Protein 2WNW (pdb70)

InterPro domains:
  IPR001139 Glycoside hydrolase family 30 [PR00843] (35-55)
  IPR001139 Glycoside hydrolase family 30 [PR00843] (70-96)
  IPR001139 Glycoside hydrolase family 30 [PR00843] (98-126)
  IPR001139 Glycoside hydrolase family 30 [PR00843] (233-255)
  IPR001139 Glycoside hydrolase family 30 [PTHR11069] (16-444)
  IPR013780 Glycosyl hydrolase, all-beta [G3DSA:2.60.40.1180] (21-442)
  IPR017853 Glycoside hydrolase superfamily [SSF51445] (45-381)
  IPR018247 EF-Hand 1, calcium-binding site [PS00018] (239-251)
  IPR033452 Glycosyl hydrolase family 30, beta sandwich domain [PF17189] (382-439)
  IPR033453 Glycosyl hydrolase family 30, TIM-barrel domain [PF02055] (45-377)

Sequence (890 aa):
MKGRLISSDPYRQQFLVERAVSFSHRQRDCSELISVLPRHALQQIDGFGGSFTEGAGVVFNSMSEKTKAQFLSLYFSAQEHNYTLARMPIQSCDFSLGNYAYVDSSADLQQGRLSFSRDEAHLIPLISGALRLNPHMKLMASPWSPPAFMKTNNDMNGGGKLRRECYADWADIIINYLLEYRRHGINVQALSVQNEPVAVKTWDSCLYSVEEETAFAVQYLRPRLARQGMDEMEIYIWDHDKDGLVDWAELAFADEANYKGINGLAFHWYTGDHFSQIQYLAQCLPDKKLLFSEGCVPMESDAGSQIRHWHTYLHDMIGNFKSGCSGFIDWNLLLNSEGGPNHQGNLCEAPIQYDAQNDVLRRNHSWYGIGHFCRYVRPGARVMLSSSYDNLLEEVGFVNPDGERVLVVYNRDVQERRCRVLDGDKEIALTLPPSGASTLLWRQEMKGRLISSDPYRQQFLVERAVSFSHRQRDCSELISVLPRHALQQIDGFGGSFTEGAGVVFNSMSEKTKAQFLSLYFSAQEHNYTLARMPIQSCDFSLGNYAYVDSSADLQQGRLSFSRDEAHLIPLISGALRLNPHMKLMASPWSPPAFMKTNNDMNGGGKLRRECYADWADIIINYLLEYRRHGINVQALSVQNEPVAVKTWDSCLYSVEEETAFAVQYLRPRLARQGMDEMEIYIWDHDKDGLVDWAELAFADEANYKGINGLAFHWYTGDHFSQIQYLAQCLPDKKLLFSEGCVPMESDAGSQIRHWHTYLHDMIGNFKSGCSGFIDWNLLLNSEGGPNHQGNLCEAPIQYDAQNDVLRRNHSWYGIGHFCRYVRPGARVMLSSSYDNLLEEVGFVNPDGERVLVVYNRDVQERRCRVLDGDKEIALTLPPSGASTLLWRQE

CATH classification: 2.60.40.1180 (+1 mo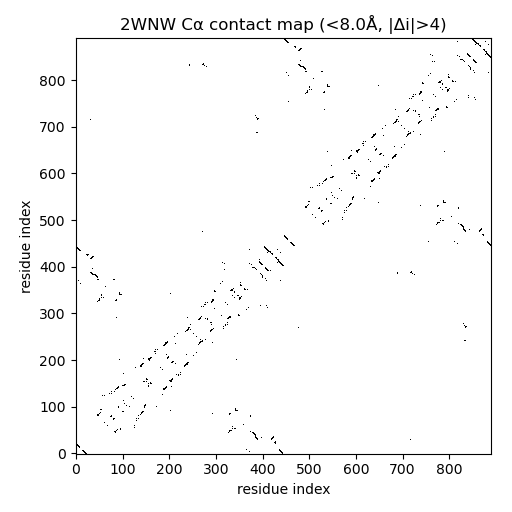re: 3.20.20.80)

Organism: Salmonella typhimurium (NCBI:txid90371)

B-factor: mean 22.56, std 7.02, range [10.88, 84.39]

Radius of gyration: 30.57 Å; Cα contacts (8 Å, |Δi|>4): 2164; chains: 2; bounding box: 60×102×53 Å

Nearest PDB structures (foldseek):
  2wnw-assembly1_B  TM=1.002E+00  e=0.000E+00  Salmonella enterica subsp. enterica serovar Typhimurium str. LT2
  6q6n-assembly1_B  TM=9.462E-01  e=6.666E-48  Homo sapiens
  6q1n-assembly1_A  TM=9.395E-01  e=4.347E-48  Homo sapiens
  3gxf-assembly1_D  TM=9.404E-01  e=2.888E-47  Homo sapiens
  7n6o-assembly2_B  TM=8.445E-01  e=1.238E-30  Acetivibrio clariflavus DSM 19732

Structure (mmCIF, N/CA/C/O backbone):
data_2WNW
#
_entry.id   2WNW
#
_cell.length_a   92.600
_cell.length_b   162.300
_cell.length_c   169.600
_cell.angle_alpha   90.00
_cell.angle_beta   90.00
_cell.angle_gamma   90.00
#
_symmetry.space_group_name_H-M   'C 2 2 21'
#
loop_
_entity.id
_entity.type
_entity.pdbx_description
1 polymer 'ACTIVATED BY TRANSCRIPTION FACTOR SSRB'
2 non-polymer 'PHOSPHATE ION'
3 non-polymer GLYCEROL
4 water water
#
loop_
_atom_site.group_PDB
_atom_site.id
_atom_site.type_symbol
_atom_site.label_atom_id
_atom_site.label_alt_id
_atom_site.label_comp_id
_atom_site.label_asym_id
_atom_site.label_entity_id
_atom_site.label_seq_id
_atom_site.pdbx_PDB_ins_code
_atom_site.Cartn_x
_atom_site.Cartn_y
_atom_site.Cartn_z
_atom_site.occupancy
_atom_site.B_iso_or_equiv
_atom_site.auth_seq_id
_atom_site.auth_comp_id
_atom_site.auth_asym_id
_atom_site.auth_atom_id
_atom_site.pdbx_PDB_model_num
ATOM 1 N N . MET A 1 1 ? -4.118 12.483 15.898 1.00 31.86 1 MET A N 1
ATOM 2 C CA . MET A 1 1 ? -3.136 13.563 16.195 1.00 32.10 1 MET A CA 1
ATOM 3 C C . MET A 1 1 ? -2.674 14.182 14.882 1.00 31.90 1 MET A C 1
ATOM 4 O O . MET A 1 1 ? -2.351 13.471 13.931 1.00 32.31 1 MET A O 1
ATOM 9 N N . LYS A 1 2 ? -2.658 15.508 14.831 1.00 31.54 2 LYS A N 1
ATOM 10 C CA . LYS A 1 2 ? -2.250 16.223 13.629 1.00 31.40 2 LYS A CA 1
ATOM 11 C C . LYS A 1 2 ? -1.260 17.334 13.958 1.00 29.51 2 LYS A C 1
ATOM 12 O O . LYS A 1 2 ? -1.007 17.630 15.126 1.00 29.14 2 LYS A O 1
ATOM 18 N N . GLY A 1 3 ? -0.700 17.949 12.923 1.00 28.37 3 GLY A N 1
ATOM 19 C CA . GLY A 1 3 ? 0.250 19.021 13.151 1.00 27.31 3 GLY A CA 1
ATOM 20 C C . GLY A 1 3 ? 0.591 19.801 11.902 1.00 26.81 3 GLY A C 1
ATOM 21 O O . GLY A 1 3 ? -0.112 19.723 10.896 1.00 25.91 3 GLY A O 1
ATOM 22 N N . ARG A 1 4 ? 1.677 20.564 11.975 1.00 25.63 4 ARG A N 1
ATOM 23 C CA . ARG A 1 4 ? 2.134 21.361 10.851 1.00 25.43 4 ARG A CA 1
ATOM 24 C C . ARG A 1 4 ? 3.575 20.985 10.548 1.00 24.52 4 ARG A C 1
ATOM 25 O O . ARG A 1 4 ? 4.372 20.767 11.459 1.00 23.15 4 ARG A O 1
ATOM 33 N N . LEU A 1 5 ? 3.900 20.906 9.264 1.00 22.94 5 LEU A N 1
ATOM 34 C CA . LEU A 1 5 ? 5.245 20.560 8.835 1.00 21.92 5 LEU A CA 1
ATOM 35 C C . LEU A 1 5 ? 5.812 21.705 8.005 1.00 21.03 5 LEU A C 1
ATOM 36 O O . LEU A 1 5 ? 5.199 22.133 7.030 1.00 21.03 5 LEU A O 1
ATOM 41 N N . ILE A 1 6 ? 6.973 22.210 8.413 1.00 18.92 6 ILE A N 1
ATOM 42 C CA . ILE A 1 6 ? 7.641 23.298 7.706 1.00 18.98 6 ILE A CA 1
ATOM 43 C C . ILE A 1 6 ? 8.907 22.688 7.120 1.00 20.35 6 ILE A C 1
ATOM 44 O O . ILE A 1 6 ? 9.813 22.298 7.864 1.00 19.89 6 ILE A O 1
ATOM 49 N N . SER A 1 7 ? 8.968 22.610 5.793 1.00 18.33 7 SER A N 1
ATOM 50 C CA . SER A 1 7 ? 10.104 21.993 5.122 1.00 20.22 7 SER A CA 1
ATOM 51 C C . SER A 1 7 ? 10.916 22.904 4.210 1.00 20.09 7 SER A C 1
ATOM 52 O O . SER A 1 7 ? 10.368 23.720 3.464 1.00 19.40 7 SER A O 1
ATOM 55 N N . SER A 1 8 ? 12.234 22.747 4.280 1.00 19.31 8 SER A N 1
ATOM 56 C CA . SER A 1 8 ? 13.154 23.512 3.451 1.00 19.59 8 SER A CA 1
ATOM 57 C C . SER A 1 8 ? 13.986 22.551 2.615 1.00 20.05 8 SER A C 1
ATOM 58 O O . SER A 1 8 ? 14.427 21.507 3.096 1.00 19.16 8 SER A O 1
ATOM 61 N N . ASP A 1 9 ? 14.181 22.916 1.355 1.00 20.74 9 ASP A N 1
ATOM 62 C CA . ASP A 1 9 ? 14.963 22.135 0.408 1.00 22.20 9 ASP A CA 1
ATOM 63 C C . ASP A 1 9 ? 15.899 23.169 -0.208 1.00 21.13 9 ASP A C 1
ATOM 64 O O . ASP A 1 9 ? 15.645 23.681 -1.299 1.00 22.63 9 ASP A O 1
ATOM 69 N N . PRO A 1 10 ? 16.990 23.502 0.498 1.00 20.48 10 PRO A N 1
ATOM 70 C CA . PRO A 1 10 ? 17.957 24.490 0.015 1.00 21.63 10 PRO A CA 1
ATOM 71 C C . PRO A 1 10 ? 18.467 24.300 -1.413 1.00 21.48 10 PRO A C 1
ATOM 72 O O . PRO A 1 10 ? 18.593 25.271 -2.153 1.00 21.12 10 PRO A O 1
ATOM 76 N N . TYR A 1 11 ? 18.761 23.067 -1.811 1.00 21.83 11 TYR A N 1
ATOM 77 C CA . TYR A 1 11 ? 19.249 22.845 -3.167 1.00 22.02 11 TYR A CA 1
ATOM 78 C C . TYR A 1 11 ? 18.237 23.260 -4.232 1.00 24.66 11 TYR A C 1
ATOM 79 O O . TYR A 1 11 ? 18.601 23.472 -5.389 1.00 24.15 11 TYR A O 1
ATOM 88 N N . ARG A 1 12 ? 16.969 23.376 -3.848 1.00 25.29 12 ARG A N 1
ATOM 89 C CA . ARG A 1 12 ? 15.941 23.814 -4.787 1.00 28.68 12 ARG A CA 1
ATOM 90 C C . ARG A 1 12 ? 15.465 25.215 -4.418 1.00 28.31 12 ARG A C 1
ATOM 91 O O . ARG A 1 12 ? 14.468 25.703 -4.947 1.00 29.13 12 ARG A O 1
ATOM 99 N N . GLN A 1 13 ? 16.184 25.861 -3.507 1.00 27.28 13 GLN A N 1
ATOM 100 C CA . GLN A 1 13 ? 15.833 27.210 -3.078 1.00 28.48 13 GLN A CA 1
ATOM 101 C C . GLN A 1 13 ? 14.417 27.306 -2.500 1.00 27.22 13 GLN A C 1
ATOM 102 O O . GLN A 1 13 ? 13.764 28.343 -2.618 1.00 27.05 13 GLN A O 1
ATOM 108 N N . GLN A 1 14 ? 13.943 26.221 -1.894 1.00 25.74 14 GLN A N 1
ATOM 109 C CA . GLN A 1 14 ? 12.619 26.191 -1.271 1.00 26.92 14 GLN A CA 1
ATOM 110 C C . GLN A 1 14 ? 12.821 26.264 0.237 1.00 24.13 14 GLN A C 1
ATOM 111 O O . GLN A 1 14 ? 13.389 25.352 0.830 1.00 23.45 14 GLN A O 1
ATOM 117 N N . PHE A 1 15 ? 12.346 27.338 0.857 1.00 21.99 15 PHE A N 1
ATOM 118 C CA . PHE A 1 15 ? 12.521 27.504 2.295 1.00 20.96 15 PHE A CA 1
ATOM 119 C C . PHE A 1 15 ? 11.240 27.713 3.089 1.00 21.40 15 PHE A C 1
ATOM 120 O O . PHE A 1 15 ? 10.331 28.422 2.659 1.00 20.82 15 PHE A O 1
ATOM 128 N N . LEU A 1 16 ? 11.197 27.092 4.263 1.00 20.29 16 LEU A N 1
ATOM 129 C CA . LEU A 1 16 ? 10.076 27.207 5.184 1.00 20.05 16 LEU A CA 1
ATOM 130 C C . LEU A 1 16 ? 8.707 27.034 4.530 1.00 21.02 16 LEU A C 1
ATOM 131 O O . LEU A 1 16 ? 7.823 27.881 4.680 1.00 21.07 16 LEU A O 1
ATOM 136 N N . VAL A 1 17 ? 8.535 25.934 3.808 1.00 20.51 17 VAL A N 1
ATOM 137 C CA . VAL A 1 17 ? 7.264 25.648 3.152 1.00 21.58 17 VAL A CA 1
ATOM 138 C C . VAL A 1 17 ? 6.390 24.881 4.139 1.00 22.46 17 VAL A C 1
ATOM 139 O O . VAL A 1 17 ? 6.757 23.795 4.584 1.00 22.41 17 VAL A O 1
ATOM 143 N N . GLU A 1 18 ? 5.237 25.447 4.487 1.00 23.01 18 GLU A N 1
ATOM 144 C CA . GLU A 1 18 ? 4.348 24.798 5.443 1.00 25.88 18 GLU A CA 1
ATOM 145 C C . GLU A 1 18 ? 3.151 24.085 4.830 1.00 26.42 18 GLU A C 1
ATOM 146 O O . GLU A 1 18 ? 2.617 24.499 3.803 1.00 26.19 18 GLU A O 1
ATOM 152 N N . ARG A 1 19 ? 2.737 23.005 5.482 1.00 26.68 19 ARG A N 1
ATOM 153 C CA . ARG A 1 19 ? 1.582 22.240 5.044 1.00 29.49 19 ARG A CA 1
ATOM 154 C C . ARG A 1 19 ? 1.054 21.421 6.212 1.00 29.05 19 ARG A C 1
ATOM 155 O O . ARG A 1 19 ? 1.811 21.031 7.106 1.00 27.77 19 ARG A O 1
ATOM 163 N N . ALA A 1 20 ? -0.253 21.186 6.215 1.00 28.65 20 ALA A N 1
ATOM 164 C CA . ALA A 1 20 ? -0.884 20.420 7.276 1.00 27.74 20 ALA A CA 1
ATOM 165 C C . ALA A 1 20 ? -0.555 18.945 7.116 1.00 27.11 20 ALA A C 1
ATOM 166 O O . ALA A 1 20 ? -0.509 18.426 6.003 1.00 27.37 20 ALA A O 1
ATOM 168 N N . VAL A 1 21 ? -0.317 18.273 8.235 1.00 26.84 21 VAL A N 1
ATOM 169 C CA . VAL A 1 21 ? -0.001 16.853 8.213 1.00 26.87 21 VAL A CA 1
ATOM 170 C C . VAL A 1 21 ? -0.694 16.168 9.380 1.00 26.67 21 VAL A C 1
ATOM 171 O O . VAL A 1 21 ? -1.163 16.826 10.310 1.00 26.45 21 VAL A O 1
ATOM 175 N N . SER A 1 22 ? -0.769 14.844 9.327 1.00 27.23 22 SER A N 1
ATOM 176 C CA . SER A 1 22 ? -1.385 14.098 10.409 1.00 27.63 22 SER A CA 1
ATOM 177 C C . SER A 1 22 ? -0.583 12.842 10.709 1.00 27.10 22 SER A C 1
ATOM 178 O O . SER A 1 22 ? 0.024 12.246 9.817 1.00 27.53 22 SER A O 1
ATOM 181 N N . PHE A 1 23 ? -0.570 12.462 11.980 1.00 25.41 23 PHE A N 1
ATOM 182 C CA . PHE A 1 23 ? 0.128 11.266 12.422 1.00 25.69 23 PHE A CA 1
ATOM 183 C C . PHE A 1 23 ? -0.802 10.091 12.139 1.00 26.91 23 PHE A C 1
ATOM 184 O O . PHE A 1 23 ? -1.989 10.283 11.871 1.00 26.67 23 PHE A O 1
ATOM 192 N N . SER A 1 24 ? -0.254 8.884 12.204 1.00 27.07 24 SER A N 1
ATOM 193 C CA . SER A 1 24 ? -1.016 7.661 11.992 1.00 28.64 24 SER A CA 1
ATOM 194 C C . SER A 1 24 ? -0.644 6.725 13.130 1.00 29.61 24 SER A C 1
ATOM 195 O O . SER A 1 24 ? 0.346 6.962 13.827 1.00 29.44 24 SER A O 1
ATOM 198 N N . HIS A 1 25 ? -1.435 5.676 13.338 1.00 29.19 25 HIS A N 1
ATOM 199 C CA . HIS A 1 25 ? -1.120 4.716 14.388 1.00 30.47 25 HIS A CA 1
ATOM 200 C C . HIS A 1 25 ? 0.218 4.124 13.963 1.00 29.33 25 HIS A C 1
ATOM 201 O O . HIS A 1 25 ? 0.411 3.819 12.787 1.00 28.01 25 HIS A O 1
ATOM 208 N N . ARG A 1 26 ? 1.141 3.962 14.904 1.00 29.05 26 ARG A N 1
ATOM 209 C CA . ARG A 1 26 ? 2.457 3.432 14.564 1.00 29.04 26 ARG A CA 1
ATOM 210 C C . ARG A 1 26 ? 2.443 2.010 14.014 1.00 30.15 26 ARG A C 1
ATOM 211 O O . ARG A 1 26 ? 1.560 1.210 14.328 1.00 29.32 26 ARG A O 1
ATOM 219 N N . GLN A 1 27 ? 3.435 1.712 13.183 1.00 30.56 27 GLN A N 1
ATOM 220 C CA . GLN A 1 27 ? 3.589 0.388 12.600 1.00 31.73 27 GLN A CA 1
ATOM 221 C C . GLN A 1 27 ? 4.459 -0.382 13.586 1.00 31.94 27 GLN A C 1
ATOM 222 O O . GLN A 1 27 ? 5.219 0.221 14.345 1.00 29.38 27 GLN A O 1
ATOM 228 N N . ARG A 1 28 ? 4.351 -1.706 13.574 1.00 31.30 28 ARG A N 1
ATOM 229 C CA . ARG A 1 28 ? 5.135 -2.536 14.479 1.00 32.09 28 ARG A CA 1
ATOM 230 C C . ARG A 1 28 ? 6.641 -2.402 14.261 1.00 29.99 28 ARG A C 1
ATOM 231 O O . ARG A 1 28 ? 7.409 -2.387 15.222 1.00 29.95 28 ARG A O 1
ATOM 239 N N . ASP A 1 29 ? 7.061 -2.308 13.002 1.00 28.27 29 ASP A N 1
ATOM 240 C CA . ASP A 1 29 ? 8.481 -2.179 12.678 1.00 26.95 29 ASP A CA 1
ATOM 241 C C . ASP A 1 29 ? 9.104 -1.018 13.444 1.00 23.93 29 ASP A C 1
ATOM 242 O O . ASP A 1 29 ? 8.473 0.025 13.617 1.00 23.76 29 ASP A O 1
ATOM 247 N N . CYS A 1 30 ? 10.346 -1.197 13.889 1.00 21.72 30 CYS A N 1
ATOM 248 C CA . CYS A 1 30 ? 11.045 -0.160 14.646 1.00 21.99 30 CYS A CA 1
ATOM 249 C C . CYS A 1 30 ? 12.265 0.428 13.941 1.00 21.69 30 CYS A C 1
ATOM 250 O O . CYS A 1 30 ? 13.140 1.000 14.591 1.00 21.90 30 CYS A O 1
ATOM 253 N N . SER A 1 31 ? 12.327 0.303 12.620 1.00 21.49 31 SER A N 1
ATOM 254 C CA . SER A 1 31 ? 13.468 0.833 11.880 1.00 21.54 31 SER A CA 1
ATOM 255 C C . SER A 1 31 ? 13.250 2.276 11.426 1.00 21.09 31 SER A C 1
ATOM 256 O O . SER A 1 31 ? 12.111 2.746 11.341 1.00 20.29 31 SER A O 1
ATOM 259 N N . GLU A 1 32 ? 14.355 2.964 11.141 1.00 18.64 32 GLU A N 1
ATOM 260 C CA . GLU A 1 32 ? 14.346 4.351 10.671 1.00 19.75 32 GLU A CA 1
ATOM 261 C C . GLU A 1 32 ? 13.570 5.314 11.552 1.00 18.98 32 GLU A C 1
ATOM 262 O O . GLU A 1 32 ? 12.920 6.240 11.059 1.00 20.82 32 GLU A O 1
ATOM 268 N N . LEU A 1 33 ? 13.671 5.121 12.859 1.00 16.76 33 LEU A N 1
ATOM 269 C CA . LEU A 1 33 ? 12.952 5.959 13.802 1.00 17.00 33 LEU A CA 1
ATOM 270 C C . LEU A 1 33 ? 13.691 7.145 14.392 1.00 17.36 33 LEU A C 1
ATOM 271 O O . LEU A 1 33 ? 14.900 7.114 14.591 1.00 14.68 33 LEU A O 1
ATOM 276 N N . ILE A 1 34 ? 12.927 8.197 14.655 1.00 17.92 34 ILE A N 1
ATOM 277 C CA . ILE A 1 34 ? 13.427 9.351 15.382 1.00 18.01 34 ILE A CA 1
ATOM 278 C C . ILE A 1 34 ? 12.375 9.327 16.477 1.00 18.06 34 ILE A C 1
ATOM 279 O O . ILE A 1 34 ? 11.229 9.728 16.266 1.00 20.24 34 ILE A O 1
ATOM 284 N N . SER A 1 35 ? 12.754 8.784 17.626 1.00 17.28 35 SER A N 1
ATOM 285 C CA . SER A 1 35 ? 11.841 8.661 18.751 1.00 18.14 35 SER A CA 1
ATOM 286 C C . SER A 1 35 ? 11.797 9.928 19.583 1.00 18.55 35 SER A C 1
ATOM 287 O O . SER A 1 35 ? 12.836 10.508 19.898 1.00 18.65 35 SER A O 1
ATOM 290 N N . VAL A 1 36 ? 10.590 10.358 19.932 1.00 18.36 36 VAL A N 1
ATOM 291 C CA . VAL A 1 36 ? 10.424 11.547 20.752 1.00 19.08 36 VAL A CA 1
ATOM 292 C C . VAL A 1 36 ? 9.640 11.184 22.006 1.00 18.73 36 VAL A C 1
ATOM 293 O O . VAL A 1 36 ? 8.642 10.460 21.942 1.00 18.46 36 VAL A O 1
ATOM 297 N N . LEU A 1 37 ? 10.118 11.665 23.148 1.00 18.06 37 LEU A N 1
ATOM 298 C CA . LEU A 1 37 ? 9.469 11.401 24.427 1.00 20.82 37 LEU A CA 1
ATOM 299 C C . LEU A 1 37 ? 9.207 12.734 25.115 1.00 20.35 37 LEU A C 1
ATOM 300 O O . LEU A 1 37 ? 9.944 13.140 26.012 1.00 19.02 37 LEU A O 1
ATOM 305 N N . PRO A 1 38 ? 8.145 13.435 24.692 1.00 21.78 38 PRO A N 1
ATOM 306 C CA . PRO A 1 38 ? 7.752 14.737 25.238 1.00 21.76 38 PRO A CA 1
ATOM 307 C C . PRO A 1 38 ? 7.628 14.786 26.756 1.00 22.89 38 PRO A C 1
ATOM 308 O O . PRO A 1 38 ? 7.889 15.822 27.364 1.00 24.00 38 PRO A O 1
ATOM 312 N N . ARG A 1 39 ? 7.238 13.672 27.370 1.00 23.02 39 ARG A N 1
ATOM 313 C CA . ARG A 1 39 ? 7.070 13.638 28.820 1.00 23.20 39 ARG A CA 1
ATOM 314 C C . ARG A 1 39 ? 8.377 13.769 29.588 1.00 23.20 39 ARG A C 1
ATOM 315 O O . ARG A 1 39 ? 8.368 14.073 30.779 1.00 24.01 39 ARG A O 1
ATOM 323 N N . HIS A 1 40 ? 9.502 13.531 28.921 1.00 21.09 40 HIS A N 1
ATOM 324 C CA . HIS A 1 40 ? 10.789 13.665 29.592 1.00 22.14 40 HIS A CA 1
ATOM 325 C C . HIS A 1 40 ? 11.458 14.960 29.144 1.00 22.02 40 HIS A C 1
ATOM 326 O O . HIS A 1 40 ? 12.124 15.008 28.110 1.00 21.19 40 HIS A O 1
ATOM 333 N N . ALA A 1 41 ? 11.265 16.008 29.940 1.00 21.33 41 ALA A N 1
ATOM 334 C CA . ALA A 1 41 ? 11.816 17.321 29.638 1.00 21.83 41 ALA A CA 1
ATOM 335 C C . ALA A 1 41 ? 13.234 17.496 30.161 1.00 21.53 41 ALA A C 1
ATOM 336 O O . ALA A 1 41 ? 13.592 16.987 31.223 1.00 21.84 41 ALA A O 1
ATOM 338 N N . LEU A 1 42 ? 14.041 18.226 29.402 1.00 20.90 42 LEU A N 1
ATOM 339 C CA . LEU A 1 42 ? 15.419 18.471 29.790 1.00 19.76 42 LEU A CA 1
ATOM 340 C C . LEU A 1 42 ? 15.596 19.939 30.196 1.00 19.89 42 LEU A C 1
ATOM 341 O O . LEU A 1 42 ? 14.765 20.476 30.935 1.00 19.98 42 LEU A O 1
ATOM 346 N N . GLN A 1 43 ? 16.650 20.597 29.720 1.00 18.91 43 GLN A N 1
ATOM 347 C CA . GLN A 1 43 ? 16.896 21.986 30.111 1.00 18.50 43 GLN A CA 1
ATOM 348 C C . GLN A 1 43 ? 15.946 23.013 29.500 1.00 18.83 43 GLN A C 1
ATOM 349 O O . GLN A 1 43 ? 15.372 22.792 28.432 1.00 19.06 43 GLN A O 1
ATOM 355 N N . GLN A 1 44 ? 15.800 24.145 30.188 1.00 18.39 44 GLN A N 1
ATOM 356 C CA . GLN A 1 44 ? 14.937 25.228 29.726 1.00 18.04 44 GLN A CA 1
ATOM 357 C C . GLN A 1 44 ? 15.752 26.200 28.879 1.00 19.00 44 GLN A C 1
ATOM 358 O O . GLN A 1 44 ? 16.916 26.472 29.180 1.00 20.02 44 GLN A O 1
ATOM 364 N N . ILE A 1 45 ? 15.145 26.723 27.821 1.00 18.90 45 ILE A N 1
ATOM 365 C CA . ILE A 1 45 ? 15.840 27.661 26.951 1.00 19.68 45 ILE A CA 1
ATOM 366 C C . ILE A 1 45 ? 15.216 29.051 27.060 1.00 20.62 45 ILE A C 1
ATOM 367 O O . ILE A 1 45 ? 14.013 29.185 27.290 1.00 19.59 45 ILE A O 1
ATOM 372 N N . ASP A 1 46 ? 16.043 30.080 26.901 1.00 17.46 46 ASP A N 1
ATOM 373 C CA . ASP A 1 46 ? 15.580 31.457 27.021 1.00 18.26 46 ASP A CA 1
ATOM 374 C C . ASP A 1 46 ? 15.155 32.143 25.726 1.00 16.53 46 ASP A C 1
ATOM 375 O O . ASP A 1 46 ? 14.509 33.193 25.771 1.00 17.27 46 ASP A O 1
ATOM 380 N N . GLY A 1 47 ? 15.516 31.574 24.579 1.00 15.00 47 GLY A N 1
ATOM 381 C CA . GLY A 1 47 ? 15.127 32.180 23.317 1.00 15.45 47 GLY A CA 1
ATOM 382 C C . GLY A 1 47 ? 16.159 32.143 22.200 1.00 16.26 47 GLY A C 1
ATOM 383 O O . GLY A 1 47 ? 17.154 31.416 22.275 1.00 16.22 47 GLY A O 1
ATOM 384 N N . PHE A 1 48 ? 15.907 32.937 21.160 1.00 16.40 48 PHE A N 1
ATOM 385 C CA . PHE A 1 48 ? 16.778 33.029 19.986 1.00 16.47 48 PHE A CA 1
ATOM 386 C C . PHE A 1 48 ? 16.872 34.480 19.531 1.00 16.68 48 PHE A C 1
ATOM 387 O O . PHE A 1 48 ? 15.925 35.253 19.693 1.00 17.10 48 PHE A O 1
ATOM 395 N N . GLY A 1 49 ? 18.008 34.848 18.948 1.00 15.90 49 GLY A N 1
ATOM 396 C CA . GLY A 1 49 ? 18.168 36.207 18.468 1.00 14.05 49 GLY A CA 1
ATOM 397 C C . GLY A 1 49 ? 19.493 36.458 17.780 1.00 15.16 49 GLY A C 1
ATOM 398 O O . GLY A 1 49 ? 20.223 35.521 17.450 1.00 15.07 49 GLY A O 1
ATOM 399 N N . GLY A 1 50 ? 19.792 37.736 17.563 1.00 15.53 50 GLY A N 1
ATOM 400 C CA . GLY A 1 50 ? 21.025 38.136 16.913 1.00 16.69 50 GLY A CA 1
ATOM 401 C C . GLY A 1 50 ? 21.634 39.340 17.610 1.00 18.09 50 GLY A C 1
ATOM 402 O O . GLY A 1 50 ? 21.122 39.792 18.638 1.00 16.98 50 GLY A O 1
ATOM 403 N N . SER A 1 51 ? 22.701 39.890 17.042 1.00 17.11 51 SER A N 1
ATOM 404 C CA . SER A 1 51 ? 23.376 41.010 17.685 1.00 16.46 51 SER A CA 1
ATOM 405 C C . SER A 1 51 ? 23.271 42.376 17.033 1.00 17.03 51 SER A C 1
ATOM 406 O O . SER A 1 51 ? 23.297 42.511 15.809 1.00 16.43 51 SER A O 1
ATOM 409 N N . PHE A 1 52 ? 23.161 43.387 17.888 1.00 16.48 52 PHE A N 1
ATOM 410 C CA . PHE A 1 52 ? 23.106 44.776 17.468 1.00 18.95 52 PHE A CA 1
ATOM 411 C C . PHE A 1 52 ? 24.532 45.298 17.637 1.00 19.61 52 PHE A C 1
ATOM 412 O O . PHE A 1 52 ? 25.077 45.257 18.740 1.00 20.75 52 PHE A O 1
ATOM 420 N N . THR A 1 53 ? 25.140 45.766 16.554 1.00 19.86 53 THR A N 1
ATOM 421 C CA . THR A 1 53 ? 26.487 46.330 16.613 1.00 18.24 53 THR A CA 1
ATOM 422 C C . THR A 1 53 ? 26.424 47.683 15.921 1.00 17.90 53 THR A C 1
ATOM 423 O O . THR A 1 53 ? 25.458 47.971 15.217 1.00 17.49 53 THR A O 1
ATOM 427 N N . GLU A 1 54 ? 27.439 48.517 16.120 1.00 19.55 54 GLU A N 1
ATOM 428 C CA . GLU A 1 54 ? 27.446 49.814 15.461 1.00 19.52 54 GLU A CA 1
ATOM 429 C C . GLU A 1 54 ? 27.371 49.580 13.954 1.00 19.00 54 GLU A C 1
ATOM 430 O O . GLU A 1 54 ? 26.705 50.323 13.235 1.00 19.00 54 GLU A O 1
ATOM 436 N N . GLY A 1 55 ? 28.046 48.534 13.486 1.00 19.31 55 GLY A N 1
ATOM 437 C CA . GLY A 1 55 ? 28.024 48.219 12.067 1.00 20.15 55 GLY A CA 1
ATOM 438 C C . GLY A 1 55 ? 26.610 47.955 11.583 1.00 19.65 55 GLY A C 1
ATOM 439 O O . GLY A 1 55 ? 26.164 48.528 10.587 1.00 19.65 55 GLY A O 1
ATOM 440 N N . ALA A 1 56 ? 25.900 47.075 12.282 1.00 19.03 56 ALA A N 1
ATOM 441 C CA . ALA A 1 56 ? 24.527 46.753 11.913 1.00 18.87 56 ALA A CA 1
ATOM 442 C C . ALA A 1 56 ? 23.654 48.005 12.003 1.00 19.23 56 ALA A C 1
ATOM 443 O O . ALA A 1 56 ? 22.780 48.221 11.166 1.00 18.77 56 ALA A O 1
ATOM 445 N N . GLY A 1 57 ? 23.905 48.826 13.022 1.00 18.81 57 GLY A N 1
ATOM 446 C CA . GLY A 1 57 ? 23.138 50.045 13.213 1.00 18.37 57 GLY A CA 1
ATOM 447 C C . GLY A 1 57 ? 23.323 51.045 12.087 1.00 19.78 57 GLY A C 1
ATOM 448 O O . GLY A 1 57 ? 22.357 51.637 11.607 1.00 20.48 57 GLY A O 1
ATOM 449 N N . VAL A 1 58 ? 24.568 51.243 11.671 1.00 19.73 58 VAL A N 1
ATOM 450 C CA . VAL A 1 58 ? 24.874 52.173 10.588 1.00 21.79 58 VAL A CA 1
ATOM 451 C C . VAL A 1 58 ? 24.232 51.693 9.287 1.00 21.80 58 VAL A C 1
ATOM 452 O O . VAL A 1 58 ? 23.719 52.494 8.503 1.00 22.08 58 VAL A O 1
ATOM 456 N N . VAL A 1 59 ? 24.251 50.384 9.063 1.00 20.90 59 VAL A N 1
ATOM 457 C CA . VAL A 1 59 ? 23.644 49.821 7.862 1.00 20.82 59 VAL A CA 1
ATOM 458 C C . VAL A 1 59 ? 22.133 50.012 7.939 1.00 20.98 59 VAL A C 1
ATOM 459 O O . VAL A 1 59 ? 21.491 50.378 6.951 1.00 21.72 59 VAL A O 1
ATOM 463 N N . PHE A 1 60 ? 21.570 49.774 9.119 1.00 19.99 60 PHE A N 1
ATOM 464 C CA . PHE A 1 60 ? 20.135 49.937 9.327 1.00 21.06 60 PHE A CA 1
ATOM 465 C C . PHE A 1 60 ? 19.720 51.386 9.061 1.00 21.61 60 PHE A C 1
ATOM 466 O O . PHE A 1 60 ? 18.719 51.645 8.393 1.00 22.31 60 PHE A O 1
ATOM 474 N N . ASN A 1 61 ? 20.488 52.326 9.602 1.00 21.73 61 ASN A N 1
ATOM 475 C CA . ASN A 1 61 ? 20.189 53.742 9.424 1.00 22.50 61 ASN A CA 1
ATOM 476 C C . ASN A 1 61 ? 20.218 54.159 7.950 1.00 23.30 61 ASN A C 1
ATOM 477 O O . ASN A 1 61 ? 19.556 55.120 7.565 1.00 23.87 61 ASN A O 1
ATOM 482 N N . SER A 1 62 ? 20.976 53.436 7.129 1.00 22.03 62 SER A N 1
ATOM 483 C CA . SER A 1 62 ? 21.086 53.767 5.710 1.00 23.11 62 SER A CA 1
ATOM 484 C C . SER A 1 62 ? 19.938 53.224 4.865 1.00 23.66 62 SER A C 1
ATOM 485 O O . SER A 1 62 ? 19.858 53.511 3.670 1.00 25.44 62 SER A O 1
ATOM 488 N N . MET A 1 63 ? 19.052 52.442 5.475 1.00 24.11 63 MET A N 1
ATOM 489 C CA . MET A 1 63 ? 17.919 51.866 4.749 1.00 24.91 63 MET A CA 1
ATOM 490 C C . MET A 1 63 ? 16.796 52.878 4.569 1.00 26.65 63 MET A C 1
ATOM 491 O O . MET A 1 63 ? 16.624 53.785 5.390 1.00 24.97 63 MET A O 1
ATOM 496 N N . SER A 1 64 ? 16.027 52.712 3.497 1.00 27.11 64 SER A N 1
ATOM 497 C CA . SER A 1 64 ? 14.893 53.588 3.244 1.00 27.63 64 SER A CA 1
ATOM 498 C C . SER A 1 64 ? 13.908 53.262 4.358 1.00 28.72 64 SER A C 1
ATOM 499 O O . SER A 1 64 ? 14.025 52.219 5.002 1.00 28.61 64 SER A O 1
ATOM 502 N N . GLU A 1 65 ? 12.937 54.135 4.595 1.00 28.75 65 GLU A N 1
ATOM 503 C CA . GLU A 1 65 ? 11.979 53.871 5.657 1.00 30.52 65 GLU A CA 1
ATOM 504 C C . GLU A 1 65 ? 11.177 52.607 5.364 1.00 30.11 65 GLU A C 1
ATOM 505 O O . GLU A 1 65 ? 10.792 51.877 6.282 1.00 29.48 65 GLU A O 1
ATOM 511 N N . LYS A 1 66 ? 10.936 52.348 4.083 1.00 29.25 66 LYS A N 1
ATOM 512 C CA . LYS A 1 66 ? 10.194 51.163 3.669 1.00 29.81 66 LYS A CA 1
ATOM 513 C C . LYS A 1 66 ? 10.989 49.915 4.048 1.00 28.23 66 LYS A C 1
ATOM 514 O O . LYS A 1 66 ? 10.456 48.977 4.641 1.00 27.36 66 LYS A O 1
ATOM 520 N N . THR A 1 67 ? 12.272 49.918 3.708 1.00 27.50 67 THR A N 1
ATOM 521 C CA . THR A 1 67 ? 13.133 48.785 4.009 1.00 27.41 67 THR A CA 1
ATOM 522 C C . THR A 1 67 ? 13.310 48.583 5.513 1.00 26.61 67 THR A C 1
ATOM 523 O O . THR A 1 67 ? 13.333 47.445 5.986 1.00 26.57 67 THR A O 1
ATOM 527 N N . LYS A 1 68 ? 13.434 49.675 6.266 1.00 26.02 68 LYS A N 1
ATOM 528 C CA . LYS A 1 68 ? 13.591 49.567 7.716 1.00 25.71 68 LYS A CA 1
ATOM 529 C C . LYS A 1 68 ? 12.427 48.774 8.302 1.00 26.15 68 LYS A C 1
ATOM 530 O O . LYS A 1 68 ? 12.619 47.903 9.149 1.00 25.69 68 LYS A O 1
ATOM 536 N N . ALA A 1 69 ? 11.218 49.084 7.845 1.00 26.11 69 ALA A N 1
ATOM 537 C CA . ALA A 1 69 ? 10.016 48.407 8.321 1.00 26.51 69 ALA A CA 1
ATOM 538 C C . ALA A 1 69 ? 10.045 46.918 7.980 1.00 25.80 69 ALA A C 1
ATOM 539 O O . ALA A 1 69 ? 9.743 46.076 8.825 1.00 24.45 69 ALA A O 1
ATOM 541 N N . GLN A 1 70 ? 10.395 46.600 6.736 1.00 25.33 70 GLN A N 1
ATOM 542 C CA . GLN A 1 70 ? 10.469 45.207 6.300 1.00 24.82 70 GLN A CA 1
ATOM 543 C C . GLN A 1 70 ? 11.515 44.450 7.119 1.00 23.76 70 GLN A C 1
ATOM 544 O O . GLN A 1 70 ? 11.269 43.335 7.586 1.00 22.09 70 GLN A O 1
ATOM 550 N N . PHE A 1 71 ? 12.686 45.062 7.277 1.00 21.47 71 PHE A N 1
ATOM 551 C CA . PHE A 1 71 ? 13.778 44.460 8.037 1.00 21.43 71 PHE A CA 1
ATOM 552 C C . PHE A 1 71 ? 13.351 44.111 9.460 1.00 21.58 71 PHE A C 1
ATOM 553 O O . PHE A 1 71 ? 13.533 42.981 9.913 1.00 21.73 71 PHE A O 1
ATOM 561 N N . LEU A 1 72 ? 12.784 45.085 10.166 1.00 21.18 72 LEU A N 1
ATOM 562 C CA . LEU A 1 72 ? 12.352 44.865 11.542 1.00 20.42 72 LEU A CA 1
ATOM 563 C C . LEU A 1 72 ? 11.252 43.817 11.689 1.00 21.01 72 LEU A C 1
ATOM 564 O O . LEU A 1 72 ? 11.252 43.049 12.651 1.00 19.41 72 LEU A O 1
ATOM 569 N N . SER A 1 73 ? 10.312 43.782 10.748 1.00 20.81 73 SER A N 1
ATOM 570 C CA . SER A 1 73 ? 9.230 42.800 10.811 1.00 22.55 73 SER A CA 1
ATOM 571 C C . SER A 1 73 ? 9.763 41.384 10.605 1.00 21.28 73 SER A C 1
ATOM 572 O O . SER A 1 73 ? 9.341 40.441 11.273 1.00 21.48 73 SER A O 1
ATOM 575 N N . LEU A 1 74 ? 10.691 41.248 9.665 1.00 21.63 74 LEU A N 1
ATOM 576 C CA . LEU A 1 74 ? 11.288 39.955 9.347 1.00 21.24 74 LEU A CA 1
ATOM 577 C C . LEU A 1 74 ? 11.955 39.311 10.555 1.00 20.91 74 LEU A C 1
ATOM 578 O O . LEU A 1 74 ? 11.862 38.104 10.763 1.00 21.41 74 LEU A O 1
ATOM 583 N N . TYR A 1 75 ? 12.629 40.131 11.348 1.00 20.13 75 TYR A N 1
ATOM 584 C CA . TYR A 1 75 ? 13.350 39.648 12.515 1.00 19.10 75 TYR A CA 1
ATOM 585 C C . TYR A 1 75 ? 12.582 39.676 13.830 1.00 20.37 75 TYR A C 1
ATOM 586 O O . TYR A 1 75 ? 12.669 38.737 14.621 1.00 20.35 75 TYR A O 1
ATOM 595 N N . PHE A 1 76 ? 11.821 40.741 14.060 1.00 20.06 76 PHE A N 1
ATOM 596 C CA . PHE A 1 76 ? 11.133 40.880 15.334 1.00 22.20 76 PHE A CA 1
ATOM 597 C C . PHE A 1 76 ? 9.620 40.743 15.393 1.00 23.31 76 PHE A C 1
ATOM 598 O O . PHE A 1 76 ? 9.032 40.835 16.470 1.00 22.51 76 PHE A O 1
ATOM 606 N N . SER A 1 77 ? 8.988 40.516 14.249 1.00 24.89 77 SER A N 1
ATOM 607 C CA . SER A 1 77 ? 7.542 40.330 14.224 1.00 26.35 77 SER A CA 1
ATOM 608 C C . SER A 1 77 ? 7.239 38.963 14.821 1.00 27.07 77 SER A C 1
ATOM 609 O O . SER A 1 77 ? 7.957 37.995 14.566 1.00 24.30 77 SER A O 1
ATOM 612 N N . ALA A 1 78 ? 6.180 38.887 15.620 1.00 27.58 78 ALA A N 1
ATOM 613 C CA . ALA A 1 78 ? 5.785 37.632 16.242 1.00 28.33 78 ALA A CA 1
ATOM 614 C C . ALA A 1 78 ? 5.348 36.626 15.181 1.00 29.69 78 ALA A C 1
ATOM 615 O O . ALA A 1 78 ? 5.317 35.420 15.431 1.00 30.20 78 ALA A O 1
ATOM 617 N N . GLN A 1 79 ? 5.009 37.128 13.996 1.00 29.58 79 GLN A N 1
ATOM 618 C CA . GLN A 1 79 ? 4.580 36.273 12.897 1.00 29.58 79 GLN A CA 1
ATOM 619 C C . GLN A 1 79 ? 5.740 35.896 11.981 1.00 27.83 79 GLN A C 1
ATOM 620 O O . GLN A 1 79 ? 5.567 35.139 11.027 1.00 26.18 79 GLN A O 1
ATOM 626 N N . GLU A 1 80 ? 6.922 36.432 12.270 1.00 24.63 80 GLU A N 1
ATOM 627 C CA . GLU A 1 80 ? 8.108 36.119 11.482 1.00 23.84 80 GLU A CA 1
ATOM 628 C C . GLU A 1 80 ? 9.137 35.444 12.387 1.00 20.84 80 GLU A C 1
ATOM 629 O O . GLU A 1 80 ? 8.796 34.516 13.115 1.00 19.65 80 GLU A O 1
ATOM 635 N N . HIS A 1 81 ? 10.385 35.904 12.367 1.00 19.83 81 HIS A N 1
ATOM 636 C CA . HIS A 1 81 ? 11.396 35.264 13.195 1.00 18.04 81 HIS A CA 1
ATOM 637 C C . HIS A 1 81 ? 11.196 35.399 14.691 1.00 17.62 81 HIS A C 1
ATOM 638 O O . HIS A 1 81 ? 11.762 34.629 15.456 1.00 15.81 81 HIS A O 1
ATOM 645 N N . ASN A 1 82 ? 10.395 36.375 15.108 1.00 17.82 82 ASN A N 1
ATOM 646 C CA . ASN A 1 82 ? 10.095 36.554 16.525 1.00 19.25 82 ASN A CA 1
ATOM 647 C C . ASN A 1 82 ? 11.320 36.489 17.441 1.00 18.49 82 ASN A C 1
ATOM 648 O O . ASN A 1 82 ? 11.296 35.806 18.462 1.00 19.77 82 ASN A O 1
ATOM 653 N N . TYR A 1 83 ? 12.389 37.195 17.082 1.00 19.33 83 TYR A N 1
ATOM 654 C CA . TYR A 1 83 ? 13.593 37.190 17.905 1.00 18.74 83 TYR A CA 1
ATOM 655 C C . TYR A 1 83 ? 13.262 37.631 19.325 1.00 20.08 83 TYR A C 1
ATOM 656 O O . TYR A 1 83 ? 12.602 38.650 19.530 1.00 19.86 83 TYR A O 1
ATOM 665 N N . THR A 1 84 ? 13.732 36.856 20.299 1.00 18.79 84 THR A N 1
ATOM 666 C CA . THR A 1 84 ? 13.470 37.129 21.704 1.00 19.38 84 THR A CA 1
ATOM 667 C C . THR A 1 84 ? 14.722 37.426 22.525 1.00 19.89 84 THR A C 1
ATOM 668 O O . THR A 1 84 ? 14.630 37.762 23.707 1.00 20.83 84 THR A O 1
ATOM 672 N N . LEU A 1 85 ? 15.886 37.292 21.900 1.00 18.85 85 LEU A N 1
ATOM 673 C CA . LEU A 1 85 ? 17.158 37.569 22.564 1.00 19.02 85 LEU A CA 1
ATOM 674 C C . LEU A 1 85 ? 18.005 38.477 21.681 1.00 18.83 85 LEU A C 1
ATOM 675 O O . LEU A 1 85 ? 17.748 38.615 20.485 1.00 18.97 85 LEU A O 1
ATOM 680 N N . ALA A 1 86 ? 19.029 39.076 22.277 1.00 18.51 86 ALA A N 1
ATOM 681 C CA . ALA A 1 86 ? 19.947 39.926 21.536 1.00 17.34 86 ALA A CA 1
ATOM 682 C C . ALA A 1 86 ? 21.191 40.180 22.371 1.00 16.63 86 ALA A C 1
ATOM 683 O O . ALA A 1 86 ? 21.165 40.076 23.599 1.00 17.08 86 ALA A O 1
ATOM 685 N N . ARG A 1 87 ? 22.287 40.493 21.691 1.00 17.04 87 ARG A N 1
ATOM 686 C CA . ARG A 1 87 ? 23.541 40.809 22.362 1.00 15.74 87 ARG A CA 1
ATOM 687 C C . ARG A 1 87 ? 24.032 42.090 21.710 1.00 16.68 87 ARG A C 1
ATOM 688 O O . ARG A 1 87 ? 23.824 42.305 20.514 1.00 16.33 87 ARG A O 1
ATOM 696 N N . MET A 1 88 ? 24.654 42.950 22.503 1.00 16.85 88 MET A N 1
ATOM 697 C CA . MET A 1 88 ? 25.172 44.215 21.998 1.00 18.46 88 MET A CA 1
ATOM 698 C C . MET A 1 88 ? 26.456 44.559 22.740 1.00 17.63 88 MET A C 1
ATOM 699 O O . MET A 1 88 ? 26.675 44.108 23.863 1.00 16.16 88 MET A O 1
ATOM 704 N N . PRO A 1 89 ? 27.327 45.360 22.114 1.00 18.86 89 PRO A N 1
ATOM 705 C CA . PRO A 1 89 ? 28.596 45.749 22.720 1.00 18.18 89 PRO A CA 1
ATOM 706 C C . PRO A 1 89 ? 28.586 46.981 23.616 1.00 18.43 89 PRO A C 1
ATOM 707 O O . PRO A 1 89 ? 27.881 47.959 23.350 1.00 17.00 89 PRO A O 1
ATOM 711 N N . ILE A 1 90 ? 29.373 46.903 24.686 1.00 17.73 90 ILE A N 1
ATOM 712 C CA . ILE A 1 90 ? 29.559 48.005 25.622 1.00 16.10 90 ILE A CA 1
ATOM 713 C C . ILE A 1 90 ? 30.865 48.593 25.080 1.00 15.99 90 ILE A C 1
ATOM 714 O O . ILE A 1 90 ? 31.941 48.021 25.267 1.00 15.09 90 ILE A O 1
ATOM 719 N N . GLN A 1 91 ? 30.737 49.727 24.394 1.00 15.82 91 GLN A N 1
ATOM 720 C CA . GLN A 1 91 ? 31.835 50.416 23.713 1.00 16.28 91 GLN A CA 1
ATOM 721 C C . GLN A 1 91 ? 32.080 49.647 22.408 1.00 16.19 91 GLN A C 1
ATOM 722 O O . GLN A 1 91 ? 31.369 48.690 22.109 1.00 15.47 91 GLN A O 1
ATOM 728 N N . SER A 1 92 ? 33.077 50.050 21.632 1.00 16.71 92 SER A N 1
ATOM 729 C CA . SER A 1 92 ? 33.327 49.419 20.338 1.00 16.39 92 SER A CA 1
ATOM 730 C C . SER A 1 92 ? 33.794 47.961 20.271 1.00 16.56 92 SER A C 1
ATOM 731 O O . SER A 1 92 ? 34.459 47.452 21.173 1.00 16.79 92 SER A O 1
ATOM 734 N N . CYS A 1 93 ? 33.413 47.299 19.179 1.00 16.64 93 CYS A N 1
ATOM 735 C CA . CYS A 1 93 ? 33.829 45.933 18.885 1.00 17.17 93 CYS A CA 1
ATOM 736 C C . CYS A 1 93 ? 34.390 46.072 17.469 1.00 18.27 93 CYS A C 1
ATOM 737 O O . CYS A 1 93 ? 34.418 47.186 16.939 1.00 18.67 93 CYS A O 1
ATOM 740 N N . ASP A 1 94 ? 34.848 44.988 16.850 1.00 17.34 94 ASP A N 1
ATOM 741 C CA . ASP A 1 94 ? 35.410 45.116 15.504 1.00 17.56 94 ASP A CA 1
ATOM 742 C C . ASP A 1 94 ? 34.384 45.604 14.488 1.00 18.13 94 ASP A C 1
ATOM 743 O O . ASP A 1 94 ? 34.729 46.304 13.530 1.00 17.01 94 ASP A O 1
ATOM 748 N N . PHE A 1 95 ? 33.120 45.248 14.693 1.00 17.30 95 PHE A N 1
ATOM 749 C CA . PHE A 1 95 ? 32.085 45.703 13.783 1.00 17.10 95 PHE A CA 1
ATOM 750 C C . PHE A 1 95 ? 31.599 47.095 14.174 1.00 18.77 95 PHE A C 1
ATOM 751 O O . PHE A 1 95 ? 30.458 47.293 14.607 1.00 17.48 95 PHE A O 1
ATOM 759 N N . SER A 1 96 ? 32.506 48.054 14.017 1.00 17.15 96 SER A N 1
ATOM 760 C CA . SER A 1 96 ? 32.247 49.457 14.316 1.00 18.57 96 SER A CA 1
ATOM 761 C C . SER A 1 96 ? 33.005 50.258 13.268 1.00 19.87 96 SER A C 1
ATOM 762 O O . SER A 1 96 ? 33.870 49.718 12.577 1.00 19.95 96 SER A O 1
ATOM 765 N N . LEU A 1 97 ? 32.678 51.538 13.145 1.00 20.75 97 LEU A N 1
ATOM 766 C CA . LEU A 1 97 ? 33.353 52.394 12.178 1.00 20.96 97 LEU A CA 1
ATOM 767 C C . LEU A 1 97 ? 34.780 52.636 12.662 1.00 21.17 97 LEU A C 1
ATOM 768 O O . LEU A 1 97 ? 35.650 53.048 11.898 1.00 21.59 97 LEU A O 1
ATOM 773 N N . GLY A 1 98 ? 35.004 52.363 13.944 1.00 20.76 98 GLY A N 1
ATOM 774 C CA . GLY A 1 98 ? 36.313 52.542 14.545 1.00 20.63 98 GLY A CA 1
ATOM 775 C C . GLY A 1 98 ? 36.191 52.389 16.050 1.00 20.33 98 GLY A C 1
ATOM 776 O O . GLY A 1 98 ? 35.092 52.168 16.557 1.00 20.72 98 GLY A O 1
ATOM 777 N N . ASN A 1 99 ? 37.304 52.499 16.769 1.00 20.72 99 ASN A N 1
ATOM 778 C CA . ASN A 1 99 ? 37.277 52.370 18.226 1.00 20.62 99 ASN A CA 1
ATOM 779 C C . ASN A 1 99 ? 36.550 53.554 18.848 1.00 20.40 99 ASN A C 1
ATOM 780 O O . ASN A 1 99 ? 36.627 54.671 18.342 1.00 20.42 99 ASN A O 1
ATOM 785 N N . TYR A 1 100 ? 35.842 53.306 19.945 1.00 19.38 100 TYR A N 1
ATOM 786 C CA . TYR A 1 100 ? 35.152 54.369 20.671 1.00 19.50 100 TYR A CA 1
ATOM 787 C C . TYR A 1 100 ? 34.865 53.915 22.095 1.00 20.11 100 TYR A C 1
ATOM 788 O O . TYR A 1 100 ? 34.592 52.737 22.339 1.00 17.56 100 TYR A O 1
ATOM 797 N N . ALA A 1 101 ? 34.971 54.849 23.036 1.00 19.30 101 ALA A N 1
ATOM 798 C CA . ALA A 1 101 ? 34.726 54.562 24.448 1.00 19.44 101 ALA A CA 1
ATOM 799 C C . ALA A 1 101 ? 33.841 55.661 25.018 1.00 19.66 101 ALA A C 1
ATOM 800 O O . ALA A 1 101 ? 33.711 56.730 24.423 1.00 20.27 101 ALA A O 1
ATOM 802 N N . TYR A 1 102 ? 33.243 55.406 26.177 1.00 19.26 102 TYR A N 1
ATOM 803 C CA . TYR A 1 102 ? 32.355 56.380 26.804 1.00 20.06 102 TYR A CA 1
ATOM 804 C C . TYR A 1 102 ? 33.110 57.473 27.561 1.00 20.85 102 TYR A C 1
ATOM 805 O O . TYR A 1 102 ? 32.536 58.496 27.930 1.00 20.90 102 TYR A O 1
ATOM 814 N N . VAL A 1 103 ? 34.399 57.245 27.783 1.00 22.64 103 VAL A N 1
ATOM 815 C CA . VAL A 1 103 ? 35.269 58.211 28.452 1.00 24.91 103 VAL A CA 1
ATOM 816 C C . VAL A 1 103 ? 36.663 57.970 27.866 1.00 25.41 103 VAL A C 1
ATOM 817 O O . VAL A 1 103 ? 37.099 56.826 27.750 1.00 25.68 103 VAL A O 1
ATOM 821 N N . ASP A 1 104 ? 37.363 59.038 27.493 1.00 26.88 104 ASP A N 1
ATOM 822 C CA . ASP A 1 104 ? 38.671 58.879 26.863 1.00 28.41 104 ASP A CA 1
ATOM 823 C C . ASP A 1 104 ? 39.922 59.278 27.632 1.00 27.49 104 ASP A C 1
ATOM 824 O O . ASP A 1 104 ? 41.034 59.003 27.179 1.00 26.82 104 ASP A O 1
ATOM 829 N N . SER A 1 105 ? 39.760 59.926 28.780 1.00 25.10 105 SER A N 1
ATOM 830 C CA . SER A 1 105 ? 40.920 60.322 29.568 1.00 23.17 105 SER A CA 1
ATOM 831 C C . SER A 1 105 ? 40.603 60.253 31.049 1.00 22.69 105 SER A C 1
ATOM 832 O O . SER A 1 105 ? 39.438 60.284 31.443 1.00 22.46 105 SER A O 1
ATOM 835 N N . SER A 1 106 ? 41.646 60.169 31.866 1.00 23.08 106 SER A N 1
ATOM 836 C CA . SER A 1 106 ? 41.477 60.112 33.311 1.00 24.75 106 SER A CA 1
ATOM 837 C C . SER A 1 106 ? 40.841 61.413 33.793 1.00 26.23 106 SER A C 1
ATOM 838 O O . SER A 1 106 ? 40.064 61.418 34.750 1.00 26.31 106 SER A O 1
ATOM 841 N N . ALA A 1 107 ? 41.168 62.514 33.121 1.00 25.77 107 ALA A N 1
ATOM 842 C CA . ALA A 1 107 ? 40.621 63.813 33.494 1.00 28.00 107 ALA A CA 1
ATOM 843 C C . ALA A 1 107 ? 39.106 63.834 33.312 1.00 27.38 107 ALA A C 1
ATOM 844 O O . ALA A 1 107 ? 38.375 64.237 34.215 1.00 28.23 107 ALA A O 1
ATOM 846 N N . ASP A 1 108 ? 38.633 63.400 32.147 1.00 26.26 108 ASP A N 1
ATOM 847 C CA . ASP A 1 108 ? 37.198 63.377 31.890 1.00 26.77 108 ASP A CA 1
ATOM 848 C C . ASP A 1 108 ? 36.519 62.431 32.874 1.00 25.74 108 ASP A C 1
ATOM 849 O O . ASP A 1 108 ? 35.404 62.690 33.330 1.00 24.50 108 ASP A O 1
ATOM 854 N N . LEU A 1 109 ? 37.196 61.332 33.199 1.00 24.51 109 LEU A N 1
ATOM 855 C CA . LEU A 1 109 ? 36.655 60.361 34.143 1.00 25.06 109 LEU A CA 1
ATOM 856 C C . LEU A 1 109 ? 36.462 61.042 35.495 1.00 26.28 109 LEU A C 1
ATOM 857 O O . LEU A 1 109 ? 35.384 60.991 36.083 1.00 26.18 109 LEU A O 1
ATOM 862 N N . GLN A 1 110 ? 37.523 61.678 35.978 1.00 27.18 110 GLN A N 1
ATOM 863 C CA . GLN A 1 110 ? 37.488 62.376 37.259 1.00 29.71 110 GLN A CA 1
ATOM 864 C C . GLN A 1 110 ? 36.403 63.448 37.317 1.00 28.80 110 GLN A C 1
ATOM 865 O O . GLN A 1 110 ? 35.783 63.659 38.360 1.00 29.65 110 GLN A O 1
ATOM 871 N N . GLN A 1 111 ? 36.171 64.114 36.192 1.00 27.51 111 GLN A N 1
ATOM 872 C CA . GLN A 1 111 ? 35.175 65.174 36.118 1.00 28.49 111 GLN A CA 1
ATOM 873 C C . GLN A 1 111 ? 33.790 64.647 35.757 1.00 27.62 111 GLN A C 1
ATOM 874 O O . GLN A 1 111 ? 32.856 65.422 35.556 1.00 26.41 111 GLN A O 1
ATOM 880 N N . GLY A 1 112 ? 33.674 63.324 35.677 1.00 26.81 112 GLY A N 1
ATOM 881 C CA . GLY A 1 112 ? 32.403 62.691 35.368 1.00 26.97 112 GLY A CA 1
ATOM 882 C C . GLY A 1 112 ? 31.832 62.987 33.997 1.00 27.72 112 GLY A C 1
ATOM 883 O O . GLY A 1 112 ? 30.616 62.976 33.818 1.00 28.02 112 GLY A O 1
ATOM 884 N N . ARG A 1 113 ? 32.695 63.237 33.019 1.00 27.93 113 ARG A N 1
ATOM 885 C CA . ARG A 1 113 ? 32.217 63.543 31.680 1.00 28.88 113 ARG A CA 1
ATOM 886 C C . ARG A 1 113 ? 32.264 62.353 30.731 1.00 27.62 113 ARG A C 1
ATOM 887 O O . ARG A 1 113 ? 33.303 62.030 30.157 1.00 27.83 113 ARG A O 1
ATOM 895 N N . LEU A 1 114 ? 31.114 61.703 30.585 1.00 27.00 114 LEU A N 1
ATOM 896 C CA . LEU A 1 114 ? 30.975 60.541 29.713 1.00 26.20 114 LEU A CA 1
ATOM 897 C C . LEU A 1 114 ? 30.208 60.952 28.464 1.00 26.45 114 LEU A C 1
ATOM 898 O O . LEU A 1 114 ? 29.504 61.960 28.464 1.00 26.32 114 LEU A O 1
ATOM 903 N N . SER A 1 115 ? 30.340 60.170 27.400 1.00 23.93 115 SER A N 1
ATOM 904 C CA . SER A 1 115 ? 29.624 60.464 26.169 1.00 23.71 115 SER A CA 1
ATOM 905 C C . SER A 1 115 ? 29.048 59.203 25.544 1.00 23.26 115 SER A C 1
ATOM 906 O O . SER A 1 115 ? 29.769 58.242 25.282 1.00 20.57 115 SER A O 1
ATOM 909 N N . PHE A 1 116 ? 27.741 59.222 25.309 1.00 23.50 116 PHE A N 1
ATOM 910 C CA . PHE A 1 116 ? 27.040 58.098 24.701 1.00 25.25 116 PHE A CA 1
ATOM 911 C C . PHE A 1 116 ? 26.401 58.544 23.390 1.00 26.51 116 PHE A C 1
ATOM 912 O O . PHE A 1 116 ? 25.622 57.804 22.791 1.00 25.11 116 PHE A O 1
ATOM 920 N N . SER A 1 117 ? 26.732 59.754 22.946 1.00 27.92 117 SER A N 1
ATOM 921 C CA . SER A 1 117 ? 26.157 60.293 21.716 1.00 30.26 117 SER A CA 1
ATOM 922 C C . SER A 1 117 ? 26.314 59.346 20.528 1.00 29.30 117 SER A C 1
ATOM 923 O O . SER A 1 117 ? 25.404 59.205 19.710 1.00 29.50 117 SER A O 1
ATOM 926 N N . ARG A 1 118 ? 27.463 58.689 20.441 1.00 28.92 118 ARG A N 1
ATOM 927 C CA . ARG A 1 118 ? 27.717 57.768 19.347 1.00 27.23 118 ARG A CA 1
ATOM 928 C C . ARG A 1 118 ? 26.740 56.591 19.354 1.00 26.66 118 ARG A C 1
ATOM 929 O O . ARG A 1 118 ? 26.194 56.223 18.310 1.00 25.68 118 ARG A O 1
ATOM 937 N N . ASP A 1 119 ? 26.515 55.998 20.524 1.00 23.50 119 ASP A N 1
ATOM 938 C CA . ASP A 1 119 ? 25.575 54.888 20.619 1.00 22.87 119 ASP A CA 1
ATOM 939 C C . ASP A 1 119 ? 24.157 55.389 20.351 1.00 22.43 119 ASP A C 1
ATOM 940 O O . ASP A 1 119 ? 23.329 54.667 19.794 1.00 22.21 119 ASP A O 1
ATOM 945 N N . GLU A 1 120 ? 23.879 56.629 20.748 1.00 22.08 120 GLU A N 1
ATOM 946 C CA . GLU A 1 120 ? 22.551 57.204 20.557 1.00 22.18 120 GLU A CA 1
ATOM 947 C C . GLU A 1 120 ? 22.196 57.381 19.086 1.00 22.22 120 GLU A C 1
ATOM 948 O O . GLU A 1 120 ? 21.029 57.310 18.704 1.00 23.21 120 GLU A O 1
ATOM 954 N N . ALA A 1 121 ? 23.204 57.595 18.254 1.00 22.17 121 ALA A N 1
ATOM 955 C CA . ALA A 1 121 ? 22.957 57.789 16.835 1.00 23.80 121 ALA A CA 1
ATOM 956 C C . ALA A 1 121 ? 23.057 56.507 16.012 1.00 23.44 121 ALA A C 1
ATOM 957 O O . ALA A 1 121 ? 22.324 56.331 15.039 1.00 23.61 121 ALA A O 1
ATOM 959 N N . HIS A 1 122 ? 23.949 55.607 16.414 1.00 23.53 122 HIS A N 1
ATOM 960 C CA . HIS A 1 122 ? 24.176 54.376 15.661 1.00 22.69 122 HIS A CA 1
ATOM 961 C C . HIS A 1 122 ? 23.537 53.084 16.164 1.00 22.85 122 HIS A C 1
ATOM 962 O O . HIS A 1 122 ? 23.206 52.207 15.364 1.00 22.33 122 HIS A O 1
ATOM 969 N N . LEU A 1 123 ? 23.365 52.958 17.475 1.00 21.62 123 LEU A N 1
ATOM 970 C CA . LEU A 1 123 ? 22.797 51.738 18.037 1.00 22.64 123 LEU A CA 1
ATOM 971 C C . LEU A 1 123 ? 21.362 51.830 18.524 1.00 23.00 123 LEU A C 1
ATOM 972 O O . LEU A 1 123 ? 20.529 51.000 18.171 1.00 22.86 123 LEU A O 1
ATOM 977 N N . ILE A 1 124 ? 21.077 52.837 19.340 1.00 23.63 124 ILE A N 1
ATOM 978 C CA . ILE A 1 124 ? 19.750 52.994 19.914 1.00 23.44 124 ILE A CA 1
ATOM 979 C C . ILE A 1 124 ? 18.578 53.020 18.930 1.00 22.64 124 ILE A C 1
ATOM 980 O O . ILE A 1 124 ? 17.514 52.473 19.226 1.00 22.66 124 ILE A O 1
ATOM 985 N N . PRO A 1 125 ? 18.744 53.648 17.752 1.00 23.02 125 PRO A N 1
ATOM 986 C CA . PRO A 1 125 ? 17.618 53.664 16.807 1.00 22.71 125 PRO A CA 1
ATOM 987 C C . PRO A 1 125 ? 17.206 52.247 16.387 1.00 22.76 125 PRO A C 1
ATOM 988 O O . PRO A 1 125 ? 16.023 51.905 16.386 1.00 22.42 125 PRO A O 1
ATOM 992 N N . LEU A 1 126 ? 18.190 51.425 16.035 1.00 21.63 126 LEU A N 1
ATOM 993 C CA . LEU A 1 126 ? 17.928 50.044 15.622 1.00 22.03 126 LEU A CA 1
ATOM 994 C C . LEU A 1 126 ? 17.286 49.263 16.772 1.00 21.39 126 LEU A C 1
ATOM 995 O O . LEU A 1 126 ? 16.236 48.635 16.605 1.00 21.16 126 LEU A O 1
ATOM 1000 N N . ILE A 1 127 ? 17.925 49.303 17.939 1.00 20.59 127 ILE A N 1
ATOM 1001 C CA . ILE A 1 127 ? 17.422 48.592 19.113 1.00 21.22 127 ILE A CA 1
ATOM 1002 C C . ILE A 1 127 ? 16.005 49.025 19.477 1.00 21.26 127 ILE A C 1
ATOM 1003 O O . ILE A 1 127 ? 15.146 48.188 19.760 1.00 22.25 127 ILE A O 1
ATOM 1008 N N . SER A 1 128 ? 15.761 50.332 19.472 1.00 22.78 128 SER A N 1
ATOM 1009 C CA . SER A 1 128 ? 14.437 50.849 19.802 1.00 22.19 128 SER A CA 1
ATOM 1010 C C . SER A 1 128 ? 13.400 50.354 18.802 1.00 22.26 128 SER A C 1
ATOM 1011 O O . SER A 1 128 ? 12.272 50.025 19.173 1.00 21.93 128 SER A O 1
ATOM 1014 N N . GLY A 1 129 ? 13.787 50.299 17.532 1.00 22.84 129 GLY A N 1
ATOM 1015 C CA . GLY A 1 129 ? 12.874 49.828 16.508 1.00 23.20 129 GLY A CA 1
ATOM 1016 C C . GLY A 1 129 ? 12.478 48.383 16.747 1.00 23.68 129 GLY A C 1
ATOM 1017 O O . GLY A 1 129 ? 11.311 48.013 16.593 1.00 20.91 129 GLY A O 1
ATOM 1018 N N . ALA A 1 130 ? 13.455 47.564 17.126 1.00 22.80 130 ALA A N 1
ATOM 1019 C CA . ALA A 1 130 ? 13.216 46.152 17.392 1.00 23.27 130 ALA A CA 1
ATOM 1020 C C . ALA A 1 130 ? 12.317 45.996 18.613 1.00 22.93 130 ALA A C 1
ATOM 1021 O O . ALA A 1 130 ? 11.378 45.199 18.612 1.00 23.28 130 ALA A O 1
ATOM 1023 N N . LEU A 1 131 ? 12.620 46.768 19.651 1.00 23.87 131 LEU A N 1
ATOM 1024 C CA . LEU A 1 131 ? 11.861 46.744 20.894 1.00 24.72 131 LEU A CA 1
ATOM 1025 C C . LEU A 1 131 ? 10.400 47.139 20.659 1.00 25.58 131 LEU A C 1
ATOM 1026 O O . LEU A 1 131 ? 9.511 46.712 21.396 1.00 25.38 131 LEU A O 1
ATOM 1031 N N . ARG A 1 132 ? 10.154 47.956 19.638 1.00 27.01 132 ARG A N 1
ATOM 1032 C CA . ARG A 1 132 ? 8.788 48.364 19.323 1.00 28.34 132 ARG A CA 1
ATOM 1033 C C . ARG A 1 132 ? 7.981 47.145 18.888 1.00 28.71 132 ARG A C 1
ATOM 1034 O O . ARG A 1 132 ? 6.819 46.995 19.265 1.00 28.59 132 ARG A O 1
ATOM 1042 N N . LEU A 1 133 ? 8.602 46.274 18.096 1.00 27.81 133 LEU A N 1
ATOM 1043 C CA . LEU A 1 133 ? 7.937 45.063 17.631 1.00 27.45 133 LEU A CA 1
ATOM 1044 C C . LEU A 1 133 ? 7.864 44.019 18.741 1.00 27.62 133 LEU A C 1
ATOM 1045 O O . LEU A 1 133 ? 6.874 43.299 18.857 1.00 27.47 133 LEU A O 1
ATOM 1050 N N . ASN A 1 134 ? 8.915 43.926 19.549 1.00 27.27 134 ASN A N 1
ATOM 1051 C CA . ASN A 1 134 ? 8.918 42.995 20.673 1.00 27.20 134 ASN A CA 1
ATOM 1052 C C . ASN A 1 134 ? 9.523 43.676 21.893 1.00 27.54 134 ASN A C 1
ATOM 1053 O O . ASN A 1 134 ? 10.727 43.597 22.133 1.00 26.43 134 ASN A O 1
ATOM 1058 N N . PRO A 1 135 ? 8.685 44.359 22.685 1.00 27.97 135 PRO A N 1
ATOM 1059 C CA . PRO A 1 135 ? 9.154 45.056 23.884 1.00 27.53 135 PRO A CA 1
ATOM 1060 C C . PRO A 1 135 ? 9.644 44.135 24.999 1.00 27.58 135 PRO A C 1
ATOM 1061 O O . PRO A 1 135 ? 10.195 44.605 25.994 1.00 28.05 135 PRO A O 1
ATOM 1065 N N . HIS A 1 136 ? 9.458 42.828 24.830 1.00 26.37 136 HIS A N 1
ATOM 1066 C CA . HIS A 1 136 ? 9.878 41.870 25.849 1.00 27.14 136 HIS A CA 1
ATOM 1067 C C . HIS A 1 136 ? 11.191 41.144 25.552 1.00 25.29 136 HIS A C 1
ATOM 1068 O O . HIS A 1 136 ? 11.537 40.173 26.228 1.00 23.70 136 HIS A O 1
ATOM 1075 N N . MET A 1 137 ? 11.922 41.616 24.548 1.00 23.21 137 MET A N 1
ATOM 1076 C CA . MET A 1 137 ? 13.202 41.006 24.199 1.00 22.96 137 MET A CA 1
ATOM 1077 C C . MET A 1 137 ? 14.129 41.025 25.408 1.00 21.41 137 MET A C 1
ATOM 1078 O O . MET A 1 137 ? 14.145 41.992 26.169 1.00 21.66 137 MET A O 1
ATOM 1083 N N . LYS A 1 138 ? 14.902 39.959 25.578 1.00 19.64 138 LYS A N 1
ATOM 1084 C CA . LYS A 1 138 ? 15.859 39.877 26.675 1.00 19.52 138 LYS A CA 1
ATOM 1085 C C . LYS A 1 138 ? 17.196 40.301 26.064 1.00 19.48 138 LYS A C 1
ATOM 1086 O O . LYS A 1 138 ? 17.736 39.609 25.196 1.00 18.94 138 LYS A O 1
ATOM 1092 N N . LEU A 1 139 ? 17.725 41.435 26.516 1.00 18.17 139 LEU A N 1
ATOM 1093 C CA . LEU A 1 139 ? 18.970 41.962 25.973 1.00 18.41 139 LEU A CA 1
ATOM 1094 C C . LEU A 1 139 ? 20.206 41.703 26.831 1.00 19.61 139 LEU A C 1
ATOM 1095 O O . LEU A 1 139 ? 20.174 41.834 28.058 1.00 20.08 139 LEU A O 1
ATOM 1100 N N . MET A 1 140 ? 21.296 41.345 26.162 1.00 18.45 140 MET A N 1
ATOM 1101 C CA . MET A 1 140 ? 22.566 41.065 26.818 1.00 16.99 140 MET A CA 1
ATOM 1102 C C . MET A 1 140 ? 23.632 42.032 26.306 1.00 17.10 140 MET A C 1
ATOM 1103 O O . MET A 1 140 ? 23.706 42.302 25.109 1.00 17.58 140 MET A O 1
ATOM 1108 N N . ALA A 1 141 ? 24.451 42.555 27.212 1.00 15.83 141 ALA A N 1
ATOM 1109 C CA . ALA A 1 141 ? 25.510 43.483 26.827 1.00 16.08 141 ALA A CA 1
ATOM 1110 C C . ALA A 1 141 ? 26.854 42.901 27.241 1.00 16.27 141 ALA A C 1
ATOM 1111 O O . ALA A 1 141 ? 26.985 42.344 28.333 1.00 15.99 141 ALA A O 1
ATOM 1113 N N . SER A 1 142 ? 27.843 43.022 26.356 1.00 16.17 142 SER A N 1
ATOM 1114 C CA . SER A 1 142 ? 29.189 42.507 26.598 1.00 15.68 142 SER A CA 1
ATOM 1115 C C . SER A 1 142 ? 30.234 43.497 26.099 1.00 15.78 142 SER A C 1
ATOM 1116 O O . SER A 1 142 ? 30.056 44.115 25.052 1.00 15.99 142 SER A O 1
ATOM 1119 N N . PRO A 1 143 ? 31.342 43.654 26.842 1.00 15.84 143 PRO A N 1
ATOM 1120 C CA . PRO A 1 143 ? 32.394 44.580 26.419 1.00 16.32 143 PRO A CA 1
ATOM 1121 C C . PRO A 1 143 ? 33.469 43.834 25.632 1.00 16.45 143 PRO A C 1
ATOM 1122 O O . PRO A 1 143 ? 33.723 42.658 25.880 1.00 14.82 143 PRO A O 1
ATOM 1126 N N . TRP A 1 144 ? 34.086 44.520 24.679 1.00 15.76 144 TRP A N 1
ATOM 1127 C CA . TRP A 1 144 ? 35.175 43.945 23.912 1.00 15.22 144 TRP A CA 1
ATOM 1128 C C . TRP A 1 144 ? 36.451 44.554 24.506 1.00 15.49 144 TRP A C 1
ATOM 1129 O O . TRP A 1 144 ? 37.524 43.951 24.469 1.00 14.93 144 TRP A O 1
ATOM 1140 N N . SER A 1 145 ? 36.328 45.755 25.067 1.00 16.98 145 SER A N 1
ATOM 1141 C CA . SER A 1 145 ? 37.481 46.412 25.684 1.00 16.73 145 SER A CA 1
ATOM 1142 C C . SER A 1 145 ? 37.166 47.669 26.482 1.00 16.39 145 SER A C 1
ATOM 1143 O O . SER A 1 145 ? 36.319 48.469 26.091 1.00 16.12 145 SER A O 1
ATOM 1146 N N . PRO A 1 146 ? 37.836 47.841 27.635 1.00 17.41 146 PRO A N 1
ATOM 1147 C CA . PRO A 1 146 ? 37.637 49.023 28.479 1.00 17.31 146 PRO A CA 1
ATOM 1148 C C . PRO A 1 146 ? 38.321 50.168 27.727 1.00 17.56 146 PRO A C 1
ATOM 1149 O O . PRO A 1 146 ? 38.991 49.931 26.718 1.00 17.48 146 PRO A O 1
ATOM 1153 N N . PRO A 1 147 ? 38.164 51.417 28.198 1.00 17.56 147 PRO A N 1
ATOM 1154 C CA . PRO A 1 147 ? 38.807 52.546 27.511 1.00 17.93 147 PRO A CA 1
ATOM 1155 C C . PRO A 1 147 ? 40.318 52.310 27.480 1.00 17.67 147 PRO A C 1
ATOM 1156 O O . PRO A 1 147 ? 40.858 51.654 28.370 1.00 17.75 147 PRO A O 1
ATOM 1160 N N . ALA A 1 148 ? 40.994 52.850 26.469 1.00 17.63 148 ALA A N 1
ATOM 1161 C CA . ALA A 1 148 ? 42.435 52.668 26.328 1.00 18.55 148 ALA A CA 1
ATOM 1162 C C . ALA A 1 148 ? 43.261 53.024 27.563 1.00 18.46 148 ALA A C 1
ATOM 1163 O O . ALA A 1 148 ? 44.108 52.236 27.987 1.00 18.08 148 ALA A O 1
ATOM 1165 N N . PHE A 1 149 ? 43.018 54.195 28.147 1.00 18.14 149 PHE A N 1
ATOM 1166 C CA . PHE A 1 149 ? 43.797 54.614 29.309 1.00 19.88 149 PHE A CA 1
ATOM 1167 C C . PHE A 1 149 ? 43.634 53.735 30.544 1.00 19.62 149 PHE A C 1
ATOM 1168 O O . PHE A 1 149 ? 44.420 53.839 31.484 1.00 20.72 149 PHE A O 1
ATOM 1176 N N . MET A 1 150 ? 42.626 52.865 30.542 1.00 19.53 150 MET A N 1
ATOM 1177 C CA . MET A 1 150 ? 42.398 51.973 31.676 1.00 19.68 150 MET A CA 1
ATOM 1178 C C . MET A 1 150 ? 43.117 50.636 31.505 1.00 20.22 150 MET A C 1
ATOM 1179 O O . MET A 1 150 ? 43.026 49.765 32.370 1.00 19.33 150 MET A O 1
ATOM 1184 N N . LYS A 1 151 ? 43.840 50.485 30.400 1.00 18.88 151 LYS A N 1
ATOM 1185 C CA . LYS A 1 151 ? 44.539 49.238 30.109 1.00 18.85 151 LYS A CA 1
ATOM 1186 C C . LYS A 1 151 ? 46.060 49.321 30.181 1.00 19.76 151 LYS A C 1
ATOM 1187 O O . LYS A 1 151 ? 46.652 50.396 30.059 1.00 19.06 151 LYS A O 1
ATOM 1193 N N . THR A 1 152 ? 46.682 48.163 30.374 1.00 19.43 152 THR A N 1
ATOM 1194 C CA . THR A 1 152 ? 48.134 48.059 30.471 1.00 20.57 152 THR A CA 1
ATOM 1195 C C . THR A 1 152 ? 48.847 48.418 29.171 1.00 21.54 152 THR A C 1
ATOM 1196 O O . THR A 1 152 ? 50.026 48.789 29.187 1.00 21.53 152 THR A O 1
ATOM 1200 N N . ASN A 1 153 ? 48.137 48.315 28.049 1.00 20.04 153 ASN A N 1
ATOM 1201 C CA . ASN A 1 153 ? 48.727 48.618 26.746 1.00 19.72 153 ASN A CA 1
ATOM 1202 C C . ASN A 1 153 ? 48.254 49.944 26.150 1.00 20.53 153 ASN A C 1
ATOM 1203 O O . ASN A 1 153 ? 48.618 50.288 25.024 1.00 18.91 153 ASN A O 1
ATOM 1208 N N . ASN A 1 154 ? 47.435 50.680 26.898 1.00 19.29 154 ASN A N 1
ATOM 1209 C CA . ASN A 1 154 ? 46.936 51.976 26.442 1.00 20.14 154 ASN A CA 1
ATOM 1210 C C . ASN A 1 154 ? 46.364 51.918 25.020 1.00 19.75 154 ASN A C 1
ATOM 1211 O O . ASN A 1 154 ? 46.588 52.819 24.210 1.00 19.67 154 ASN A O 1
ATOM 1216 N N . ASP A 1 155 ? 45.605 50.864 24.726 1.00 17.77 155 ASP A N 1
ATOM 1217 C CA . ASP A 1 155 ? 45.024 50.688 23.392 1.00 18.07 155 ASP A CA 1
ATOM 1218 C C . ASP A 1 155 ? 43.832 49.744 23.493 1.00 16.73 155 ASP A C 1
ATOM 1219 O O . ASP A 1 155 ? 43.936 48.690 24.115 1.00 17.13 155 ASP A O 1
ATOM 1224 N N . MET A 1 156 ? 42.705 50.112 22.890 1.00 17.60 156 MET A N 1
ATOM 1225 C CA . MET A 1 156 ? 41.534 49.238 22.930 1.00 16.64 156 MET A CA 1
ATOM 1226 C C . MET A 1 156 ? 41.796 47.971 22.112 1.00 17.50 156 MET A C 1
ATOM 1227 O O . MET A 1 156 ? 41.228 46.913 22.394 1.00 17.33 156 MET A O 1
ATOM 1232 N N . ASN A 1 157 ? 42.666 48.081 21.109 1.00 16.82 157 ASN A N 1
ATOM 1233 C CA . ASN A 1 157 ? 43.015 46.940 20.262 1.00 18.57 157 ASN A CA 1
ATOM 1234 C C . ASN A 1 157 ? 44.284 46.253 20.769 1.00 19.29 157 ASN A C 1
ATOM 1235 O O . ASN A 1 157 ? 45.010 46.795 21.604 1.00 20.24 157 ASN A O 1
ATOM 1240 N N . GLY A 1 158 ? 44.540 45.058 20.248 1.00 18.66 158 GLY A N 1
ATOM 1241 C CA . GLY A 1 158 ? 45.746 44.325 20.592 1.00 19.94 158 GLY A CA 1
ATOM 1242 C C . GLY A 1 158 ? 45.880 43.696 21.959 1.00 19.92 158 GLY A C 1
ATOM 1243 O O . GLY A 1 158 ? 46.998 43.491 22.433 1.00 20.27 158 GLY A O 1
ATOM 1244 N N . GLY A 1 159 ? 44.761 43.383 22.599 1.00 19.56 159 GLY A N 1
ATOM 1245 C CA . GLY A 1 159 ? 44.830 42.757 23.904 1.00 18.89 159 GLY A CA 1
ATOM 1246 C C . GLY A 1 159 ? 45.059 43.704 25.066 1.00 18.35 159 GLY A C 1
ATOM 1247 O O . GLY A 1 159 ? 44.401 44.737 25.183 1.00 18.66 159 GLY A O 1
ATOM 1248 N N . GLY A 1 160 ? 46.010 43.349 25.921 1.00 19.01 160 GLY A N 1
ATOM 1249 C CA . GLY A 1 160 ? 46.286 44.155 27.095 1.00 18.69 160 GLY A CA 1
ATOM 1250 C C . GLY A 1 160 ? 45.332 43.713 28.190 1.00 19.48 160 GLY A C 1
ATOM 1251 O O . GLY A 1 160 ? 44.496 42.835 27.965 1.00 18.29 160 GLY A O 1
ATOM 1252 N N . LYS A 1 161 ? 45.450 44.304 29.375 1.00 18.91 161 LYS A N 1
ATOM 1253 C CA . LYS A 1 161 ? 44.573 43.950 30.486 1.00 19.37 161 LYS A CA 1
ATOM 1254 C C . LYS A 1 161 ? 44.073 45.199 31.198 1.00 19.01 161 LYS A C 1
ATOM 1255 O O . LYS A 1 161 ? 44.655 46.276 31.070 1.00 18.12 161 LYS A O 1
ATOM 1261 N N . LEU A 1 162 ? 42.983 45.051 31.943 1.00 19.32 162 LEU A N 1
ATOM 1262 C CA . LEU A 1 162 ? 42.428 46.165 32.696 1.00 18.02 162 LEU A CA 1
ATOM 1263 C C . LEU A 1 162 ? 43.382 46.401 33.861 1.00 18.79 162 LEU A C 1
ATOM 1264 O O . LEU A 1 162 ? 43.754 45.460 34.559 1.00 17.98 162 LEU A O 1
ATOM 1269 N N . ARG A 1 163 ? 43.810 47.644 34.059 1.00 20.03 163 ARG A N 1
ATOM 1270 C CA . ARG A 1 163 ? 44.712 47.927 35.167 1.00 21.37 163 ARG A CA 1
ATOM 1271 C C . ARG A 1 163 ? 43.952 47.642 36.453 1.00 20.75 163 ARG A C 1
ATOM 1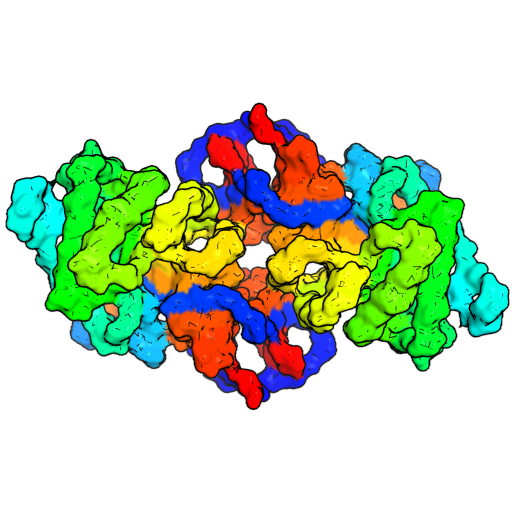272 O O . ARG A 1 163 ? 42.790 48.021 36.590 1.00 20.25 163 ARG A O 1
ATOM 1280 N N . ARG A 1 164 ? 44.604 46.966 37.391 1.00 23.54 164 ARG A N 1
ATOM 1281 C CA . ARG A 1 164 ? 43.952 46.618 38.646 1.00 24.96 164 ARG A CA 1
ATOM 1282 C C . ARG A 1 164 ? 43.326 47.820 39.343 1.00 24.96 164 ARG A C 1
ATOM 1283 O O . ARG A 1 164 ? 42.268 47.699 39.957 1.00 22.75 164 ARG A O 1
ATOM 1291 N N . GLU A 1 165 ? 43.966 48.981 39.240 1.00 23.55 165 GLU A N 1
ATOM 1292 C CA . GLU A 1 165 ? 43.431 50.172 39.886 1.00 23.90 165 GLU A CA 1
ATOM 1293 C C . GLU A 1 165 ? 42.252 50.781 39.127 1.00 23.56 165 GLU A C 1
ATOM 1294 O O . GLU A 1 165 ? 41.701 51.802 39.545 1.00 22.14 165 GLU A O 1
ATOM 1300 N N . CYS A 1 166 ? 41.860 50.151 38.019 1.00 20.90 166 CYS A N 1
ATOM 1301 C CA . CYS A 1 166 ? 40.735 50.642 37.223 1.00 20.33 166 CYS A CA 1
ATOM 1302 C C . CYS A 1 166 ? 39.523 49.713 37.247 1.00 19.18 166 CYS A C 1
ATOM 1303 O O . CYS A 1 166 ? 38.560 49.931 36.510 1.00 18.27 166 CYS A O 1
ATOM 1306 N N . TYR A 1 167 ? 39.560 48.682 38.086 1.00 18.20 167 TYR A N 1
ATOM 1307 C CA . TYR A 1 167 ? 38.432 47.757 38.161 1.00 17.73 167 TYR A CA 1
ATOM 1308 C C . TYR A 1 167 ? 37.159 48.480 38.582 1.00 18.15 167 TYR A C 1
ATOM 1309 O O . TYR A 1 167 ? 36.109 48.318 37.959 1.00 17.15 167 TYR A O 1
ATOM 1318 N N . ALA A 1 168 ? 37.249 49.282 39.638 1.00 19.12 168 ALA A N 1
ATOM 1319 C CA . ALA A 1 168 ? 36.089 50.023 40.117 1.00 18.36 168 ALA A CA 1
ATOM 1320 C C . ALA A 1 168 ? 35.586 51.002 39.059 1.00 19.19 168 ALA A C 1
ATOM 1321 O O . ALA A 1 168 ? 34.379 51.111 38.819 1.00 17.76 168 ALA A O 1
ATOM 1323 N N . ASP A 1 169 ? 36.512 51.713 38.421 1.00 18.62 169 ASP A N 1
ATOM 1324 C CA . ASP A 1 169 ? 36.137 52.688 37.403 1.00 18.97 169 ASP A CA 1
ATOM 1325 C C . ASP A 1 169 ? 35.459 52.059 36.187 1.00 18.50 169 ASP A C 1
ATOM 1326 O O . ASP A 1 169 ? 34.513 52.626 35.640 1.00 18.46 169 ASP A O 1
ATOM 1331 N N . TRP A 1 170 ? 35.939 50.894 35.761 1.00 18.28 170 TRP A N 1
ATOM 1332 C CA . TRP A 1 170 ? 35.350 50.218 34.603 1.00 17.60 170 TRP A CA 1
ATOM 1333 C C . TRP A 1 170 ? 33.952 49.736 34.989 1.00 17.32 170 TRP A C 1
ATOM 1334 O O . TRP A 1 170 ? 33.005 49.861 34.212 1.00 16.14 170 TRP A O 1
ATOM 1345 N N . ALA A 1 171 ? 33.822 49.192 36.196 1.00 16.42 171 ALA A N 1
ATOM 1346 C CA . ALA A 1 171 ? 32.523 48.722 36.659 1.00 17.17 171 ALA A CA 1
ATOM 1347 C C . ALA A 1 171 ? 31.547 49.899 36.705 1.00 17.71 171 ALA A C 1
ATOM 1348 O O . ALA A 1 171 ? 30.381 49.757 36.335 1.00 16.89 171 ALA A O 1
ATOM 1350 N N . ASP A 1 172 ? 32.024 51.061 37.153 1.00 17.84 172 ASP A N 1
ATOM 1351 C CA . ASP A 1 172 ? 31.170 52.244 37.226 1.00 19.06 172 ASP A CA 1
ATOM 1352 C C . ASP A 1 172 ? 30.719 52.693 35.838 1.00 18.62 172 ASP A C 1
ATOM 1353 O O . ASP A 1 172 ? 29.595 53.161 35.671 1.00 19.40 172 ASP A O 1
ATOM 1358 N N . ILE A 1 173 ? 31.597 52.566 34.847 1.00 18.19 173 ILE A N 1
ATOM 1359 C CA . ILE A 1 173 ? 31.236 52.950 33.487 1.00 17.83 173 ILE A CA 1
ATOM 1360 C C . ILE A 1 173 ? 30.131 52.035 32.974 1.00 17.23 173 ILE A C 1
ATOM 1361 O O . ILE A 1 173 ? 29.184 52.496 32.335 1.00 17.41 173 ILE A O 1
ATOM 1366 N N . ILE A 1 174 ? 30.259 50.740 33.256 1.00 17.31 174 ILE A N 1
ATOM 1367 C CA . ILE A 1 174 ? 29.256 49.770 32.822 1.00 17.20 174 ILE A CA 1
ATOM 1368 C C . ILE A 1 174 ? 27.903 50.094 33.450 1.00 17.55 174 ILE A C 1
ATOM 1369 O O . ILE A 1 174 ? 26.868 49.959 32.804 1.00 16.41 174 ILE A O 1
ATOM 1374 N N . ILE A 1 175 ? 27.905 50.526 34.707 1.00 17.18 175 ILE A N 1
ATOM 1375 C CA . ILE A 1 175 ? 26.649 50.886 35.356 1.00 17.81 175 ILE A CA 1
ATOM 1376 C C . ILE A 1 175 ? 26.044 52.096 34.633 1.00 17.75 175 ILE A C 1
ATOM 1377 O O . ILE A 1 175 ? 24.843 52.131 34.368 1.00 18.09 175 ILE A O 1
ATOM 1382 N N . ASN A 1 176 ? 26.871 53.084 34.300 1.00 17.40 176 ASN A N 1
ATOM 1383 C CA . ASN A 1 176 ? 26.352 54.256 33.599 1.00 18.70 176 ASN A CA 1
ATOM 1384 C C . ASN A 1 176 ? 25.836 53.893 32.212 1.00 18.84 176 ASN A C 1
ATOM 1385 O O . ASN A 1 176 ? 24.902 54.515 31.702 1.00 18.39 176 ASN A O 1
ATOM 1390 N N . TYR A 1 177 ? 26.450 52.883 31.606 1.00 16.86 177 TYR A N 1
ATOM 1391 C CA . TYR A 1 177 ? 26.014 52.396 30.304 1.00 16.82 177 TYR A CA 1
ATOM 1392 C C . TYR A 1 177 ? 24.579 51.894 30.496 1.00 17.33 177 TYR A C 1
ATOM 1393 O O . TYR A 1 177 ? 23.681 52.218 29.717 1.00 17.30 177 TYR A O 1
ATOM 1402 N N . LEU A 1 178 ? 24.371 51.108 31.551 1.00 17.68 178 LEU A N 1
ATOM 1403 C CA . LEU A 1 178 ? 23.049 50.563 31.848 1.00 17.55 178 LEU A CA 1
ATOM 1404 C C . LEU A 1 178 ? 22.025 51.663 32.140 1.00 19.36 178 LEU A C 1
ATOM 1405 O O . LEU A 1 178 ? 20.886 51.590 31.682 1.00 19.99 178 LEU A O 1
ATOM 1410 N N . LEU A 1 179 ? 22.427 52.677 32.904 1.00 20.19 179 LEU A N 1
ATOM 1411 C CA . LEU A 1 179 ? 21.524 53.783 33.225 1.00 20.14 179 LEU A CA 1
ATOM 1412 C C . LEU A 1 179 ? 21.192 54.573 31.963 1.00 21.48 179 LEU A C 1
ATOM 1413 O O . LEU A 1 179 ? 20.046 54.972 31.747 1.00 20.53 179 LEU A O 1
ATOM 1418 N N . GLU A 1 180 ? 22.208 54.797 31.136 1.00 21.86 180 GLU A N 1
ATOM 1419 C CA . GLU A 1 180 ? 22.047 55.521 29.876 1.00 24.21 180 GLU A CA 1
ATOM 1420 C C . GLU A 1 180 ? 21.007 54.829 28.994 1.00 23.56 180 GLU A C 1
ATOM 1421 O O . GLU A 1 180 ? 20.077 55.464 28.493 1.00 22.83 180 GLU A O 1
ATOM 1427 N N . TYR A 1 181 ? 21.160 53.522 28.809 1.00 21.61 181 TYR A N 1
ATOM 1428 C CA . TYR A 1 181 ? 20.216 52.778 27.990 1.00 21.45 181 TYR A CA 1
ATOM 1429 C C . TYR A 1 181 ? 18.816 52.733 28.603 1.00 21.69 181 TYR A C 1
ATOM 1430 O O . TYR A 1 181 ? 17.821 52.804 27.883 1.00 22.11 181 TYR A O 1
ATOM 1439 N N . ARG A 1 182 ? 18.728 52.635 29.926 1.00 22.46 182 ARG A N 1
ATOM 1440 C CA . ARG A 1 182 ? 17.420 52.596 30.571 1.00 24.03 182 ARG A CA 1
ATOM 1441 C C . ARG A 1 182 ? 16.675 53.912 30.334 1.00 24.91 182 ARG A C 1
ATOM 1442 O O . ARG A 1 182 ? 15.449 53.927 30.200 1.00 24.96 182 ARG A O 1
ATOM 1450 N N . ARG A 1 183 ? 17.417 55.013 30.279 1.00 25.02 183 ARG A N 1
ATOM 1451 C CA . ARG A 1 183 ? 16.821 56.325 30.035 1.00 27.78 183 ARG A CA 1
ATOM 1452 C C . ARG A 1 183 ? 16.183 56.386 28.652 1.00 27.65 183 ARG A C 1
ATOM 1453 O O . ARG A 1 183 ? 15.242 57.146 28.428 1.00 27.92 183 ARG A O 1
ATOM 1461 N N . HIS A 1 184 ? 16.705 55.587 27.725 1.00 26.47 184 HIS A N 1
ATOM 1462 C CA . HIS A 1 184 ? 16.188 55.548 26.362 1.00 26.32 184 HIS A CA 1
ATOM 1463 C C . HIS A 1 184 ? 15.213 54.390 26.167 1.00 25.55 184 HIS A C 1
ATOM 1464 O O . HIS A 1 184 ? 14.943 53.970 25.040 1.00 26.95 184 HIS A O 1
ATOM 1471 N N . GLY A 1 185 ? 14.690 53.878 27.277 1.00 24.29 185 GLY A N 1
ATOM 1472 C CA . GLY A 1 185 ? 13.736 52.784 27.228 1.00 25.05 185 GLY A CA 1
ATOM 1473 C C . GLY A 1 185 ? 14.313 51.420 26.892 1.00 25.37 185 GLY A C 1
ATOM 1474 O O . GLY A 1 185 ? 13.585 50.534 26.449 1.00 26.10 185 GLY A O 1
ATOM 1475 N N . ILE A 1 186 ? 15.612 51.236 27.103 1.00 24.05 186 ILE A N 1
ATOM 1476 C CA . ILE A 1 186 ? 16.246 49.955 26.802 1.00 22.63 186 ILE A CA 1
ATOM 1477 C C . ILE A 1 186 ? 16.747 49.287 28.079 1.00 23.08 186 ILE A C 1
ATOM 1478 O O . ILE A 1 186 ? 17.704 49.752 28.707 1.00 22.52 186 ILE A O 1
ATOM 1483 N N . ASN A 1 187 ? 16.088 48.198 28.463 1.00 22.91 187 ASN A N 1
ATOM 1484 C CA . ASN A 1 187 ? 16.467 47.469 29.666 1.00 23.80 187 ASN A CA 1
ATOM 1485 C C . ASN A 1 187 ? 17.330 46.267 29.319 1.00 23.88 187 ASN A C 1
ATOM 1486 O O . ASN A 1 187 ? 17.022 45.507 28.401 1.00 24.72 187 ASN A O 1
ATOM 1491 N N . VAL A 1 188 ? 18.419 46.108 30.059 1.00 22.76 188 VAL A N 1
ATOM 1492 C CA . VAL A 1 188 ? 19.341 45.002 29.850 1.00 21.67 188 VAL A CA 1
ATOM 1493 C C . VAL A 1 188 ? 19.103 43.976 30.951 1.00 22.35 188 VAL A C 1
ATOM 1494 O O . VAL A 1 188 ? 18.927 44.339 32.116 1.00 21.85 188 VAL A O 1
ATOM 1498 N N . GLN A 1 189 ? 19.082 42.699 30.585 1.00 20.70 189 GLN A N 1
ATOM 1499 C CA . GLN A 1 189 ? 18.848 41.651 31.565 1.00 21.15 189 GLN A CA 1
ATOM 1500 C C . GLN A 1 189 ? 20.041 40.730 31.762 1.00 19.84 189 GLN A C 1
ATOM 1501 O O . GLN A 1 189 ? 20.040 39.895 32.666 1.00 18.05 189 GLN A O 1
ATOM 1507 N N . ALA A 1 190 ? 21.061 40.875 30.924 1.00 18.85 190 ALA A N 1
ATOM 1508 C CA . ALA A 1 190 ? 22.239 40.027 31.047 1.00 18.25 190 ALA A CA 1
ATOM 1509 C C . ALA A 1 190 ? 23.517 40.734 30.620 1.00 17.74 190 ALA A C 1
ATOM 1510 O O . ALA A 1 190 ? 23.494 41.642 29.788 1.00 17.82 190 ALA A O 1
ATOM 1512 N N . LEU A 1 191 ? 24.628 40.294 31.202 1.00 16.50 191 LEU A N 1
ATOM 1513 C CA . LEU A 1 191 ? 25.944 40.836 30.901 1.00 16.37 191 LEU A CA 1
ATOM 1514 C C . LEU A 1 191 ? 26.958 39.705 30.860 1.00 16.91 191 LEU A C 1
ATOM 1515 O O . LEU A 1 191 ? 26.723 38.629 31.407 1.00 17.70 191 LEU A O 1
ATOM 1520 N N . SER A 1 192 ? 28.075 39.946 30.186 1.00 16.08 192 SER A N 1
ATOM 1521 C CA . SER A 1 192 ? 29.174 38.997 30.221 1.00 15.98 192 SER A CA 1
ATOM 1522 C C . SER A 1 192 ? 30.277 39.946 30.687 1.00 16.80 192 SER A C 1
ATOM 1523 O O . SER A 1 192 ? 30.197 41.155 30.446 1.00 16.25 192 SER A O 1
ATOM 1526 N N . VAL A 1 193 ? 31.273 39.432 31.395 1.00 16.75 193 VAL A N 1
ATOM 1527 C CA . VAL A 1 193 ? 32.352 40.279 31.892 1.00 16.84 193 VAL A CA 1
ATOM 1528 C C . VAL A 1 193 ? 33.230 40.811 30.772 1.00 16.87 193 VAL A C 1
ATOM 1529 O O . VAL A 1 193 ? 33.605 41.982 30.767 1.00 18.83 193 VAL A O 1
ATOM 1533 N N . GLN A 1 194 ? 33.546 39.943 29.820 1.00 16.80 194 GLN A N 1
ATOM 1534 C CA . GLN A 1 194 ? 34.412 40.309 28.710 1.00 16.74 194 GLN A CA 1
ATOM 1535 C C . GLN A 1 194 ? 34.291 39.310 27.569 1.00 16.19 194 GLN A C 1
ATOM 1536 O O . GLN A 1 194 ? 34.222 38.099 27.791 1.00 16.18 194 GLN A O 1
ATOM 1542 N N . ASN A 1 195 ? 34.263 39.828 26.347 1.00 16.61 195 ASN A N 1
ATOM 1543 C CA . ASN A 1 195 ? 34.188 38.986 25.165 1.00 15.96 195 ASN A CA 1
ATOM 1544 C C . ASN A 1 195 ? 35.562 38.330 24.993 1.00 17.31 195 ASN A C 1
ATOM 1545 O O . ASN A 1 195 ? 36.585 39.023 24.983 1.00 16.16 195 ASN A O 1
ATOM 1550 N N . GLU A 1 196 ? 35.585 37.002 24.897 1.00 16.16 196 GLU A N 1
ATOM 1551 C CA . GLU A 1 196 ? 36.832 36.258 24.688 1.00 16.58 196 GLU A CA 1
ATOM 1552 C C . GLU A 1 196 ? 37.994 36.760 25.552 1.00 17.40 196 GLU A C 1
ATOM 1553 O O . GLU A 1 196 ? 39.017 37.216 25.030 1.00 16.50 196 GLU A O 1
ATOM 1559 N N . PRO A 1 197 ? 37.866 36.642 26.884 1.00 17.54 197 PRO A N 1
ATOM 1560 C CA . PRO A 1 197 ? 38.870 37.078 27.861 1.00 16.61 197 PRO A CA 1
ATOM 1561 C C . PRO A 1 197 ? 40.268 36.476 27.774 1.00 16.83 197 PRO A C 1
ATOM 1562 O O . PRO A 1 197 ? 41.176 36.933 28.464 1.00 16.93 197 PRO A O 1
ATOM 1566 N N . VAL A 1 198 ? 40.453 35.457 26.945 1.00 17.16 198 VAL A N 1
ATOM 1567 C CA . VAL A 1 198 ? 41.772 34.847 26.822 1.00 17.75 198 VAL A CA 1
ATOM 1568 C C . VAL A 1 198 ? 42.358 35.052 25.432 1.00 18.67 198 VAL A C 1
ATOM 1569 O O . VAL A 1 198 ? 43.411 34.502 25.112 1.00 18.90 198 VAL A O 1
ATOM 1573 N N . ALA A 1 199 ? 41.692 35.858 24.611 1.00 18.44 199 ALA A N 1
ATOM 1574 C CA . ALA A 1 199 ? 42.168 36.065 23.250 1.00 20.31 199 ALA A CA 1
ATOM 1575 C C . ALA A 1 199 ? 42.561 37.482 22.856 1.00 20.32 199 ALA A C 1
ATOM 1576 O O . ALA A 1 199 ? 41.780 38.427 22.981 1.00 20.95 199 ALA A O 1
ATOM 1578 N N . VAL A 1 200 ? 43.785 37.614 22.362 1.00 20.19 200 VAL A N 1
ATOM 1579 C CA . VAL A 1 200 ? 44.277 38.897 21.890 1.00 20.55 200 VAL A CA 1
ATOM 1580 C C . VAL A 1 200 ? 43.816 39.011 20.437 1.00 19.82 200 VAL A C 1
ATOM 1581 O O . VAL A 1 200 ? 43.962 38.067 19.665 1.00 19.92 200 VAL A O 1
ATOM 1585 N N . LYS A 1 201 ? 43.246 40.153 20.072 1.00 19.46 201 LYS A N 1
ATOM 1586 C CA . LYS A 1 201 ? 42.788 40.373 18.701 1.00 19.56 201 LYS A CA 1
ATOM 1587 C C . LYS A 1 201 ? 43.399 41.674 18.187 1.00 20.42 201 LYS A C 1
ATOM 1588 O O . LYS A 1 201 ? 43.782 42.525 18.983 1.00 19.93 201 LYS A O 1
ATOM 1594 N N . THR A 1 202 ? 43.495 41.830 16.868 1.00 19.85 202 THR A N 1
ATOM 1595 C CA . THR A 1 202 ? 44.035 43.063 16.302 1.00 19.58 202 THR A CA 1
ATOM 1596 C C . THR A 1 202 ? 42.993 44.161 16.497 1.00 19.44 202 THR A C 1
ATOM 1597 O O . THR A 1 202 ? 43.271 45.347 16.303 1.00 19.90 202 THR A O 1
ATOM 1601 N N . TRP A 1 203 ? 41.783 43.751 16.867 1.00 18.57 203 TRP A N 1
ATOM 1602 C CA . TRP A 1 203 ? 40.700 44.692 17.126 1.00 17.73 203 TRP A CA 1
ATOM 1603 C C . TRP A 1 203 ? 40.434 44.746 18.632 1.00 16.47 203 TRP A C 1
ATOM 1604 O O . TRP A 1 203 ? 41.224 44.232 19.416 1.00 17.65 203 TRP A O 1
ATOM 1615 N N . ASP A 1 204 ? 39.328 45.366 19.029 1.00 17.49 204 ASP A N 1
ATOM 1616 C CA . ASP A 1 204 ? 38.980 45.513 20.444 1.00 17.34 204 ASP A CA 1
ATOM 1617 C C . ASP A 1 204 ? 39.027 44.196 21.212 1.00 17.09 204 ASP A C 1
ATOM 1618 O O . ASP A 1 204 ? 38.306 43.253 20.893 1.00 17.48 204 ASP A O 1
ATOM 1623 N N . SER A 1 205 ? 39.875 44.146 22.232 1.00 16.97 205 SER A N 1
ATOM 1624 C CA . SER A 1 205 ? 40.032 42.947 23.045 1.00 17.83 205 SER A CA 1
ATOM 1625 C C . SER A 1 205 ? 40.689 43.291 24.381 1.00 18.67 205 SER A C 1
ATOM 1626 O O . SER A 1 205 ? 41.320 44.334 24.520 1.00 18.81 205 SER A O 1
ATOM 1629 N N . CYS A 1 206 ? 40.537 42.408 25.360 1.00 18.58 206 CYS A N 1
ATOM 1630 C CA . CYS A 1 206 ? 41.105 42.626 26.686 1.00 17.04 206 CYS A CA 1
ATOM 1631 C C . CYS A 1 206 ? 41.196 41.279 27.390 1.00 18.84 206 CYS A C 1
ATOM 1632 O O . CYS A 1 206 ? 40.241 40.503 27.372 1.00 18.77 206 CYS A O 1
ATOM 1635 N N . LEU A 1 207 ? 42.339 41.006 28.013 1.00 18.42 207 LEU A N 1
ATOM 1636 C CA . LEU A 1 207 ? 42.554 39.736 28.697 1.00 19.69 207 LEU A CA 1
ATOM 1637 C C . LEU A 1 207 ? 42.282 39.761 30.196 1.00 19.73 207 LEU A C 1
ATOM 1638 O O . LEU A 1 207 ? 42.584 40.735 30.883 1.00 19.02 207 LEU A O 1
ATOM 1643 N N . TYR A 1 208 ? 41.708 38.668 30.685 1.00 19.65 208 TYR A N 1
ATOM 1644 C CA . TYR A 1 208 ? 41.410 38.479 32.103 1.00 19.69 208 TYR A CA 1
ATOM 1645 C C . TYR A 1 208 ? 41.706 37.020 32.411 1.00 19.84 208 TYR A C 1
ATOM 1646 O O . TYR A 1 208 ? 41.386 36.142 31.608 1.00 19.81 208 TYR A O 1
ATOM 1655 N N . SER A 1 209 ? 42.311 36.755 33.562 1.00 18.20 209 SER A N 1
ATOM 1656 C CA . SER A 1 209 ? 42.556 35.377 33.967 1.00 18.67 209 SER A CA 1
ATOM 1657 C C . SER A 1 209 ? 41.194 34.994 34.542 1.00 17.40 209 SER A C 1
ATOM 1658 O O . SER A 1 209 ? 40.358 35.870 34.757 1.00 15.87 209 SER A O 1
ATOM 1661 N N . VAL A 1 210 ? 40.953 33.712 34.792 1.00 17.81 210 VAL A N 1
ATOM 1662 C CA . VAL A 1 210 ? 39.655 33.315 35.341 1.00 18.02 210 VAL A CA 1
ATOM 1663 C C . VAL A 1 210 ? 39.432 33.957 36.717 1.00 18.79 210 VAL A C 1
ATOM 1664 O O . VAL A 1 210 ? 38.307 34.328 37.066 1.00 16.87 210 VAL A O 1
ATOM 1668 N N . GLU A 1 211 ? 40.507 34.105 37.487 1.00 17.53 211 GLU A N 1
ATOM 1669 C CA . GLU A 1 211 ? 40.416 34.731 38.807 1.00 19.74 211 GLU A CA 1
ATOM 1670 C C . GLU A 1 211 ? 39.986 36.197 38.662 1.00 18.75 211 GLU A C 1
ATOM 1671 O O . GLU A 1 211 ? 39.149 36.689 39.419 1.00 18.57 211 GLU A O 1
ATOM 1677 N N . GLU A 1 212 ? 40.573 36.888 37.688 1.00 18.38 212 GLU A N 1
ATOM 1678 C CA . GLU A 1 212 ? 40.267 38.297 37.442 1.00 18.41 212 GLU A CA 1
ATOM 1679 C C . GLU A 1 212 ? 38.861 38.517 36.910 1.00 18.31 212 GLU A C 1
ATOM 1680 O O . GLU A 1 212 ? 38.158 39.434 37.343 1.00 16.79 212 GLU A O 1
ATOM 1686 N N . GLU A 1 213 ? 38.453 37.681 35.963 1.00 17.37 213 GLU A N 1
ATOM 1687 C CA . GLU A 1 213 ? 37.126 37.805 35.379 1.00 17.94 213 GLU A CA 1
ATOM 1688 C C . GLU A 1 213 ? 36.045 37.598 36.436 1.00 17.64 213 GLU A C 1
ATOM 1689 O O . GLU A 1 213 ? 35.109 38.395 36.543 1.00 16.50 213 GLU A O 1
ATOM 1695 N N . THR A 1 214 ? 36.170 36.531 37.220 1.00 17.53 214 THR A N 1
ATOM 1696 C CA . THR A 1 214 ? 35.173 36.251 38.241 1.00 18.29 214 THR A CA 1
ATOM 1697 C C . THR A 1 214 ? 35.192 37.297 39.353 1.00 18.12 214 THR A C 1
ATOM 1698 O O . THR A 1 214 ? 34.147 37.645 39.891 1.00 18.61 214 THR A O 1
ATOM 1702 N N . ALA A 1 215 ? 36.372 37.807 39.693 1.00 18.80 215 ALA A N 1
ATOM 1703 C CA . ALA A 1 215 ? 36.453 38.829 40.735 1.00 20.07 215 ALA A CA 1
ATOM 1704 C C . ALA A 1 215 ? 35.726 40.086 40.259 1.00 19.38 215 ALA A C 1
ATOM 1705 O O . ALA A 1 215 ? 35.031 40.746 41.033 1.00 20.50 215 ALA A O 1
ATOM 1707 N N . PHE A 1 216 ? 35.874 40.412 38.978 1.00 18.92 216 PHE A N 1
ATOM 1708 C CA . PHE A 1 216 ? 35.220 41.596 38.440 1.00 18.96 216 PHE A CA 1
ATOM 1709 C C . PHE A 1 216 ? 33.708 41.436 38.507 1.00 18.72 216 PHE A C 1
ATOM 1710 O O . PHE A 1 216 ? 32.989 42.374 38.840 1.00 19.51 216 PHE A O 1
ATOM 1718 N N . ALA A 1 217 ? 33.225 40.237 38.196 1.00 18.02 217 ALA A N 1
ATOM 1719 C CA . ALA A 1 217 ? 31.790 39.976 38.221 1.00 18.00 217 ALA A CA 1
ATOM 1720 C C . ALA A 1 217 ? 31.210 39.998 39.635 1.00 17.93 217 ALA A C 1
ATOM 1721 O O . ALA A 1 217 ? 30.214 40.671 39.903 1.00 16.94 217 ALA A O 1
ATOM 1723 N N . VAL A 1 218 ? 31.850 39.267 40.539 1.00 18.97 218 VAL A N 1
ATOM 1724 C CA . VAL A 1 218 ? 31.368 39.145 41.909 1.00 19.56 218 VAL A CA 1
ATOM 1725 C C . VAL A 1 218 ? 31.748 40.261 42.877 1.00 20.60 218 VAL A C 1
ATOM 1726 O O . VAL A 1 218 ? 30.927 40.680 43.693 1.00 19.47 218 VAL A O 1
ATOM 1730 N N . GLN A 1 219 ? 32.982 40.742 42.795 1.00 19.99 219 GLN A N 1
ATOM 1731 C CA . GLN A 1 219 ? 33.432 41.794 43.701 1.00 21.85 219 GLN A CA 1
ATOM 1732 C C . GLN A 1 219 ? 33.102 43.211 43.249 1.00 21.24 219 GLN A C 1
ATOM 1733 O O . GLN A 1 219 ? 32.902 44.098 44.082 1.00 22.55 219 GLN A O 1
ATOM 1739 N N . TYR A 1 220 ? 33.033 43.433 41.940 1.00 20.11 220 TYR A N 1
ATOM 1740 C CA . TYR A 1 220 ? 32.748 44.774 41.444 1.00 19.69 220 TYR A CA 1
ATOM 1741 C C . TYR A 1 220 ? 31.375 45.001 40.823 1.00 19.26 220 TYR A C 1
ATOM 1742 O O . TYR A 1 220 ? 30.686 45.954 41.188 1.00 18.91 220 TYR A O 1
ATOM 1751 N N . LEU A 1 221 ? 30.966 44.144 39.892 1.00 17.87 221 LEU A N 1
ATOM 1752 C CA . LEU A 1 221 ? 29.659 44.322 39.260 1.00 18.35 221 LEU A CA 1
ATOM 1753 C C . LEU A 1 221 ? 28.486 44.036 40.190 1.00 18.47 221 LEU A C 1
ATOM 1754 O O . LEU A 1 221 ? 27.566 44.844 40.301 1.00 18.87 221 LEU A O 1
ATOM 1759 N N . ARG A 1 222 ? 28.513 42.889 40.860 1.00 19.90 222 ARG A N 1
ATOM 1760 C CA . ARG A 1 222 ? 27.419 42.522 41.749 1.00 19.53 222 ARG A CA 1
ATOM 1761 C C . ARG A 1 222 ? 27.020 43.592 42.769 1.00 19.78 222 ARG A C 1
ATOM 1762 O O . ARG A 1 222 ? 25.861 43.997 42.816 1.00 19.31 222 ARG A O 1
ATOM 1770 N N . PRO A 1 223 ? 27.970 44.072 43.589 1.00 20.00 223 PRO A N 1
ATOM 1771 C CA . PRO A 1 223 ? 27.645 45.099 44.589 1.00 21.06 223 PRO A CA 1
ATOM 1772 C C . PRO A 1 223 ? 27.034 46.363 43.980 1.00 20.94 223 PRO A C 1
ATOM 1773 O O . PRO A 1 223 ? 26.098 46.943 44.532 1.00 21.06 223 PRO A O 1
ATOM 1777 N N . ARG A 1 224 ? 27.565 46.790 42.839 1.00 21.01 224 ARG A N 1
ATOM 1778 C CA . ARG A 1 224 ? 27.057 47.987 42.181 1.00 19.80 224 ARG A CA 1
ATOM 1779 C C . ARG A 1 224 ? 25.670 47.760 41.601 1.00 19.89 224 ARG A C 1
ATOM 1780 O O . ARG A 1 224 ? 24.789 48.604 41.744 1.00 18.47 224 ARG A O 1
ATOM 1788 N N . LEU A 1 225 ? 25.472 46.618 40.950 1.00 20.53 225 LEU A N 1
ATOM 1789 C CA . LEU A 1 225 ? 24.168 46.305 40.376 1.00 20.63 225 LEU A CA 1
ATOM 1790 C C . LEU A 1 225 ? 23.124 46.289 41.486 1.00 21.52 225 LEU A C 1
ATOM 1791 O O . LEU A 1 225 ? 22.024 46.813 41.326 1.00 22.78 225 LEU A O 1
ATOM 1796 N N . ALA A 1 226 ? 23.480 45.686 42.614 1.00 22.49 226 ALA A N 1
ATOM 1797 C CA . ALA A 1 226 ? 22.572 45.604 43.751 1.00 23.33 226 ALA A CA 1
ATOM 1798 C C . ALA A 1 226 ? 22.183 46.998 44.244 1.00 25.36 226 ALA A C 1
ATOM 1799 O O . ALA A 1 226 ? 21.004 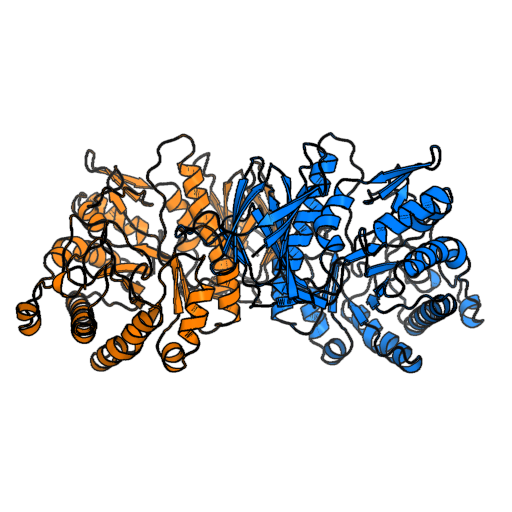47.270 44.482 1.00 24.93 226 ALA A O 1
ATOM 1801 N N . ARG A 1 227 ? 23.169 47.880 44.387 1.00 25.10 227 ARG A N 1
ATOM 1802 C CA . ARG A 1 227 ? 22.903 49.238 44.856 1.00 27.27 227 ARG A CA 1
ATOM 1803 C C . ARG A 1 227 ? 21.976 50.005 43.916 1.00 27.28 227 ARG A C 1
ATOM 1804 O O . ARG A 1 227 ? 21.280 50.930 44.339 1.00 28.48 227 ARG A O 1
ATOM 1812 N N . GLN A 1 228 ? 21.967 49.621 42.642 1.00 25.48 228 GLN A N 1
ATOM 1813 C CA . GLN A 1 228 ? 21.114 50.270 41.652 1.00 25.13 228 GLN A CA 1
ATOM 1814 C C . GLN A 1 228 ? 19.766 49.565 41.566 1.00 26.24 228 GLN A C 1
ATOM 1815 O O . GLN A 1 228 ? 18.889 49.974 40.808 1.00 26.38 228 GLN A O 1
ATOM 1821 N N . GLY A 1 229 ? 19.603 48.507 42.351 1.00 28.05 229 GLY A N 1
ATOM 1822 C CA . GLY A 1 229 ? 18.354 47.765 42.326 1.00 29.51 229 GLY A CA 1
ATOM 1823 C C . GLY A 1 229 ? 18.263 46.885 41.091 1.00 30.16 229 GLY A C 1
ATOM 1824 O O . GLY A 1 229 ? 17.168 46.542 40.643 1.00 30.43 229 GLY A O 1
ATOM 1825 N N . MET A 1 230 ? 19.419 46.528 40.538 1.00 28.46 230 MET A N 1
ATOM 1826 C CA . MET A 1 230 ? 19.487 45.683 39.347 1.00 28.52 230 MET A CA 1
ATOM 1827 C C . MET A 1 230 ? 19.938 44.281 39.753 1.00 29.25 230 MET A C 1
ATOM 1828 O O . MET A 1 230 ? 20.736 43.645 39.064 1.00 28.73 230 MET A O 1
ATOM 1833 N N . ASP A 1 231 ? 19.406 43.815 40.877 1.00 30.05 231 ASP A N 1
ATOM 1834 C CA . ASP A 1 231 ? 19.729 42.509 41.445 1.00 31.77 231 ASP A CA 1
ATOM 1835 C C . ASP A 1 231 ? 19.503 41.315 40.521 1.00 30.98 231 ASP A C 1
ATOM 1836 O O . ASP A 1 231 ? 20.307 40.383 40.496 1.00 30.39 231 ASP A O 1
ATOM 1841 N N . GLU A 1 232 ? 18.407 41.347 39.769 1.00 29.28 232 GLU A N 1
ATOM 1842 C CA . GLU A 1 232 ? 18.046 40.249 38.877 1.00 29.39 232 GLU A CA 1
ATOM 1843 C C . GLU A 1 232 ? 18.886 40.103 37.611 1.00 26.25 232 GLU A C 1
ATOM 1844 O O . GLU A 1 232 ? 18.648 39.204 36.808 1.00 25.50 232 GLU A O 1
ATOM 1850 N N . MET A 1 233 ? 19.867 40.980 37.439 1.00 22.82 233 MET A N 1
ATOM 1851 C CA . MET A 1 233 ? 20.748 40.930 36.274 1.00 21.75 233 MET A CA 1
ATOM 1852 C C . MET A 1 233 ? 21.483 39.589 36.219 1.00 20.89 233 MET A C 1
ATOM 1853 O O . MET A 1 233 ? 21.974 39.104 37.240 1.00 19.89 233 MET A O 1
ATOM 1858 N N . GLU A 1 234 ? 21.557 38.983 35.036 1.00 19.85 234 GLU A N 1
ATOM 1859 C CA . GLU A 1 234 ? 22.284 37.724 34.905 1.00 17.68 234 GLU A CA 1
ATOM 1860 C C . GLU A 1 234 ? 23.700 38.072 34.467 1.00 17.41 234 GLU A C 1
ATOM 1861 O O . GLU A 1 234 ? 23.898 39.002 33.684 1.00 18.83 234 GLU A O 1
ATOM 1867 N N . ILE A 1 235 ? 24.682 37.339 34.979 1.00 16.52 235 ILE A N 1
ATOM 1868 C CA . ILE A 1 235 ? 26.068 37.566 34.590 1.00 16.29 235 ILE A CA 1
ATOM 1869 C C . ILE A 1 235 ? 26.666 36.261 34.076 1.00 15.29 235 ILE A C 1
ATOM 1870 O O . ILE A 1 235 ? 26.579 35.220 34.736 1.00 16.10 235 ILE A O 1
ATOM 1875 N N . TYR A 1 236 ? 27.255 36.325 32.886 1.00 14.94 236 TYR A N 1
ATOM 1876 C CA . TYR A 1 236 ? 27.882 35.164 32.259 1.00 15.08 236 TYR A CA 1
ATOM 1877 C C . TYR A 1 236 ? 29.388 35.371 32.167 1.00 15.92 236 TYR A C 1
ATOM 1878 O O . TYR A 1 236 ? 29.860 36.504 32.048 1.00 16.63 236 TYR A O 1
ATOM 1887 N N . ILE A 1 237 ? 30.137 34.272 32.235 1.00 15.15 237 ILE A N 1
ATOM 1888 C CA . ILE A 1 237 ? 31.587 34.325 32.113 1.00 15.41 237 ILE A CA 1
ATOM 1889 C C . ILE A 1 237 ? 32.010 33.460 30.920 1.00 16.57 237 ILE A C 1
ATOM 1890 O O . ILE A 1 237 ? 31.165 32.833 30.275 1.00 16.60 237 ILE A O 1
ATOM 1895 N N . TRP A 1 238 ? 33.315 33.436 30.652 1.00 15.71 238 TRP A N 1
ATOM 1896 C CA . TRP A 1 238 ? 33.937 32.714 29.537 1.00 16.44 238 TRP A CA 1
ATOM 1897 C C . TRP A 1 238 ? 33.683 33.489 28.247 1.00 16.19 238 TRP A C 1
ATOM 1898 O O . TRP A 1 238 ? 34.561 34.208 27.782 1.00 17.46 238 TRP A O 1
ATOM 1909 N N . ASP A 1 239 ? 32.488 33.349 27.678 1.00 16.21 239 ASP A N 1
ATOM 1910 C CA . ASP A 1 239 ? 32.126 34.066 26.452 1.00 15.55 239 ASP A CA 1
ATOM 1911 C C . ASP A 1 239 ? 33.204 33.834 25.391 1.00 16.32 239 ASP A C 1
ATOM 1912 O O . ASP A 1 239 ? 33.685 34.773 24.751 1.00 15.86 239 ASP A O 1
ATOM 1917 N N . HIS A 1 240 ? 33.581 32.572 25.215 1.00 15.68 240 HIS A N 1
ATOM 1918 C CA . HIS A 1 240 ? 34.609 32.203 24.254 1.00 15.60 240 HIS A CA 1
ATOM 1919 C C . HIS A 1 240 ? 34.254 30.838 23.657 1.00 16.50 240 HIS A C 1
ATOM 1920 O O . HIS A 1 240 ? 33.164 30.312 23.903 1.00 14.85 240 HIS A O 1
ATOM 1927 N N . ASP A 1 241 ? 35.163 30.255 22.886 1.00 15.16 241 ASP A N 1
ATOM 1928 C CA . ASP A 1 241 ? 34.884 28.978 22.228 1.00 16.06 241 ASP A CA 1
ATOM 1929 C C . ASP A 1 241 ? 34.656 27.769 23.137 1.00 15.95 241 ASP A C 1
ATOM 1930 O O . ASP A 1 241 ? 35.111 27.730 24.272 1.00 15.39 241 ASP A O 1
ATOM 1935 N N . LYS A 1 242 ? 33.954 26.771 22.608 1.00 15.52 242 LYS A N 1
ATOM 1936 C CA . LYS A 1 242 ? 33.608 25.583 23.378 1.00 14.91 242 LYS A CA 1
ATOM 1937 C C . LYS A 1 242 ? 34.733 24.644 23.818 1.00 14.97 242 LYS A C 1
ATOM 1938 O O . LYS A 1 242 ? 34.542 23.845 24.735 1.00 15.79 242 LYS A O 1
ATOM 1944 N N . ASP A 1 243 ? 35.902 24.741 23.193 1.00 14.90 243 ASP A N 1
ATOM 1945 C CA . ASP A 1 243 ? 37.016 23.864 23.557 1.00 14.49 243 ASP A CA 1
ATOM 1946 C C . ASP A 1 243 ? 37.578 24.089 24.969 1.00 15.60 243 ASP A C 1
ATOM 1947 O O . ASP A 1 243 ? 38.163 23.177 25.555 1.00 16.34 243 ASP A O 1
ATOM 1952 N N . GLY A 1 244 ? 37.396 25.287 25.520 1.00 16.40 244 GLY A N 1
ATOM 1953 C CA . GLY A 1 244 ? 37.918 25.563 26.853 1.00 16.82 244 GLY A CA 1
ATOM 1954 C C . GLY A 1 244 ? 36.848 25.710 27.919 1.00 17.23 244 GLY A C 1
ATOM 1955 O O . GLY A 1 244 ? 37.114 26.160 29.038 1.00 16.63 244 GLY A O 1
ATOM 1956 N N . LEU A 1 245 ? 35.634 25.306 27.571 1.00 16.61 245 LEU A N 1
ATOM 1957 C CA . LEU A 1 245 ? 34.477 25.407 28.454 1.00 17.48 245 LEU A CA 1
ATOM 1958 C C . LEU A 1 245 ? 34.610 24.740 29.832 1.00 17.77 245 LEU A C 1
ATOM 1959 O O . LEU A 1 245 ? 34.438 25.392 30.868 1.00 15.07 245 LEU A O 1
ATOM 1964 N N . VAL A 1 246 ? 34.909 23.446 29.850 1.00 16.51 246 VAL A N 1
ATOM 1965 C CA . VAL A 1 246 ? 35.024 22.726 31.114 1.00 17.50 246 VAL A CA 1
ATOM 1966 C C . VAL A 1 246 ? 36.178 23.206 31.993 1.00 17.73 246 VAL A C 1
ATOM 1967 O O . VAL A 1 246 ? 36.003 23.393 33.201 1.00 16.49 246 VAL A O 1
ATOM 1971 N N . ASP A 1 247 ? 37.350 23.413 31.396 1.00 17.62 247 ASP A N 1
ATOM 1972 C CA . ASP A 1 247 ? 38.514 23.868 32.157 1.00 19.24 247 ASP A CA 1
ATOM 1973 C C . ASP A 1 247 ? 38.232 25.173 32.903 1.00 18.06 247 ASP A C 1
ATOM 1974 O O . ASP A 1 247 ? 38.570 25.317 34.081 1.00 19.34 247 ASP A O 1
ATOM 1979 N N . TRP A 1 248 ? 37.617 26.123 32.205 1.00 17.86 248 TRP A N 1
ATOM 1980 C CA . TRP A 1 248 ? 37.298 27.426 32.778 1.00 16.85 248 TRP A CA 1
ATOM 1981 C C . TRP A 1 248 ? 36.229 27.331 33.857 1.00 17.40 248 TRP A C 1
ATOM 1982 O O . TRP A 1 248 ? 36.370 27.905 34.940 1.00 16.24 248 TRP A O 1
ATOM 1993 N N . ALA A 1 249 ? 35.157 26.605 33.556 1.00 15.68 249 ALA A N 1
ATOM 1994 C CA . ALA A 1 249 ? 34.065 26.439 34.505 1.00 16.57 249 ALA A CA 1
ATOM 1995 C C . ALA A 1 249 ? 34.569 25.813 35.803 1.00 17.25 249 ALA A C 1
ATOM 1996 O O . ALA A 1 249 ? 34.206 26.248 36.897 1.00 17.52 249 ALA A O 1
ATOM 1998 N N . GLU A 1 250 ? 35.415 24.797 35.673 1.00 18.00 250 GLU A N 1
ATOM 1999 C CA . GLU A 1 250 ? 35.966 24.095 36.831 1.00 20.77 250 GLU A CA 1
ATOM 2000 C C . GLU A 1 250 ? 36.694 25.059 37.767 1.00 21.50 250 GLU A C 1
ATOM 2001 O O . GLU A 1 250 ? 36.489 25.041 38.980 1.00 20.25 250 GLU A O 1
ATOM 2007 N N . LEU A 1 251 ? 37.551 25.894 37.192 1.00 21.49 251 LEU A N 1
ATOM 2008 C CA . LEU A 1 251 ? 38.311 26.866 37.965 1.00 21.77 251 LEU A CA 1
ATOM 2009 C C . LEU A 1 251 ? 37.419 27.953 38.540 1.00 22.18 251 LEU A C 1
ATOM 2010 O O . LEU A 1 251 ? 37.571 28.348 39.693 1.00 21.62 251 LEU A O 1
ATOM 2015 N N . ALA A 1 252 ? 36.481 28.431 37.732 1.00 21.32 252 ALA A N 1
ATOM 2016 C CA . ALA A 1 252 ? 35.584 29.496 38.159 1.00 21.69 252 ALA A CA 1
ATOM 2017 C C . ALA A 1 252 ? 34.648 29.130 39.310 1.00 23.40 252 ALA A C 1
ATOM 2018 O O . ALA A 1 252 ? 34.572 29.848 40.306 1.00 24.86 252 ALA A O 1
ATOM 2020 N N . PHE A 1 253 ? 33.943 28.013 39.186 1.00 24.20 253 PHE A N 1
ATOM 2021 C CA . PHE A 1 253 ? 32.989 27.625 40.215 1.00 26.09 253 PHE A CA 1
ATOM 2022 C C . PHE A 1 253 ? 33.537 26.830 41.395 1.00 27.02 253 PHE A C 1
ATOM 2023 O O . PHE A 1 253 ? 32.774 26.304 42.200 1.00 26.76 253 PHE A O 1
ATOM 2031 N N . ALA A 1 254 ? 34.857 26.747 41.505 1.00 27.63 254 ALA A N 1
ATOM 2032 C CA . ALA A 1 254 ? 35.456 26.041 42.628 1.00 29.49 254 ALA A CA 1
ATOM 2033 C C . ALA A 1 254 ? 35.241 26.935 43.846 1.00 30.77 254 ALA A C 1
ATOM 2034 O O . ALA A 1 254 ? 35.206 26.469 44.985 1.00 30.36 254 ALA A O 1
ATOM 2036 N N . ASP A 1 255 ? 35.085 28.229 43.578 1.00 31.47 255 ASP A N 1
ATOM 2037 C CA . ASP A 1 255 ? 34.872 29.238 44.610 1.00 31.70 255 ASP A CA 1
ATOM 2038 C C . ASP A 1 255 ? 33.379 29.430 44.867 1.00 31.21 255 ASP A C 1
ATOM 2039 O O . ASP A 1 255 ? 32.627 29.780 43.961 1.00 30.15 255 ASP A O 1
ATOM 2044 N N . GLU A 1 256 ? 32.957 29.211 46.109 1.00 30.04 256 GLU A N 1
ATOM 2045 C CA . GLU A 1 256 ? 31.551 29.351 46.477 1.00 29.84 256 GLU A CA 1
ATOM 2046 C C . GLU A 1 256 ? 30.961 30.719 46.130 1.00 28.22 256 GLU A C 1
ATOM 2047 O O . GLU A 1 256 ? 29.805 30.814 45.714 1.00 26.78 256 GLU A O 1
ATOM 2053 N N . ALA A 1 257 ? 31.749 31.774 46.308 1.00 26.12 257 ALA A N 1
ATOM 2054 C CA . ALA A 1 257 ? 31.282 33.125 46.012 1.00 24.82 257 ALA A CA 1
ATOM 2055 C C . ALA A 1 257 ? 30.960 33.284 44.528 1.00 23.38 257 ALA A C 1
ATOM 2056 O O . ALA A 1 257 ? 29.988 33.950 44.161 1.00 20.99 257 ALA A O 1
ATOM 2058 N N . ASN A 1 258 ? 31.779 32.670 43.678 1.00 22.55 258 ASN A N 1
ATOM 2059 C CA . ASN A 1 258 ? 31.563 32.746 42.239 1.00 23.32 258 ASN A CA 1
ATOM 2060 C C . ASN A 1 258 ? 30.317 31.965 41.858 1.00 23.85 258 ASN A C 1
ATOM 2061 O O . ASN A 1 258 ? 29.516 32.415 41.041 1.00 23.93 258 ASN A O 1
ATOM 2066 N N . TYR A 1 259 ? 30.155 30.792 42.459 1.00 24.26 259 TYR A N 1
ATOM 2067 C CA . TYR A 1 259 ? 28.996 29.964 42.171 1.00 25.14 259 TYR A CA 1
ATOM 2068 C C . TYR A 1 259 ? 27.717 30.738 42.470 1.00 25.94 259 TYR A C 1
ATOM 2069 O O . TYR A 1 259 ? 26.766 30.708 41.690 1.00 26.46 259 TYR A O 1
ATOM 2078 N N . LYS A 1 260 ? 27.702 31.443 43.596 1.00 25.62 260 LYS A N 1
ATOM 2079 C CA . LYS A 1 260 ? 26.529 32.214 43.991 1.00 26.24 260 LYS A CA 1
ATOM 2080 C C . LYS A 1 260 ? 26.284 33.475 43.168 1.00 25.33 260 LYS A C 1
ATOM 2081 O O . LYS A 1 260 ? 25.136 33.859 42.948 1.00 24.89 260 LYS A O 1
ATOM 2087 N N . GLY A 1 261 ? 27.352 34.113 42.699 1.00 22.09 261 GLY A N 1
ATOM 2088 C CA . GLY A 1 261 ? 27.179 35.349 41.955 1.00 21.72 261 GLY A CA 1
ATOM 2089 C C . GLY A 1 261 ? 27.151 35.294 40.439 1.00 20.43 261 GLY A C 1
ATOM 2090 O O . GLY A 1 261 ? 26.830 36.293 39.797 1.00 21.65 261 GLY A O 1
ATOM 2091 N N . ILE A 1 262 ? 27.469 34.141 39.862 1.00 19.58 262 ILE A N 1
ATOM 2092 C CA . ILE A 1 262 ? 27.494 34.002 38.408 1.00 18.21 262 ILE A CA 1
ATOM 2093 C C . ILE A 1 262 ? 26.411 33.032 37.931 1.00 18.47 262 ILE A C 1
ATOM 2094 O O . ILE A 1 262 ? 26.299 31.920 38.446 1.00 18.99 262 ILE A O 1
ATOM 2099 N N . ASN A 1 263 ? 25.628 33.463 36.942 1.00 18.14 263 ASN A N 1
ATOM 2100 C CA . ASN A 1 263 ? 24.513 32.672 36.410 1.00 18.20 263 ASN A CA 1
ATOM 2101 C C . ASN A 1 263 ? 24.878 31.558 35.432 1.00 18.46 263 ASN A C 1
ATOM 2102 O O . ASN A 1 263 ? 24.111 30.611 35.252 1.00 17.18 263 ASN A O 1
ATOM 2107 N N . GLY A 1 264 ? 26.031 31.666 34.787 1.00 17.06 264 GLY A N 1
ATOM 2108 C CA . GLY A 1 264 ? 26.410 30.627 33.850 1.00 17.50 264 GLY A CA 1
ATOM 2109 C C . GLY A 1 264 ? 27.552 31.021 32.945 1.00 17.84 264 GLY A C 1
ATOM 2110 O O . GLY A 1 264 ? 28.289 31.962 33.233 1.00 15.00 264 GLY A O 1
ATOM 2111 N N . LEU A 1 265 ? 27.708 30.289 31.847 1.00 17.87 265 LEU A N 1
ATOM 2112 C CA . LEU A 1 265 ? 28.778 30.588 30.910 1.00 17.08 265 LEU A CA 1
ATOM 2113 C C . LEU A 1 265 ? 28.221 30.794 29.520 1.00 16.44 265 LEU A C 1
ATOM 2114 O O . LEU A 1 265 ? 27.254 30.143 29.125 1.00 16.54 265 LEU A O 1
ATOM 2119 N N . ALA A 1 266 ? 28.828 31.720 28.788 1.00 14.42 266 ALA A N 1
ATOM 2120 C CA . ALA A 1 266 ? 28.423 31.988 27.416 1.00 14.22 266 ALA A CA 1
ATOM 2121 C C . ALA A 1 266 ? 29.517 31.364 26.558 1.00 14.61 266 ALA A C 1
ATOM 2122 O O . ALA A 1 266 ? 30.657 31.253 26.999 1.00 15.14 266 ALA A O 1
ATOM 2124 N N . PHE A 1 267 ? 29.184 30.937 25.345 1.00 13.73 267 PHE A N 1
ATOM 2125 C CA . PHE A 1 267 ? 30.200 30.346 24.485 1.00 14.50 267 PHE A CA 1
ATOM 2126 C C . PHE A 1 267 ? 29.956 30.619 23.011 1.00 14.57 267 PHE A C 1
ATOM 2127 O O . PHE A 1 267 ? 28.844 30.959 22.604 1.00 14.12 267 PHE A O 1
ATOM 2135 N N . HIS A 1 268 ? 31.019 30.477 22.224 1.00 14.76 268 HIS A N 1
ATOM 2136 C CA . HIS A 1 268 ? 30.986 30.709 20.784 1.00 13.95 268 HIS A CA 1
ATOM 2137 C C . HIS A 1 268 ? 31.305 29.394 20.071 1.00 14.94 268 HIS A C 1
ATOM 2138 O O . HIS A 1 268 ? 31.583 28.384 20.723 1.00 14.16 268 HIS A O 1
ATOM 2145 N N . TRP A 1 269 ? 31.292 29.406 18.739 1.00 14.07 269 TRP A N 1
ATOM 2146 C CA . TRP A 1 269 ? 31.541 28.179 17.983 1.00 15.11 269 TRP A CA 1
ATOM 2147 C C . TRP A 1 269 ? 32.776 28.176 17.093 1.00 14.48 269 TRP A C 1
ATOM 2148 O O . TRP A 1 269 ? 32.954 27.264 16.292 1.00 15.42 269 TRP A O 1
ATOM 2159 N N . TYR A 1 270 ? 33.640 29.170 17.242 1.00 16.53 270 TYR A N 1
ATOM 2160 C CA . TYR A 1 270 ? 34.791 29.286 16.356 1.00 16.53 270 TYR A CA 1
ATOM 2161 C C . TYR A 1 270 ? 35.851 28.185 16.327 1.00 16.96 270 TYR A C 1
ATOM 2162 O O . TYR A 1 270 ? 36.698 28.190 15.434 1.00 17.87 270 TYR A O 1
ATOM 2171 N N . THR A 1 271 ? 35.816 27.245 17.269 1.00 14.73 271 THR A N 1
ATOM 2172 C CA . THR A 1 271 ? 36.788 26.149 17.248 1.00 15.78 271 THR A CA 1
ATOM 2173 C C . THR A 1 271 ? 36.122 24.789 17.001 1.00 16.53 271 THR A C 1
ATOM 2174 O O . THR A 1 271 ? 36.737 23.739 17.185 1.00 16.34 271 THR A O 1
ATOM 2178 N N . GLY A 1 272 ? 34.863 24.810 16.580 1.00 16.63 272 GLY A N 1
ATOM 2179 C CA . GLY A 1 272 ? 34.186 23.557 16.296 1.00 15.09 272 GLY A CA 1
ATOM 2180 C C . GLY A 1 272 ? 33.083 23.150 17.253 1.00 15.03 272 GLY A C 1
ATOM 2181 O O . GLY A 1 272 ? 32.669 23.921 18.121 1.00 14.32 272 GLY A O 1
ATOM 2182 N N . ASP A 1 273 ? 32.631 21.908 17.091 1.00 15.11 273 ASP A N 1
ATOM 2183 C CA . ASP A 1 273 ? 31.539 21.334 17.875 1.00 14.00 273 ASP A CA 1
ATOM 2184 C C . ASP A 1 273 ? 31.742 21.267 19.389 1.00 13.63 273 ASP A C 1
ATOM 2185 O O . ASP A 1 273 ? 31.101 22.005 20.138 1.00 14.37 273 ASP A O 1
ATOM 2190 N N . HIS A 1 274 ? 32.609 20.360 19.831 1.00 13.60 274 HIS A N 1
ATOM 2191 C CA . HIS A 1 274 ? 32.886 20.171 21.255 1.00 15.33 274 HIS A CA 1
ATOM 2192 C C . HIS A 1 274 ? 31.606 20.095 22.085 1.00 14.86 274 HIS A C 1
ATOM 2193 O O . HIS A 1 274 ? 31.553 20.591 23.209 1.00 14.89 274 HIS A O 1
ATOM 2200 N N . PHE A 1 275 ? 30.581 19.450 21.537 1.00 14.55 275 PHE A N 1
ATOM 2201 C CA . PHE A 1 275 ? 29.298 19.341 22.227 1.00 14.29 275 PHE A CA 1
ATOM 2202 C C . PHE A 1 275 ? 29.390 18.656 23.591 1.00 15.17 275 PHE A C 1
ATOM 2203 O O . PHE A 1 275 ? 28.647 18.995 24.511 1.00 14.34 275 PHE A O 1
ATOM 2211 N N . SER A 1 276 ? 30.298 17.693 23.720 1.00 14.86 276 SER A N 1
ATOM 2212 C CA . SER A 1 276 ? 30.457 16.965 24.976 1.00 16.08 276 SER A CA 1
ATOM 2213 C C . SER A 1 276 ? 30.761 17.854 26.179 1.00 16.55 276 SER A C 1
ATOM 2214 O O . SER A 1 276 ? 30.384 17.521 27.306 1.00 16.48 276 SER A O 1
ATOM 2217 N N . GLN A 1 277 ? 31.437 18.979 25.955 1.00 15.57 277 GLN A N 1
ATOM 2218 C CA . GLN A 1 277 ? 31.759 19.868 27.067 1.00 15.84 277 GLN A CA 1
ATOM 2219 C C . GLN A 1 277 ? 30.521 20.601 27.567 1.00 16.45 277 GLN A C 1
ATOM 2220 O O . GLN A 1 277 ? 30.414 20.910 28.754 1.00 17.53 277 GLN A O 1
ATOM 2226 N N . ILE A 1 278 ? 29.581 20.869 26.668 1.00 16.14 278 ILE A N 1
ATOM 2227 C CA . ILE A 1 278 ? 28.339 21.522 27.068 1.00 16.27 278 ILE A CA 1
ATOM 2228 C C . ILE A 1 278 ? 27.564 20.520 27.921 1.00 16.05 278 ILE A C 1
ATOM 2229 O O . ILE A 1 278 ? 27.087 20.846 29.008 1.00 15.85 278 ILE A O 1
ATOM 2234 N N . GLN A 1 279 ? 27.458 19.291 27.420 1.00 16.61 279 GLN A N 1
ATOM 2235 C CA . GLN A 1 279 ? 26.733 18.235 28.121 1.00 17.93 279 GLN A CA 1
ATOM 2236 C C . GLN A 1 279 ? 27.286 17.927 29.510 1.00 17.23 279 GLN A C 1
ATOM 2237 O O . GLN A 1 279 ? 26.520 17.740 30.458 1.00 17.46 279 GLN A O 1
ATOM 2243 N N . TYR A 1 280 ? 28.608 17.878 29.634 1.00 15.63 280 TYR A N 1
ATOM 2244 C CA . TYR A 1 280 ? 29.229 17.601 30.927 1.00 17.46 280 TYR A CA 1
ATOM 2245 C C . TYR A 1 280 ? 28.847 18.688 31.934 1.00 16.11 280 TYR A C 1
ATOM 2246 O O . TYR A 1 280 ? 28.488 18.393 33.072 1.00 16.08 280 TYR A O 1
ATOM 2255 N N . LEU A 1 281 ? 28.934 19.947 31.517 1.00 17.19 281 LEU A N 1
ATOM 2256 C CA . LEU A 1 281 ? 28.588 21.047 32.412 1.00 16.72 281 LEU A CA 1
ATOM 2257 C C . LEU A 1 281 ? 27.094 21.074 32.713 1.00 17.14 281 LEU A C 1
ATOM 2258 O O . LEU A 1 281 ? 26.675 21.498 33.793 1.00 17.64 281 LEU A O 1
ATOM 2263 N N . ALA A 1 282 ? 26.288 20.626 31.756 1.00 17.33 282 ALA A N 1
ATOM 2264 C CA . ALA A 1 282 ? 24.844 20.601 31.949 1.00 18.71 282 ALA A CA 1
ATOM 2265 C C . ALA A 1 282 ? 24.504 19.598 33.050 1.00 20.55 282 ALA A C 1
ATOM 2266 O O . ALA A 1 282 ? 23.536 19.775 33.787 1.00 21.65 282 ALA A O 1
ATOM 2268 N N . GLN A 1 283 ? 25.309 18.549 33.162 1.00 20.72 283 GLN A N 1
ATOM 2269 C CA . GLN A 1 283 ? 25.079 17.526 34.176 1.00 23.41 283 GLN A CA 1
ATOM 2270 C C . GLN A 1 283 ? 25.700 17.917 35.519 1.00 24.16 283 GLN A C 1
ATOM 2271 O O . GLN A 1 283 ? 25.144 17.615 36.574 1.00 23.95 283 GLN A O 1
ATOM 2277 N N . CYS A 1 284 ? 26.842 18.601 35.473 1.00 24.63 284 CYS A N 1
ATOM 2278 C CA . CYS A 1 284 ? 27.539 19.029 36.685 1.00 26.01 284 CYS A CA 1
ATOM 2279 C C . CYS A 1 284 ? 26.996 20.325 37.289 1.00 25.51 284 CYS A C 1
ATOM 2280 O O . CYS A 1 284 ? 27.030 20.511 38.506 1.00 25.31 284 CYS A O 1
ATOM 2283 N N . LEU A 1 285 ? 26.502 21.217 36.439 1.00 24.19 285 LEU A N 1
ATOM 2284 C CA . LEU A 1 285 ? 25.952 22.495 36.887 1.00 23.80 285 LEU A CA 1
ATOM 2285 C C . LEU A 1 285 ? 24.530 22.648 36.359 1.00 23.86 285 LEU A C 1
ATOM 2286 O O . LEU A 1 285 ? 24.233 23.566 35.589 1.00 23.18 285 LEU A O 1
ATOM 2291 N N . PRO A 1 286 ? 23.625 21.753 36.780 1.00 24.14 286 PRO A N 1
ATOM 2292 C CA . PRO A 1 286 ? 22.232 21.798 36.332 1.00 24.65 286 PRO A CA 1
ATOM 2293 C C . PRO A 1 286 ? 21.499 23.110 36.566 1.00 24.96 286 PRO A C 1
ATOM 2294 O O . PRO A 1 286 ? 20.566 23.432 35.834 1.00 26.43 286 PRO A O 1
ATOM 2298 N N . ASP A 1 287 ? 21.917 23.872 37.571 1.00 25.13 287 ASP A N 1
ATOM 2299 C CA . ASP A 1 287 ? 21.242 25.133 37.862 1.00 26.71 287 ASP A CA 1
ATOM 2300 C C . ASP A 1 287 ? 21.852 26.352 37.177 1.00 26.25 287 ASP A C 1
ATOM 2301 O O . ASP A 1 287 ? 21.352 27.466 37.338 1.00 27.54 287 ASP A O 1
ATOM 2306 N N . LYS A 1 288 ? 22.926 26.150 36.418 1.00 23.87 288 LYS A N 1
ATOM 2307 C CA . LYS A 1 288 ? 23.564 27.257 35.708 1.00 21.84 288 LYS A CA 1
ATOM 2308 C C . LYS A 1 288 ? 23.150 27.230 34.244 1.00 22.30 288 LYS A C 1
ATOM 2309 O O . LYS A 1 288 ? 22.694 26.204 33.744 1.00 22.53 288 LYS A O 1
ATOM 2315 N N . LYS A 1 289 ? 23.298 28.360 33.559 1.00 19.40 289 LYS A N 1
ATOM 2316 C CA . LYS A 1 289 ? 22.919 28.436 32.154 1.00 18.92 289 LYS A CA 1
ATOM 2317 C C . LYS A 1 289 ? 24.128 28.368 31.234 1.00 18.60 289 LYS A C 1
ATOM 2318 O O . LYS A 1 289 ? 25.171 28.951 31.523 1.00 18.89 289 LYS A O 1
ATOM 2324 N N . LEU A 1 290 ? 23.977 27.637 30.132 1.00 16.88 290 LEU A N 1
ATOM 2325 C CA . LEU A 1 290 ? 25.038 27.479 29.142 1.00 16.78 290 LEU A CA 1
ATOM 2326 C C . LEU A 1 290 ? 24.506 28.101 27.857 1.00 15.38 290 LEU A C 1
ATOM 2327 O O . LEU A 1 290 ? 23.868 27.443 27.041 1.00 14.39 290 LEU A O 1
ATOM 2332 N N . LEU A 1 291 ? 24.788 29.385 27.698 1.00 15.82 291 LEU A N 1
ATOM 2333 C CA . LEU A 1 291 ? 24.303 30.169 26.572 1.00 15.46 291 LEU A CA 1
ATOM 2334 C C . LEU A 1 291 ? 25.223 30.292 25.361 1.00 14.44 291 LEU A C 1
ATOM 2335 O O . LEU A 1 291 ? 26.404 30.611 25.502 1.00 15.17 291 LEU A O 1
ATOM 2340 N N . PHE A 1 292 ? 24.679 30.041 24.172 1.00 14.79 292 PHE A N 1
ATOM 2341 C CA . PHE A 1 292 ? 25.462 30.216 22.951 1.00 14.18 292 PHE A CA 1
ATOM 2342 C C . PHE A 1 292 ? 25.301 31.708 22.678 1.00 14.63 292 PHE A C 1
ATOM 2343 O O . PHE A 1 292 ? 24.205 32.169 22.347 1.00 15.63 292 PHE A O 1
ATOM 2351 N N . SER A 1 293 ? 26.385 32.464 22.808 1.00 15.54 293 SER A N 1
ATOM 2352 C CA . SER A 1 293 ? 26.301 33.910 22.644 1.00 16.21 293 SER A CA 1
ATOM 2353 C C . SER A 1 293 ? 26.789 34.536 21.347 1.00 15.60 293 SER A C 1
ATOM 2354 O O . SER A 1 293 ? 26.519 35.710 21.103 1.00 16.50 293 SER A O 1
ATOM 2357 N N . GLU A 1 294 ? 27.519 33.794 20.525 1.00 15.55 294 GLU A N 1
ATOM 2358 C CA . GLU A 1 294 ? 28.003 34.379 19.283 1.00 15.43 294 GLU A CA 1
ATOM 2359 C C . GLU A 1 294 ? 28.592 33.385 18.295 1.00 15.73 294 GLU A C 1
ATOM 2360 O O . GLU A 1 294 ? 29.302 32.456 18.668 1.00 16.55 294 GLU A O 1
ATOM 2366 N N . GLY A 1 295 ? 28.294 33.615 17.023 1.00 16.40 295 GLY A N 1
ATOM 2367 C CA . GLY A 1 295 ? 28.807 32.777 15.963 1.00 14.82 295 GLY A CA 1
ATOM 2368 C C . GLY A 1 295 ? 28.478 33.435 14.637 1.00 14.85 295 GLY A C 1
ATOM 2369 O O . GLY A 1 295 ? 27.507 34.190 14.537 1.00 14.05 295 GLY A O 1
ATOM 2370 N N . CYS A 1 296 ? 29.303 33.176 13.628 1.00 13.32 296 CYS A N 1
ATOM 2371 C CA . CYS A 1 296 ? 29.081 33.715 12.291 1.00 14.07 296 CYS A CA 1
ATOM 2372 C C . CYS A 1 296 ? 29.961 32.944 11.318 1.00 14.90 296 CYS A C 1
ATOM 2373 O O . CYS A 1 296 ? 30.800 32.135 11.729 1.00 13.42 296 CYS A O 1
ATOM 2376 N N . VAL A 1 297 ? 29.756 33.188 10.029 1.00 14.86 297 VAL A N 1
ATOM 2377 C CA . VAL A 1 297 ? 30.539 32.540 8.989 1.00 16.11 297 VAL A CA 1
ATOM 2378 C C . VAL A 1 297 ? 31.138 33.643 8.125 1.00 17.26 297 VAL A C 1
ATOM 2379 O O . VAL A 1 297 ? 30.601 34.748 8.057 1.00 16.42 297 VAL A O 1
ATOM 2383 N N . PRO A 1 298 ? 32.264 33.363 7.460 1.00 18.99 298 PRO A N 1
ATOM 2384 C CA . PRO A 1 298 ? 32.896 34.377 6.611 1.00 20.24 298 PRO A CA 1
ATOM 2385 C C . PRO A 1 298 ? 32.183 34.563 5.277 1.00 21.24 298 PRO A C 1
ATOM 2386 O O . PRO A 1 298 ? 31.308 33.771 4.910 1.00 19.79 298 PRO A O 1
ATOM 2390 N N . MET A 1 299 ? 32.550 35.624 4.561 1.00 20.85 299 MET A N 1
ATOM 2391 C CA . MET A 1 299 ? 31.976 35.883 3.249 1.00 20.72 299 MET A CA 1
ATOM 2392 C C . MET A 1 299 ? 32.724 34.956 2.298 1.00 21.98 299 MET A C 1
ATOM 2393 O O . MET A 1 299 ? 33.953 34.938 2.283 1.00 19.54 299 MET A O 1
ATOM 2398 N N . GLU A 1 300 ? 31.981 34.173 1.525 1.00 21.32 300 GLU A N 1
ATOM 2399 C CA . GLU A 1 300 ? 32.578 33.234 0.580 1.00 21.07 300 GLU A CA 1
ATOM 2400 C C . GLU A 1 300 ? 31.757 33.262 -0.700 1.00 21.48 300 GLU A C 1
ATOM 2401 O O . GLU A 1 300 ? 30.530 33.259 -0.660 1.00 22.30 300 GLU A O 1
ATOM 2407 N N . SER A 1 301 ? 32.437 33.281 -1.838 1.00 21.86 301 SER A N 1
ATOM 2408 C CA . SER A 1 301 ? 31.756 33.385 -3.120 1.00 23.54 301 SER A CA 1
ATOM 2409 C C . SER A 1 301 ? 31.618 32.127 -3.963 1.00 23.61 301 SER A C 1
ATOM 2410 O O . SER A 1 301 ? 30.967 32.163 -5.006 1.00 23.16 301 SER A O 1
ATOM 2413 N N . ASP A 1 302 ? 32.217 31.024 -3.534 1.00 22.25 302 ASP A N 1
ATOM 2414 C CA . ASP A 1 302 ? 32.131 29.798 -4.317 1.00 22.62 302 ASP A CA 1
ATOM 2415 C C . ASP A 1 302 ? 30.724 29.193 -4.313 1.00 22.18 302 ASP A C 1
ATOM 2416 O O . ASP A 1 302 ? 29.887 29.531 -3.473 1.00 21.46 302 ASP A O 1
ATOM 2421 N N . ALA A 1 303 ? 30.475 28.296 -5.263 1.00 22.58 303 ALA A N 1
ATOM 2422 C CA . ALA A 1 303 ? 29.173 27.656 -5.421 1.00 21.36 303 ALA A CA 1
ATOM 2423 C C . ALA A 1 303 ? 28.566 27.053 -4.158 1.00 21.42 303 ALA A C 1
ATOM 2424 O O . ALA A 1 303 ? 27.379 27.237 -3.891 1.00 21.97 303 ALA A O 1
ATOM 2426 N N . GLY A 1 304 ? 29.369 26.337 -3.380 1.00 20.64 304 GLY A N 1
ATOM 2427 C CA . GLY A 1 304 ? 28.844 25.709 -2.180 1.00 20.71 304 GLY A CA 1
ATOM 2428 C C . GLY A 1 304 ? 28.803 26.536 -0.907 1.00 19.97 304 GLY A C 1
ATOM 2429 O O . GLY A 1 304 ? 28.414 26.022 0.137 1.00 19.04 304 GLY A O 1
ATOM 2430 N N . SER A 1 305 ? 29.180 27.808 -0.978 1.00 20.43 305 SER A N 1
ATOM 2431 C CA . SER A 1 305 ? 29.188 28.648 0.220 1.00 20.57 305 SER A CA 1
ATOM 2432 C C . SER A 1 305 ? 27.870 28.704 0.995 1.00 18.58 305 SER A C 1
ATOM 2433 O O . SER A 1 305 ? 27.858 28.492 2.208 1.00 16.98 305 SER A O 1
ATOM 2436 N N . GLN A 1 306 ? 26.760 28.986 0.318 1.00 17.58 306 GLN A N 1
ATOM 2437 C CA . GLN A 1 306 ? 25.486 29.061 1.022 1.00 17.46 306 GLN A CA 1
ATOM 2438 C C . GLN A 1 306 ? 25.100 27.755 1.713 1.00 17.86 306 GLN A C 1
ATOM 2439 O O . GLN A 1 306 ? 24.602 27.773 2.842 1.00 16.89 306 GLN A O 1
ATOM 2445 N N . ILE A 1 307 ? 25.328 26.627 1.046 1.00 17.06 307 ILE A N 1
ATOM 2446 C CA . ILE A 1 307 ? 25.000 25.335 1.637 1.00 18.43 307 ILE A CA 1
ATOM 2447 C C . ILE A 1 307 ? 25.882 25.069 2.854 1.00 18.47 307 ILE A C 1
ATOM 2448 O O . ILE A 1 307 ? 25.406 24.539 3.861 1.00 18.67 307 ILE A O 1
ATOM 2453 N N . ARG A 1 308 ? 27.161 25.435 2.764 1.00 17.03 308 ARG A N 1
ATOM 2454 C CA . ARG A 1 308 ? 28.078 25.236 3.886 1.00 16.24 308 ARG A CA 1
ATOM 2455 C C . ARG A 1 308 ? 27.658 26.077 5.087 1.00 15.73 308 ARG A C 1
ATOM 2456 O O . ARG A 1 308 ? 27.755 25.629 6.228 1.00 15.05 308 ARG A O 1
ATOM 2464 N N . HIS A 1 309 ? 27.210 27.302 4.827 1.00 14.35 309 HIS A N 1
ATOM 2465 C CA . HIS A 1 309 ? 26.779 28.198 5.898 1.00 15.25 309 HIS A CA 1
ATOM 2466 C C . HIS A 1 309 ? 25.506 27.662 6.543 1.00 14.85 309 HIS A C 1
ATOM 2467 O O . HIS A 1 309 ? 25.326 27.739 7.760 1.00 14.21 309 HIS A O 1
ATOM 2474 N N . TRP A 1 310 ? 24.631 27.116 5.707 1.00 14.27 310 TRP A N 1
ATOM 2475 C CA . TRP A 1 310 ? 23.374 26.516 6.139 1.00 14.38 310 TRP A CA 1
ATOM 2476 C C . TRP A 1 310 ? 23.720 25.396 7.116 1.00 14.68 310 TRP A C 1
ATOM 2477 O O . TRP A 1 310 ? 23.172 25.318 8.220 1.00 14.94 310 TRP A O 1
ATOM 2488 N N . HIS A 1 311 ? 24.659 24.546 6.714 1.00 14.86 311 HIS A N 1
ATOM 2489 C CA . HIS A 1 311 ? 25.099 23.442 7.557 1.00 14.93 311 HIS A CA 1
ATOM 2490 C C . HIS A 1 311 ? 25.706 23.912 8.873 1.00 14.25 311 HIS A C 1
ATOM 2491 O O . HIS A 1 311 ? 25.379 23.390 9.932 1.00 14.56 311 HIS A O 1
ATOM 2498 N N . THR A 1 312 ? 26.612 24.883 8.803 1.00 14.31 312 THR A N 1
ATOM 2499 C CA . THR A 1 312 ? 27.267 25.374 10.013 1.00 13.55 312 THR A CA 1
ATOM 2500 C C . THR A 1 312 ? 26.272 25.822 11.079 1.00 14.47 312 THR A C 1
ATOM 2501 O O . THR A 1 312 ? 26.394 25.436 12.241 1.00 13.27 312 THR A O 1
ATOM 2505 N N . TYR A 1 313 ? 25.282 26.618 10.686 1.00 12.96 313 TYR A N 1
ATOM 2506 C CA . TYR A 1 313 ? 24.290 27.096 11.641 1.00 14.60 313 TYR A CA 1
ATOM 2507 C C . TYR A 1 313 ? 23.427 25.973 12.206 1.00 15.22 313 TYR A C 1
ATOM 2508 O O . TYR A 1 313 ? 23.294 25.838 13.425 1.00 15.62 313 TYR A O 1
ATOM 2517 N N . LEU A 1 314 ? 22.838 25.166 11.327 1.00 13.55 314 LEU A N 1
ATOM 2518 C CA . LEU A 1 314 ? 21.975 24.078 11.782 1.00 13.84 314 LEU A CA 1
ATOM 2519 C C . LEU A 1 314 ? 22.708 23.033 12.614 1.00 13.41 314 LEU A C 1
ATOM 2520 O O . LEU A 1 314 ? 22.213 22.604 13.654 1.00 13.63 314 LEU A O 1
ATOM 2525 N N . HIS A 1 315 ? 23.889 22.629 12.157 1.00 12.90 315 HIS A N 1
ATOM 2526 C CA . HIS A 1 315 ? 24.674 21.623 12.863 1.00 13.90 315 HIS A CA 1
ATOM 2527 C C . HIS A 1 315 ? 25.048 22.068 14.273 1.00 12.75 315 HIS A C 1
ATOM 2528 O O . HIS A 1 315 ? 24.914 21.300 15.226 1.00 12.02 315 HIS A O 1
ATOM 2535 N N . ASP A 1 316 ? 25.511 23.306 14.420 1.00 12.44 316 ASP A N 1
ATOM 2536 C CA . ASP A 1 316 ? 25.895 23.772 15.744 1.00 13.55 316 ASP A CA 1
ATOM 2537 C C . ASP A 1 316 ? 24.691 23.982 16.653 1.00 14.51 316 ASP A C 1
ATOM 2538 O O . ASP A 1 316 ? 24.727 23.626 17.832 1.00 14.70 316 ASP A O 1
ATOM 2543 N N . MET A 1 317 ? 23.618 24.552 16.112 1.00 13.68 317 MET A N 1
ATOM 2544 C CA . MET A 1 317 ? 22.419 24.784 16.911 1.00 14.99 317 MET A CA 1
ATOM 2545 C C . MET A 1 317 ? 21.818 23.486 17.442 1.00 14.98 317 MET A C 1
ATOM 2546 O O . MET A 1 317 ? 21.503 23.377 18.629 1.00 15.14 317 MET A O 1
ATOM 2551 N N . ILE A 1 318 ? 21.659 22.499 16.567 1.00 14.12 318 ILE A N 1
ATOM 2552 C CA . ILE A 1 318 ? 21.092 21.221 16.981 1.00 13.43 318 ILE A CA 1
ATOM 2553 C C . ILE A 1 318 ? 21.961 20.567 18.050 1.00 14.35 318 ILE A C 1
ATOM 2554 O O . ILE A 1 318 ? 21.460 20.134 19.086 1.00 13.98 318 ILE A O 1
ATOM 2559 N N . GLY A 1 319 ? 23.266 20.511 17.805 1.00 13.89 319 GLY A N 1
ATOM 2560 C CA . GLY A 1 319 ? 24.167 19.912 18.774 1.00 14.79 319 GLY A CA 1
ATOM 2561 C C . GLY A 1 319 ? 24.159 20.617 20.122 1.00 15.47 319 GLY A C 1
ATOM 2562 O O . GLY A 1 319 ? 24.145 19.969 21.172 1.00 16.04 319 GLY A O 1
ATOM 2563 N N . ASN A 1 320 ? 24.174 21.946 20.099 1.00 14.47 320 ASN A N 1
ATOM 2564 C CA . ASN A 1 320 ? 24.169 22.723 21.332 1.00 14.63 320 ASN A CA 1
ATOM 2565 C C . ASN A 1 320 ? 22.935 22.418 22.171 1.00 15.46 320 ASN A C 1
ATOM 2566 O O . ASN A 1 320 ? 23.043 22.089 23.349 1.00 15.64 320 ASN A O 1
ATOM 2571 N N . PHE A 1 321 ? 21.759 22.518 21.563 1.00 14.58 321 PHE A N 1
ATOM 2572 C CA . PHE A 1 321 ? 20.533 22.265 22.308 1.00 15.73 321 PHE A CA 1
ATOM 2573 C C . PHE A 1 321 ? 20.391 20.822 22.781 1.00 15.07 321 PHE A C 1
ATOM 2574 O O . PHE A 1 321 ? 19.881 20.577 23.873 1.00 15.86 321 PHE A O 1
ATOM 2582 N N . LYS A 1 322 ? 20.852 19.863 21.984 1.00 15.68 322 LYS A N 1
ATOM 2583 C CA . LYS A 1 322 ? 20.775 18.469 22.410 1.00 17.26 322 LYS A CA 1
ATOM 2584 C C . LYS A 1 322 ? 21.713 18.260 23.595 1.00 17.27 322 LYS A C 1
ATOM 2585 O O . LYS A 1 322 ? 21.505 17.366 24.414 1.00 18.44 322 LYS A O 1
ATOM 2591 N N . SER A 1 323 ? 22.740 19.100 23.686 1.00 15.71 323 SER A N 1
ATOM 2592 C CA . SER A 1 323 ? 23.734 18.980 24.748 1.00 15.65 323 SER A CA 1
ATOM 2593 C C . SER A 1 323 ? 23.521 19.809 26.016 1.00 16.90 323 SER A C 1
ATOM 2594 O O . SER A 1 323 ? 24.338 19.737 26.930 1.00 18.71 323 SER A O 1
ATOM 2597 N N . GLY A 1 324 ? 22.453 20.601 26.071 1.00 15.26 324 GLY A N 1
ATOM 2598 C CA . GLY A 1 324 ? 22.186 21.377 27.275 1.00 16.46 324 GLY A CA 1
ATOM 2599 C C . GLY A 1 324 ? 22.186 22.895 27.168 1.00 15.89 324 GLY A C 1
ATOM 2600 O O . GLY A 1 324 ? 22.085 23.580 28.188 1.00 15.93 324 GLY A O 1
ATOM 2601 N N . CYS A 1 325 ? 22.284 23.415 25.946 1.00 16.18 325 CYS A N 1
ATOM 2602 C CA . CYS A 1 325 ? 22.315 24.859 25.689 1.00 16.01 325 CYS A CA 1
ATOM 2603 C C . CYS A 1 325 ? 21.036 25.572 26.132 1.00 16.26 325 CYS A C 1
ATOM 2604 O O . CYS A 1 325 ? 19.934 25.072 25.916 1.00 16.09 325 CYS A O 1
ATOM 2607 N N . SER A 1 326 ? 21.189 26.751 26.729 1.00 16.04 326 SER A N 1
ATOM 2608 C CA . SER A 1 326 ? 20.044 27.518 27.226 1.00 17.50 326 SER A CA 1
ATOM 2609 C C . SER A 1 326 ? 19.534 28.624 26.301 1.00 17.24 326 SER A C 1
ATOM 2610 O O . SER A 1 326 ? 18.530 29.267 26.601 1.00 18.45 326 SER A O 1
ATOM 2613 N N . GLY A 1 327 ? 20.220 28.861 25.188 1.00 16.23 327 GLY A N 1
ATOM 2614 C CA . GLY A 1 327 ? 19.777 29.913 24.289 1.00 16.16 327 GLY A CA 1
ATOM 2615 C C . GLY A 1 327 ? 20.715 30.130 23.124 1.00 16.17 327 GLY A C 1
ATOM 2616 O O . GLY A 1 327 ? 21.868 29.700 23.163 1.00 15.03 327 GLY A O 1
ATOM 2617 N N . PHE A 1 328 ? 20.220 30.814 22.094 1.00 14.93 328 PHE A N 1
ATOM 2618 C CA . PHE A 1 328 ? 20.992 31.077 20.887 1.00 14.65 328 PHE A CA 1
ATOM 2619 C C . PHE A 1 328 ? 21.013 32.549 20.495 1.00 15.81 328 PHE A C 1
ATOM 2620 O O . PHE A 1 328 ? 19.962 33.180 20.346 1.00 16.47 328 PHE A O 1
ATOM 2628 N N . ILE A 1 329 ? 22.214 33.091 20.332 1.00 14.67 329 ILE A N 1
ATOM 2629 C CA . ILE A 1 329 ? 22.368 34.467 19.895 1.00 14.02 329 ILE A CA 1
ATOM 2630 C C . ILE A 1 329 ? 23.392 34.510 18.767 1.00 15.17 329 ILE A C 1
ATOM 2631 O O . ILE A 1 329 ? 24.575 34.213 18.963 1.00 14.01 329 ILE A O 1
ATOM 2636 N N . ASP A 1 330 ? 22.910 34.868 17.584 1.00 14.65 330 ASP A N 1
ATOM 2637 C CA . ASP A 1 330 ? 23.736 34.989 16.390 1.00 15.19 330 ASP A CA 1
ATOM 2638 C C . ASP A 1 330 ? 24.564 36.267 16.537 1.00 15.55 330 ASP A C 1
ATOM 2639 O O . ASP A 1 330 ? 24.299 37.083 17.420 1.00 14.69 330 ASP A O 1
ATOM 2644 N N . TRP A 1 331 ? 25.574 36.430 15.691 1.00 15.10 331 TRP A N 1
ATOM 2645 C CA . TRP A 1 331 ? 26.407 37.630 15.731 1.00 15.61 331 TRP A CA 1
ATOM 2646 C C . TRP A 1 331 ? 25.609 38.705 14.979 1.00 15.95 331 TRP A C 1
ATOM 2647 O O . TRP A 1 331 ? 24.377 38.711 15.054 1.00 15.04 331 TRP A O 1
ATOM 2658 N N . ASN A 1 332 ? 26.282 39.597 14.251 1.00 16.13 332 ASN A N 1
ATOM 2659 C CA . ASN A 1 332 ? 25.590 40.671 13.521 1.00 15.56 332 ASN A CA 1
ATOM 2660 C C . ASN A 1 332 ? 24.273 40.259 12.861 1.00 17.56 332 ASN A C 1
ATOM 2661 O O . ASN A 1 332 ? 24.233 39.330 12.060 1.00 16.79 332 ASN A O 1
ATOM 2666 N N . LEU A 1 333 ? 23.201 40.973 13.192 1.00 17.48 333 LEU A N 1
ATOM 2667 C CA . LEU A 1 333 ? 21.884 40.714 12.616 1.00 19.06 333 LEU A CA 1
ATOM 2668 C C . LEU A 1 333 ? 21.881 41.126 11.156 1.00 18.72 333 LEU A C 1
ATOM 2669 O O . LEU A 1 333 ? 21.211 40.516 10.315 1.00 18.00 333 LEU A O 1
ATOM 2674 N N . LEU A 1 334 ? 22.634 42.183 10.879 1.00 17.86 334 LEU A N 1
ATOM 2675 C CA . LEU A 1 334 ? 22.672 42.784 9.557 1.00 18.84 334 LEU A CA 1
ATOM 2676 C C . LEU A 1 334 ? 24.025 43.401 9.237 1.00 17.56 334 LEU A C 1
ATOM 2677 O O . LEU A 1 334 ? 24.699 43.917 10.122 1.00 18.92 334 LEU A O 1
ATOM 2682 N N . LEU A 1 335 ? 24.406 43.358 7.963 1.00 18.15 335 LEU A N 1
ATOM 2683 C CA . LEU A 1 335 ? 25.664 43.943 7.507 1.00 16.77 335 LEU A CA 1
ATOM 2684 C C . LEU A 1 335 ? 25.482 44.404 6.063 1.00 17.52 335 LEU A C 1
ATOM 2685 O O . LEU A 1 335 ? 24.474 44.082 5.434 1.00 18.87 335 LEU A O 1
ATOM 2690 N N . ASN A 1 336 ? 26.435 45.164 5.533 1.00 19.72 336 ASN A N 1
ATOM 2691 C CA . ASN A 1 336 ? 26.298 45.612 4.151 1.00 20.77 336 ASN A CA 1
ATOM 2692 C C . ASN A 1 336 ? 26.661 44.482 3.189 1.00 22.22 336 ASN A C 1
ATOM 2693 O O . ASN A 1 336 ? 27.047 43.391 3.618 1.00 20.77 336 ASN A O 1
ATOM 2698 N N . SER A 1 337 ? 26.516 44.737 1.893 1.00 23.19 337 SER A N 1
ATOM 2699 C CA . SER A 1 337 ? 26.788 43.729 0.874 1.00 24.16 337 SER A CA 1
ATOM 2700 C C . SER A 1 337 ? 28.128 43.019 0.987 1.00 23.20 337 SER A C 1
ATOM 2701 O O . SER A 1 337 ? 28.223 41.835 0.672 1.00 24.07 337 SER A O 1
ATOM 2704 N N . GLU A 1 338 ? 29.163 43.723 1.434 1.00 21.90 338 GLU A N 1
ATOM 2705 C CA . GLU A 1 338 ? 30.475 43.099 1.534 1.00 22.15 338 GLU A CA 1
ATOM 2706 C C . GLU A 1 338 ? 30.776 42.473 2.893 1.00 21.30 338 GLU A C 1
ATOM 2707 O O . GLU A 1 338 ? 31.851 41.910 3.092 1.00 19.83 338 GLU A O 1
ATOM 2713 N N . GLY A 1 339 ? 29.828 42.568 3.822 1.00 20.14 339 GLY A N 1
ATOM 2714 C CA . GLY A 1 339 ? 30.028 41.985 5.139 1.00 19.36 339 GLY A CA 1
ATOM 2715 C C . GLY A 1 339 ? 30.660 42.940 6.133 1.00 18.78 339 GLY A C 1
ATOM 2716 O O . GLY A 1 339 ? 31.334 42.518 7.081 1.00 17.23 339 GLY A O 1
ATOM 2717 N N . GLY A 1 340 ? 30.441 44.232 5.912 1.00 18.17 340 GLY A N 1
ATOM 2718 C CA . GLY A 1 340 ? 30.989 45.246 6.795 1.00 18.92 340 GLY A CA 1
ATOM 2719 C C . GLY A 1 340 ? 29.889 46.166 7.283 1.00 18.52 340 GLY A C 1
ATOM 2720 O O . GLY A 1 340 ? 28.710 45.867 7.091 1.00 16.94 340 GLY A O 1
ATOM 2721 N N . PRO A 1 341 ? 30.235 47.314 7.886 1.00 19.19 341 PRO A N 1
ATOM 2722 C CA . PRO A 1 341 ? 31.597 47.798 8.132 1.00 20.29 341 PRO A CA 1
ATOM 2723 C C . PRO A 1 341 ? 32.295 47.149 9.326 1.00 20.72 341 PRO A C 1
ATOM 2724 O O . PRO A 1 341 ? 31.657 46.806 10.319 1.00 21.70 341 PRO A O 1
ATOM 2728 N N . ASN A 1 342 ? 33.611 46.990 9.215 1.00 20.36 342 ASN A N 1
ATOM 2729 C CA . ASN A 1 342 ? 34.433 46.402 10.274 1.00 18.68 342 ASN A CA 1
ATOM 2730 C C . ASN A 1 342 ? 35.736 47.203 10.258 1.00 20.68 342 ASN A C 1
ATOM 2731 O O . ASN A 1 342 ? 36.431 47.236 9.242 1.00 19.64 342 ASN A O 1
ATOM 2736 N N . HIS A 1 343 ? 36.074 47.840 11.376 1.00 20.10 343 HIS A N 1
ATOM 2737 C CA . HIS A 1 343 ? 37.268 48.678 11.404 1.00 21.47 343 HIS A CA 1
ATOM 2738 C C . HIS A 1 343 ? 38.618 47.968 11.322 1.00 21.73 343 HIS A C 1
ATOM 2739 O O . HIS A 1 343 ? 39.659 48.621 11.311 1.00 22.14 343 HIS A O 1
ATOM 2746 N N . GLN A 1 344 ? 38.603 46.640 11.246 1.00 21.54 344 GLN A N 1
ATOM 2747 C CA . GLN A 1 344 ? 39.840 45.877 11.103 1.00 23.21 344 GLN A CA 1
ATOM 2748 C C . GLN A 1 344 ? 39.793 45.003 9.852 1.00 23.47 344 GLN A C 1
ATOM 2749 O O . GLN A 1 344 ? 40.646 44.142 9.651 1.00 24.45 344 GLN A O 1
ATOM 2755 N N . GLY A 1 345 ? 38.790 45.235 9.011 1.00 22.84 345 GLY A N 1
ATOM 2756 C CA . GLY A 1 345 ? 38.653 44.471 7.782 1.00 23.37 345 GLY A CA 1
ATOM 2757 C C . GLY A 1 345 ? 38.211 43.029 7.968 1.00 23.33 345 GLY A C 1
ATOM 2758 O O . GLY A 1 345 ? 38.324 42.219 7.046 1.00 23.52 345 GLY A O 1
ATOM 2759 N N . ASN A 1 346 ? 37.709 42.704 9.155 1.00 22.09 346 ASN A N 1
ATOM 2760 C CA . ASN A 1 346 ? 37.250 41.350 9.448 1.00 22.05 346 ASN A CA 1
ATOM 2761 C C . ASN A 1 346 ? 35.813 41.168 8.956 1.00 22.59 346 ASN A C 1
ATOM 2762 O O . ASN A 1 346 ? 34.889 40.993 9.755 1.00 22.61 346 ASN A O 1
ATOM 2767 N N . LEU A 1 347 ? 35.637 41.211 7.636 1.00 20.76 347 LEU A N 1
ATOM 2768 C CA . LEU A 1 347 ? 34.320 41.077 7.013 1.00 19.47 347 LEU A CA 1
ATOM 2769 C C . LEU A 1 347 ? 33.715 39.690 7.225 1.00 19.78 347 LEU A C 1
ATOM 2770 O O . LEU A 1 347 ? 34.408 38.678 7.120 1.00 19.06 347 LEU A O 1
ATOM 2775 N N . CYS A 1 348 ? 32.416 39.653 7.512 1.00 17.55 348 CYS A N 1
ATOM 2776 C CA . CYS A 1 348 ? 31.707 38.397 7.752 1.00 18.11 348 CYS A CA 1
ATOM 2777 C C . CYS A 1 348 ? 30.315 38.444 7.143 1.00 17.56 348 CYS A C 1
ATOM 2778 O O . CYS A 1 348 ? 29.798 39.512 6.829 1.00 16.78 348 CYS A O 1
ATOM 2781 N N . GLU A 1 349 ? 29.702 37.279 6.979 1.00 17.52 349 GLU A N 1
ATOM 2782 C CA . GLU A 1 349 ? 28.344 37.237 6.455 1.00 18.52 349 GLU A CA 1
ATOM 2783 C C . GLU A 1 349 ? 27.390 37.448 7.635 1.00 17.13 349 GLU A C 1
ATOM 2784 O O . GLU A 1 349 ? 27.759 37.213 8.787 1.00 17.60 349 GLU A O 1
ATOM 2790 N N . ALA A 1 350 ? 26.182 37.922 7.344 1.00 17.96 350 ALA A N 1
ATOM 2791 C CA . ALA A 1 350 ? 25.141 38.111 8.354 1.00 16.73 350 ALA A CA 1
ATOM 2792 C C . ALA A 1 350 ? 23.908 37.513 7.682 1.00 17.32 350 ALA A C 1
ATOM 2793 O O . ALA A 1 350 ? 23.794 37.553 6.453 1.00 18.42 350 ALA A O 1
ATOM 2795 N N . PRO A 1 351 ? 22.978 36.939 8.462 1.00 16.32 351 PRO A N 1
ATOM 2796 C CA . PRO A 1 351 ? 21.782 36.342 7.854 1.00 17.14 351 PRO A CA 1
ATOM 2797 C C . PRO A 1 351 ? 21.048 37.266 6.893 1.00 18.86 351 PRO A C 1
ATOM 2798 O O . PRO A 1 351 ? 20.418 36.807 5.941 1.00 19.72 351 PRO A O 1
ATOM 2802 N N . ILE A 1 352 ? 21.116 38.567 7.155 1.00 19.31 352 ILE A N 1
ATOM 2803 C CA . ILE A 1 352 ? 20.494 39.540 6.271 1.00 20.61 352 ILE A CA 1
ATOM 2804 C C . ILE A 1 352 ? 21.539 40.586 5.927 1.00 20.20 352 ILE A C 1
ATOM 2805 O O . ILE A 1 352 ? 22.253 41.081 6.801 1.00 18.72 352 ILE A O 1
ATOM 2810 N N . GLN A 1 353 ? 21.653 40.892 4.641 1.00 19.79 353 GLN A N 1
ATOM 2811 C CA . GLN A 1 353 ? 22.599 41.895 4.188 1.00 20.55 353 GLN A CA 1
ATOM 2812 C C . GLN A 1 353 ? 21.848 42.924 3.361 1.00 22.53 353 GLN A C 1
ATOM 2813 O O . GLN A 1 353 ? 20.832 42.613 2.735 1.00 22.46 353 GLN A O 1
ATOM 2819 N N . TYR A 1 354 ? 22.341 44.156 3.375 1.00 22.51 354 TYR A N 1
ATOM 2820 C CA . TYR A 1 354 ? 21.671 45.236 2.671 1.00 24.75 354 TYR A CA 1
ATOM 2821 C C . TYR A 1 354 ? 22.555 46.051 1.734 1.00 25.78 354 TYR A C 1
ATOM 2822 O O . TYR A 1 354 ? 23.670 46.442 2.081 1.00 25.34 354 TYR A O 1
ATOM 2831 N N . ASP A 1 355 ? 22.031 46.295 0.539 1.00 27.47 355 ASP A N 1
ATOM 2832 C CA . ASP A 1 355 ? 22.716 47.072 -0.486 1.00 30.11 355 ASP A CA 1
ATOM 2833 C C . ASP A 1 355 ? 22.036 48.437 -0.557 1.00 30.91 355 ASP A C 1
ATOM 2834 O O . ASP A 1 355 ? 20.935 48.572 -1.095 1.00 30.36 355 ASP A O 1
ATOM 2839 N N . ALA A 1 356 ? 22.702 49.444 0.001 1.00 31.16 356 ALA A N 1
ATOM 2840 C CA . ALA A 1 356 ? 22.166 50.800 0.049 1.00 34.01 356 ALA A CA 1
ATOM 2841 C C . ALA A 1 356 ? 21.943 51.449 -1.312 1.00 35.27 356 ALA A C 1
ATOM 2842 O O . ALA A 1 356 ? 20.937 52.130 -1.517 1.00 35.37 356 ALA A O 1
ATOM 2844 N N . GLN A 1 357 ? 22.873 51.243 -2.238 1.00 36.87 357 GLN A N 1
ATOM 2845 C CA . GLN A 1 357 ? 22.754 51.832 -3.569 1.00 38.98 357 GLN A CA 1
ATOM 2846 C C . GLN A 1 357 ? 21.435 51.500 -4.255 1.00 38.45 357 GLN A C 1
ATOM 2847 O O . GLN A 1 357 ? 20.766 52.385 -4.785 1.00 38.65 357 GLN A O 1
ATOM 2853 N N . ASN A 1 358 ? 21.064 50.224 -4.245 1.00 37.32 358 ASN A N 1
ATOM 2854 C CA . ASN A 1 358 ? 19.826 49.793 -4.883 1.00 36.77 358 ASN A CA 1
ATOM 2855 C C . ASN A 1 358 ? 18.705 49.578 -3.880 1.00 36.10 358 ASN A C 1
ATOM 2856 O O . ASN A 1 358 ? 17.589 49.208 -4.252 1.00 35.36 358 ASN A O 1
ATOM 2861 N N . ASP A 1 359 ? 19.007 49.818 -2.607 1.00 34.53 359 ASP A N 1
ATOM 2862 C CA . ASP A 1 359 ? 18.031 49.652 -1.536 1.00 33.54 359 ASP A CA 1
ATOM 2863 C C . ASP A 1 359 ? 17.424 48.256 -1.601 1.00 32.55 359 ASP A C 1
ATOM 2864 O O . ASP A 1 359 ? 16.205 48.090 -1.572 1.00 32.37 359 ASP A O 1
ATOM 2869 N N . VAL A 1 360 ? 18.298 47.255 -1.684 1.00 30.98 360 VAL A N 1
ATOM 2870 C CA . VAL A 1 360 ? 17.883 45.859 -1.758 1.00 30.24 360 VAL A CA 1
ATOM 2871 C C . VAL A 1 360 ? 18.313 45.059 -0.528 1.00 28.79 360 VAL A C 1
ATOM 2872 O O . VAL A 1 360 ? 19.485 45.065 -0.144 1.00 27.08 360 VAL A O 1
ATOM 2876 N N . LEU A 1 361 ? 17.344 44.373 0.071 1.00 28.18 361 LEU A N 1
ATOM 2877 C CA . LEU A 1 361 ? 17.551 43.543 1.254 1.00 28.63 361 LEU A CA 1
ATOM 2878 C C . LEU A 1 361 ? 17.728 42.099 0.781 1.00 28.26 361 LEU A C 1
ATOM 2879 O O . LEU A 1 361 ? 16.986 41.633 -0.083 1.00 28.18 361 LEU A O 1
ATOM 2884 N N . ARG A 1 362 ? 18.703 41.393 1.347 1.00 26.73 362 ARG A N 1
ATOM 2885 C CA . ARG A 1 362 ? 18.980 40.010 0.956 1.00 27.43 362 ARG A CA 1
ATOM 2886 C C . ARG A 1 362 ? 19.035 39.054 2.149 1.00 25.77 362 ARG A C 1
ATOM 2887 O O . ARG A 1 362 ? 19.714 39.325 3.141 1.00 24.40 362 ARG A O 1
ATOM 2895 N N . ARG A 1 363 ? 18.321 37.936 2.043 1.00 22.41 363 ARG A N 1
ATOM 2896 C CA . ARG A 1 363 ? 18.305 36.932 3.103 1.00 21.53 363 ARG A CA 1
ATOM 2897 C C . ARG A 1 363 ? 19.127 35.714 2.697 1.00 21.33 363 ARG A C 1
ATOM 2898 O O . ARG A 1 363 ? 18.805 35.034 1.718 1.00 21.49 363 ARG A O 1
ATOM 2906 N N . ASN A 1 364 ? 20.188 35.442 3.450 1.00 18.54 364 ASN A N 1
ATOM 2907 C CA . ASN A 1 364 ? 21.051 34.302 3.165 1.00 17.26 364 ASN A CA 1
ATOM 2908 C C . ASN A 1 364 ? 20.459 33.009 3.718 1.00 15.94 364 ASN A C 1
ATOM 2909 O O . ASN A 1 364 ? 19.503 33.041 4.492 1.00 15.73 364 ASN A O 1
ATOM 2914 N N . HIS A 1 365 ? 21.025 31.872 3.320 1.00 15.67 365 HIS A N 1
ATOM 2915 C CA . HIS A 1 365 ? 20.532 30.577 3.785 1.00 15.04 365 HIS A CA 1
ATOM 2916 C C . HIS A 1 365 ? 20.447 30.511 5.310 1.00 15.64 365 HIS A C 1
ATOM 2917 O O . HIS A 1 365 ? 19.507 29.939 5.863 1.00 15.20 365 HIS A O 1
ATOM 2924 N N . SER A 1 366 ? 21.433 31.090 5.985 1.00 14.01 366 SER A N 1
ATOM 2925 C CA . SER A 1 366 ? 21.467 31.075 7.445 1.00 15.56 366 SER A CA 1
ATOM 2926 C C . SER A 1 366 ? 20.204 31.660 8.076 1.00 14.29 366 SER A C 1
ATOM 2927 O O . SER A 1 366 ? 19.760 31.191 9.120 1.00 16.12 366 SER A O 1
ATOM 2930 N N . TRP A 1 367 ? 19.618 32.673 7.446 1.00 15.68 367 TRP A N 1
ATOM 2931 C CA . TRP A 1 367 ? 18.403 33.279 7.986 1.00 16.11 367 TRP A CA 1
ATOM 2932 C C . TRP A 1 367 ? 17.297 32.225 8.070 1.00 16.86 367 TRP A C 1
ATOM 2933 O O . TRP A 1 367 ? 16.596 32.136 9.075 1.00 15.79 367 TRP A O 1
ATOM 2944 N N . TYR A 1 368 ? 17.149 31.423 7.018 1.00 17.47 368 TYR A N 1
ATOM 2945 C CA . TYR A 1 368 ? 16.123 30.381 7.006 1.00 17.87 368 TYR A CA 1
ATOM 2946 C C . TYR A 1 368 ? 16.485 29.245 7.956 1.00 17.57 368 TYR A C 1
ATOM 2947 O O . TYR A 1 368 ? 15.607 28.643 8.569 1.00 17.40 368 TYR A O 1
ATOM 2956 N N . GLY A 1 369 ? 17.781 28.963 8.079 1.00 18.17 369 GLY A N 1
ATOM 2957 C CA . GLY A 1 369 ? 18.227 27.914 8.979 1.00 16.00 369 GLY A CA 1
ATOM 2958 C C . GLY A 1 369 ? 17.862 28.258 10.412 1.00 15.45 369 GLY A C 1
ATOM 2959 O O . GLY A 1 369 ? 17.322 27.430 11.141 1.00 16.38 369 GLY A O 1
ATOM 2960 N N . ILE A 1 370 ? 18.167 29.483 10.823 1.00 15.24 370 ILE A N 1
ATOM 2961 C CA . ILE A 1 370 ? 17.842 29.931 12.173 1.00 15.82 370 ILE A CA 1
ATOM 2962 C C . ILE A 1 370 ? 16.323 29.873 12.334 1.00 16.81 370 ILE A C 1
ATOM 2963 O O . ILE A 1 370 ? 15.812 29.521 13.393 1.00 16.58 370 ILE A O 1
ATOM 2968 N N . GLY A 1 371 ? 15.617 30.204 11.257 1.00 17.10 371 GLY A N 1
ATOM 2969 C CA . GLY A 1 371 ? 14.164 30.205 11.271 1.00 17.79 371 GLY A CA 1
ATOM 2970 C C . GLY A 1 371 ? 13.499 28.893 11.647 1.00 18.71 371 GLY A C 1
ATOM 2971 O O . GLY A 1 371 ? 12.430 28.898 12.259 1.00 19.49 371 GLY A O 1
ATOM 2972 N N . HIS A 1 372 ? 14.107 27.768 11.280 1.00 17.62 372 HIS A N 1
ATOM 2973 C CA . HIS A 1 372 ? 13.525 26.475 11.620 1.00 17.08 372 HIS A CA 1
ATOM 2974 C C . HIS A 1 372 ? 13.390 26.335 13.130 1.00 17.48 372 HIS A C 1
ATOM 2975 O O . HIS A 1 372 ? 12.608 25.513 13.615 1.00 18.20 372 HIS A O 1
ATOM 2982 N N . PHE A 1 373 ? 14.152 27.147 13.862 1.00 16.38 373 PHE A N 1
ATOM 2983 C CA . PHE A 1 373 ? 14.111 27.156 15.323 1.00 16.51 373 PHE A CA 1
ATOM 2984 C C . PHE A 1 373 ? 13.303 28.330 15.898 1.00 17.86 373 PHE A C 1
ATOM 2985 O O . PHE A 1 373 ? 12.250 28.148 16.512 1.00 17.24 373 PHE A O 1
ATOM 2993 N N . CYS A 1 374 ? 13.825 29.536 15.690 1.00 18.23 374 CYS A N 1
ATOM 2994 C CA . CYS A 1 374 ? 13.247 30.755 16.253 1.00 17.90 374 CYS A CA 1
ATOM 2995 C C . CYS A 1 374 ? 11.802 31.108 15.932 1.00 17.64 374 CYS A C 1
ATOM 2996 O O . CYS A 1 374 ? 11.137 31.752 16.741 1.00 18.95 374 CYS A O 1
ATOM 2999 N N . ARG A 1 375 ? 11.308 30.696 14.772 1.00 18.92 375 ARG A N 1
ATOM 3000 C CA . ARG A 1 375 ? 9.931 31.010 14.406 1.00 19.28 375 ARG A CA 1
ATOM 3001 C C . ARG A 1 375 ? 8.914 30.169 15.170 1.00 19.75 375 ARG A C 1
ATOM 3002 O O . ARG A 1 375 ? 7.740 30.541 15.267 1.00 19.20 375 ARG A O 1
ATOM 3010 N N . TYR A 1 376 ? 9.362 29.057 15.741 1.00 19.49 376 TYR A N 1
ATOM 3011 C CA . TYR A 1 376 ? 8.445 28.151 16.428 1.00 19.77 376 TYR A CA 1
ATOM 3012 C C . TYR A 1 376 ? 8.694 27.846 17.898 1.00 20.64 376 TYR A C 1
ATOM 3013 O O . TYR A 1 376 ? 7.768 27.447 18.604 1.00 20.19 376 TYR A O 1
ATOM 3022 N N . VAL A 1 377 ? 9.929 28.015 18.361 1.00 19.04 377 VAL A N 1
ATOM 3023 C CA . VAL A 1 377 ? 10.255 27.736 19.758 1.00 18.99 377 VAL A CA 1
ATOM 3024 C C . VAL A 1 377 ? 10.210 29.034 20.561 1.00 19.92 377 VAL A C 1
ATOM 3025 O O . VAL A 1 377 ? 10.835 30.028 20.188 1.00 19.87 377 VAL A O 1
ATOM 3029 N N . ARG A 1 378 ? 9.470 29.020 21.666 1.00 20.82 378 ARG A N 1
ATOM 3030 C CA . ARG A 1 378 ? 9.312 30.211 22.499 1.00 22.21 378 ARG A CA 1
ATOM 3031 C C . ARG A 1 378 ? 10.136 30.193 23.780 1.00 21.86 378 ARG A C 1
ATOM 3032 O O . ARG A 1 378 ? 10.516 29.132 24.276 1.00 19.70 378 ARG A O 1
ATOM 3040 N N . PRO A 1 379 ? 10.418 31.383 24.339 1.00 21.05 379 PRO A N 1
ATOM 3041 C CA . PRO A 1 379 ? 11.195 31.475 25.577 1.00 21.46 379 PRO A CA 1
ATOM 3042 C C . PRO A 1 379 ? 10.499 30.649 26.654 1.00 21.34 379 PRO A C 1
ATOM 3043 O O . PRO A 1 379 ? 9.271 30.644 26.730 1.00 22.34 379 PRO A O 1
ATOM 3047 N N . GLY A 1 380 ? 11.276 29.944 27.470 1.00 21.12 380 GLY A N 1
ATOM 3048 C CA . GLY A 1 380 ? 10.690 29.130 28.523 1.00 21.15 380 GLY A CA 1
ATOM 3049 C C . GLY A 1 380 ? 10.452 27.681 28.130 1.00 19.55 380 GLY A C 1
ATOM 3050 O O . GLY A 1 380 ? 10.208 26.829 28.987 1.00 19.74 380 GLY A O 1
ATOM 3051 N N . ALA A 1 381 ? 10.510 27.394 26.834 1.00 18.73 381 ALA A N 1
ATOM 3052 C CA . ALA A 1 381 ? 10.317 26.031 26.359 1.00 18.21 381 ALA A CA 1
ATOM 3053 C C . ALA A 1 381 ? 11.443 25.154 26.896 1.00 18.68 381 ALA A C 1
ATOM 3054 O O . ALA A 1 381 ? 12.509 25.650 27.268 1.00 19.59 381 ALA A O 1
ATOM 3056 N N . ARG A 1 382 ? 11.203 23.850 26.954 1.00 18.96 382 ARG A N 1
ATOM 3057 C CA . ARG A 1 382 ? 12.230 22.927 27.411 1.00 17.61 382 ARG A CA 1
ATOM 3058 C C . ARG A 1 382 ? 12.555 21.937 26.307 1.00 16.68 382 ARG A C 1
ATOM 3059 O O . ARG A 1 382 ? 11.688 21.559 25.519 1.00 16.93 382 ARG A O 1
ATOM 3067 N N . VAL A 1 383 ? 13.818 21.541 26.231 1.00 16.69 383 VAL A N 1
ATOM 3068 C CA . VAL A 1 383 ? 14.227 20.561 25.241 1.00 16.74 383 VAL A CA 1
ATOM 3069 C C . VAL A 1 383 ? 13.631 19.241 25.719 1.00 17.39 383 VAL A C 1
ATOM 3070 O O . VAL A 1 383 ? 13.555 18.996 26.922 1.00 18.25 383 VAL A O 1
ATOM 3074 N N . MET A 1 384 ? 13.185 18.404 24.792 1.00 17.46 384 MET A N 1
ATOM 3075 C CA . MET A 1 384 ? 12.619 17.117 25.176 1.00 20.48 384 MET A CA 1
ATOM 3076 C C . MET A 1 384 ? 13.584 16.005 24.792 1.00 20.29 384 MET A C 1
ATOM 3077 O O . MET A 1 384 ? 14.444 16.186 23.928 1.00 22.47 384 MET A O 1
ATOM 3082 N N . LEU A 1 385 ? 13.449 14.858 25.444 1.00 18.31 385 LEU A N 1
ATOM 3083 C CA . LEU A 1 385 ? 14.296 13.720 25.134 1.00 17.85 385 LEU A CA 1
ATOM 3084 C C . LEU A 1 385 ? 13.871 13.169 23.777 1.00 17.37 385 LEU A C 1
ATOM 3085 O O . LEU A 1 385 ? 12.679 13.051 23.492 1.00 18.22 385 LEU A O 1
ATOM 3090 N N . SER A 1 386 ? 14.844 12.849 22.934 1.00 16.43 386 SER A N 1
ATOM 3091 C CA . SER A 1 386 ? 14.559 12.270 21.627 1.00 16.22 386 SER A CA 1
ATOM 3092 C C . SER A 1 386 ? 15.815 11.539 21.168 1.00 17.10 386 SER A C 1
ATOM 3093 O O . SER A 1 386 ? 16.905 11.794 21.684 1.00 16.79 386 SER A O 1
ATOM 3096 N N . SER A 1 387 ? 15.660 10.613 20.229 1.00 15.36 387 SER A N 1
ATOM 3097 C CA . SER A 1 387 ? 16.802 9.868 19.712 1.00 14.96 387 SER A CA 1
ATOM 3098 C C . SER A 1 387 ? 16.608 9.553 18.236 1.00 15.58 387 SER A C 1
ATOM 3099 O O . SER A 1 387 ? 15.479 9.384 17.763 1.00 16.56 387 SER A O 1
ATOM 3102 N N . SER A 1 388 ? 17.720 9.473 17.511 1.00 15.66 388 SER A N 1
ATOM 3103 C CA . SER A 1 388 ? 17.684 9.191 16.083 1.00 15.09 388 SER A CA 1
ATOM 3104 C C . SER A 1 388 ? 18.398 7.895 15.738 1.00 16.58 388 SER A C 1
ATOM 3105 O O . SER A 1 388 ? 19.447 7.579 16.307 1.00 15.91 388 SER A O 1
ATOM 3108 N N . TYR A 1 389 ? 17.833 7.163 14.783 1.00 15.43 389 TYR A N 1
ATOM 3109 C CA . TYR A 1 389 ? 18.401 5.898 14.341 1.00 16.35 389 TYR A CA 1
ATOM 3110 C C . TYR A 1 389 ? 19.705 6.088 13.568 1.00 16.13 389 TYR A C 1
ATOM 3111 O O . TYR A 1 389 ? 20.479 5.143 13.405 1.00 16.21 389 TYR A O 1
ATOM 3120 N N . ASP A 1 390 ? 19.947 7.314 13.109 1.00 15.61 390 ASP A N 1
ATOM 3121 C CA . ASP A 1 390 ? 21.137 7.627 12.316 1.00 16.71 390 ASP A CA 1
ATOM 3122 C C . ASP A 1 390 ? 21.593 9.055 12.628 1.00 16.92 390 ASP A C 1
ATOM 3123 O O . ASP A 1 390 ? 20.848 10.009 12.409 1.00 15.80 390 ASP A O 1
ATOM 3128 N N . ASN A 1 391 ? 22.818 9.192 13.131 1.00 18.08 391 ASN A N 1
ATOM 3129 C CA . ASN A 1 391 ? 23.375 10.498 13.483 1.00 20.25 391 ASN A CA 1
ATOM 3130 C C . ASN A 1 391 ? 23.463 11.503 12.335 1.00 19.36 391 ASN A C 1
ATOM 3131 O O . ASN A 1 391 ? 23.663 12.694 12.579 1.00 19.47 391 ASN A O 1
ATOM 3136 N N . LEU A 1 392 ? 23.340 11.039 11.093 1.00 17.90 392 LEU A N 1
ATOM 3137 C CA . LEU A 1 392 ? 23.393 11.946 9.949 1.00 15.81 392 LEU A CA 1
ATOM 3138 C C . LEU A 1 392 ? 22.072 12.700 9.878 1.00 16.54 392 LEU A C 1
ATOM 3139 O O . LEU A 1 392 ? 21.980 13.765 9.270 1.00 15.75 392 LEU A O 1
ATOM 3144 N N . LEU A 1 393 ? 21.039 12.124 10.485 1.00 16.10 393 LEU A N 1
ATOM 3145 C CA . LEU A 1 393 ? 19.745 12.791 10.557 1.00 16.15 393 LEU A CA 1
ATOM 3146 C C . LEU A 1 393 ? 19.787 13.485 11.915 1.00 15.05 393 LEU A C 1
ATOM 3147 O O . LEU A 1 393 ? 19.431 12.905 12.942 1.00 15.96 393 LEU A O 1
ATOM 3152 N N . GLU A 1 394 ? 20.273 14.722 11.910 1.00 16.06 394 GLU A N 1
ATOM 3153 C CA . GLU A 1 394 ? 20.400 15.516 13.124 1.00 16.47 394 GLU A CA 1
ATOM 3154 C C . GLU A 1 394 ? 19.031 15.994 13.568 1.00 16.95 394 GLU A C 1
ATOM 3155 O O . GLU A 1 394 ? 18.219 16.422 12.751 1.00 18.80 394 GLU A O 1
ATOM 3161 N N . GLU A 1 395 ? 18.774 15.927 14.867 1.00 15.94 395 GLU A N 1
ATOM 3162 C CA . GLU A 1 395 ? 17.475 16.332 15.374 1.00 17.30 395 GLU A CA 1
ATOM 3163 C C . GLU A 1 395 ? 17.475 16.755 16.832 1.00 16.08 395 GLU A C 1
ATOM 3164 O O . GLU A 1 395 ? 18.292 16.296 17.628 1.00 16.20 395 GLU A O 1
ATOM 3170 N N . VAL A 1 396 ? 16.545 17.643 17.170 1.00 15.59 396 VAL A N 1
ATOM 3171 C CA . VA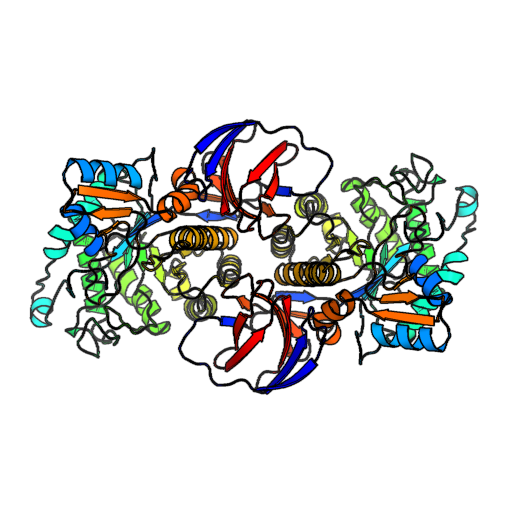L A 1 396 ? 16.377 18.102 18.544 1.00 15.43 396 VAL A CA 1
ATOM 3172 C C . VAL A 1 396 ? 14.940 18.590 18.680 1.00 16.06 396 VAL A C 1
ATOM 3173 O O . VAL A 1 396 ? 14.411 19.235 17.776 1.00 16.94 396 VAL A O 1
ATOM 3177 N N . GLY A 1 397 ? 14.303 18.255 19.796 1.00 17.18 397 GLY A N 1
ATOM 3178 C CA . GLY A 1 397 ? 12.925 18.663 20.002 1.00 16.87 397 GLY A CA 1
ATOM 3179 C C . GLY A 1 397 ? 12.730 19.499 21.246 1.00 16.29 397 GLY A C 1
ATOM 3180 O O . GLY A 1 397 ? 13.548 19.465 22.164 1.00 15.32 397 GLY A O 1
ATOM 3181 N N . PHE A 1 398 ? 11.632 20.248 21.269 1.00 16.49 398 PHE A N 1
ATOM 3182 C CA . PHE A 1 398 ? 11.299 21.121 22.387 1.00 18.42 398 PHE A CA 1
ATOM 3183 C C . PHE A 1 398 ? 9.812 21.007 22.698 1.00 18.88 398 PHE A C 1
ATOM 3184 O O . PHE A 1 398 ? 9.029 20.538 21.875 1.00 19.57 398 PHE A O 1
ATOM 3192 N N . VAL A 1 399 ? 9.437 21.446 23.892 1.00 18.70 399 VAL A N 1
ATOM 3193 C CA . VAL A 1 399 ? 8.042 21.486 24.287 1.00 18.44 399 VAL A CA 1
ATOM 3194 C C . VAL A 1 399 ? 7.844 22.913 24.775 1.00 18.38 399 VAL A C 1
ATOM 3195 O O . VAL A 1 399 ? 8.431 23.317 25.783 1.00 18.66 399 VAL A O 1
ATOM 3199 N N . ASN A 1 400 ? 7.049 23.688 24.046 1.00 18.81 400 ASN A N 1
ATOM 3200 C CA . ASN A 1 400 ? 6.798 25.067 24.435 1.00 19.48 400 ASN A CA 1
ATOM 3201 C C . ASN A 1 400 ? 6.003 25.122 25.730 1.00 20.57 400 ASN A C 1
ATOM 3202 O O . ASN A 1 400 ? 5.390 24.134 26.138 1.00 20.37 400 ASN A O 1
ATOM 3207 N N . PRO A 1 401 ? 6.013 26.282 26.401 1.00 21.87 401 PRO A N 1
ATOM 3208 C CA . PRO A 1 401 ? 5.282 26.438 27.657 1.00 23.37 401 PRO A CA 1
ATOM 3209 C C . PRO A 1 401 ? 3.820 26.008 27.572 1.00 24.69 401 PRO A C 1
ATOM 3210 O O . PRO A 1 401 ? 3.278 25.468 28.532 1.00 24.36 401 PRO A O 1
ATOM 3214 N N . ASP A 1 402 ? 3.190 26.229 26.421 1.00 24.79 402 ASP A N 1
ATOM 3215 C CA . ASP A 1 402 ? 1.785 25.863 26.254 1.00 25.62 402 ASP A CA 1
ATOM 3216 C C . ASP A 1 402 ? 1.571 24.398 25.875 1.00 25.72 402 ASP A C 1
ATOM 3217 O O . ASP A 1 402 ? 0.448 23.979 25.595 1.00 25.92 402 ASP A O 1
ATOM 3222 N N . GLY A 1 403 ? 2.653 23.623 25.871 1.00 24.55 403 GLY A N 1
ATOM 3223 C CA . GLY A 1 403 ? 2.552 22.207 25.560 1.00 23.25 403 GLY A CA 1
ATOM 3224 C C . GLY A 1 403 ? 2.791 21.798 24.121 1.00 22.52 403 GLY A C 1
ATOM 3225 O O . GLY A 1 403 ? 2.829 20.607 23.818 1.00 22.85 403 GLY A O 1
ATOM 3226 N N . GLU A 1 404 ? 2.955 22.767 23.228 1.00 21.99 404 GLU A N 1
ATOM 3227 C CA . GLU A 1 404 ? 3.183 22.451 21.823 1.00 23.02 404 GLU A CA 1
ATOM 3228 C C . GLU A 1 404 ? 4.524 21.755 21.619 1.00 22.28 404 GLU A C 1
ATOM 3229 O O . GLU A 1 404 ? 5.552 22.233 22.100 1.00 20.31 404 GLU A O 1
ATOM 3235 N N . ARG A 1 405 ? 4.508 20.626 20.914 1.00 21.22 405 ARG A N 1
ATOM 3236 C CA . ARG A 1 405 ? 5.734 19.889 20.629 1.00 20.78 405 ARG A CA 1
ATOM 3237 C C . ARG A 1 405 ? 6.360 20.455 19.352 1.00 20.92 405 ARG A C 1
ATOM 3238 O O . ARG A 1 405 ? 5.656 20.772 18.395 1.00 20.85 405 ARG A O 1
ATOM 3246 N N . VAL A 1 406 ? 7.683 20.591 19.346 1.00 20.86 406 VAL A N 1
ATOM 3247 C CA . VAL A 1 406 ? 8.397 21.120 18.184 1.00 18.77 406 VAL A CA 1
ATOM 3248 C C . VAL A 1 406 ? 9.629 20.256 17.929 1.00 19.49 406 VAL A C 1
ATOM 3249 O O . VAL A 1 406 ? 10.450 20.073 18.822 1.00 20.16 406 VAL A O 1
ATOM 3253 N N . LEU A 1 407 ? 9.757 19.723 16.717 1.00 18.27 407 LEU A N 1
ATOM 3254 C CA . LEU A 1 407 ? 10.908 18.889 16.383 1.00 18.01 407 LEU A CA 1
ATOM 3255 C C . LEU A 1 407 ? 11.627 19.415 15.148 1.00 17.68 407 LEU A C 1
ATOM 3256 O O . LEU A 1 407 ? 11.012 19.613 14.102 1.00 18.36 407 LEU A O 1
ATOM 3261 N N . VAL A 1 408 ? 12.930 19.640 15.276 1.00 16.19 408 VAL A N 1
ATOM 3262 C CA . VAL A 1 408 ? 13.731 20.113 14.151 1.00 15.40 408 VAL A CA 1
ATOM 3263 C C . VAL A 1 408 ? 14.564 18.932 13.651 1.00 16.12 408 VAL A C 1
ATOM 3264 O O . VAL A 1 408 ? 15.219 18.255 14.442 1.00 16.04 408 VAL A O 1
ATOM 3268 N N . VAL A 1 409 ? 14.516 18.676 12.347 1.00 14.24 409 VAL A N 1
ATOM 3269 C CA . VAL A 1 409 ? 15.277 17.581 11.754 1.00 15.00 409 VAL A CA 1
ATOM 3270 C C . VAL A 1 409 ? 16.052 18.126 10.563 1.00 15.44 409 VAL A C 1
ATOM 3271 O O . VAL A 1 409 ? 15.495 18.827 9.717 1.00 15.82 409 VAL A O 1
ATOM 3275 N N . TYR A 1 410 ? 17.339 17.797 10.509 1.00 15.28 410 TYR A N 1
ATOM 3276 C CA . TYR A 1 410 ? 18.223 18.248 9.441 1.00 14.71 410 TYR A CA 1
ATOM 3277 C C . TYR A 1 410 ? 18.993 17.054 8.877 1.00 14.66 410 TYR A C 1
ATOM 3278 O O . TYR A 1 410 ? 19.662 16.326 9.617 1.00 14.98 410 TYR A O 1
ATOM 3287 N N . ASN A 1 411 ? 18.885 16.853 7.569 1.00 14.54 411 ASN A N 1
ATOM 3288 C CA . ASN A 1 411 ? 19.567 15.749 6.901 1.00 15.69 411 ASN A CA 1
ATOM 3289 C C . ASN A 1 411 ? 20.896 16.213 6.305 1.00 15.64 411 ASN A C 1
ATOM 3290 O O . ASN A 1 411 ? 20.915 16.862 5.258 1.00 14.32 411 ASN A O 1
ATOM 3295 N N . ARG A 1 412 ? 22.008 15.875 6.959 1.00 16.10 412 ARG A N 1
ATOM 3296 C CA . ARG A 1 412 ? 23.313 16.293 6.452 1.00 17.38 412 ARG A CA 1
ATOM 3297 C C . ARG A 1 412 ? 23.872 15.337 5.402 1.00 17.62 412 ARG A C 1
ATOM 3298 O O . ARG A 1 412 ? 24.920 15.603 4.814 1.00 18.78 412 ARG A O 1
ATOM 3306 N N . ASP A 1 413 ? 23.171 14.232 5.160 1.00 17.22 413 ASP A N 1
ATOM 3307 C CA . ASP A 1 413 ? 23.613 13.252 4.171 1.00 16.95 413 ASP A CA 1
ATOM 3308 C C . ASP A 1 413 ? 23.509 13.902 2.792 1.00 18.62 413 ASP A C 1
ATOM 3309 O O . ASP A 1 413 ? 22.796 14.894 2.618 1.00 17.96 413 ASP A O 1
ATOM 3314 N N . VAL A 1 414 ? 24.216 13.340 1.818 1.00 18.56 414 VAL A N 1
ATOM 3315 C CA . VAL A 1 414 ? 24.200 13.862 0.457 1.00 19.04 414 VAL A CA 1
ATOM 3316 C C . VAL A 1 414 ? 23.132 13.152 -0.368 1.00 21.31 414 VAL A C 1
ATOM 3317 O O . VAL A 1 414 ? 23.042 13.338 -1.582 1.00 19.35 414 VAL A O 1
ATOM 3321 N N . GLN A 1 415 ? 22.335 12.326 0.302 1.00 22.85 415 GLN A N 1
ATOM 3322 C CA . GLN A 1 415 ? 21.258 11.590 -0.352 1.00 25.44 415 GLN A CA 1
ATOM 3323 C C . GLN A 1 415 ? 19.955 11.901 0.357 1.00 24.80 415 GLN A C 1
ATOM 3324 O O . GLN A 1 415 ? 19.950 12.343 1.506 1.00 24.17 415 GLN A O 1
ATOM 3330 N N . GLU A 1 416 ? 18.849 11.655 -0.332 1.00 24.37 416 GLU A N 1
ATOM 3331 C CA . GLU A 1 416 ? 17.536 11.852 0.253 1.00 23.99 416 GLU A CA 1
ATOM 3332 C C . GLU A 1 416 ? 17.452 10.807 1.364 1.00 22.78 416 GLU A C 1
ATOM 3333 O O . GLU A 1 416 ? 17.915 9.681 1.188 1.00 22.49 416 GLU A O 1
ATOM 3339 N N . ARG A 1 417 ? 16.886 11.173 2.510 1.00 20.91 417 ARG A N 1
ATOM 3340 C CA . ARG A 1 417 ? 16.771 10.230 3.620 1.00 22.06 417 ARG A CA 1
ATOM 3341 C C . ARG A 1 417 ? 15.363 10.194 4.198 1.00 23.18 417 ARG A C 1
ATOM 3342 O O . ARG A 1 417 ? 14.613 11.164 4.092 1.00 23.25 417 ARG A O 1
ATOM 3350 N N . ARG A 1 418 ? 15.013 9.064 4.803 1.00 23.22 418 ARG A N 1
ATOM 3351 C CA . ARG A 1 418 ? 13.695 8.889 5.399 1.00 25.10 418 ARG A CA 1
ATOM 3352 C C . ARG A 1 418 ? 13.781 8.631 6.889 1.00 25.15 418 ARG A C 1
ATOM 3353 O O . ARG A 1 418 ? 14.780 8.120 7.391 1.00 24.08 418 ARG A O 1
ATOM 3361 N N . CYS A 1 419 ? 12.712 8.977 7.591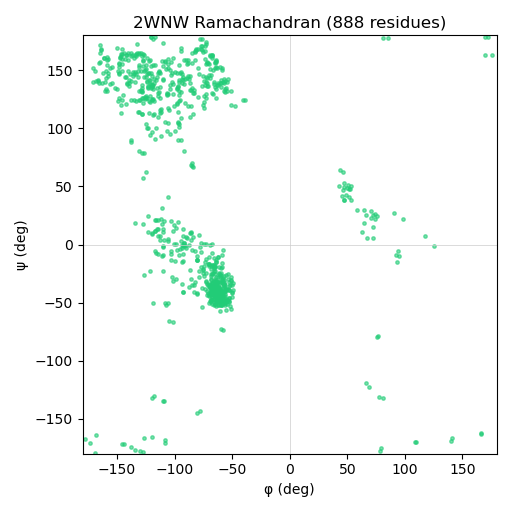 1.00 24.27 419 CYS A N 1
ATOM 3362 C CA . CYS A 1 419 ? 12.644 8.746 9.021 1.00 24.18 419 CYS A CA 1
ATOM 3363 C C . CYS A 1 419 ? 11.188 8.741 9.433 1.00 23.68 419 CYS A C 1
ATOM 3364 O O . CYS A 1 419 ? 10.326 9.258 8.721 1.00 24.71 419 CYS A O 1
ATOM 3367 N N . ARG A 1 420 ? 10.912 8.122 10.568 1.00 21.85 420 ARG A N 1
ATOM 3368 C CA . ARG A 1 420 ? 9.562 8.088 11.082 1.00 22.17 420 ARG A CA 1
ATOM 3369 C C . ARG A 1 420 ? 9.597 8.713 12.461 1.00 19.84 420 ARG A C 1
ATOM 3370 O O . ARG A 1 420 ? 10.217 8.168 13.375 1.00 20.70 420 ARG A O 1
ATOM 3378 N N . VAL A 1 421 ? 8.966 9.871 12.609 1.00 19.48 421 VAL A N 1
ATOM 3379 C CA . VAL A 1 421 ? 8.919 10.520 13.911 1.00 20.01 421 VAL A CA 1
ATOM 3380 C C . VAL A 1 421 ? 7.916 9.702 14.710 1.00 21.44 421 VAL A C 1
ATOM 3381 O O . VAL A 1 421 ? 6.739 9.625 14.351 1.00 20.01 421 VAL A O 1
ATOM 3385 N N . LEU A 1 422 ? 8.393 9.090 15.787 1.00 21.08 422 LEU A N 1
ATOM 3386 C CA . LEU A 1 422 ? 7.560 8.236 16.617 1.00 22.21 422 LEU A CA 1
ATOM 3387 C C . LEU A 1 422 ? 7.308 8.850 17.989 1.00 21.76 422 LEU A C 1
ATOM 3388 O O . LEU A 1 422 ? 8.235 9.056 18.767 1.00 21.73 422 LEU A O 1
ATOM 3393 N N . ASP A 1 423 ? 6.041 9.150 18.263 1.00 20.70 423 ASP A N 1
ATOM 3394 C CA . ASP A 1 423 ? 5.621 9.735 19.532 1.00 20.45 423 ASP A CA 1
ATOM 3395 C C . ASP A 1 423 ? 4.600 8.799 20.171 1.00 22.19 423 ASP A C 1
ATOM 3396 O O . ASP A 1 423 ? 3.403 8.880 19.881 1.00 21.63 423 ASP A O 1
ATOM 3401 N N . GLY A 1 424 ? 5.073 7.912 21.038 1.00 21.95 424 GLY A N 1
ATOM 3402 C CA . GLY A 1 424 ? 4.171 6.974 21.683 1.00 24.87 424 GLY A CA 1
ATOM 3403 C C . GLY A 1 424 ? 3.646 5.969 20.677 1.00 25.31 424 GLY A C 1
ATOM 3404 O O . GLY A 1 424 ? 4.427 5.272 20.030 1.00 24.64 424 GLY A O 1
ATOM 3405 N N . ASP A 1 425 ? 2.325 5.896 20.531 1.00 26.18 425 ASP A N 1
ATOM 3406 C CA . ASP A 1 425 ? 1.722 4.956 19.590 1.00 26.59 425 ASP A CA 1
ATOM 3407 C C . ASP A 1 425 ? 1.354 5.628 18.271 1.00 26.47 425 ASP A C 1
ATOM 3408 O O . ASP A 1 425 ? 0.609 5.068 17.465 1.00 26.39 425 ASP A O 1
ATOM 3413 N N . LYS A 1 426 ? 1.886 6.828 18.052 1.00 25.42 426 LYS A N 1
ATOM 3414 C CA . LYS A 1 426 ? 1.622 7.583 16.831 1.00 24.62 426 LYS A CA 1
ATOM 3415 C C . LYS A 1 426 ? 2.921 7.870 16.078 1.00 24.50 426 LYS A C 1
ATOM 3416 O O . LYS A 1 426 ? 3.974 8.047 16.691 1.00 23.88 426 LYS A O 1
ATOM 3422 N N . GLU A 1 427 ? 2.841 7.925 14.751 1.00 24.03 427 GLU A N 1
ATOM 3423 C CA . GLU A 1 427 ? 4.019 8.205 13.937 1.00 23.33 427 GLU A CA 1
ATOM 3424 C C . GLU A 1 427 ? 3.665 8.973 12.669 1.00 23.50 427 GLU A C 1
ATOM 3425 O O . GLU A 1 427 ? 2.509 9.013 12.246 1.00 22.81 427 GLU A O 1
ATOM 3431 N N . ILE A 1 428 ? 4.678 9.589 12.075 1.00 22.52 428 ILE A N 1
ATOM 3432 C CA . ILE A 1 428 ? 4.518 10.309 10.825 1.00 22.60 428 ILE A CA 1
ATOM 3433 C C . ILE A 1 428 ? 5.819 10.126 10.054 1.00 22.63 428 ILE A C 1
ATOM 3434 O O . ILE A 1 428 ? 6.902 10.420 10.561 1.00 22.76 428 ILE A O 1
ATOM 3439 N N . ALA A 1 429 ? 5.703 9.610 8.836 1.00 23.65 429 ALA A N 1
ATOM 3440 C CA . ALA A 1 429 ? 6.857 9.359 7.987 1.00 25.08 429 ALA A CA 1
ATOM 3441 C C . ALA A 1 429 ? 7.286 10.614 7.252 1.00 25.94 429 ALA A C 1
ATOM 3442 O O . ALA A 1 429 ? 6.467 11.290 6.630 1.00 26.41 429 ALA A O 1
ATOM 3444 N N . LEU A 1 430 ? 8.577 10.917 7.322 1.00 24.51 430 LEU A N 1
ATOM 3445 C CA . LEU A 1 430 ? 9.117 12.091 6.653 1.00 24.98 430 LEU A CA 1
ATOM 3446 C C . LEU A 1 430 ? 10.241 11.714 5.699 1.00 24.19 430 LEU A C 1
ATOM 3447 O O . LEU A 1 430 ? 10.979 10.755 5.932 1.00 22.82 430 LEU A O 1
ATOM 3452 N N . THR A 1 431 ? 10.354 12.471 4.616 1.00 23.81 431 THR A N 1
ATOM 3453 C CA . THR A 1 431 ? 11.407 12.257 3.634 1.00 25.32 431 THR A CA 1
ATOM 3454 C C . THR A 1 431 ? 12.091 13.603 3.439 1.00 24.87 431 THR A C 1
ATOM 3455 O O . THR A 1 431 ? 11.446 14.591 3.091 1.00 25.49 431 THR A O 1
ATOM 3459 N N . LEU A 1 432 ? 13.394 13.648 3.684 1.00 22.97 432 LEU A N 1
ATOM 3460 C CA . LEU A 1 432 ? 14.127 14.893 3.528 1.00 21.02 432 LEU A CA 1
ATOM 3461 C C . LEU A 1 432 ? 15.158 14.813 2.415 1.00 20.51 432 LEU A C 1
ATOM 3462 O O . LEU A 1 432 ? 15.903 13.837 2.301 1.00 20.63 432 LEU A O 1
ATOM 3467 N N . PRO A 1 433 ? 15.207 15.844 1.566 1.00 20.62 433 PRO A N 1
ATOM 3468 C CA . PRO A 1 433 ? 16.183 15.834 0.478 1.00 19.91 433 PRO A CA 1
ATOM 3469 C C . PRO A 1 433 ? 17.554 16.094 1.093 1.00 19.64 433 PRO A C 1
ATOM 3470 O O . PRO A 1 433 ? 17.657 16.413 2.283 1.00 17.33 433 PRO A O 1
ATOM 3474 N N . PRO A 1 434 ? 18.626 15.943 0.302 1.00 20.67 434 PRO A N 1
ATOM 3475 C CA . PRO A 1 434 ? 19.967 16.190 0.841 1.00 19.35 434 PRO A CA 1
ATOM 3476 C C . PRO A 1 434 ? 20.016 17.615 1.398 1.00 18.15 434 PRO A C 1
ATOM 3477 O O . PRO A 1 434 ? 19.550 18.551 0.747 1.00 17.12 434 PRO A O 1
ATOM 3481 N N . SER A 1 435 ? 20.572 17.769 2.599 1.00 17.08 435 SER A N 1
ATOM 3482 C CA . SER A 1 435 ? 20.686 19.067 3.265 1.00 17.12 435 SER A CA 1
ATOM 3483 C C . SER A 1 435 ? 19.340 19.662 3.665 1.00 16.69 435 SER A C 1
ATOM 3484 O O . SER A 1 435 ? 19.270 20.785 4.163 1.00 16.37 435 SER A O 1
ATOM 3487 N N . GLY A 1 436 ? 18.268 18.906 3.468 1.00 16.17 436 GLY A N 1
ATOM 3488 C CA . GLY A 1 436 ? 16.962 19.421 3.829 1.00 16.48 436 GLY A CA 1
ATOM 3489 C C . GLY A 1 436 ? 16.774 19.531 5.330 1.00 17.66 436 GLY A C 1
ATOM 3490 O O . GLY A 1 436 ? 17.434 18.839 6.107 1.00 17.06 436 GLY A O 1
ATOM 3491 N N . ALA A 1 437 ? 15.878 20.423 5.739 1.00 16.97 437 ALA A N 1
ATOM 3492 C CA . ALA A 1 437 ? 15.568 20.608 7.146 1.00 16.74 437 ALA A CA 1
ATOM 3493 C C . ALA A 1 437 ? 14.056 20.719 7.261 1.00 17.46 437 ALA A C 1
ATOM 3494 O O . ALA A 1 437 ? 13.391 21.258 6.371 1.00 18.00 437 ALA A O 1
ATOM 3496 N N . SER A 1 438 ? 13.513 20.198 8.351 1.00 16.73 438 SER A N 1
ATOM 3497 C CA . SER A 1 438 ? 12.079 20.253 8.570 1.00 18.04 438 SER A CA 1
ATOM 3498 C C . SER A 1 438 ? 11.781 20.481 10.041 1.00 18.56 438 SER A C 1
ATOM 3499 O O . SER A 1 438 ? 12.495 19.993 10.918 1.00 18.66 438 SER A O 1
ATOM 3502 N N . THR A 1 439 ? 10.730 21.245 10.304 1.00 16.55 439 THR A N 1
ATOM 3503 C CA . THR A 1 439 ? 10.302 21.500 11.665 1.00 16.52 439 THR A CA 1
ATOM 3504 C C . THR A 1 439 ? 8.865 20.996 11.740 1.00 18.22 439 THR A C 1
ATOM 3505 O O . THR A 1 439 ? 8.009 21.412 10.954 1.00 19.28 439 THR A O 1
ATOM 3509 N N . LEU A 1 440 ? 8.623 20.071 12.662 1.00 18.49 440 LEU A N 1
ATOM 3510 C CA . LEU A 1 440 ? 7.302 19.484 12.857 1.00 19.76 440 LEU A CA 1
ATOM 3511 C C . LEU A 1 440 ? 6.692 20.035 14.138 1.00 19.79 440 LEU A C 1
ATOM 3512 O O . LEU A 1 440 ? 7.327 20.021 15.192 1.00 19.33 440 LEU A O 1
ATOM 3517 N N . LEU A 1 441 ? 5.458 20.518 14.040 1.00 20.64 441 LEU A N 1
ATOM 3518 C CA . LEU A 1 441 ? 4.758 21.086 15.185 1.00 20.90 441 LEU A CA 1
ATOM 3519 C C . LEU A 1 441 ? 3.475 20.304 15.439 1.00 20.87 441 LEU A C 1
ATOM 3520 O O . LEU A 1 441 ? 2.731 20.015 14.502 1.00 21.80 441 LEU A O 1
ATOM 3525 N N . TRP A 1 442 ? 3.214 19.966 16.698 1.00 21.62 442 TRP A N 1
ATOM 3526 C CA . TRP A 1 442 ? 2.002 19.235 17.036 1.00 22.37 442 TRP A CA 1
ATOM 3527 C C . TRP A 1 442 ? 1.693 19.292 18.524 1.00 24.25 442 TRP A C 1
ATOM 3528 O O . TRP A 1 442 ? 2.522 19.724 19.330 1.00 23.09 442 TRP A O 1
ATOM 3539 N N . ARG A 1 443 ? 0.483 18.871 18.876 1.00 25.14 443 ARG A N 1
ATOM 3540 C CA . ARG A 1 443 ? 0.039 18.862 20.264 1.00 27.18 443 ARG A CA 1
ATOM 3541 C C . ARG A 1 443 ? -0.521 17.490 20.607 1.00 28.47 443 ARG A C 1
ATOM 3542 O O . ARG A 1 443 ? -1.063 16.801 19.743 1.00 28.93 443 ARG A O 1
ATOM 3550 N N . GLN A 1 444 ? -0.379 17.088 21.864 1.00 31.11 444 GLN A N 1
ATOM 3551 C CA . GLN A 1 444 ? -0.893 15.798 22.310 1.00 34.65 444 GLN A CA 1
ATOM 3552 C C . GLN A 1 444 ? -2.395 15.804 22.047 1.00 35.98 444 GLN A C 1
ATOM 3553 O O . GLN A 1 444 ? -3.020 16.862 22.063 1.00 34.75 444 GLN A O 1
ATOM 3559 N N . GLU A 1 445 ? -2.979 14.637 21.794 1.00 38.14 445 GLU A N 1
ATOM 3560 C CA . GLU A 1 445 ? -4.411 14.576 21.525 1.00 40.89 445 GLU A CA 1
ATOM 3561 C C . GLU A 1 445 ? -5.226 14.986 22.742 1.00 42.37 445 GLU A C 1
ATOM 3562 O O . GLU A 1 445 ? -4.735 14.786 23.874 1.00 43.65 445 GLU A O 1
ATOM 3568 N N . SER A 1 446 ? -6.355 15.487 22.550 1.00 44.62 446 SER A N 1
ATOM 3569 N N . MET B 1 1 ? 56.178 13.478 27.598 1.00 32.21 1 MET B N 1
ATOM 3570 C CA . MET B 1 1 ? 55.094 12.452 27.634 1.00 31.85 1 MET B CA 1
ATOM 3571 C C . MET B 1 1 ? 55.100 11.675 26.317 1.00 31.45 1 MET B C 1
ATOM 3572 O O . MET B 1 1 ? 54.970 12.255 25.241 1.00 31.05 1 MET B O 1
ATOM 3577 N N . LYS B 1 2 ? 55.279 10.361 26.413 1.00 31.31 2 LYS B N 1
ATOM 3578 C CA . LYS B 1 2 ? 55.316 9.497 25.238 1.00 31.90 2 LYS B CA 1
ATOM 3579 C C . LYS B 1 2 ? 54.078 8.615 25.178 1.00 29.84 2 LYS B C 1
ATOM 3580 O O . LYS B 1 2 ? 53.278 8.588 26.110 1.00 29.17 2 LYS B O 1
ATOM 3586 N N . GLY B 1 3 ? 53.931 7.885 24.079 1.00 29.45 3 GLY B N 1
ATOM 3587 C CA . GLY B 1 3 ? 52.789 7.004 23.938 1.00 28.29 3 GLY B CA 1
ATOM 3588 C C . GLY B 1 3 ? 52.919 6.067 22.756 1.00 27.66 3 GLY B C 1
ATOM 3589 O O . GLY B 1 3 ? 53.927 6.076 22.043 1.00 25.58 3 GLY B O 1
ATOM 3590 N N . ARG B 1 4 ? 51.896 5.243 22.561 1.00 26.15 4 ARG B N 1
ATOM 3591 C CA . ARG B 1 4 ? 51.869 4.300 21.453 1.00 25.02 4 ARG B CA 1
ATOM 3592 C C . ARG B 1 4 ? 50.662 4.616 20.587 1.00 23.56 4 ARG B C 1
ATOM 3593 O O . ARG B 1 4 ? 49.571 4.865 21.106 1.00 20.97 4 ARG B O 1
ATOM 3601 N N . LEU B 1 5 ? 50.863 4.599 19.273 1.00 20.92 5 LEU B N 1
ATOM 3602 C CA . LEU B 1 5 ? 49.791 4.871 18.325 1.00 21.89 5 LEU B CA 1
ATOM 3603 C C . LEU B 1 5 ? 49.555 3.642 17.455 1.00 22.14 5 LEU B C 1
ATOM 3604 O O . LEU B 1 5 ? 50.476 3.141 16.806 1.00 22.32 5 LEU B O 1
ATOM 3609 N N . ILE B 1 6 ? 48.320 3.152 17.456 1.00 20.09 6 ILE B N 1
ATOM 3610 C CA . ILE B 1 6 ? 47.950 1.990 16.661 1.00 20.44 6 ILE B CA 1
ATOM 3611 C C . ILE B 1 6 ? 46.999 2.506 15.583 1.00 20.37 6 ILE B C 1
ATOM 3612 O O . ILE B 1 6 ? 45.901 2.966 15.891 1.00 19.50 6 ILE B O 1
ATOM 3617 N N . SER B 1 7 ? 47.425 2.433 14.325 1.00 18.13 7 SER B N 1
ATOM 3618 C CA . SER B 1 7 ? 46.625 2.960 13.222 1.00 19.85 7 SER B CA 1
ATOM 3619 C C . SER B 1 7 ? 46.130 1.931 12.214 1.00 19.42 7 SER B C 1
ATOM 3620 O O . SER B 1 7 ? 46.830 0.973 11.897 1.00 20.22 7 SER B O 1
ATOM 3623 N N . SER B 1 8 ? 44.924 2.153 11.698 1.00 17.90 8 SER B N 1
ATOM 3624 C CA . SER B 1 8 ? 44.340 1.253 10.709 1.00 18.80 8 SER B CA 1
ATOM 3625 C C . SER B 1 8 ? 43.717 2.002 9.538 1.00 19.13 8 SER B C 1
ATOM 3626 O O . SER B 1 8 ? 43.070 3.032 9.722 1.00 20.55 8 SER B O 1
ATOM 3629 N N . ASP B 1 9 ? 43.918 1.472 8.335 1.00 18.27 9 ASP B N 1
ATOM 3630 C CA . ASP B 1 9 ? 43.337 2.033 7.121 1.00 18.04 9 ASP B CA 1
ATOM 3631 C C . ASP B 1 9 ? 42.570 0.861 6.508 1.00 18.40 9 ASP B C 1
ATOM 3632 O O . ASP B 1 9 ? 43.168 -0.045 5.924 1.00 17.35 9 ASP B O 1
ATOM 3637 N N . PRO B 1 10 ? 41.231 0.860 6.648 1.00 17.85 10 PRO B N 1
ATOM 3638 C CA . PRO B 1 10 ? 40.367 -0.206 6.125 1.00 18.50 10 PRO B CA 1
ATOM 3639 C C . PRO B 1 10 ? 40.374 -0.377 4.609 1.00 19.57 10 PRO B C 1
ATOM 3640 O O . PRO B 1 10 ? 40.124 -1.471 4.108 1.00 19.96 10 PRO B O 1
ATOM 3644 N N . TYR B 1 11 ? 40.649 0.699 3.878 1.00 19.36 11 TYR B N 1
ATOM 3645 C CA . TYR B 1 11 ? 40.689 0.612 2.424 1.00 20.33 11 TYR B CA 1
ATOM 3646 C C . TYR B 1 11 ? 41.986 -0.056 1.977 1.00 21.54 11 TYR B C 1
ATOM 3647 O O . TYR B 1 11 ? 41.965 -1.037 1.231 1.00 22.09 11 TYR B O 1
ATOM 3656 N N . ARG B 1 12 ? 43.114 0.473 2.441 1.00 22.31 12 ARG B N 1
ATOM 3657 C CA . ARG B 1 12 ? 44.417 -0.077 2.083 1.00 22.73 12 ARG B CA 1
ATOM 3658 C C . ARG B 1 12 ? 44.722 -1.341 2.880 1.00 22.71 12 ARG B C 1
ATOM 3659 O O . ARG B 1 12 ? 45.757 -1.983 2.692 1.00 22.68 12 ARG B O 1
ATOM 3667 N N . GLN B 1 13 ? 43.803 -1.689 3.771 1.00 23.46 13 GLN B N 1
ATOM 3668 C CA . GLN B 1 13 ? 43.922 -2.884 4.596 1.00 23.47 13 GLN B CA 1
ATOM 3669 C C . GLN B 1 13 ? 45.249 -3.060 5.329 1.00 24.17 13 GLN B C 1
ATOM 3670 O O . GLN B 1 13 ? 45.898 -4.109 5.255 1.00 23.99 13 GLN B O 1
ATOM 3676 N N . GLN B 1 14 ? 45.641 -2.006 6.031 1.00 22.79 14 GLN B N 1
ATOM 3677 C CA . GLN B 1 14 ? 46.844 -1.995 6.847 1.00 23.13 14 GLN B CA 1
ATOM 3678 C C . GLN B 1 14 ? 46.220 -1.796 8.222 1.00 23.15 14 GLN B C 1
ATOM 3679 O O . GLN B 1 14 ? 45.833 -0.685 8.588 1.00 22.73 14 GLN B O 1
ATOM 3685 N N . PHE B 1 15 ? 46.105 -2.888 8.966 1.00 21.34 15 PHE B N 1
ATOM 3686 C CA . PHE B 1 15 ? 45.460 -2.861 10.269 1.00 21.06 15 PHE B CA 1
ATOM 3687 C C . PHE B 1 15 ? 46.365 -2.889 11.485 1.00 21.51 15 PHE B C 1
ATOM 3688 O O . PHE B 1 15 ? 47.412 -3.539 11.491 1.00 22.94 15 PHE B O 1
ATOM 3696 N N . LEU B 1 16 ? 45.923 -2.186 12.522 1.00 20.19 16 LEU B N 1
ATOM 3697 C CA . LEU B 1 16 ? 46.615 -2.132 13.800 1.00 21.16 16 LEU B CA 1
ATOM 3698 C C . LEU B 1 16 ? 48.130 -1.981 13.715 1.00 21.77 16 LEU B C 1
ATOM 3699 O O . LEU B 1 16 ? 48.867 -2.733 14.353 1.00 21.62 16 LEU B O 1
ATOM 3704 N N . VAL B 1 17 ? 48.591 -1.008 12.936 1.00 23.29 17 VAL B N 1
ATOM 3705 C CA . VAL B 1 17 ? 50.024 -0.770 12.799 1.00 24.29 17 VAL B CA 1
ATOM 3706 C C . VAL B 1 17 ? 50.456 0.139 13.947 1.00 24.88 17 VAL B C 1
ATOM 3707 O O . VAL B 1 17 ? 49.966 1.261 14.086 1.00 23.05 17 VAL B O 1
ATOM 3711 N N . GLU B 1 18 ? 51.368 -0.359 14.776 1.00 25.67 18 GLU B N 1
ATOM 3712 C CA . GLU B 1 18 ? 51.833 0.392 15.937 1.00 27.88 18 GLU B CA 1
ATOM 3713 C C . GLU B 1 18 ? 53.167 1.103 15.751 1.00 28.91 18 GLU B C 1
ATOM 3714 O O . GLU B 1 18 ? 54.039 0.643 15.013 1.00 27.57 18 GLU B O 1
ATOM 3720 N N . ARG B 1 19 ? 53.317 2.237 16.425 1.00 29.72 19 ARG B N 1
ATOM 3721 C CA . ARG B 1 19 ? 54.561 2.988 16.367 1.00 31.84 19 ARG B CA 1
ATOM 3722 C C . ARG B 1 19 ? 54.666 3.887 17.590 1.00 31.16 19 ARG B C 1
ATOM 3723 O O . ARG B 1 19 ? 53.655 4.354 18.117 1.00 30.23 19 ARG B O 1
ATOM 3731 N N . ALA B 1 20 ? 55.893 4.104 18.052 1.00 29.86 20 ALA B N 1
ATOM 3732 C CA . ALA B 1 20 ? 56.137 4.947 19.215 1.00 29.40 20 ALA B CA 1
ATOM 3733 C C . ALA B 1 20 ? 55.894 6.394 18.832 1.00 29.02 20 ALA B C 1
ATOM 3734 O O . ALA B 1 20 ? 56.278 6.836 17.749 1.00 28.13 20 ALA B O 1
ATOM 3736 N N . VAL B 1 21 ? 55.259 7.140 19.725 1.00 28.45 21 VAL B N 1
ATOM 3737 C CA . VAL B 1 21 ? 54.969 8.529 19.436 1.00 28.15 21 VAL B CA 1
ATOM 3738 C C . VAL B 1 21 ? 55.233 9.397 20.659 1.00 28.31 21 VAL B C 1
ATOM 3739 O O . VAL B 1 21 ? 55.371 8.893 21.775 1.00 27.32 21 VAL B O 1
ATOM 3743 N N . SER B 1 22 ? 55.308 10.705 20.442 1.00 28.35 22 SER B N 1
ATOM 3744 C CA . SER B 1 22 ? 55.568 11.636 21.525 1.00 29.39 22 SER B CA 1
ATOM 3745 C C . SER B 1 22 ? 54.702 12.889 21.449 1.00 27.57 22 SER B C 1
ATOM 3746 O O . SER B 1 22 ? 54.453 13.421 20.368 1.00 26.64 22 SER B O 1
ATOM 3749 N N . PHE B 1 23 ? 54.242 13.342 22.610 1.00 27.56 23 PHE B N 1
ATOM 3750 C CA . PHE B 1 23 ? 53.429 14.549 22.722 1.00 27.49 23 PHE B CA 1
ATOM 3751 C C . PHE B 1 23 ? 54.382 15.741 22.733 1.00 28.55 23 PHE B C 1
ATOM 3752 O O . PHE B 1 23 ? 55.563 15.595 23.050 1.00 28.16 23 PHE B O 1
ATOM 3760 N N . SER B 1 24 ? 53.865 16.917 22.393 1.00 27.96 24 SER B N 1
ATOM 3761 C CA . SER B 1 24 ? 54.660 18.139 22.393 1.00 28.32 24 SER B CA 1
ATOM 3762 C C . SER B 1 24 ? 53.907 19.171 23.213 1.00 29.07 24 SER B C 1
ATOM 3763 O O . SER B 1 24 ? 52.708 19.014 23.458 1.00 27.63 24 SER B O 1
ATOM 3766 N N . HIS B 1 25 ? 54.601 20.218 23.653 1.00 28.43 25 HIS B N 1
ATOM 3767 C CA . HIS B 1 25 ? 53.930 21.264 24.411 1.00 29.14 25 HIS B CA 1
ATOM 3768 C C . HIS B 1 25 ? 52.882 21.810 23.450 1.00 27.47 25 HIS B C 1
ATOM 3769 O O . HIS B 1 25 ? 53.156 21.979 22.265 1.00 27.57 25 HIS B O 1
ATOM 3776 N N . ARG B 1 26 ? 51.682 22.082 23.947 1.00 26.90 26 ARG B N 1
ATOM 3777 C CA . ARG B 1 26 ? 50.622 22.569 23.075 1.00 26.93 26 ARG B CA 1
ATOM 3778 C C . ARG B 1 26 ? 50.892 23.930 22.443 1.00 27.98 26 ARG B C 1
ATOM 3779 O O . ARG B 1 26 ? 51.637 24.748 22.985 1.00 28.27 26 ARG B O 1
ATOM 3787 N N . GLN B 1 27 ? 50.287 24.154 21.281 1.00 28.44 27 GLN B N 1
ATOM 3788 C CA . GLN B 1 27 ? 50.409 25.424 20.577 1.00 29.58 27 GLN B CA 1
ATOM 3789 C C . GLN B 1 27 ? 49.224 26.247 21.069 1.00 29.49 27 GLN B C 1
ATOM 3790 O O . GLN B 1 27 ? 48.240 25.683 21.548 1.00 28.24 27 GLN B O 1
ATOM 3796 N N . ARG B 1 28 ? 49.307 27.568 20.949 1.00 29.11 28 ARG B N 1
ATOM 3797 C CA . ARG B 1 28 ? 48.226 28.431 21.409 1.00 30.53 28 ARG B CA 1
ATOM 3798 C C . ARG B 1 28 ? 46.928 28.270 20.619 1.00 28.55 28 ARG B C 1
ATOM 3799 O O . ARG B 1 28 ? 45.839 28.344 21.187 1.00 29.33 28 ARG B O 1
ATOM 3807 N N . ASP B 1 29 ? 47.043 28.051 19.314 1.00 26.83 29 ASP B N 1
ATOM 3808 C CA . ASP B 1 29 ? 45.866 27.878 18.470 1.00 25.88 29 ASP B CA 1
ATOM 3809 C C . ASP B 1 29 ? 44.981 26.761 19.034 1.00 23.06 29 ASP B C 1
ATOM 3810 O O . ASP B 1 29 ? 45.485 25.734 19.493 1.00 21.61 29 ASP B O 1
ATOM 3815 N N . CYS B 1 30 ? 43.667 26.969 19.000 1.00 20.69 30 CYS B N 1
ATOM 3816 C CA . CYS B 1 30 ? 42.721 25.984 19.527 1.00 20.50 30 CYS B CA 1
ATOM 3817 C C . CYS B 1 30 ? 41.847 25.297 18.476 1.00 20.39 30 CYS B C 1
ATOM 3818 O O . CYS B 1 30 ? 40.784 24.761 18.803 1.00 18.45 30 CYS B O 1
ATOM 3821 N N . SER B 1 31 ? 42.292 25.297 17.224 1.00 20.40 31 SER B N 1
ATOM 3822 C CA . SER B 1 31 ? 41.523 24.665 16.153 1.00 20.90 31 SER B CA 1
ATOM 3823 C C . SER B 1 31 ? 41.860 23.181 15.983 1.00 20.67 31 SER B C 1
ATOM 3824 O O . SER B 1 31 ? 42.927 22.720 16.399 1.00 17.87 31 SER B O 1
ATOM 3827 N N . GLU B 1 32 ? 40.930 22.447 15.371 1.00 18.99 32 GLU B N 1
ATOM 3828 C CA . GLU B 1 32 ? 41.071 21.016 15.097 1.00 20.17 32 GLU B CA 1
ATOM 3829 C C . GLU B 1 32 ? 41.459 20.175 16.310 1.00 18.71 32 GLU B C 1
ATOM 3830 O O . GLU B 1 32 ? 42.260 19.241 16.212 1.00 18.02 32 GLU B O 1
ATOM 3836 N N . LEU B 1 33 ? 40.861 20.482 17.451 1.00 16.65 33 LEU B N 1
ATOM 3837 C CA . LEU B 1 33 ? 41.179 19.762 18.669 1.00 16.32 33 LEU B CA 1
ATOM 3838 C C . LEU B 1 33 ? 40.227 18.647 19.055 1.00 16.79 33 LEU B C 1
ATOM 3839 O O . LEU B 1 33 ? 39.029 18.704 18.796 1.00 16.62 33 LEU B O 1
ATOM 3844 N N . ILE B 1 34 ? 40.795 17.622 19.673 1.00 17.29 34 ILE B N 1
ATOM 3845 C CA . ILE B 1 34 ? 40.023 16.547 20.258 1.00 16.42 34 ILE B CA 1
ATOM 3846 C C . ILE B 1 34 ? 40.577 16.678 21.677 1.00 17.47 34 ILE B C 1
ATOM 3847 O O . ILE B 1 34 ? 41.697 16.253 21.961 1.00 18.53 34 ILE B O 1
ATOM 3852 N N . SER B 1 35 ? 39.807 17.329 22.545 1.00 17.14 35 SER B N 1
ATOM 3853 C CA . SER B 1 35 ? 40.219 17.564 23.924 1.00 17.86 35 SER B CA 1
ATOM 3854 C C . SER B 1 35 ? 39.938 16.379 24.838 1.00 18.06 35 SER B C 1
ATOM 3855 O O . SER B 1 35 ? 38.846 15.814 24.814 1.00 17.47 35 SER B O 1
ATOM 3858 N N . VAL B 1 36 ? 40.925 16.000 25.643 1.00 17.51 36 VAL B N 1
ATOM 3859 C CA . VAL B 1 36 ? 40.745 14.892 26.572 1.00 17.60 36 VAL B CA 1
ATOM 3860 C C . VAL B 1 36 ? 41.028 15.362 27.997 1.00 18.81 36 VAL B C 1
ATOM 3861 O O . VAL B 1 36 ? 41.996 16.083 28.246 1.00 18.01 36 VAL B O 1
ATOM 3865 N N . LEU B 1 37 ? 40.163 14.963 28.925 1.00 18.68 37 LEU B N 1
ATOM 3866 C CA . LEU B 1 37 ? 40.300 15.344 30.328 1.00 18.62 37 LEU B CA 1
ATOM 3867 C C . LEU B 1 37 ? 40.236 14.103 31.214 1.00 19.26 37 LEU B C 1
ATOM 3868 O O . LEU B 1 37 ? 39.208 13.814 31.833 1.00 19.47 37 LEU B O 1
ATOM 3873 N N . PRO B 1 38 ? 41.349 13.357 31.291 1.00 20.48 38 PRO B N 1
ATOM 3874 C CA . PRO B 1 38 ? 41.476 12.129 32.082 1.00 22.25 38 PRO B CA 1
ATOM 3875 C C . PRO B 1 38 ? 41.003 12.253 33.525 1.00 22.60 38 PRO B C 1
ATOM 3876 O O . PRO B 1 38 ? 40.479 11.295 34.095 1.00 22.96 38 PRO B O 1
ATOM 3880 N N . ARG B 1 39 ? 41.183 13.432 34.113 1.00 23.00 39 ARG B N 1
ATOM 3881 C CA . ARG B 1 39 ? 40.790 13.641 35.501 1.00 22.38 39 ARG B CA 1
ATOM 3882 C C . ARG B 1 39 ? 39.290 13.530 35.736 1.00 22.53 39 ARG B C 1
ATOM 3883 O O . ARG B 1 39 ? 38.854 13.351 36.872 1.00 22.36 39 ARG B O 1
ATOM 3891 N N . HIS B 1 40 ? 38.499 13.634 34.672 1.00 21.37 40 HIS B N 1
ATOM 3892 C CA . HIS B 1 40 ? 37.051 13.513 34.807 1.00 20.76 40 HIS B CA 1
ATOM 3893 C C . HIS B 1 40 ? 36.596 12.170 34.254 1.00 20.92 40 HIS B C 1
ATOM 3894 O O . HIS B 1 40 ? 36.424 12.000 33.049 1.00 20.40 40 HIS B O 1
ATOM 3901 N N . ALA B 1 41 ? 36.422 11.211 35.158 1.00 21.41 41 ALA B N 1
ATOM 3902 C CA . ALA B 1 41 ? 36.008 9.867 34.790 1.00 20.41 41 ALA B CA 1
ATOM 3903 C C . ALA B 1 41 ? 34.493 9.741 34.752 1.00 20.66 41 ALA B C 1
ATOM 3904 O O . ALA B 1 41 ? 33.787 10.366 35.543 1.00 19.86 41 ALA B O 1
ATOM 3906 N N . LEU B 1 42 ? 34.003 8.925 33.824 1.00 20.14 42 LEU B N 1
ATOM 3907 C CA . LEU B 1 42 ? 32.574 8.704 33.683 1.00 18.83 42 LEU B CA 1
ATOM 3908 C C . LEU B 1 42 ? 32.239 7.274 34.123 1.00 19.17 42 LEU B C 1
ATOM 3909 O O . LEU B 1 42 ? 32.742 6.826 35.154 1.00 19.02 42 LEU B O 1
ATOM 3914 N N . GLN B 1 43 ? 31.418 6.550 33.363 1.00 18.18 43 GLN B N 1
ATOM 3915 C CA . GLN B 1 43 ? 31.037 5.191 33.767 1.00 17.80 43 GLN B CA 1
ATOM 3916 C C . GLN B 1 43 ? 32.151 4.155 33.647 1.00 16.98 43 GLN B C 1
ATOM 3917 O O . GLN B 1 43 ? 33.092 4.318 32.870 1.00 17.18 43 GLN B O 1
ATOM 3923 N N . GLN B 1 44 ? 32.030 3.086 34.430 1.00 17.28 44 GLN B N 1
ATOM 3924 C CA . GLN B 1 44 ? 33.004 2.001 34.414 1.00 18.23 44 GLN B CA 1
ATOM 3925 C C . GLN B 1 44 ? 32.538 0.929 33.434 1.00 18.53 44 GLN B C 1
ATOM 3926 O O . GLN B 1 44 ? 31.339 0.671 33.315 1.00 17.92 44 GLN B O 1
ATOM 3932 N N . ILE B 1 45 ? 33.479 0.302 32.737 1.00 18.78 45 ILE B N 1
ATOM 3933 C CA . ILE B 1 45 ? 33.121 -0.732 31.776 1.00 18.79 45 ILE B CA 1
ATOM 3934 C C . ILE B 1 45 ? 33.656 -2.091 32.212 1.00 19.86 45 ILE B C 1
ATOM 3935 O O . ILE B 1 45 ? 34.714 -2.180 32.846 1.00 19.19 45 ILE B O 1
ATOM 3940 N N . ASP B 1 46 ? 32.917 -3.147 31.872 1.00 17.72 46 ASP B N 1
ATOM 3941 C CA . ASP B 1 46 ? 33.278 -4.505 32.270 1.00 18.41 46 ASP B CA 1
ATOM 3942 C C . ASP B 1 46 ? 34.125 -5.324 31.302 1.00 17.96 46 ASP B C 1
ATOM 3943 O O . ASP B 1 46 ? 34.665 -6.364 31.682 1.00 18.37 46 ASP B O 1
ATOM 3948 N N . GLY B 1 47 ? 34.244 -4.875 30.058 1.00 16.71 47 GLY B N 1
ATOM 3949 C CA . GLY B 1 47 ? 35.059 -5.617 29.114 1.00 15.97 47 GLY B CA 1
ATOM 3950 C C . GLY B 1 47 ? 34.506 -5.712 27.707 1.00 16.47 47 GLY B C 1
ATOM 3951 O O . GLY B 1 47 ? 33.551 -5.019 27.355 1.00 15.29 47 GLY B O 1
ATOM 3952 N N . PHE B 1 48 ? 35.126 -6.575 26.906 1.00 16.45 48 PHE B N 1
ATOM 3953 C CA . PHE B 1 48 ? 34.739 -6.792 25.514 1.00 17.29 48 PHE B CA 1
ATOM 3954 C C . PHE B 1 48 ? 34.738 -8.284 25.208 1.00 17.08 48 PHE B C 1
ATOM 3955 O O . PHE B 1 48 ? 35.532 -9.038 25.773 1.00 17.09 48 PHE B O 1
ATOM 3963 N N . GLY B 1 49 ? 33.857 -8.711 24.307 1.00 17.70 49 GLY B N 1
ATOM 3964 C CA . GLY B 1 49 ? 33.812 -10.118 23.956 1.00 16.25 49 GLY B CA 1
ATOM 3965 C C . GLY B 1 49 ? 32.882 -10.454 22.810 1.00 16.98 49 GLY B C 1
ATOM 3966 O O . GLY B 1 49 ? 32.358 -9.561 22.136 1.00 15.78 49 GLY B O 1
ATOM 3967 N N . GLY B 1 50 ? 32.687 -11.756 22.604 1.00 15.96 50 GLY B N 1
ATOM 3968 C CA . GLY B 1 50 ? 31.819 -12.257 21.552 1.00 16.32 50 GLY B CA 1
ATOM 3969 C C . GLY B 1 50 ? 30.916 -13.356 22.089 1.00 16.47 50 GLY B C 1
ATOM 3970 O O . GLY B 1 50 ? 30.966 -13.686 23.278 1.00 16.79 50 GLY B O 1
ATOM 3971 N N . SER B 1 51 ? 30.107 -13.953 21.220 1.00 16.06 51 SER B N 1
ATOM 3972 C CA . SER B 1 51 ? 29.174 -14.980 21.665 1.00 16.43 51 SER B CA 1
ATOM 3973 C C . SER B 1 51 ? 29.450 -16.411 21.229 1.00 17.44 51 SER B C 1
ATOM 3974 O O . SER B 1 51 ? 29.876 -16.664 20.100 1.00 16.87 51 SER B O 1
ATOM 3977 N N . PHE B 1 52 ? 29.192 -17.342 22.146 1.00 17.15 52 PHE B N 1
ATOM 3978 C CA . PHE B 1 52 ? 29.348 -18.766 21.884 1.00 17.93 52 PHE B CA 1
ATOM 3979 C C . PHE B 1 52 ? 27.953 -19.276 21.533 1.00 20.03 52 PHE B C 1
ATOM 3980 O O . PHE B 1 52 ? 27.025 -19.129 22.328 1.00 22.11 52 PHE B O 1
ATOM 3988 N N . THR B 1 53 ? 27.799 -19.863 20.351 1.00 18.43 53 THR B N 1
ATOM 3989 C CA . THR B 1 53 ? 26.512 -20.413 19.934 1.00 17.55 53 THR B CA 1
ATOM 3990 C C . THR B 1 53 ? 26.784 -21.822 19.436 1.00 18.33 53 THR B C 1
ATOM 3991 O O . THR B 1 53 ? 27.942 -22.181 19.200 1.00 18.27 53 THR B O 1
ATOM 3995 N N . GLU B 1 54 ? 25.739 -22.631 19.289 1.00 19.28 54 GLU B N 1
ATOM 3996 C CA . GLU B 1 54 ? 25.940 -23.990 18.791 1.00 19.47 54 GLU B CA 1
ATOM 3997 C C . GLU B 1 54 ? 26.560 -23.894 17.405 1.00 19.23 54 GLU B C 1
ATOM 3998 O O . GLU B 1 54 ? 27.435 -24.684 17.042 1.00 20.15 54 GLU B O 1
ATOM 4004 N N . GLY B 1 55 ? 26.102 -22.915 16.634 1.00 19.30 55 GLY B N 1
ATOM 4005 C CA . GLY B 1 55 ? 26.639 -22.729 15.299 1.00 20.15 55 GLY B CA 1
ATOM 4006 C C . GLY B 1 55 ? 28.139 -22.501 15.344 1.00 19.16 55 GLY B C 1
ATOM 4007 O O . GLY B 1 55 ? 28.894 -23.141 14.611 1.00 19.70 55 GLY B O 1
ATOM 4008 N N . ALA B 1 56 ? 28.582 -21.589 16.205 1.00 18.29 56 ALA B N 1
ATOM 4009 C CA . ALA B 1 56 ? 30.010 -21.299 16.317 1.00 17.40 56 ALA B CA 1
ATOM 4010 C C . ALA B 1 56 ? 30.779 -22.525 16.814 1.00 17.61 56 ALA B C 1
ATOM 4011 O O . ALA B 1 56 ? 31.904 -22.781 16.377 1.00 18.59 56 ALA B O 1
ATOM 4013 N N . GLY B 1 57 ? 30.162 -23.272 17.727 1.00 17.60 57 GLY B N 1
ATOM 4014 C CA . GLY B 1 57 ? 30.785 -24.462 18.280 1.00 16.92 57 GLY B CA 1
ATOM 4015 C C . GLY B 1 57 ? 30.983 -25.546 17.236 1.00 17.22 57 GLY B C 1
ATOM 4016 O O . GLY B 1 57 ? 32.032 -26.185 17.188 1.00 17.77 57 GLY B O 1
ATOM 4017 N N . VAL B 1 58 ? 29.971 -25.759 16.402 1.00 18.71 58 VAL B N 1
ATOM 4018 C CA . VAL B 1 58 ? 30.054 -26.759 15.344 1.00 19.51 58 VAL B CA 1
ATOM 4019 C C . VAL B 1 58 ? 31.179 -26.405 14.372 1.00 19.96 58 VAL B C 1
ATOM 4020 O O . VAL B 1 58 ? 31.943 -27.278 13.947 1.00 18.52 58 VAL B O 1
ATOM 4024 N N . VAL B 1 59 ? 31.285 -25.127 14.019 1.00 19.51 59 VAL B N 1
ATOM 4025 C CA . VAL B 1 59 ? 32.336 -24.692 13.101 1.00 18.41 59 VAL B CA 1
ATOM 4026 C C . VAL B 1 59 ? 33.700 -24.877 13.763 1.00 19.28 59 VAL B C 1
ATOM 4027 O O . VAL B 1 59 ? 34.664 -25.313 13.127 1.00 19.29 59 VAL B O 1
ATOM 4031 N N . PHE B 1 60 ? 33.776 -24.544 15.047 1.00 19.11 60 PHE B N 1
ATOM 4032 C CA . PHE B 1 60 ? 35.017 -24.695 15.795 1.00 19.35 60 PHE B CA 1
ATOM 4033 C C . PHE B 1 60 ? 35.416 -26.167 15.806 1.00 19.41 60 PHE B C 1
ATOM 4034 O O . PHE B 1 60 ? 36.570 -26.511 15.542 1.00 19.30 60 PHE B O 1
ATOM 4042 N N . ASN B 1 61 ? 34.456 -27.034 16.116 1.00 18.38 61 ASN B N 1
ATOM 4043 C CA . ASN B 1 61 ? 34.716 -28.468 16.162 1.00 20.38 61 ASN B CA 1
ATOM 4044 C C . ASN B 1 61 ? 35.192 -29.004 14.812 1.00 20.79 61 ASN B C 1
ATOM 4045 O O . ASN B 1 61 ? 35.896 -30.013 14.756 1.00 22.13 61 ASN B O 1
ATOM 4050 N N . SER B 1 62 ? 34.817 -28.327 13.730 1.00 20.50 62 SER B N 1
ATOM 4051 C CA . SER B 1 62 ? 35.196 -28.765 12.386 1.00 19.78 62 SER B CA 1
ATOM 4052 C C . SER B 1 62 ? 36.613 -28.376 11.995 1.00 20.13 62 SER B C 1
ATOM 4053 O O . SER B 1 62 ? 37.145 -28.876 11.005 1.00 20.75 62 SER B O 1
ATOM 4056 N N . MET B 1 63 ? 37.225 -27.484 12.765 1.00 20.01 63 MET B N 1
ATOM 4057 C CA . MET B 1 63 ? 38.580 -27.028 12.473 1.00 21.27 63 MET B CA 1
ATOM 4058 C C . MET B 1 63 ? 39.618 -28.093 12.799 1.00 22.89 63 MET B C 1
ATOM 4059 O O . MET B 1 63 ? 39.361 -29.008 13.579 1.00 22.03 63 MET B O 1
ATOM 4064 N N . SER B 1 64 ? 40.799 -27.956 12.205 1.00 24.40 64 SER B N 1
ATOM 4065 C CA . SER B 1 64 ? 41.889 -28.879 12.477 1.00 25.17 64 SER B CA 1
ATOM 4066 C C . SER B 1 64 ? 42.408 -28.444 13.840 1.00 27.46 64 SER B C 1
ATOM 4067 O O . SER B 1 64 ? 42.066 -27.359 14.318 1.00 25.82 64 SER B O 1
ATOM 4070 N N . GLU B 1 65 ? 43.239 -29.269 14.463 1.00 26.82 65 GLU B N 1
ATOM 4071 C CA . GLU B 1 65 ? 43.762 -28.927 15.777 1.00 29.51 65 GLU B CA 1
ATOM 4072 C C . GLU B 1 65 ? 44.633 -27.672 15.726 1.00 28.80 65 GLU B C 1
ATOM 4073 O O . GLU B 1 65 ? 44.639 -26.872 16.660 1.00 27.31 65 GLU B O 1
ATOM 4079 N N . LYS B 1 66 ? 45.361 -27.497 14.629 1.00 28.24 66 LYS B N 1
ATOM 4080 C CA . LYS B 1 66 ? 46.216 -26.331 14.475 1.00 29.07 66 LYS B CA 1
ATOM 4081 C C . LYS B 1 66 ? 45.374 -25.066 14.321 1.00 27.57 66 LYS B C 1
ATOM 4082 O O . LYS B 1 66 ? 45.711 -24.015 14.872 1.00 26.52 66 LYS B O 1
ATOM 4088 N N . THR B 1 67 ? 44.277 -25.168 13.577 1.00 24.93 67 THR B N 1
ATOM 4089 C CA . THR B 1 67 ? 43.406 -24.015 13.371 1.00 24.09 67 THR B CA 1
ATOM 4090 C C . THR B 1 67 ? 42.648 -23.661 14.647 1.00 23.06 67 THR B C 1
ATOM 4091 O O . THR B 1 67 ? 42.405 -22.486 14.919 1.00 23.84 67 THR B O 1
ATOM 4095 N N . LYS B 1 68 ? 42.276 -24.669 15.432 1.00 23.35 68 LYS B N 1
ATOM 4096 C CA . LYS B 1 68 ? 41.562 -24.420 16.682 1.00 24.56 68 LYS B CA 1
ATOM 4097 C C . LYS B 1 68 ? 42.420 -23.576 17.615 1.00 25.72 68 LYS B C 1
ATOM 4098 O O . LYS B 1 68 ? 41.927 -22.651 18.264 1.00 24.27 68 LYS B O 1
ATOM 4104 N N . ALA B 1 69 ? 43.707 -23.909 17.683 1.00 25.36 69 ALA B N 1
ATOM 4105 C CA . ALA B 1 69 ? 44.644 -23.192 18.542 1.00 25.30 69 ALA B CA 1
ATOM 4106 C C . ALA B 1 69 ? 44.848 -21.764 18.055 1.00 24.66 69 ALA B C 1
ATOM 4107 O O . ALA B 1 69 ? 44.939 -20.836 18.857 1.00 24.66 69 ALA B O 1
ATOM 4109 N N . GLN B 1 70 ? 44.929 -21.597 16.738 1.00 24.63 70 GLN B N 1
ATOM 4110 C CA . GLN B 1 70 ? 45.111 -20.280 16.138 1.00 25.13 70 GLN B CA 1
ATOM 4111 C C . GLN B 1 70 ? 43.892 -19.421 16.464 1.00 24.20 70 GLN B C 1
ATOM 4112 O O . GLN B 1 70 ? 44.019 -18.266 16.865 1.00 23.33 70 GLN B O 1
ATOM 4118 N N . PHE B 1 71 ? 42.711 -20.008 16.288 1.00 23.74 71 PHE B N 1
ATOM 4119 C CA . PHE B 1 71 ? 41.447 -19.324 16.548 1.00 22.71 71 PHE B CA 1
ATOM 4120 C C . PHE B 1 71 ? 41.330 -18.873 18.000 1.00 22.53 71 PHE B C 1
ATOM 4121 O O . PHE B 1 71 ? 41.041 -17.709 18.281 1.00 22.30 71 PHE B O 1
ATOM 4129 N N . LEU B 1 72 ? 41.547 -19.800 18.924 1.00 21.69 72 LEU B N 1
ATOM 4130 C CA . LEU B 1 72 ? 41.457 -19.476 20.341 1.00 21.45 72 LEU B CA 1
ATOM 4131 C C . LEU B 1 72 ? 42.441 -18.386 20.749 1.00 22.07 72 LEU B C 1
ATOM 4132 O O . LEU B 1 72 ? 42.093 -17.488 21.518 1.00 21.57 72 LEU B O 1
ATOM 4137 N N . SER B 1 73 ? 43.665 -18.463 20.234 1.00 20.83 73 SER B N 1
ATOM 4138 C CA . SER B 1 73 ? 44.685 -17.469 20.554 1.00 22.21 73 SER B CA 1
ATOM 4139 C C . SER B 1 73 ? 44.308 -16.072 20.051 1.00 22.34 73 SER B C 1
ATOM 4140 O O . SER B 1 73 ? 44.473 -15.079 20.763 1.00 22.42 73 SER B O 1
ATOM 4143 N N . LEU B 1 74 ? 43.805 -15.998 18.824 1.00 20.60 74 LEU B N 1
ATOM 4144 C CA . LEU B 1 74 ? 43.411 -14.721 18.236 1.00 20.75 74 LEU B CA 1
ATOM 4145 C C . LEU B 1 74 ? 42.391 -13.966 19.080 1.00 18.92 74 LEU B C 1
ATOM 4146 O O . LEU B 1 74 ? 42.465 -12.747 19.218 1.00 19.09 74 LEU B O 1
ATOM 4151 N N . TYR B 1 75 ? 41.442 -14.698 19.649 1.00 18.35 75 TYR B N 1
ATOM 4152 C CA . TYR B 1 75 ? 40.382 -14.094 20.443 1.00 18.17 75 TYR B CA 1
ATOM 4153 C C . TYR B 1 75 ? 40.622 -13.984 21.945 1.00 19.87 75 TYR B C 1
ATOM 4154 O O . TYR B 1 75 ? 40.288 -12.969 22.554 1.00 19.18 75 TYR B O 1
ATOM 4163 N N . PHE B 1 76 ? 41.205 -15.018 22.542 1.00 19.38 76 PHE B N 1
ATOM 4164 C CA . PHE B 1 76 ? 41.369 -15.022 23.990 1.00 20.19 76 PHE B CA 1
ATOM 4165 C C . PHE B 1 76 ? 42.756 -14.882 24.603 1.00 21.80 76 PHE B C 1
ATOM 4166 O O . PHE B 1 76 ? 42.888 -14.842 25.830 1.00 22.31 76 PHE B O 1
ATOM 4174 N N . SER B 1 77 ? 43.785 -14.796 23.769 1.00 23.02 77 SER B N 1
ATOM 4175 C CA . SER B 1 77 ? 45.146 -14.627 24.267 1.00 25.21 77 SER B CA 1
ATOM 4176 C C . SER B 1 77 ? 45.320 -13.207 24.796 1.00 25.80 77 SER B C 1
ATOM 4177 O O . SER B 1 77 ? 44.762 -12.259 24.243 1.00 25.46 77 SER B O 1
ATOM 4180 N N . ALA B 1 78 ? 46.094 -13.062 25.866 1.00 25.24 78 ALA B N 1
ATOM 4181 C CA . ALA B 1 78 ? 46.338 -11.751 26.454 1.00 27.39 78 ALA B CA 1
ATOM 4182 C C . ALA B 1 78 ? 47.116 -10.870 25.485 1.00 28.64 78 ALA B C 1
ATOM 4183 O O . ALA B 1 78 ? 47.077 -9.642 25.583 1.00 30.14 78 ALA B O 1
ATOM 4185 N N . GLN B 1 79 ? 47.820 -11.503 24.549 1.00 28.86 79 GLN B N 1
ATOM 4186 C CA . GLN B 1 79 ? 48.614 -10.781 23.558 1.00 30.53 79 GLN B CA 1
ATOM 4187 C C . GLN B 1 79 ? 47.826 -10.457 22.290 1.00 28.30 79 GLN B C 1
ATOM 4188 O O . GLN B 1 79 ? 48.341 -9.809 21.381 1.00 28.13 79 GLN B O 1
ATOM 4194 N N . GLU B 1 80 ? 46.581 -10.917 22.225 1.00 26.12 80 GLU B N 1
ATOM 4195 C CA . GLU B 1 80 ? 45.739 -10.646 21.066 1.00 24.13 80 GLU B CA 1
ATOM 4196 C C . GLU B 1 80 ? 44.499 -9.872 21.506 1.00 22.36 80 GLU B C 1
ATOM 4197 O O . GLU B 1 80 ? 44.616 -8.904 22.254 1.00 21.46 80 GLU B O 1
ATOM 4203 N N . HIS B 1 81 ? 43.315 -10.289 21.068 1.00 19.14 81 HIS B N 1
ATOM 4204 C CA . HIS B 1 81 ? 42.108 -9.561 21.446 1.00 18.91 81 HIS B CA 1
ATOM 4205 C C . HIS B 1 81 ? 41.758 -9.587 22.924 1.00 19.14 81 HIS B C 1
ATOM 4206 O O . HIS B 1 81 ? 41.004 -8.736 23.398 1.00 19.85 81 HIS B O 1
ATOM 4213 N N . ASN B 1 82 ? 42.293 -10.562 23.650 1.00 20.59 82 ASN B N 1
ATOM 4214 C CA . ASN B 1 82 ? 42.071 -10.643 25.088 1.00 20.70 82 ASN B CA 1
ATOM 4215 C C . ASN B 1 82 ? 40.602 -10.457 25.487 1.00 20.53 82 ASN B C 1
ATOM 4216 O O . ASN B 1 82 ? 40.294 -9.667 26.380 1.00 19.74 82 ASN B O 1
ATOM 4221 N N . TYR B 1 83 ? 39.698 -11.180 24.831 1.00 19.67 83 TYR B N 1
ATOM 4222 C CA . TYR B 1 83 ? 38.277 -11.069 25.153 1.00 19.23 83 TYR B CA 1
ATOM 4223 C C . TYR B 1 83 ? 38.047 -11.384 26.629 1.00 19.86 83 TYR B C 1
ATOM 4224 O O . TYR B 1 83 ? 38.545 -12.383 27.143 1.00 20.01 83 TYR B O 1
ATOM 4233 N N . THR B 1 84 ? 37.281 -10.529 27.296 1.00 18.60 84 THR B N 1
ATOM 4234 C CA . THR B 1 84 ? 36.999 -10.680 28.719 1.00 19.74 84 THR B CA 1
ATOM 4235 C C . THR B 1 84 ? 35.521 -10.920 29.032 1.00 19.60 84 THR B C 1
ATOM 4236 O O . THR B 1 84 ? 35.158 -11.193 30.177 1.00 22.24 84 THR B O 1
ATOM 4240 N N . LEU B 1 85 ? 34.675 -10.806 28.014 1.00 18.49 85 LEU B N 1
ATOM 4241 C CA . LEU B 1 85 ? 33.239 -11.028 28.169 1.00 17.20 85 LEU B CA 1
ATOM 4242 C C . LEU B 1 85 ? 32.760 -12.038 27.133 1.00 17.46 85 LEU B C 1
ATOM 4243 O O . LEU B 1 85 ? 33.449 -12.311 26.153 1.00 18.46 85 LEU B O 1
ATOM 4248 N N . ALA B 1 86 ? 31.570 -12.585 27.357 1.00 16.58 86 ALA B N 1
ATOM 4249 C CA . ALA B 1 86 ? 30.967 -13.519 26.413 1.00 16.72 86 ALA B CA 1
ATOM 4250 C C . ALA B 1 86 ? 29.485 -13.693 26.718 1.00 17.06 86 ALA B C 1
ATOM 4251 O O . ALA B 1 86 ? 29.031 -13.428 27.832 1.00 17.94 86 ALA B O 1
ATOM 4253 N N . ARG B 1 87 ? 28.728 -14.114 25.711 1.00 17.78 87 ARG B N 1
ATOM 4254 C CA . ARG B 1 87 ? 27.306 -14.374 25.875 1.00 16.14 87 ARG B CA 1
ATOM 4255 C C . ARG B 1 87 ? 27.068 -15.720 25.204 1.00 17.15 87 ARG B C 1
ATOM 4256 O O . ARG B 1 87 ? 27.743 -16.060 24.230 1.00 16.60 87 ARG B O 1
ATOM 4264 N N . MET B 1 88 ? 26.134 -16.495 25.743 1.00 16.84 88 MET B N 1
ATOM 4265 C CA . MET B 1 88 ? 25.811 -17.808 25.187 1.00 18.15 88 MET B CA 1
ATOM 4266 C C . MET B 1 88 ? 24.338 -18.079 25.433 1.00 18.03 88 MET B C 1
ATOM 4267 O O . MET B 1 88 ? 23.746 -17.526 26.361 1.00 18.05 88 MET B O 1
ATOM 4272 N N . PRO B 1 89 ? 23.728 -18.947 24.613 1.00 17.26 89 PRO B N 1
ATOM 4273 C CA . PRO B 1 89 ? 22.309 -19.258 24.758 1.00 18.45 89 PRO B CA 1
ATOM 4274 C C . PRO B 1 89 ? 21.926 -20.402 25.681 1.00 18.18 89 PRO B C 1
ATOM 4275 O O . PRO B 1 89 ? 22.623 -21.418 25.768 1.00 18.03 89 PRO B O 1
ATOM 4279 N N . ILE B 1 90 ? 20.804 -20.216 26.368 1.00 18.31 90 ILE B N 1
ATOM 4280 C CA . ILE B 1 90 ? 20.252 -21.238 27.245 1.00 18.25 90 ILE B CA 1
ATOM 4281 C C . ILE B 1 90 ? 19.209 -21.874 26.329 1.00 18.82 90 ILE B C 1
ATOM 4282 O O . ILE B 1 90 ? 18.159 -21.287 26.066 1.00 18.44 90 ILE B O 1
ATOM 4287 N N . GLN B 1 91 ? 19.536 -23.070 25.843 1.00 18.75 91 GLN B N 1
ATOM 4288 C CA . GLN B 1 91 ? 18.739 -23.829 24.885 1.00 19.32 91 GLN B CA 1
ATOM 4289 C C . GLN B 1 91 ? 19.016 -23.208 23.512 1.00 19.98 91 GLN B C 1
ATOM 4290 O O . GLN B 1 91 ? 19.851 -22.310 23.393 1.00 18.02 91 GLN B O 1
ATOM 4296 N N . SER B 1 92 ? 18.322 -23.667 22.479 1.00 20.42 92 SER B N 1
ATOM 4297 C CA . SER B 1 92 ? 18.575 -23.177 21.128 1.00 20.01 92 SER B CA 1
ATOM 4298 C C . SER B 1 92 ? 18.206 -21.742 20.756 1.00 20.09 92 SER B C 1
ATOM 4299 O O . SER B 1 92 ? 17.278 -21.149 21.307 1.00 19.81 92 SER B O 1
ATOM 4302 N N . CYS B 1 93 ? 18.963 -21.205 19.799 1.00 20.68 93 CYS B N 1
ATOM 4303 C CA . CYS B 1 93 ? 18.730 -19.875 19.235 1.00 18.73 93 CYS B CA 1
ATOM 4304 C C . CYS B 1 93 ? 18.761 -20.136 17.720 1.00 19.32 93 CYS B C 1
ATOM 4305 O O . CYS B 1 93 ? 18.901 -21.290 17.305 1.00 19.36 93 CYS B O 1
ATOM 4308 N N . ASP B 1 94 ? 18.620 -19.108 16.889 1.00 18.54 94 ASP B N 1
ATOM 4309 C CA . ASP B 1 94 ? 18.631 -19.350 15.445 1.00 19.05 94 ASP B CA 1
ATOM 4310 C C . ASP B 1 94 ? 19.956 -19.925 14.959 1.00 18.88 94 ASP B C 1
ATOM 4311 O O . ASP B 1 94 ? 19.985 -20.717 14.015 1.00 18.85 94 ASP B O 1
ATOM 4316 N N . PHE B 1 95 ? 21.057 -19.542 15.598 1.00 18.70 95 PHE B N 1
ATOM 4317 C CA . PHE B 1 95 ? 22.344 -20.083 15.193 1.00 18.75 95 PHE B CA 1
ATOM 4318 C C . PHE B 1 95 ? 22.600 -21.415 15.888 1.00 20.25 95 PHE B C 1
ATOM 4319 O O . PHE B 1 95 ? 23.464 -21.550 16.759 1.00 18.16 95 PHE B O 1
ATOM 4327 N N . SER B 1 96 ? 21.800 -22.394 15.480 1.00 20.57 96 SER B N 1
ATOM 4328 C CA . SER B 1 96 ? 21.863 -23.755 15.988 1.00 21.92 96 SER B CA 1
ATOM 4329 C C . SER B 1 96 ? 21.511 -24.655 14.816 1.00 21.88 96 SER B C 1
ATOM 4330 O O . SER B 1 96 ? 20.970 -24.189 13.810 1.00 22.17 96 SER B O 1
ATOM 4333 N N . LEU B 1 97 ? 21.816 -25.940 14.940 1.00 22.22 97 LEU B N 1
ATOM 4334 C CA . LEU B 1 97 ? 21.509 -26.889 13.878 1.00 23.49 97 LEU B CA 1
ATOM 4335 C C . LEU B 1 97 ? 20.002 -27.095 13.790 1.00 23.34 97 LEU B C 1
ATOM 4336 O O . LEU B 1 97 ? 19.485 -27.570 12.777 1.00 23.83 97 LEU B O 1
ATOM 4341 N N . GLY B 1 98 ? 19.306 -26.727 14.860 1.00 22.13 98 GLY B N 1
ATOM 4342 C CA . GLY B 1 98 ? 17.860 -26.868 14.918 1.00 21.47 98 GLY B CA 1
ATOM 4343 C C . GLY B 1 98 ? 17.390 -26.541 16.323 1.00 21.88 98 GLY B C 1
ATOM 4344 O O . GLY B 1 98 ? 18.212 -26.230 17.183 1.00 21.38 98 GLY B O 1
ATOM 4345 N N . ASN B 1 99 ? 16.083 -26.593 16.567 1.00 21.90 99 ASN B N 1
ATOM 4346 C CA . ASN B 1 99 ? 15.558 -26.299 17.902 1.00 22.64 99 ASN B CA 1
ATOM 4347 C C . ASN B 1 99 ? 15.921 -27.408 18.881 1.00 23.44 99 ASN B C 1
ATOM 4348 O O . ASN B 1 99 ? 15.975 -28.584 18.508 1.00 23.66 99 ASN B O 1
ATOM 4353 N N . TYR B 1 100 ? 16.169 -27.040 20.134 1.00 22.79 100 TYR B N 1
ATOM 4354 C CA . TYR B 1 100 ? 16.466 -28.032 21.156 1.00 22.50 100 TYR B CA 1
ATOM 4355 C C . TYR B 1 100 ? 16.245 -27.460 22.547 1.00 22.27 100 TYR B C 1
ATOM 4356 O O . TYR B 1 100 ? 16.549 -26.296 22.809 1.00 20.21 100 TYR B O 1
ATOM 4365 N N . ALA B 1 101 ? 15.673 -28.283 23.421 1.00 20.80 101 ALA B N 1
ATOM 4366 C CA . ALA B 1 101 ? 15.399 -27.894 24.801 1.00 21.56 101 ALA B CA 1
ATOM 4367 C C . ALA B 1 101 ? 16.035 -28.941 25.699 1.00 21.16 101 ALA B C 1
ATOM 4368 O O . ALA B 1 101 ? 16.367 -30.033 25.242 1.00 21.59 101 ALA B O 1
ATOM 4370 N N . TYR B 1 102 ? 16.202 -28.616 26.974 1.00 21.16 102 TYR B N 1
ATOM 4371 C CA . TYR B 1 102 ? 16.818 -29.551 27.907 1.00 22.79 102 TYR B CA 1
ATOM 4372 C C . TYR B 1 102 ? 15.823 -30.598 28.407 1.00 23.77 102 TYR B C 1
ATOM 4373 O O . TYR B 1 102 ? 16.217 -31.604 28.996 1.00 24.63 102 TYR B O 1
ATOM 4382 N N . VAL B 1 103 ? 14.539 -30.358 28.156 1.00 24.93 103 VAL B N 1
ATOM 4383 C CA . VAL B 1 103 ? 13.469 -31.271 28.562 1.00 26.38 103 VAL B CA 1
ATOM 4384 C C . VAL B 1 103 ? 12.224 -30.915 27.742 1.00 28.06 103 VAL B C 1
ATOM 4385 O O . VAL B 1 103 ? 12.019 -29.746 27.416 1.00 28.51 103 VAL B O 1
ATOM 4389 N N . ASP B 1 104 ? 11.388 -31.900 27.413 1.00 29.04 104 ASP B N 1
ATOM 4390 C CA . ASP B 1 104 ? 10.209 -31.618 26.590 1.00 30.79 104 ASP B CA 1
ATOM 4391 C C . ASP B 1 104 ? 8.818 -32.057 27.048 1.00 31.01 104 ASP B C 1
ATOM 4392 O O . ASP B 1 104 ? 7.891 -32.115 26.240 1.00 30.45 104 ASP B O 1
ATOM 4397 N N . SER B 1 105 ? 8.667 -32.358 28.332 1.00 30.38 105 SER B N 1
ATOM 4398 C CA . SER B 1 105 ? 7.368 -32.746 28.880 1.00 30.85 105 SER B CA 1
ATOM 4399 C C . SER B 1 105 ? 7.421 -32.471 30.374 1.00 29.91 105 SER B C 1
ATOM 4400 O O . SER B 1 105 ? 8.469 -32.631 30.994 1.00 29.85 105 SER B O 1
ATOM 4403 N N . SER B 1 106 ? 6.300 -32.053 30.951 1.00 30.20 106 SER B N 1
ATOM 4404 C CA . SER B 1 106 ? 6.269 -31.756 32.375 1.00 31.78 106 SER B CA 1
ATOM 4405 C C . SER B 1 106 ? 6.589 -33.002 33.195 1.00 31.87 106 SER B C 1
ATOM 4406 O O . SER B 1 106 ? 7.061 -32.901 34.326 1.00 31.98 106 SER B O 1
ATOM 4409 N N . ALA B 1 107 ? 6.349 -34.176 32.618 1.00 31.68 107 ALA B N 1
ATOM 4410 C CA . ALA B 1 107 ? 6.630 -35.427 33.315 1.00 31.64 107 ALA B CA 1
ATOM 4411 C C . ALA B 1 107 ? 8.136 -35.668 33.420 1.00 31.73 107 ALA B C 1
ATOM 4412 O O . ALA B 1 107 ? 8.635 -36.075 34.471 1.00 30.99 107 ALA B O 1
ATOM 4414 N N . ASP B 1 108 ? 8.861 -35.420 32.332 1.00 30.91 108 ASP B N 1
ATOM 4415 C CA . ASP B 1 108 ? 10.308 -35.610 32.341 1.00 31.35 108 ASP B CA 1
ATOM 4416 C C . ASP B 1 108 ? 10.989 -34.585 33.248 1.00 30.11 108 ASP B C 1
ATOM 4417 O O . ASP B 1 108 ? 11.955 -34.900 33.947 1.00 28.70 108 ASP B O 1
ATOM 4422 N N . LEU B 1 109 ? 10.483 -33.357 33.234 1.00 30.29 109 LEU B N 1
ATOM 4423 C CA . LEU B 1 109 ? 11.052 -32.300 34.064 1.00 30.28 109 LEU B CA 1
ATOM 4424 C C . LEU B 1 109 ? 10.856 -32.694 35.522 1.00 30.14 109 LEU B C 1
ATOM 4425 O O . LEU B 1 109 ? 11.774 -32.626 36.341 1.00 26.35 109 LEU B O 1
ATOM 4430 N N . GLN B 1 110 ? 9.631 -33.097 35.828 1.00 29.99 110 GLN B N 1
ATOM 4431 C CA . GLN B 1 110 ? 9.254 -33.513 37.167 1.00 33.17 110 GLN B CA 1
ATOM 4432 C C . GLN B 1 110 ? 10.229 -34.543 37.720 1.00 32.24 110 GLN B C 1
ATOM 4433 O O . GLN B 1 110 ? 10.604 -34.488 38.892 1.00 31.94 110 GLN B O 1
ATOM 4439 N N . GLN B 1 111 ? 10.652 -35.469 36.866 1.00 31.70 111 GLN B N 1
ATOM 4440 C CA . GLN B 1 111 ? 11.561 -36.525 37.287 1.00 32.53 111 GLN B CA 1
ATOM 4441 C C . GLN B 1 111 ? 13.037 -36.220 37.075 1.00 31.29 111 GLN B C 1
ATOM 4442 O O . GLN B 1 111 ? 13.879 -37.110 37.167 1.00 29.63 111 GLN B O 1
ATOM 4448 N N . GLY B 1 112 ? 13.347 -34.959 36.794 1.00 31.17 112 GLY B N 1
ATOM 4449 C CA . GLY B 1 112 ? 14.730 -34.561 36.604 1.00 30.77 112 GLY B CA 1
ATOM 4450 C C . GLY B 1 112 ? 15.430 -35.137 35.389 1.00 32.22 112 GLY B C 1
ATOM 4451 O O . GLY B 1 112 ? 16.655 -35.264 35.381 1.00 32.49 112 GLY B O 1
ATOM 4452 N N . ARG B 1 113 ? 14.669 -35.491 34.360 1.00 31.61 113 ARG B N 1
ATOM 4453 C CA . ARG B 1 113 ? 15.270 -36.040 33.152 1.00 32.61 113 ARG B CA 1
ATOM 4454 C C . ARG B 1 113 ? 15.586 -34.950 32.129 1.00 31.68 113 ARG B C 1
ATOM 4455 O O . ARG B 1 113 ? 14.826 -34.728 31.184 1.00 31.24 113 ARG B O 1
ATOM 4463 N N . LEU B 1 114 ? 16.710 -34.269 32.329 1.00 29.20 114 LEU B N 1
ATOM 4464 C CA . LEU B 1 114 ? 17.133 -33.214 31.414 1.00 28.97 114 LEU B CA 1
ATOM 4465 C C . LEU B 1 114 ? 18.317 -33.725 30.599 1.00 28.18 114 LEU B C 1
ATOM 4466 O O . LEU B 1 114 ? 19.085 -34.568 31.066 1.00 27.80 114 LEU B O 1
ATOM 4471 N N . SER B 1 115 ? 18.465 -33.211 29.383 1.00 26.72 115 SER B N 1
ATOM 4472 C CA . SER B 1 115 ? 19.569 -33.618 28.526 1.00 25.13 115 SER B CA 1
ATOM 4473 C C . SER B 1 115 ? 20.365 -32.413 28.052 1.00 24.45 115 SER B C 1
ATOM 4474 O O . SER B 1 115 ? 19.811 -31.478 27.477 1.00 23.80 115 SER B O 1
ATOM 4477 N N . PHE B 1 116 ? 21.668 -32.448 28.296 1.00 24.27 116 PHE B N 1
ATOM 4478 C CA . PHE B 1 116 ? 22.565 -31.374 27.890 1.00 25.49 116 PHE B CA 1
ATOM 4479 C C . PHE B 1 116 ? 23.560 -31.927 26.872 1.00 26.09 116 PHE B C 1
ATOM 4480 O O . PHE B 1 116 ? 24.628 -31.362 26.663 1.00 24.57 116 PHE B O 1
ATOM 4488 N N . SER B 1 117 ? 23.195 -33.036 26.235 1.00 27.64 117 SER B N 1
ATOM 4489 C CA . SER B 1 117 ? 24.075 -33.682 25.265 1.00 28.83 117 SER B CA 1
ATOM 4490 C C . SER B 1 117 ? 24.585 -32.761 24.161 1.00 28.15 117 SER B C 1
ATOM 4491 O O . SER B 1 117 ? 25.776 -32.759 23.850 1.00 29.13 117 SER B O 1
ATOM 4494 N N . ARG B 1 118 ? 23.696 -31.976 23.567 1.00 28.29 118 ARG B N 1
ATOM 4495 C CA . ARG B 1 118 ? 24.125 -31.085 22.500 1.00 28.98 118 ARG B CA 1
ATOM 4496 C C . ARG B 1 118 ? 25.043 -29.975 22.985 1.00 26.95 118 ARG B C 1
ATOM 4497 O O . ARG B 1 118 ? 25.998 -29.617 22.296 1.00 26.50 118 ARG B O 1
ATOM 4505 N N . ASP B 1 119 ? 24.770 -29.438 24.170 1.00 24.86 119 ASP B N 1
ATOM 4506 C CA . ASP B 1 119 ? 25.628 -28.394 24.713 1.00 23.92 119 ASP B CA 1
ATOM 4507 C C . ASP B 1 119 ? 27.001 -28.991 24.994 1.00 22.79 119 ASP B C 1
ATOM 4508 O O . ASP B 1 119 ? 28.029 -28.378 24.711 1.00 20.86 119 ASP B O 1
ATOM 4513 N N . GLU B 1 120 ? 27.012 -30.195 25.554 1.00 23.28 120 GLU B N 1
ATOM 4514 C CA . GLU B 1 120 ? 28.267 -30.859 25.886 1.00 22.99 120 GLU B CA 1
ATOM 4515 C C . GLU B 1 120 ? 29.075 -31.171 24.634 1.00 22.52 120 GLU B C 1
ATOM 4516 O O . GLU B 1 120 ? 30.304 -31.162 24.659 1.00 23.52 120 GLU B O 1
ATOM 4522 N N . ALA B 1 121 ? 28.380 -31.427 23.533 1.00 22.67 121 ALA B N 1
ATOM 4523 C CA . ALA B 1 121 ? 29.046 -31.750 22.279 1.00 23.53 121 ALA B CA 1
ATOM 4524 C C . ALA B 1 121 ? 29.428 -30.540 21.428 1.00 23.61 121 ALA B C 1
ATOM 4525 O O . ALA B 1 121 ? 30.486 -30.527 20.801 1.00 21.42 121 ALA B O 1
ATOM 4527 N N . HIS B 1 122 ? 28.582 -29.514 21.424 1.00 22.39 122 HIS B N 1
ATOM 4528 C CA . HIS B 1 122 ? 28.825 -28.350 20.580 1.00 22.97 122 HIS B CA 1
ATOM 4529 C C . HIS B 1 122 ? 29.216 -27.019 21.211 1.00 22.51 122 HIS B C 1
ATOM 4530 O O . HIS B 1 122 ? 29.806 -26.177 20.538 1.00 23.51 122 HIS B O 1
ATOM 4537 N N . LEU B 1 123 ? 28.891 -26.814 22.483 1.00 23.16 123 LEU B N 1
ATOM 4538 C CA . LEU B 1 123 ? 29.213 -25.553 23.145 1.00 23.08 123 LEU B CA 1
ATOM 4539 C C . LEU B 1 123 ? 30.335 -25.633 24.160 1.00 23.74 123 LEU B C 1
ATOM 4540 O O . LEU B 1 123 ? 31.288 -24.861 24.112 1.00 23.19 123 LEU B O 1
ATOM 4545 N N . ILE B 1 124 ? 30.215 -26.570 25.089 1.00 23.15 124 ILE B N 1
ATOM 4546 C CA . ILE B 1 124 ? 31.204 -26.701 26.141 1.00 23.68 124 ILE B CA 1
ATOM 4547 C C . ILE B 1 124 ? 32.652 -26.870 25.678 1.00 22.85 124 ILE B C 1
ATOM 4548 O O . ILE B 1 124 ? 33.561 -26.314 26.288 1.00 24.57 124 ILE B O 1
ATOM 4553 N N . PRO B 1 125 ? 32.893 -27.621 24.590 1.00 24.11 125 PRO B N 1
ATOM 4554 C CA . PRO B 1 125 ? 34.290 -27.762 24.160 1.00 23.18 125 PRO B CA 1
ATOM 4555 C C . PRO B 1 125 ? 34.901 -26.404 23.781 1.00 23.79 125 PRO B C 1
ATOM 4556 O O . PRO B 1 125 ? 36.027 -26.079 24.164 1.00 22.88 125 PRO B O 1
ATOM 4560 N N . LEU B 1 126 ? 34.141 -25.615 23.028 1.00 23.44 126 LEU B N 1
ATOM 4561 C CA . LEU B 1 126 ? 34.588 -24.293 22.589 1.00 23.77 126 LEU B CA 1
ATOM 4562 C C . LEU B 1 126 ? 34.812 -23.374 23.790 1.00 21.97 126 LEU B C 1
ATOM 4563 O O . LEU B 1 126 ? 35.846 -22.717 23.900 1.00 20.78 126 LEU B O 1
ATOM 4568 N N . ILE B 1 127 ? 33.826 -23.330 24.681 1.00 21.00 127 ILE B N 1
ATOM 4569 C CA . ILE B 1 127 ? 33.897 -22.486 25.871 1.00 22.14 127 ILE B CA 1
ATOM 4570 C C . ILE B 1 127 ? 35.092 -22.857 26.744 1.00 22.55 127 ILE B C 1
ATOM 4571 O O . ILE B 1 127 ? 35.857 -21.990 27.176 1.00 21.42 127 ILE B O 1
ATOM 4576 N N . SER B 1 128 ? 35.252 -24.150 26.997 1.00 22.33 128 SER B N 1
ATOM 4577 C CA . SER B 1 128 ? 36.353 -24.630 27.816 1.00 23.50 128 SER B CA 1
ATOM 4578 C C . SER B 1 128 ? 37.690 -24.210 27.218 1.00 23.15 128 SER B C 1
ATOM 4579 O O . SER B 1 128 ? 38.602 -23.822 27.942 1.00 22.91 128 SER B O 1
ATOM 4582 N N . GLY B 1 129 ? 37.798 -24.288 25.895 1.00 23.47 129 GLY B N 1
ATOM 4583 C CA . GLY B 1 129 ? 39.029 -23.903 25.227 1.00 23.03 129 GLY B CA 1
ATOM 4584 C C . GLY B 1 129 ? 39.357 -22.435 25.437 1.00 24.31 129 GLY B C 1
ATOM 4585 O O . GLY B 1 129 ? 40.521 -22.064 25.599 1.00 23.49 129 GLY B O 1
ATOM 4586 N N . ALA B 1 130 ? 38.329 -21.592 25.430 1.00 23.29 130 ALA B N 1
ATOM 4587 C CA . ALA B 1 130 ? 38.523 -20.165 25.633 1.00 23.08 130 ALA B CA 1
ATOM 4588 C C . ALA B 1 130 ? 38.913 -19.917 27.087 1.00 23.64 130 ALA B C 1
ATOM 4589 O O . ALA B 1 130 ? 39.823 -19.136 27.371 1.00 23.48 130 ALA B O 1
ATOM 4591 N N . LEU B 1 131 ? 38.221 -20.586 28.003 1.00 23.04 131 LEU B N 1
ATOM 4592 C CA . LEU B 1 131 ? 38.501 -20.441 29.427 1.00 25.27 131 LEU B CA 1
ATOM 4593 C C . LEU B 1 131 ? 39.945 -20.825 29.744 1.00 26.70 131 LEU B C 1
ATOM 4594 O O . LEU B 1 131 ? 40.539 -20.299 30.685 1.00 26.81 131 LEU B O 1
ATOM 4599 N N . ARG B 1 132 ? 40.507 -21.741 28.958 1.00 27.96 132 ARG B N 1
ATOM 4600 C CA . ARG B 1 132 ? 41.890 -22.164 29.165 1.00 29.95 132 ARG B CA 1
ATOM 4601 C C . ARG B 1 132 ? 42.852 -21.002 28.964 1.00 29.08 132 ARG B C 1
ATOM 4602 O O . ARG B 1 132 ? 43.855 -20.896 29.667 1.00 29.28 132 ARG B O 1
ATOM 4610 N N . LEU B 1 133 ? 42.550 -20.137 27.998 1.00 28.28 133 LEU B N 1
ATOM 4611 C CA . LEU B 1 133 ? 43.400 -18.984 27.718 1.00 28.36 133 LEU B CA 1
ATOM 4612 C C . LEU B 1 133 ? 43.088 -17.824 28.663 1.00 28.44 133 LEU B C 1
ATOM 4613 O O . LEU B 1 133 ? 43.982 -17.073 29.050 1.00 28.06 133 LEU B O 1
ATOM 4618 N N . ASN B 1 134 ? 41.818 -17.673 29.025 1.00 27.23 134 ASN B N 1
ATOM 4619 C CA . ASN B 1 134 ? 41.417 -16.627 29.959 1.00 27.24 134 ASN B CA 1
ATOM 4620 C C . ASN B 1 134 ? 40.401 -17.206 30.929 1.00 27.18 134 ASN B C 1
ATOM 4621 O O . ASN B 1 134 ? 39.198 -17.159 30.681 1.00 26.91 134 ASN B O 1
ATOM 4626 N N . PRO B 1 135 ? 40.878 -17.764 32.052 1.00 27.81 135 PRO B N 1
ATOM 4627 C CA . PRO B 1 135 ? 40.045 -18.374 33.093 1.00 28.17 135 PRO B CA 1
ATOM 4628 C C . PRO B 1 135 ? 39.116 -17.393 33.798 1.00 27.21 135 PRO B C 1
ATOM 4629 O O . PRO B 1 135 ? 38.174 -17.804 34.476 1.00 27.59 135 PRO B O 1
ATOM 4633 N N . HIS B 1 136 ? 39.379 -16.101 33.634 1.00 27.21 136 HIS B N 1
ATOM 4634 C CA . HIS B 1 136 ? 38.578 -15.077 34.293 1.00 27.81 136 HIS B CA 1
ATOM 4635 C C . HIS B 1 136 ? 37.515 -14.395 33.439 1.00 26.38 136 HIS B C 1
ATOM 4636 O O . HIS B 1 136 ? 37.007 -13.337 33.808 1.00 24.30 136 HIS B O 1
ATOM 4643 N N . MET B 1 137 ? 37.170 -14.994 32.306 1.00 25.13 137 MET B N 1
ATOM 4644 C CA . MET B 1 137 ? 36.150 -14.406 31.449 1.00 23.50 137 MET B CA 1
ATOM 4645 C C . MET B 1 137 ? 34.836 -14.292 32.206 1.00 22.72 137 MET B C 1
ATOM 4646 O O . MET B 1 137 ? 34.477 -15.183 32.979 1.00 24.63 137 MET B O 1
ATOM 4651 N N . LYS B 1 138 ? 34.122 -13.194 31.981 1.00 20.65 138 LYS B N 1
ATOM 4652 C CA . LYS B 1 138 ? 32.826 -12.978 32.610 1.00 20.78 138 LYS B CA 1
ATOM 4653 C C . LYS B 1 138 ? 31.789 -13.479 31.608 1.00 19.99 138 LYS B C 1
ATOM 4654 O O . LYS B 1 138 ? 31.561 -12.848 30.576 1.00 19.94 138 LYS B O 1
ATOM 4660 N N . LEU B 1 139 ? 31.160 -14.608 31.915 1.00 19.22 139 LEU B N 1
ATOM 4661 C CA . LEU B 1 139 ? 30.183 -15.200 31.008 1.00 19.88 139 LEU B CA 1
ATOM 4662 C C . LEU B 1 139 ? 28.736 -14.837 31.318 1.00 18.89 139 LEU B C 1
ATOM 4663 O O . LEU B 1 139 ? 28.329 -14.777 32.477 1.00 20.68 139 LEU B O 1
ATOM 4668 N N . MET B 1 140 ? 27.968 -14.598 30.262 1.00 17.67 140 MET B N 1
ATOM 4669 C CA . MET B 1 140 ? 26.562 -14.246 30.385 1.00 17.72 140 MET B CA 1
ATOM 4670 C C . MET B 1 140 ? 25.722 -15.245 29.592 1.00 17.28 140 MET B C 1
ATOM 4671 O O . MET B 1 140 ? 26.078 -15.606 28.471 1.00 18.27 140 MET B O 1
ATOM 4676 N N . ALA B 1 141 ? 24.614 -15.688 30.175 1.00 17.72 141 ALA B N 1
ATOM 4677 C CA . ALA B 1 141 ? 23.724 -16.640 29.513 1.00 16.35 141 ALA B CA 1
ATOM 4678 C C . ALA B 1 141 ? 22.342 -16.027 29.311 1.00 16.35 141 ALA B C 1
ATOM 4679 O O . ALA B 1 141 ? 21.810 -15.367 30.206 1.00 16.17 141 ALA B O 1
ATOM 4681 N N . SER B 1 142 ? 21.770 -16.240 28.130 1.00 14.78 142 SER B N 1
ATOM 4682 C CA . SER B 1 142 ? 20.450 -15.703 27.806 1.00 17.14 142 SER B CA 1
ATOM 4683 C C . SER B 1 142 ? 19.621 -16.727 27.033 1.00 17.53 142 SER B C 1
ATOM 4684 O O . SER B 1 142 ? 20.133 -17.411 26.149 1.00 16.65 142 SER B O 1
ATOM 4687 N N . PRO B 1 143 ? 18.326 -16.843 27.358 1.00 18.15 143 PRO B N 1
ATOM 4688 C CA . PRO B 1 143 ? 17.472 -17.802 26.651 1.00 17.78 143 PRO B CA 1
ATOM 4689 C C . PRO B 1 143 ? 16.762 -17.133 25.476 1.00 16.83 143 PRO B C 1
ATOM 4690 O O . PRO B 1 143 ? 16.430 -15.952 25.543 1.00 14.27 143 PRO B O 1
ATOM 4694 N N . TRP B 1 144 ? 16.543 -17.888 24.404 1.00 16.42 144 TRP B N 1
ATOM 4695 C CA . TRP B 1 144 ? 15.806 -17.382 23.252 1.00 17.39 144 TRP B CA 1
ATOM 4696 C C . TRP B 1 144 ? 14.376 -17.922 23.413 1.00 17.34 144 TRP B C 1
ATOM 4697 O O . TRP B 1 144 ? 13.406 -17.296 22.982 1.00 17.72 144 TRP B O 1
ATOM 4708 N N . SER B 1 145 ? 14.248 -19.082 24.052 1.00 18.50 145 SER B N 1
ATOM 4709 C CA . SER B 1 145 ? 12.926 -19.665 24.273 1.00 19.60 145 SER B CA 1
ATOM 4710 C C . SER B 1 145 ? 12.862 -20.816 25.274 1.00 19.04 145 SER B C 1
ATOM 4711 O O . SER B 1 145 ? 13.771 -21.645 25.350 1.00 17.97 145 SER B O 1
ATOM 4714 N N . PRO B 1 146 ? 11.792 -20.854 26.087 1.00 19.41 146 PRO B N 1
ATOM 4715 C CA . PRO B 1 146 ? 11.621 -21.934 27.064 1.00 19.60 146 PRO B CA 1
ATOM 4716 C C . PRO B 1 146 ? 11.238 -23.151 26.214 1.00 20.24 146 PRO B C 1
ATOM 4717 O O . PRO B 1 146 ? 11.046 -23.020 25.001 1.00 20.11 146 PRO B O 1
ATOM 4721 N N . PRO B 1 147 ? 11.126 -24.344 26.823 1.00 20.53 147 PRO B N 1
ATOM 4722 C CA . PRO B 1 147 ? 10.754 -25.530 26.038 1.00 19.95 147 PRO B CA 1
ATOM 4723 C C . PRO B 1 147 ? 9.378 -25.314 25.421 1.00 19.87 147 PRO B C 1
ATOM 4724 O O . PRO B 1 147 ? 8.559 -24.578 25.970 1.00 18.99 147 PRO B O 1
ATOM 4728 N N . ALA B 1 148 ? 9.114 -25.962 24.291 1.00 18.93 148 ALA B N 1
ATOM 4729 C CA . ALA B 1 148 ? 7.832 -25.798 23.623 1.00 19.71 148 ALA B CA 1
ATOM 4730 C C . ALA B 1 148 ? 6.620 -26.040 24.528 1.00 20.05 148 ALA B C 1
ATOM 4731 O O . ALA B 1 148 ? 5.679 -25.246 24.530 1.00 21.08 148 ALA B O 1
ATOM 4733 N N . PHE B 1 149 ? 6.641 -27.120 25.304 1.00 20.41 149 PHE B N 1
ATOM 4734 C CA . PHE B 1 149 ? 5.504 -27.437 26.167 1.00 21.58 149 PHE B CA 1
ATOM 4735 C C . PHE B 1 149 ? 5.218 -26.407 27.262 1.00 22.06 149 PHE B C 1
ATOM 4736 O O . PHE B 1 149 ? 4.139 -26.414 27.857 1.00 21.02 149 PHE B O 1
ATOM 4744 N N . MET B 1 150 ? 6.171 -25.518 27.523 1.00 21.87 150 MET B N 1
ATOM 4745 C CA . MET B 1 150 ? 5.977 -24.496 28.549 1.00 22.00 150 MET B CA 1
ATOM 4746 C C . MET B 1 150 ? 5.406 -23.210 27.970 1.00 21.84 150 MET B C 1
ATOM 4747 O O . MET B 1 150 ? 5.194 -22.239 28.694 1.00 21.44 150 MET B O 1
ATOM 4752 N N . LYS B 1 151 ? 5.147 -23.205 26.666 1.00 21.79 151 LYS B N 1
ATOM 4753 C CA . LYS B 1 151 ? 4.638 -22.009 26.007 1.00 22.48 151 LYS B CA 1
ATOM 4754 C C . LYS B 1 151 ? 3.192 -22.106 25.536 1.00 23.55 151 LYS B C 1
ATOM 4755 O O . LYS B 1 151 ? 2.682 -23.193 25.254 1.00 23.15 151 LYS B O 1
ATOM 4761 N N . THR B 1 152 ? 2.547 -20.948 25.442 1.00 23.29 152 THR B N 1
ATOM 4762 C CA . THR B 1 152 ? 1.158 -20.861 25.022 1.00 24.94 152 THR B CA 1
ATOM 4763 C C . THR B 1 152 ? 0.928 -21.283 23.575 1.00 25.54 152 THR B C 1
ATOM 4764 O O . THR B 1 152 ? -0.204 -21.572 23.185 1.00 27.79 152 THR B O 1
ATOM 4768 N N . ASN B 1 153 ? 1.993 -21.324 22.780 1.00 23.56 153 ASN B N 1
ATOM 4769 C CA . ASN B 1 153 ? 1.874 -21.713 21.376 1.00 22.68 153 ASN B CA 1
ATOM 4770 C C . ASN B 1 153 ? 2.494 -23.086 21.130 1.00 22.05 153 ASN B C 1
ATOM 4771 O O . ASN B 1 153 ? 2.554 -23.560 19.992 1.00 20.51 153 ASN B O 1
ATOM 4776 N N . ASN B 1 154 ? 2.947 -23.717 22.209 1.00 20.67 154 ASN B N 1
ATOM 4777 C CA . ASN B 1 154 ? 3.583 -25.030 22.156 1.00 21.19 154 ASN B CA 1
ATOM 4778 C C . ASN B 1 154 ? 4.608 -25.135 21.026 1.00 21.65 154 ASN B C 1
ATOM 4779 O O . ASN B 1 154 ? 4.690 -26.153 20.341 1.00 19.36 154 ASN B O 1
ATOM 4784 N N . ASP B 1 155 ? 5.394 -24.080 20.842 1.00 21.74 155 ASP B N 1
ATOM 4785 C CA . ASP B 1 155 ? 6.414 -24.058 19.796 1.00 23.23 155 ASP B CA 1
ATOM 4786 C C . ASP B 1 155 ? 7.542 -23.135 20.255 1.00 22.18 155 ASP B C 1
ATOM 4787 O O . ASP B 1 155 ? 7.280 -22.041 20.750 1.00 22.99 155 ASP B O 1
ATOM 4792 N N . MET B 1 156 ? 8.788 -23.573 20.102 1.00 20.55 156 MET B N 1
ATOM 4793 C CA . MET B 1 156 ? 9.917 -22.738 20.495 1.00 21.54 156 MET B CA 1
ATOM 4794 C C . MET B 1 156 ? 10.026 -21.535 19.561 1.00 22.09 156 MET B C 1
ATOM 4795 O O . MET B 1 156 ? 10.477 -20.462 19.970 1.00 20.99 156 MET B O 1
ATOM 4800 N N . ASN B 1 157 ? 9.602 -21.716 18.311 1.00 22.36 157 ASN B N 1
ATOM 4801 C CA . ASN B 1 157 ? 9.641 -20.640 17.319 1.00 22.94 157 ASN B CA 1
ATOM 4802 C C . ASN B 1 157 ? 8.299 -19.915 17.271 1.00 23.28 157 ASN B C 1
ATOM 4803 O O . ASN B 1 157 ? 7.309 -20.370 17.848 1.00 23.22 157 ASN B O 1
ATOM 4808 N N . GLY B 1 158 ? 8.282 -18.784 16.573 1.00 22.40 158 GLY B N 1
ATOM 4809 C CA . GLY B 1 158 ? 7.060 -18.026 16.386 1.00 22.37 158 GLY B CA 1
ATOM 4810 C C . GLY B 1 158 ? 6.453 -17.284 17.552 1.00 22.71 158 GLY B C 1
ATOM 4811 O O . GLY B 1 158 ? 5.239 -17.095 17.595 1.00 22.28 158 GLY B O 1
ATOM 4812 N N . GLY B 1 159 ? 7.280 -16.855 18.497 1.00 22.79 159 GLY B N 1
ATOM 4813 C CA . GLY B 1 159 ? 6.757 -16.116 19.629 1.00 22.05 159 GLY B CA 1
ATOM 4814 C C . GLY B 1 159 ? 6.071 -16.950 20.692 1.00 22.71 159 GLY B C 1
ATOM 4815 O O . GLY B 1 159 ? 6.597 -17.972 21.130 1.00 23.00 159 GLY B O 1
ATOM 4816 N N . GLY B 1 160 ? 4.879 -16.514 21.090 1.00 23.70 160 GLY B N 1
ATOM 4817 C CA . GLY B 1 160 ? 4.143 -17.195 22.137 1.00 22.79 160 GLY B CA 1
ATOM 4818 C C . GLY B 1 160 ? 4.746 -16.710 23.441 1.00 23.17 160 GLY B C 1
ATOM 4819 O O . GLY B 1 160 ? 5.685 -15.913 23.423 1.00 21.41 160 GLY B O 1
ATOM 4820 N N . LYS B 1 161 ? 4.221 -17.156 24.574 1.00 22.46 161 LYS B N 1
ATOM 4821 C CA . LYS B 1 161 ? 4.793 -16.737 25.844 1.00 24.68 161 LYS B CA 1
ATOM 4822 C C . LYS B 1 161 ? 4.811 -17.844 26.882 1.00 24.01 161 LYS B C 1
ATOM 4823 O O . LYS B 1 161 ? 4.126 -18.859 26.746 1.00 22.54 161 LYS B O 1
ATOM 4829 N N . LEU B 1 162 ? 5.623 -17.647 27.912 1.00 22.73 162 LEU B N 1
ATOM 4830 C CA . LEU B 1 162 ? 5.754 -18.623 28.983 1.00 22.48 162 LEU B CA 1
ATOM 4831 C C . LEU B 1 162 ? 4.439 -18.771 29.733 1.00 21.51 162 LEU B C 1
ATOM 4832 O O . LEU B 1 162 ? 3.866 -17.784 30.197 1.00 20.58 162 LEU B O 1
ATOM 4837 N N . ARG B 1 163 ? 3.946 -20.001 29.842 1.00 22.16 163 ARG B N 1
ATOM 4838 C CA . ARG B 1 163 ? 2.708 -20.224 30.574 1.00 22.02 163 ARG B CA 1
ATOM 4839 C C . ARG B 1 163 ? 2.955 -19.804 32.016 1.00 22.06 163 ARG B C 1
ATOM 4840 O O . ARG B 1 163 ? 4.002 -20.112 32.586 1.00 20.64 163 ARG B O 1
ATOM 4848 N N . ARG B 1 164 ? 1.995 -19.100 32.605 1.00 23.01 164 ARG B N 1
ATOM 4849 C CA . ARG B 1 164 ? 2.146 -18.629 33.975 1.00 25.10 164 ARG B CA 1
ATOM 4850 C C . ARG B 1 164 ? 2.410 -19.763 34.952 1.00 24.57 164 ARG B C 1
ATOM 4851 O O . ARG B 1 164 ? 3.182 -19.610 35.897 1.00 25.19 164 ARG B O 1
ATOM 4859 N N . GLU B 1 165 ? 1.778 -20.907 34.723 1.00 23.89 165 GLU B N 1
ATOM 4860 C CA . GLU B 1 165 ? 1.968 -22.042 35.608 1.00 23.74 165 GLU B CA 1
ATOM 4861 C C . GLU B 1 165 ? 3.323 -22.713 35.409 1.00 23.16 165 GLU B C 1
ATOM 4862 O O . GLU B 1 165 ? 3.632 -23.692 36.083 1.00 24.12 165 GLU B O 1
ATOM 4868 N N . CYS B 1 166 ? 4.133 -22.181 34.493 1.00 21.48 166 CYS B N 1
ATOM 4869 C CA . CYS B 1 166 ? 5.453 -22.749 34.219 1.00 20.96 166 CYS B CA 1
ATOM 4870 C C . CYS B 1 166 ? 6.619 -21.843 34.631 1.00 22.26 166 CYS B C 1
ATOM 4871 O O . CYS B 1 166 ? 7.778 -22.177 34.380 1.00 22.21 166 CYS B O 1
ATOM 4874 N N . TYR B 1 167 ? 6.323 -20.702 35.249 1.00 22.34 167 TYR B N 1
ATOM 4875 C CA . TYR B 1 167 ? 7.385 -19.787 35.669 1.00 23.33 167 TYR B CA 1
ATOM 4876 C C . TYR B 1 167 ? 8.381 -20.488 36.588 1.00 23.09 167 TYR B C 1
ATOM 4877 O O . TYR B 1 167 ? 9.587 -20.435 36.362 1.00 23.12 167 TYR B O 1
ATOM 4886 N N . ALA B 1 168 ? 7.877 -21.158 37.620 1.00 23.36 168 ALA B N 1
ATOM 4887 C CA . ALA B 1 168 ? 8.747 -21.866 38.553 1.00 23.35 168 ALA B CA 1
ATOM 4888 C C . ALA B 1 168 ? 9.583 -22.931 37.844 1.00 23.82 168 ALA B C 1
ATOM 4889 O O . ALA B 1 168 ? 10.780 -23.061 38.093 1.00 23.67 168 ALA B O 1
ATOM 4891 N N . ASP B 1 169 ? 8.957 -23.694 36.955 1.00 24.01 169 ASP B N 1
ATOM 4892 C CA . ASP B 1 169 ? 9.681 -24.740 36.244 1.00 24.25 169 ASP B CA 1
ATOM 4893 C C . ASP B 1 169 ? 10.751 -24.210 35.295 1.00 22.45 169 ASP B C 1
ATOM 4894 O O . ASP B 1 169 ? 11.838 -24.781 35.213 1.00 21.22 169 ASP B O 1
ATOM 4899 N N . TRP B 1 170 ? 10.451 -23.127 34.581 1.00 22.24 170 TRP B N 1
ATOM 4900 C CA . TRP B 1 170 ? 11.425 -22.547 33.654 1.00 21.41 170 TRP B CA 1
ATOM 4901 C C . TRP B 1 170 ? 12.611 -22.039 34.468 1.00 20.70 170 TRP B C 1
ATOM 4902 O O . TRP B 1 170 ? 13.767 -22.220 34.080 1.00 20.70 170 TRP B O 1
ATOM 4913 N N . ALA B 1 171 ? 12.323 -21.411 35.605 1.00 19.76 171 ALA B N 1
ATOM 4914 C CA . ALA B 1 171 ? 13.383 -20.905 36.470 1.00 19.15 171 ALA B CA 1
ATOM 4915 C C . ALA B 1 171 ? 14.263 -22.061 36.950 1.00 19.02 171 ALA B C 1
ATOM 4916 O O . ALA B 1 171 ? 15.483 -21.936 37.006 1.00 16.75 171 ALA B O 1
ATOM 4918 N N . ASP B 1 172 ? 13.647 -23.192 37.292 1.00 20.28 172 ASP B N 1
ATOM 4919 C CA . ASP B 1 172 ? 14.420 -24.350 37.746 1.00 21.90 172 ASP B CA 1
ATOM 4920 C C . ASP B 1 172 ? 15.335 -24.867 36.640 1.00 20.46 172 ASP B C 1
ATOM 4921 O O . ASP B 1 172 ? 16.476 -25.259 36.897 1.00 20.89 172 ASP B O 1
ATOM 4926 N N . ILE B 1 173 ? 14.833 -24.882 35.410 1.00 20.55 173 ILE B N 1
ATOM 4927 C CA . ILE B 1 173 ? 15.638 -25.346 34.284 1.00 20.37 173 ILE B CA 1
ATOM 4928 C C . ILE B 1 173 ? 16.867 -24.455 34.155 1.00 20.32 173 ILE B C 1
ATOM 4929 O O . ILE B 1 173 ? 17.981 -24.939 33.941 1.00 19.49 173 ILE B O 1
ATOM 4934 N N . ILE B 1 174 ? 16.659 -23.149 34.292 1.00 19.78 174 ILE B N 1
ATOM 4935 C CA . ILE B 1 174 ? 17.765 -22.207 34.199 1.00 19.75 174 ILE B CA 1
ATOM 4936 C C . ILE B 1 174 ? 18.791 -22.499 35.290 1.00 19.59 174 ILE B C 1
ATOM 4937 O O . ILE B 1 174 ? 19.991 -22.451 35.042 1.00 19.65 174 ILE B O 1
ATOM 4942 N N . ILE B 1 175 ? 18.325 -22.819 36.494 1.00 20.63 175 ILE B N 1
ATOM 4943 C CA . ILE B 1 175 ? 19.244 -23.146 37.585 1.00 19.95 175 ILE B CA 1
ATOM 4944 C C . ILE B 1 175 ? 20.001 -24.430 37.237 1.00 21.06 175 ILE B C 1
ATOM 4945 O O . ILE B 1 175 ? 21.214 -24.524 37.440 1.00 19.55 175 ILE B O 1
ATOM 4950 N N . ASN B 1 176 ? 19.280 -25.415 36.707 1.00 22.45 176 ASN B N 1
ATOM 4951 C CA . ASN B 1 176 ? 19.893 -26.689 36.328 1.00 22.69 176 ASN B CA 1
ATOM 4952 C C . ASN B 1 176 ? 20.954 -26.460 35.258 1.00 22.62 176 ASN B C 1
ATOM 4953 O O . ASN B 1 176 ? 22.002 -27.106 35.262 1.00 22.11 176 ASN B O 1
ATOM 4958 N N . TYR B 1 177 ? 20.675 -25.538 34.340 1.00 21.61 177 TYR B N 1
ATOM 4959 C CA . TYR B 1 177 ? 21.626 -25.195 33.287 1.00 21.37 177 TYR B CA 1
ATOM 4960 C C . TYR B 1 177 ? 22.906 -24.685 33.949 1.00 19.77 177 TYR B C 1
ATOM 4961 O O . TYR B 1 177 ? 24.009 -25.124 33.618 1.00 19.42 177 TYR B O 1
ATOM 4970 N N . LEU B 1 178 ? 22.748 -23.763 34.895 1.00 19.26 178 LEU B N 1
ATOM 4971 C CA . LEU B 1 178 ? 23.884 -23.189 35.611 1.00 19.59 178 LEU B CA 1
ATOM 4972 C C . LEU B 1 178 ? 24.679 -24.258 36.367 1.00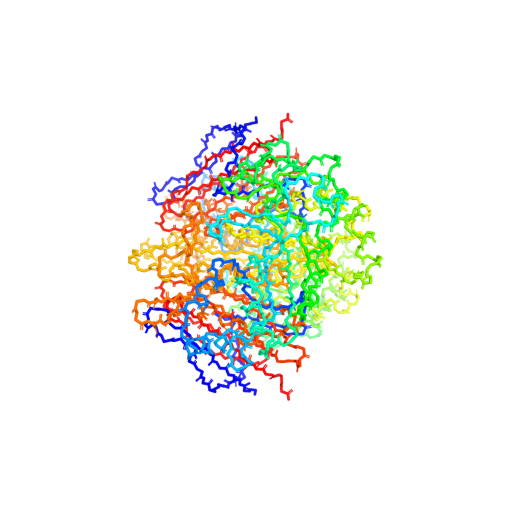 19.55 178 LEU B C 1
ATOM 4973 O O . LEU B 1 178 ? 25.908 -24.234 36.375 1.00 19.03 178 LEU B O 1
ATOM 4978 N N . LEU B 1 179 ? 23.982 -25.196 37.004 1.00 20.34 179 LEU B N 1
ATOM 4979 C CA . LEU B 1 179 ? 24.665 -26.260 37.735 1.00 20.75 179 LEU B CA 1
ATOM 4980 C C . LEU B 1 179 ? 25.370 -27.205 36.758 1.00 21.53 179 LEU B C 1
ATOM 4981 O O . LEU B 1 179 ? 26.461 -27.706 37.040 1.00 21.52 179 LEU B O 1
ATOM 4986 N N . GLU B 1 180 ? 24.747 -27.441 35.607 1.00 22.01 180 GLU B N 1
ATOM 4987 C CA . GLU B 1 180 ? 25.331 -28.304 34.579 1.00 23.67 180 GLU B CA 1
ATOM 4988 C C . GLU B 1 180 ? 26.663 -27.699 34.136 1.00 23.30 180 GLU B C 1
ATOM 4989 O O . GLU B 1 180 ? 27.695 -28.375 34.129 1.00 21.95 180 GLU B O 1
ATOM 4995 N N . TYR B 1 181 ? 26.645 -26.418 33.784 1.00 21.99 181 TYR B N 1
ATOM 4996 C CA . TYR B 1 181 ? 27.864 -25.750 33.350 1.00 21.93 181 TYR B CA 1
ATOM 4997 C C . TYR B 1 181 ? 28.910 -25.671 34.458 1.00 23.64 181 TYR B C 1
ATOM 4998 O O . TYR B 1 181 ? 30.106 -25.791 34.194 1.00 23.86 181 TYR B O 1
ATOM 5007 N N . ARG B 1 182 ? 28.465 -25.482 35.697 1.00 23.80 182 ARG B N 1
ATOM 5008 C CA . ARG B 1 182 ? 29.396 -25.406 36.819 1.00 26.20 182 ARG B CA 1
ATOM 5009 C C . ARG B 1 182 ? 30.160 -26.725 36.971 1.00 26.62 182 ARG B C 1
ATOM 5010 O O . ARG B 1 182 ? 31.368 -26.729 37.222 1.00 26.06 182 ARG B O 1
ATOM 5018 N N . ARG B 1 183 ? 29.452 -27.841 36.818 1.00 26.84 183 ARG B N 1
ATOM 5019 C CA . ARG B 1 183 ? 30.076 -29.156 36.933 1.00 29.29 183 ARG B CA 1
ATOM 5020 C C . ARG B 1 183 ? 31.092 -29.400 35.821 1.00 28.95 183 ARG B C 1
ATOM 5021 O O . ARG B 1 183 ? 31.869 -30.351 35.878 1.00 28.77 183 ARG B O 1
ATOM 5029 N N . HIS B 1 184 ? 31.082 -28.535 34.812 1.00 28.39 184 HIS B N 1
ATOM 5030 C CA . HIS B 1 184 ? 32.013 -28.644 33.696 1.00 28.62 184 HIS B CA 1
ATOM 5031 C C . HIS B 1 184 ? 33.049 -27.527 33.757 1.00 28.08 184 HIS B C 1
ATOM 5032 O O . HIS B 1 184 ? 33.677 -27.190 32.753 1.00 27.55 184 HIS B O 1
ATOM 5039 N N . GLY B 1 185 ? 33.213 -26.954 34.944 1.00 26.90 185 GLY B N 1
ATOM 5040 C CA . GLY B 1 185 ? 34.183 -25.893 35.142 1.00 26.69 185 GLY B CA 1
ATOM 5041 C C . GLY B 1 185 ? 33.855 -24.563 34.490 1.00 26.79 185 GLY B C 1
ATOM 5042 O O . GLY B 1 185 ? 34.754 -23.760 34.250 1.00 28.62 185 GLY B O 1
ATOM 5043 N N . ILE B 1 186 ? 32.579 -24.318 34.205 1.00 24.63 186 ILE B N 1
ATOM 5044 C CA . ILE B 1 186 ? 32.174 -23.064 33.575 1.00 24.36 186 ILE B CA 1
ATOM 5045 C C . ILE B 1 186 ? 31.241 -22.283 34.492 1.00 24.76 186 ILE B C 1
ATOM 5046 O O . ILE B 1 186 ? 30.105 -22.695 34.733 1.00 24.69 186 ILE B O 1
ATOM 5051 N N . ASN B 1 187 ? 31.720 -21.151 34.994 1.00 24.66 187 ASN B N 1
ATOM 5052 C CA . ASN B 1 187 ? 30.919 -20.328 35.891 1.00 26.05 187 ASN B CA 1
ATOM 5053 C C . ASN B 1 187 ? 30.315 -19.123 35.181 1.00 25.94 187 ASN B C 1
ATOM 5054 O O . ASN B 1 187 ? 31.006 -18.377 34.488 1.00 27.76 187 ASN B O 1
ATOM 5059 N N . VAL B 1 188 ? 29.010 -18.954 35.354 1.00 23.95 188 VAL B N 1
ATOM 5060 C CA . VAL B 1 188 ? 28.273 -17.859 34.738 1.00 22.35 188 VAL B CA 1
ATOM 5061 C C . VAL B 1 188 ? 28.111 -16.721 35.743 1.00 23.09 188 VAL B C 1
ATOM 5062 O O . VAL B 1 188 ? 27.771 -16.956 36.905 1.00 22.76 188 VAL B O 1
ATOM 5066 N N . GLN B 1 189 ? 28.354 -15.491 35.301 1.00 20.69 189 GLN B N 1
ATOM 5067 C CA . GLN B 1 189 ? 28.233 -14.342 36.190 1.00 20.45 189 GLN B CA 1
ATOM 5068 C C . GLN B 1 189 ? 27.067 -13.423 35.857 1.00 19.35 189 GLN B C 1
ATOM 5069 O O . GLN B 1 189 ? 26.738 -12.529 36.637 1.00 18.26 189 GLN B O 1
ATOM 5075 N N . ALA B 1 190 ? 26.435 -13.636 34.708 1.00 18.73 190 ALA B N 1
ATOM 5076 C CA . ALA B 1 190 ? 25.310 -12.795 34.328 1.00 18.09 190 ALA B CA 1
ATOM 5077 C C . ALA B 1 190 ? 24.265 -13.527 33.498 1.00 17.70 190 ALA B C 1
ATOM 5078 O O . ALA B 1 190 ? 24.563 -14.508 32.817 1.00 16.70 190 ALA B O 1
ATOM 5080 N N . LEU B 1 191 ? 23.040 -13.020 33.559 1.00 17.18 191 LEU B N 1
ATOM 5081 C CA . LEU B 1 191 ? 21.915 -13.579 32.824 1.00 18.28 191 LEU B CA 1
ATOM 5082 C C . LEU B 1 191 ? 21.016 -12.449 32.343 1.00 18.82 191 LEU B C 1
ATOM 5083 O O . LEU B 1 191 ? 21.074 -11.331 32.858 1.00 18.62 191 LEU B O 1
ATOM 5088 N N . SER B 1 192 ? 20.203 -12.741 31.337 1.00 16.65 192 SER B N 1
ATOM 5089 C CA . SER B 1 192 ? 19.196 -11.798 30.892 1.00 17.66 192 SER B CA 1
ATOM 5090 C C . SER B 1 192 ? 17.971 -12.710 30.970 1.00 18.14 192 SER B C 1
ATOM 5091 O O . SER B 1 192 ? 18.100 -13.929 30.834 1.00 17.90 192 SER B O 1
ATOM 5094 N N . VAL B 1 193 ? 16.801 -12.147 31.240 1.00 17.62 193 VAL B N 1
ATOM 5095 C CA . VAL B 1 193 ? 15.590 -12.953 31.361 1.00 17.83 193 VAL B CA 1
ATOM 5096 C C . VAL B 1 193 ? 15.150 -13.579 30.043 1.00 18.39 193 VAL B C 1
ATOM 5097 O O . VAL B 1 193 ? 14.707 -14.731 29.997 1.00 19.30 193 VAL B O 1
ATOM 5101 N N . GLN B 1 194 ? 15.284 -12.819 28.967 1.00 17.67 194 GLN B N 1
ATOM 5102 C CA . GLN B 1 194 ? 14.853 -13.290 27.662 1.00 18.04 194 GLN B CA 1
ATOM 5103 C C . GLN B 1 194 ? 15.420 -12.421 26.555 1.00 18.44 194 GLN B C 1
ATOM 5104 O O . GLN B 1 194 ? 15.468 -11.198 26.676 1.00 19.32 194 GLN B O 1
ATOM 5110 N N . ASN B 1 195 ? 15.850 -13.065 25.478 1.00 18.69 195 ASN B N 1
ATOM 5111 C CA . ASN B 1 195 ? 16.373 -12.352 24.322 1.00 17.48 195 ASN B CA 1
ATOM 5112 C C . ASN B 1 195 ? 15.183 -11.732 23.581 1.00 18.56 195 ASN B C 1
ATOM 5113 O O . ASN B 1 195 ? 14.242 -12.434 23.201 1.00 18.38 195 ASN B O 1
ATOM 5118 N N . GLU B 1 196 ? 15.213 -10.416 23.402 1.00 17.61 196 GLU B N 1
ATOM 5119 C CA . GLU B 1 196 ? 14.159 -9.703 22.683 1.00 18.84 196 GLU B CA 1
ATOM 5120 C C . GLU B 1 196 ? 12.734 -10.104 23.096 1.00 19.07 196 GLU B C 1
ATOM 5121 O O . GLU B 1 196 ? 11.949 -10.582 22.270 1.00 18.36 196 GLU B O 1
ATOM 5127 N N . PRO B 1 197 ? 12.377 -9.878 24.372 1.00 19.24 197 PRO B N 1
ATOM 5128 C CA . PRO B 1 197 ? 11.064 -10.202 24.943 1.00 18.48 197 PRO B CA 1
ATOM 5129 C C . PRO B 1 197 ? 9.833 -9.566 24.295 1.00 18.92 197 PRO B C 1
ATOM 5130 O O . PRO B 1 197 ? 8.707 -9.869 24.684 1.00 17.83 197 PRO B O 1
ATOM 5134 N N . VAL B 1 198 ? 10.029 -8.684 23.320 1.00 19.13 198 VAL B N 1
ATOM 5135 C CA . VAL B 1 198 ? 8.886 -8.063 22.656 1.00 20.03 198 VAL B CA 1
ATOM 5136 C C . VAL B 1 198 ? 8.865 -8.380 21.167 1.00 21.09 198 VAL B C 1
ATOM 5137 O O . VAL B 1 198 ? 8.064 -7.824 20.418 1.00 21.95 198 VAL B O 1
ATOM 5141 N N . ALA B 1 199 ? 9.728 -9.295 20.741 1.00 20.90 199 ALA B N 1
ATOM 5142 C CA . ALA B 1 199 ? 9.805 -9.635 19.328 1.00 22.53 199 ALA B CA 1
ATOM 5143 C C . ALA B 1 199 ? 9.506 -11.081 18.947 1.00 22.72 199 ALA B C 1
ATOM 5144 O O . ALA B 1 199 ? 10.125 -12.019 19.450 1.00 21.57 199 ALA B O 1
ATOM 5146 N N . VAL B 1 200 ? 8.551 -11.249 18.039 1.00 22.49 200 VAL B N 1
ATOM 5147 C CA . VAL B 1 200 ? 8.201 -12.571 17.546 1.00 22.35 200 VAL B CA 1
ATOM 5148 C C . VAL B 1 200 ? 9.156 -12.831 16.384 1.00 22.36 200 VAL B C 1
ATOM 5149 O O . VAL B 1 200 ? 9.345 -11.963 15.533 1.00 23.39 200 VAL B O 1
ATOM 5153 N N . LYS B 1 201 ? 9.762 -14.013 16.359 1.00 21.44 201 LYS B N 1
ATOM 5154 C CA . LYS B 1 201 ? 10.696 -14.381 15.295 1.00 22.91 201 LYS B CA 1
ATOM 5155 C C . LYS B 1 201 ? 10.278 -15.717 14.689 1.00 23.07 201 LYS B C 1
ATOM 5156 O O . LYS B 1 201 ? 9.556 -16.484 15.320 1.00 22.91 201 LYS B O 1
ATOM 5162 N N . THR B 1 202 ? 10.728 -15.999 13.469 1.00 22.47 202 THR B N 1
ATOM 5163 C CA . THR B 1 202 ? 10.397 -17.274 12.844 1.00 23.81 202 THR B CA 1
ATOM 5164 C C . THR B 1 202 ? 11.226 -18.344 13.547 1.00 23.34 202 THR B C 1
ATOM 5165 O O . THR B 1 202 ? 10.966 -19.541 13.415 1.00 23.56 202 THR B O 1
ATOM 5169 N N . TRP B 1 203 ? 12.234 -17.896 14.294 1.00 22.09 203 TRP B N 1
ATOM 5170 C CA . TRP B 1 203 ? 13.090 -18.798 15.054 1.00 20.64 203 TRP B CA 1
ATOM 5171 C C . TRP B 1 203 ? 12.783 -18.659 16.547 1.00 19.14 203 TRP B C 1
ATOM 5172 O O . TRP B 1 203 ? 11.818 -17.996 16.922 1.00 19.26 203 TRP B O 1
ATOM 5183 N N . ASP B 1 204 ? 13.607 -19.282 17.387 1.00 18.94 204 ASP B N 1
ATOM 5184 C CA . ASP B 1 204 ? 13.425 -19.263 18.842 1.00 18.17 204 ASP B CA 1
ATOM 5185 C C . ASP B 1 204 ? 13.153 -17.877 19.405 1.00 18.58 204 ASP B C 1
ATOM 5186 O O . ASP B 1 204 ? 13.977 -16.968 19.292 1.00 18.68 204 ASP B O 1
ATOM 5191 N N . SER B 1 205 ? 11.994 -17.729 20.034 1.00 18.85 205 SER B N 1
ATOM 5192 C CA . SER B 1 205 ? 11.594 -16.451 20.607 1.00 19.96 205 SER B CA 1
ATOM 5193 C C . SER B 1 205 ? 10.489 -16.647 21.636 1.00 20.15 205 SER B C 1
ATOM 5194 O O . SER B 1 205 ? 9.819 -17.680 21.649 1.00 19.61 205 SER B O 1
ATOM 5197 N N . CYS B 1 206 ? 10.307 -15.657 22.504 1.00 20.25 206 CYS B N 1
ATOM 5198 C CA . CYS B 1 206 ? 9.275 -15.732 23.537 1.00 20.54 206 CYS B CA 1
ATOM 5199 C C . CYS B 1 206 ? 8.978 -14.327 24.039 1.00 20.88 206 CYS B C 1
ATOM 5200 O O . CYS B 1 206 ? 9.896 -13.565 24.351 1.00 18.91 206 CYS B O 1
ATOM 5203 N N . LEU B 1 207 ? 7.694 -13.989 24.115 1.00 19.86 207 LEU B N 1
ATOM 5204 C CA . LEU B 1 207 ? 7.272 -12.662 24.553 1.00 20.11 207 LEU B CA 1
ATOM 5205 C C . LEU B 1 207 ? 6.997 -12.557 26.051 1.00 19.99 207 LEU B C 1
ATOM 5206 O O . LEU B 1 207 ? 6.454 -13.475 26.661 1.00 20.51 207 LEU B O 1
ATOM 5211 N N . TYR B 1 208 ? 7.379 -11.421 26.625 1.00 19.52 208 TYR B N 1
ATOM 5212 C CA . TYR B 1 208 ? 7.167 -11.116 28.040 1.00 20.22 208 TYR B CA 1
ATOM 5213 C C . TYR B 1 208 ? 6.809 -9.638 28.116 1.00 21.89 208 TYR B C 1
ATOM 5214 O O . TYR B 1 208 ? 7.417 -8.821 27.424 1.00 22.81 208 TYR B O 1
ATOM 5223 N N . SER B 1 209 ? 5.829 -9.286 28.939 1.00 21.93 209 SER B N 1
ATOM 5224 C CA . SER B 1 209 ? 5.494 -7.880 29.122 1.00 21.74 209 SER B CA 1
ATOM 5225 C C . SER B 1 209 ? 6.582 -7.443 30.107 1.00 20.76 209 SER B C 1
ATOM 5226 O O . SER B 1 209 ? 7.281 -8.291 30.665 1.00 19.50 209 SER B O 1
ATOM 5229 N N . VAL B 1 210 ? 6.743 -6.145 30.333 1.00 20.56 210 VAL B N 1
ATOM 5230 C CA . VAL B 1 210 ? 7.777 -5.717 31.267 1.00 19.41 210 VAL B CA 1
ATOM 5231 C C . VAL B 1 210 ? 7.452 -6.229 32.673 1.00 20.96 210 VAL B C 1
ATOM 5232 O O . VAL B 1 210 ? 8.347 -6.590 33.438 1.00 18.30 210 VAL B O 1
ATOM 5236 N N . GLU B 1 211 ? 6.164 -6.284 33.003 1.00 21.77 211 GLU B N 1
ATOM 5237 C CA . GLU B 1 211 ? 5.741 -6.776 34.312 1.00 23.59 211 GLU B CA 1
ATOM 5238 C C . GLU B 1 211 ? 6.142 -8.243 34.470 1.00 21.85 211 GLU B C 1
ATOM 5239 O O . GLU B 1 211 ? 6.662 -8.650 35.508 1.00 20.18 211 GLU B O 1
ATOM 5245 N N . GLU B 1 212 ? 5.899 -9.029 33.425 1.00 21.20 212 GLU B N 1
ATOM 5246 C CA . GLU B 1 212 ? 6.213 -10.451 33.435 1.00 19.99 212 GLU B CA 1
ATOM 5247 C C . GLU B 1 212 ? 7.714 -10.727 33.494 1.00 20.95 212 GLU B C 1
ATOM 5248 O O . GLU B 1 212 ? 8.167 -11.553 34.287 1.00 19.01 212 GLU B O 1
ATOM 5254 N N . GLU B 1 213 ? 8.481 -10.028 32.660 1.00 19.30 213 GLU B N 1
ATOM 5255 C CA . GLU B 1 213 ? 9.930 -10.203 32.620 1.00 19.51 213 GLU B CA 1
ATOM 5256 C C . GLU B 1 213 ? 10.587 -9.896 33.969 1.00 19.99 213 GLU B C 1
ATOM 5257 O O . GLU B 1 213 ? 11.424 -10.666 34.455 1.00 19.64 213 GLU B O 1
ATOM 5263 N N . THR B 1 214 ? 10.214 -8.769 34.570 1.00 18.98 214 THR B N 1
ATOM 5264 C CA . THR B 1 214 ? 10.796 -8.380 35.847 1.00 19.33 214 THR B CA 1
ATOM 5265 C C . THR B 1 214 ? 10.343 -9.294 36.981 1.00 20.37 214 THR B C 1
ATOM 5266 O O . THR B 1 214 ? 11.119 -9.585 37.891 1.00 19.74 214 THR B O 1
ATOM 5270 N N . ALA B 1 215 ? 9.095 -9.749 36.929 1.00 20.09 215 ALA B N 1
ATOM 5271 C CA . ALA B 1 215 ? 8.590 -10.646 37.965 1.00 21.10 215 ALA B CA 1
ATOM 5272 C C . ALA B 1 215 ? 9.381 -11.949 37.919 1.00 20.69 215 ALA B C 1
ATOM 5273 O O . ALA B 1 215 ? 9.766 -12.494 38.956 1.00 21.90 215 ALA B O 1
ATOM 5275 N N . PHE B 1 216 ? 9.634 -12.442 36.712 1.00 19.75 216 PHE B N 1
ATOM 5276 C CA . PHE B 1 216 ? 10.381 -13.680 36.556 1.00 19.61 216 PHE B CA 1
ATOM 5277 C C . PHE B 1 216 ? 11.756 -13.522 37.188 1.00 20.02 216 PHE B C 1
ATOM 5278 O O . PHE B 1 216 ? 12.236 -14.409 37.891 1.00 20.33 216 PHE B O 1
ATOM 5286 N N . ALA B 1 217 ? 12.387 -12.381 36.934 1.00 19.00 217 ALA B N 1
ATOM 5287 C CA . ALA B 1 217 ? 13.713 -12.116 37.475 1.00 18.24 217 ALA B CA 1
ATOM 5288 C C . ALA B 1 217 ? 13.723 -12.010 38.994 1.00 18.02 217 ALA B C 1
ATOM 5289 O O . ALA B 1 217 ? 14.507 -12.678 39.664 1.00 18.09 217 ALA B O 1
ATOM 5291 N N . VAL B 1 218 ? 12.836 -11.177 39.526 1.00 18.19 218 VAL B N 1
ATOM 5292 C CA . VAL B 1 218 ? 12.766 -10.922 40.961 1.00 21.25 218 VAL B CA 1
ATOM 5293 C C . VAL B 1 218 ? 12.033 -11.960 41.811 1.00 21.47 218 VAL B C 1
ATOM 5294 O O . VAL B 1 218 ? 12.490 -12.311 42.900 1.00 21.58 218 VAL B O 1
ATOM 5298 N N . GLN B 1 219 ? 10.904 -12.449 41.317 1.00 21.91 219 GLN B N 1
ATOM 5299 C CA . GLN B 1 219 ? 10.103 -13.412 42.062 1.00 23.99 219 GLN B CA 1
ATOM 5300 C C . GLN B 1 219 ? 10.490 -14.878 41.895 1.00 24.04 219 GLN B C 1
ATOM 5301 O O . GLN B 1 219 ? 10.175 -15.699 42.759 1.00 23.69 219 GLN B O 1
ATOM 5307 N N . TYR B 1 220 ? 11.172 -15.216 40.804 1.00 22.27 220 TYR B N 1
ATOM 5308 C CA . TYR B 1 220 ? 11.557 -16.606 40.582 1.00 22.46 220 TYR B CA 1
ATOM 5309 C C . TYR B 1 220 ? 13.055 -16.872 40.496 1.00 22.60 220 TYR B C 1
ATOM 5310 O O . TYR B 1 220 ? 13.561 -17.767 41.168 1.00 22.57 220 TYR B O 1
ATOM 5319 N N . LEU B 1 221 ? 13.770 -16.108 39.677 1.00 21.86 221 LEU B N 1
ATOM 5320 C CA . LEU B 1 221 ? 15.208 -16.317 39.546 1.00 20.75 221 LEU B CA 1
ATOM 5321 C C . LEU B 1 221 ? 16.014 -15.979 40.795 1.00 20.46 221 LEU B C 1
ATOM 5322 O O . LEU B 1 221 ? 16.815 -16.791 41.258 1.00 21.57 221 LEU B O 1
ATOM 5327 N N . ARG B 1 222 ? 15.807 -14.786 41.341 1.00 20.40 222 ARG B N 1
ATOM 5328 C CA . ARG B 1 222 ? 16.562 -14.358 42.513 1.00 18.94 222 ARG B CA 1
ATOM 5329 C C . ARG B 1 222 ? 16.560 -15.333 43.690 1.00 20.01 222 ARG B C 1
ATOM 5330 O O . ARG B 1 222 ? 17.621 -15.701 44.196 1.00 19.85 222 ARG B O 1
ATOM 5338 N N . PRO B 1 223 ? 15.374 -15.763 44.145 1.00 19.90 223 PRO B N 1
ATOM 5339 C CA . PRO B 1 223 ? 15.302 -16.702 45.274 1.00 21.00 223 PRO B CA 1
ATOM 5340 C C . PRO B 1 223 ? 16.118 -17.976 45.034 1.00 22.10 223 PRO B C 1
ATOM 5341 O O . PRO B 1 223 ? 16.893 -18.408 45.891 1.00 23.61 223 PRO B O 1
ATOM 5345 N N . ARG B 1 224 ? 15.945 -18.566 43.856 1.00 22.20 224 ARG B N 1
ATOM 5346 C CA . ARG B 1 224 ? 16.646 -19.794 43.502 1.00 22.45 224 ARG B CA 1
ATOM 5347 C C . ARG B 1 224 ? 18.155 -19.610 43.398 1.00 23.22 224 ARG B C 1
ATOM 5348 O O . ARG B 1 224 ? 18.920 -20.490 43.790 1.00 22.66 224 ARG B O 1
ATOM 5356 N N . LEU B 1 225 ? 18.588 -18.470 42.871 1.00 22.09 225 LEU B N 1
ATOM 5357 C CA . LEU B 1 225 ? 20.016 -18.208 42.748 1.00 21.00 225 LEU B CA 1
ATOM 5358 C C . LEU B 1 225 ? 20.629 -18.086 44.142 1.00 21.75 225 LEU B C 1
ATOM 5359 O O . LEU B 1 225 ? 21.732 -18.574 44.398 1.00 22.06 225 LEU B O 1
ATOM 5364 N N . ALA B 1 226 ? 19.902 -17.435 45.042 1.00 21.48 226 ALA B N 1
ATOM 5365 C CA . ALA B 1 226 ? 20.376 -17.242 46.407 1.00 22.93 226 ALA B CA 1
ATOM 5366 C C . ALA B 1 226 ? 20.568 -18.578 47.123 1.00 24.51 226 ALA B C 1
ATOM 5367 O O . ALA B 1 226 ? 21.564 -18.780 47.818 1.00 24.53 226 ALA B O 1
ATOM 5369 N N . ARG B 1 227 ? 19.621 -19.493 46.945 1.00 25.18 227 ARG B N 1
ATOM 5370 C CA . ARG B 1 227 ? 19.710 -20.796 47.597 1.00 26.25 227 ARG B CA 1
ATOM 5371 C C . ARG B 1 227 ? 20.811 -21.679 47.031 1.00 27.20 227 ARG B C 1
ATOM 5372 O O . ARG B 1 227 ? 21.137 -22.718 47.606 1.00 27.93 227 ARG B O 1
ATOM 5380 N N . GLN B 1 228 ? 21.383 -21.265 45.904 1.00 25.46 228 GLN B N 1
ATOM 5381 C CA . GLN B 1 228 ? 22.463 -22.014 45.276 1.00 26.24 228 GLN B CA 1
ATOM 5382 C C . GLN B 1 228 ? 23.784 -21.286 45.497 1.00 26.78 228 GLN B C 1
ATOM 5383 O O . GLN B 1 228 ? 24.825 -21.701 44.991 1.00 28.70 228 GLN B O 1
ATOM 5389 N N . GLY B 1 229 ? 23.736 -20.202 46.265 1.00 27.56 229 GLY B N 1
ATOM 5390 C CA . GLY B 1 229 ? 24.938 -19.430 46.534 1.00 28.30 229 GLY B CA 1
ATOM 5391 C C . GLY B 1 229 ? 25.368 -18.613 45.329 1.00 28.23 229 GLY B C 1
ATOM 5392 O O . GLY B 1 229 ? 26.546 -18.297 45.169 1.00 29.26 229 GLY B O 1
ATOM 5393 N N . MET B 1 230 ? 24.409 -18.269 44.477 1.00 27.26 230 MET B N 1
ATOM 5394 C CA . MET B 1 230 ? 24.697 -17.490 43.278 1.00 26.53 230 MET B CA 1
ATOM 5395 C C . MET B 1 230 ? 24.112 -16.086 43.394 1.00 26.75 230 MET B C 1
ATOM 5396 O O . MET B 1 230 ? 23.734 -15.474 42.397 1.00 26.21 230 MET B O 1
ATOM 5401 N N . ASP B 1 231 ? 24.047 -15.578 44.619 1.00 26.87 231 ASP B N 1
ATOM 5402 C CA . ASP B 1 231 ? 23.492 -14.251 44.861 1.00 29.54 231 ASP B CA 1
ATOM 5403 C C . ASP B 1 231 ? 24.214 -13.117 44.132 1.00 27.53 231 ASP B C 1
ATOM 5404 O O . ASP B 1 231 ? 23.621 -12.066 43.893 1.00 29.33 231 ASP B O 1
ATOM 5409 N N . GLU B 1 232 ? 25.483 -13.321 43.785 1.00 25.76 232 GLU B N 1
ATOM 5410 C CA . GLU B 1 232 ? 26.263 -12.294 43.090 1.00 25.49 232 GLU B CA 1
ATOM 5411 C C . GLU B 1 232 ? 25.925 -12.196 41.602 1.00 23.97 232 GLU B C 1
ATOM 5412 O O . GLU B 1 232 ? 26.414 -11.307 40.902 1.00 20.90 232 GLU B O 1
ATOM 5418 N N . MET B 1 233 ? 25.102 -13.121 41.122 1.00 21.25 233 MET B N 1
ATOM 5419 C CA . MET B 1 233 ? 24.704 -13.142 39.721 1.00 21.05 233 MET B CA 1
ATOM 5420 C C . MET B 1 233 ? 24.094 -11.811 39.285 1.00 20.48 233 MET B C 1
ATOM 5421 O O . MET B 1 233 ? 23.266 -11.240 39.993 1.00 21.04 233 MET B O 1
ATOM 5426 N N . GLU B 1 234 ? 24.502 -11.315 38.120 1.00 20.18 234 GLU B N 1
ATOM 5427 C CA . GLU B 1 234 ? 23.930 -10.076 37.608 1.00 18.87 234 GLU B CA 1
ATOM 5428 C C . GLU B 1 234 ? 22.772 -10.469 36.701 1.00 18.89 234 GLU B C 1
ATOM 5429 O O . GLU B 1 234 ? 22.870 -11.435 35.940 1.00 17.61 234 GLU B O 1
ATOM 5435 N N . ILE B 1 235 ? 21.673 -9.733 36.792 1.00 17.41 235 ILE B N 1
ATOM 5436 C CA . ILE B 1 235 ? 20.523 -10.003 35.940 1.00 17.41 235 ILE B CA 1
ATOM 5437 C C . ILE B 1 235 ? 20.219 -8.755 35.128 1.00 16.70 235 ILE B C 1
ATOM 5438 O O . ILE B 1 235 ? 20.088 -7.663 35.682 1.00 16.79 235 ILE B O 1
ATOM 5443 N N . TYR B 1 236 ? 20.113 -8.929 33.814 1.00 16.01 236 TYR B N 1
ATOM 5444 C CA . TYR B 1 236 ? 19.818 -7.833 32.899 1.00 16.37 236 TYR B CA 1
ATOM 5445 C C . TYR B 1 236 ? 18.454 -8.051 32.267 1.00 16.06 236 TYR B C 1
ATOM 5446 O O . TYR B 1 236 ? 18.037 -9.194 32.064 1.00 17.40 236 TYR B O 1
ATOM 5455 N N . ILE B 1 237 ? 17.762 -6.957 31.967 1.00 15.70 237 ILE B N 1
ATOM 5456 C CA . ILE B 1 237 ? 16.464 -7.041 31.315 1.00 16.11 237 ILE B CA 1
ATOM 5457 C C . ILE B 1 237 ? 16.506 -6.301 29.974 1.00 17.85 237 ILE B C 1
ATOM 5458 O O . ILE B 1 237 ? 17.530 -5.715 29.618 1.00 16.34 237 ILE B O 1
ATOM 5463 N N . TRP B 1 238 ? 15.382 -6.334 29.255 1.00 16.72 238 TRP B N 1
ATOM 5464 C CA . TRP B 1 238 ? 15.224 -5.723 27.932 1.00 16.57 238 TRP B CA 1
ATOM 5465 C C . TRP B 1 238 ? 15.914 -6.613 26.898 1.00 18.26 238 TRP B C 1
ATOM 5466 O O . TRP B 1 238 ? 15.253 -7.373 26.198 1.00 18.58 238 TRP B O 1
ATOM 5477 N N . ASP B 1 239 ? 17.239 -6.523 26.809 1.00 16.58 239 ASP B N 1
ATOM 5478 C CA . ASP B 1 239 ? 18.003 -7.345 25.867 1.00 17.26 239 ASP B CA 1
ATOM 5479 C C . ASP B 1 239 ? 17.406 -7.202 24.465 1.00 17.21 239 ASP B C 1
ATOM 5480 O O . ASP B 1 239 ? 17.174 -8.195 23.766 1.00 17.35 239 ASP B O 1
ATOM 5485 N N . HIS B 1 240 ? 17.157 -5.958 24.066 1.00 16.79 240 HIS B N 1
ATOM 5486 C CA . HIS B 1 240 ? 16.578 -5.671 22.757 1.00 17.30 240 HIS B CA 1
ATOM 5487 C C . HIS B 1 240 ? 17.173 -4.371 22.198 1.00 15.86 240 HIS B C 1
ATOM 5488 O O . HIS B 1 240 ? 18.123 -3.820 22.763 1.00 15.29 240 HIS B O 1
ATOM 5495 N N . ASP B 1 241 ? 16.620 -3.881 21.094 1.00 16.86 241 ASP B N 1
ATOM 5496 C CA . ASP B 1 241 ? 17.152 -2.680 20.450 1.00 16.44 241 ASP B CA 1
ATOM 5497 C C . ASP B 1 241 ? 17.052 -1.396 21.263 1.00 16.85 241 ASP B C 1
ATOM 5498 O O . ASP B 1 241 ? 16.222 -1.274 22.158 1.00 16.99 241 ASP B O 1
ATOM 5503 N N . LYS B 1 242 ? 17.913 -0.436 20.938 1.00 16.00 242 LYS B N 1
ATOM 5504 C CA . LYS B 1 242 ? 17.969 0.823 21.675 1.00 15.77 242 LYS B CA 1
ATOM 5505 C C . LYS B 1 242 ? 16.784 1.783 21.549 1.00 16.36 242 LYS B C 1
ATOM 5506 O O . LYS B 1 242 ? 16.612 2.658 22.395 1.00 15.87 242 LYS B O 1
ATOM 5512 N N . ASP B 1 243 ? 15.956 1.622 20.521 1.00 17.09 243 ASP B N 1
ATOM 5513 C CA . ASP B 1 243 ? 14.815 2.520 20.339 1.00 16.96 243 ASP B CA 1
ATOM 5514 C C . ASP B 1 243 ? 13.755 2.430 21.444 1.00 17.01 243 ASP B C 1
ATOM 5515 O O . ASP B 1 243 ? 13.024 3.391 21.683 1.00 17.62 243 ASP B O 1
ATOM 5520 N N . GLY B 1 244 ? 13.672 1.291 22.124 1.00 17.24 244 GLY B N 1
ATOM 5521 C CA . GLY B 1 244 ? 12.677 1.148 23.179 1.00 17.94 244 GLY B CA 1
ATOM 5522 C C . GLY B 1 244 ? 13.273 1.074 24.574 1.00 18.04 244 GLY B C 1
ATOM 5523 O O . GLY B 1 244 ? 12.607 0.668 25.526 1.00 17.12 244 GLY B O 1
ATOM 5524 N N . LEU B 1 245 ? 14.527 1.497 24.692 1.00 17.73 245 LEU B N 1
ATOM 5525 C CA . LEU B 1 245 ? 15.263 1.448 25.952 1.00 19.39 245 LEU B CA 1
ATOM 5526 C C . LEU B 1 245 ? 14.675 2.248 27.117 1.00 18.63 245 LEU B C 1
ATOM 5527 O O . LEU B 1 245 ? 14.409 1.691 28.188 1.00 18.44 245 LEU B O 1
ATOM 5532 N N . VAL B 1 246 ? 14.483 3.548 26.924 1.00 16.29 246 VAL B N 1
ATOM 5533 C CA . VAL B 1 246 ? 13.941 4.382 27.988 1.00 17.07 246 VAL B CA 1
ATOM 5534 C C . VAL B 1 246 ? 12.537 3.958 28.412 1.00 17.53 246 VAL B C 1
ATOM 5535 O O . VAL B 1 246 ? 12.261 3.846 29.605 1.00 17.48 246 VAL B O 1
ATOM 5539 N N . ASP B 1 247 ? 11.659 3.717 27.443 1.00 17.86 247 ASP B N 1
ATOM 5540 C CA . ASP B 1 247 ? 10.284 3.310 27.742 1.00 20.41 247 ASP B CA 1
ATOM 5541 C C . ASP B 1 247 ? 10.233 2.093 28.673 1.00 19.53 247 ASP B C 1
ATOM 5542 O O . ASP B 1 247 ? 9.501 2.084 29.670 1.00 20.27 247 ASP B O 1
ATOM 5547 N N . TRP B 1 248 ? 11.017 1.072 28.345 1.00 17.01 248 TRP B N 1
ATOM 5548 C CA . TRP B 1 248 ? 11.058 -0.157 29.134 1.00 17.75 248 TRP B CA 1
ATOM 5549 C C . TRP B 1 248 ? 11.646 0.063 30.529 1.00 19.57 248 TRP B C 1
ATOM 5550 O O . TRP B 1 248 ? 11.068 -0.372 31.526 1.00 19.28 248 TRP B O 1
ATOM 5561 N N . ALA B 1 249 ? 12.788 0.747 30.600 1.00 18.23 249 ALA B N 1
ATOM 5562 C CA . ALA B 1 249 ? 13.442 1.016 31.878 1.00 19.24 249 ALA B CA 1
ATOM 5563 C C . ALA B 1 249 ? 12.543 1.814 32.816 1.00 19.49 249 ALA B C 1
ATOM 5564 O O . ALA B 1 249 ? 12.513 1.572 34.023 1.00 19.51 249 ALA B O 1
ATOM 5566 N N . GLU B 1 250 ? 11.818 2.772 32.251 1.00 20.28 250 GLU B N 1
ATOM 5567 C CA . GLU B 1 250 ? 10.915 3.625 33.017 1.00 22.59 250 GLU B CA 1
ATOM 5568 C C . GLU B 1 250 ? 9.881 2.776 33.756 1.00 22.13 250 GLU B C 1
ATOM 5569 O O . GLU B 1 250 ? 9.629 2.967 34.947 1.00 22.27 250 GLU B O 1
ATOM 5575 N N . LEU B 1 251 ? 9.289 1.833 33.035 1.00 21.26 251 LEU B N 1
ATOM 5576 C CA . LEU B 1 251 ? 8.273 0.956 33.601 1.00 22.05 251 LEU B CA 1
ATOM 5577 C C . LEU B 1 251 ? 8.847 -0.091 34.544 1.00 21.96 251 LEU B C 1
ATOM 5578 O O . LEU B 1 251 ? 8.246 -0.407 35.568 1.00 23.21 251 LEU B O 1
ATOM 5583 N N . ALA B 1 252 ? 10.015 -0.623 34.208 1.00 21.44 252 ALA B N 1
ATOM 5584 C CA . ALA B 1 252 ? 10.633 -1.649 35.037 1.00 21.67 252 ALA B CA 1
ATOM 5585 C C . ALA B 1 252 ? 11.141 -1.159 36.389 1.00 23.29 252 ALA B C 1
ATOM 5586 O O . ALA B 1 252 ? 10.851 -1.762 37.421 1.00 22.61 252 ALA B O 1
ATOM 5588 N N . PHE B 1 253 ? 11.892 -0.063 36.389 1.00 22.55 253 PHE B N 1
ATOM 5589 C CA . PHE B 1 253 ? 12.463 0.450 37.628 1.00 25.80 253 PHE B CA 1
ATOM 5590 C C . PHE B 1 253 ? 11.576 1.373 38.461 1.00 27.05 253 PHE B C 1
ATOM 5591 O O . PHE B 1 253 ? 12.038 1.983 39.426 1.00 28.60 253 PHE B O 1
ATOM 5599 N N . ALA B 1 254 ? 10.302 1.468 38.099 1.00 28.43 254 ALA B N 1
ATOM 5600 C CA . ALA B 1 254 ? 9.370 2.292 38.856 1.00 30.37 254 ALA B CA 1
ATOM 5601 C C . ALA B 1 254 ? 9.044 1.515 40.129 1.00 31.54 254 ALA B C 1
ATOM 5602 O O . ALA B 1 254 ? 8.617 2.084 41.133 1.00 31.68 254 ALA B O 1
ATOM 5604 N N . ASP B 1 255 ? 9.261 0.203 40.072 1.00 31.83 255 ASP B N 1
ATOM 5605 C CA . ASP B 1 255 ? 9.003 -0.683 41.201 1.00 32.20 255 ASP B CA 1
ATOM 5606 C C . ASP B 1 255 ? 10.284 -0.928 41.996 1.00 32.06 255 ASP B C 1
ATOM 5607 O O . ASP B 1 255 ? 11.284 -1.393 41.450 1.00 30.73 255 ASP B O 1
ATOM 5612 N N . GLU B 1 256 ? 10.244 -0.619 43.289 1.00 31.26 256 GLU B N 1
ATOM 5613 C CA . GLU B 1 256 ? 11.402 -0.787 44.160 1.00 31.05 256 GLU B CA 1
ATOM 5614 C C . GLU B 1 256 ? 11.985 -2.197 44.163 1.00 29.12 256 GLU B C 1
ATOM 5615 O O . GLU B 1 256 ? 13.205 -2.368 44.213 1.00 27.39 256 GLU B O 1
ATOM 5621 N N . ALA B 1 257 ? 11.122 -3.207 44.120 1.00 26.81 257 ALA B N 1
ATOM 5622 C CA . ALA B 1 257 ? 11.588 -4.589 44.121 1.00 26.36 257 ALA B CA 1
ATOM 5623 C C . ALA B 1 257 ? 12.462 -4.852 42.901 1.00 25.39 257 ALA B C 1
ATOM 5624 O O . ALA B 1 257 ? 13.506 -5.504 42.994 1.00 24.07 257 ALA B O 1
ATOM 5626 N N . ASN B 1 258 ? 12.035 -4.336 41.755 1.00 24.71 258 ASN B N 1
ATOM 5627 C CA . ASN B 1 258 ? 12.789 -4.513 40.523 1.00 23.89 258 ASN B CA 1
ATOM 5628 C C . ASN B 1 258 ? 14.109 -3.767 40.586 1.00 24.30 258 ASN B C 1
ATOM 5629 O O . ASN B 1 258 ? 15.154 -4.301 40.213 1.00 23.61 258 ASN B O 1
ATOM 5634 N N . TYR B 1 259 ? 14.064 -2.531 41.066 1.00 24.11 259 TYR B N 1
ATOM 5635 C CA . TYR B 1 259 ? 15.276 -1.733 41.160 1.00 24.70 259 TYR B CA 1
ATOM 5636 C C . TYR B 1 259 ? 16.339 -2.446 41.989 1.00 25.25 259 TYR B C 1
ATOM 5637 O O . TYR B 1 259 ? 17.511 -2.468 41.625 1.00 24.84 259 TYR B O 1
ATOM 5646 N N . LYS B 1 260 ? 15.924 -3.046 43.099 1.00 26.21 260 LYS B N 1
ATOM 5647 C CA . LYS B 1 260 ? 16.861 -3.732 43.979 1.00 26.80 260 LYS B CA 1
ATOM 5648 C C . LYS B 1 260 ? 17.364 -5.081 43.465 1.00 25.86 260 LYS B C 1
ATOM 5649 O O . LYS B 1 260 ? 18.471 -5.497 43.803 1.00 25.63 260 LYS B O 1
ATOM 5655 N N . GLY B 1 261 ? 16.569 -5.757 42.641 1.00 24.64 261 GLY B N 1
ATOM 5656 C CA . GLY B 1 261 ? 16.976 -7.065 42.155 1.00 21.65 261 GLY B CA 1
ATOM 5657 C C . GLY B 1 261 ? 17.501 -7.180 40.736 1.00 22.25 261 GLY B C 1
ATOM 5658 O O . GLY B 1 261 ? 18.001 -8.240 40.350 1.00 22.03 261 GLY B O 1
ATOM 5659 N N . ILE B 1 262 ? 17.397 -6.105 39.960 1.00 19.11 262 ILE B N 1
ATOM 5660 C CA . ILE B 1 262 ? 17.862 -6.112 38.572 1.00 18.84 262 ILE B CA 1
ATOM 5661 C C . ILE B 1 262 ? 19.065 -5.171 38.428 1.00 18.24 262 ILE B C 1
ATOM 5662 O O . ILE B 1 262 ? 18.993 -3.998 38.802 1.00 18.20 262 ILE B O 1
ATOM 5667 N N . ASN B 1 263 ? 20.166 -5.699 37.889 1.00 17.61 263 ASN B N 1
ATOM 5668 C CA . ASN B 1 263 ? 21.417 -4.952 37.729 1.00 17.46 263 ASN B CA 1
ATOM 5669 C C . ASN B 1 263 ? 21.478 -3.916 36.608 1.00 18.79 263 ASN B C 1
ATOM 5670 O O . ASN B 1 263 ? 22.282 -2.981 36.664 1.00 17.40 263 ASN B O 1
ATOM 5675 N N . GLY B 1 264 ? 20.657 -4.083 35.581 1.00 19.35 264 GLY B N 1
ATOM 5676 C CA . GLY B 1 264 ? 20.676 -3.119 34.497 1.00 19.26 264 GLY B CA 1
ATOM 5677 C C . GLY B 1 264 ? 19.944 -3.603 33.266 1.00 18.68 264 GLY B C 1
ATOM 5678 O O . GLY B 1 264 ? 19.152 -4.545 33.335 1.00 16.35 264 GLY B O 1
ATOM 5679 N N . LEU B 1 265 ? 20.204 -2.952 32.138 1.00 17.15 265 LEU B N 1
ATOM 5680 C CA . LEU B 1 265 ? 19.561 -3.332 30.891 1.00 19.02 265 LEU B CA 1
ATOM 5681 C C . LEU B 1 265 ? 20.587 -3.679 29.830 1.00 17.40 265 LEU B C 1
ATOM 5682 O O . LEU B 1 265 ? 21.643 -3.054 29.745 1.00 17.52 265 LEU B O 1
ATOM 5687 N N . ALA B 1 266 ? 20.277 -4.695 29.036 1.00 17.33 266 ALA B N 1
ATOM 5688 C CA . ALA B 1 266 ? 21.152 -5.116 27.949 1.00 15.89 266 ALA B CA 1
ATOM 5689 C C . ALA B 1 266 ? 20.491 -4.594 26.683 1.00 15.29 266 ALA B C 1
ATOM 5690 O O . ALA B 1 266 ? 19.269 -4.451 26.640 1.00 15.38 266 ALA B O 1
ATOM 5692 N N . PHE B 1 267 ? 21.277 -4.283 25.657 1.00 14.81 267 PHE B N 1
ATOM 5693 C CA . PHE B 1 267 ? 20.682 -3.798 24.419 1.00 14.79 267 PHE B CA 1
ATOM 5694 C C . PHE B 1 267 ? 21.437 -4.224 23.174 1.00 14.70 267 PHE B C 1
ATOM 5695 O O . PHE B 1 267 ? 22.598 -4.636 23.247 1.00 13.93 267 PHE B O 1
ATOM 5703 N N . HIS B 1 268 ? 20.749 -4.128 22.037 1.00 14.13 268 HIS B N 1
ATOM 5704 C CA . HIS B 1 268 ? 21.287 -4.504 20.730 1.00 14.39 268 HIS B CA 1
ATOM 5705 C C . HIS B 1 268 ? 21.288 -3.273 19.824 1.00 13.95 268 HIS B C 1
ATOM 5706 O O . HIS B 1 268 ? 20.798 -2.215 20.216 1.00 14.55 268 HIS B O 1
ATOM 5713 N N . TRP B 1 269 ? 21.809 -3.410 18.607 1.00 13.17 269 TRP B N 1
ATOM 5714 C CA . TRP B 1 269 ? 21.890 -2.267 17.696 1.00 14.51 269 TRP B CA 1
ATOM 5715 C C . TRP B 1 269 ? 21.079 -2.373 16.407 1.00 15.09 269 TRP B C 1
ATOM 5716 O O . TRP B 1 269 ? 21.245 -1.553 15.504 1.00 14.78 269 TRP B O 1
ATOM 5727 N N . TYR B 1 270 ? 20.191 -3.357 16.319 1.00 16.08 270 TYR B N 1
ATOM 5728 C CA . TYR B 1 270 ? 19.447 -3.573 15.082 1.00 16.58 270 TYR B CA 1
ATOM 5729 C C . TYR B 1 270 ? 18.509 -2.500 14.535 1.00 15.56 270 TYR B C 1
ATOM 5730 O O . TYR B 1 270 ? 18.055 -2.609 13.388 1.00 15.81 270 TYR B O 1
ATOM 5739 N N . THR B 1 271 ? 18.214 -1.467 15.317 1.00 14.71 271 THR B N 1
ATOM 5740 C CA . THR B 1 271 ? 17.349 -0.397 14.824 1.00 15.28 271 THR B CA 1
ATOM 5741 C C . THR B 1 271 ? 18.097 0.937 14.717 1.00 15.31 271 THR B C 1
ATOM 5742 O O . THR B 1 271 ? 17.485 1.998 14.564 1.00 16.03 271 THR B O 1
ATOM 5746 N N . GLY B 1 272 ? 19.421 0.887 14.805 1.00 15.73 272 GLY B N 1
ATOM 5747 C CA . GLY B 1 272 ? 20.193 2.111 14.681 1.00 14.68 272 GLY B CA 1
ATOM 5748 C C . GLY B 1 272 ? 20.858 2.643 15.937 1.00 15.39 272 GLY B C 1
ATOM 5749 O O . GLY B 1 272 ? 20.883 1.978 16.978 1.00 15.71 272 GLY B O 1
ATOM 5750 N N . ASP B 1 273 ? 21.379 3.867 15.822 1.00 14.85 273 ASP B N 1
ATOM 5751 C CA . ASP B 1 273 ? 22.105 4.553 16.889 1.00 14.80 273 ASP B CA 1
ATOM 5752 C C . ASP B 1 273 ? 21.344 4.757 18.197 1.00 14.65 273 ASP B C 1
ATOM 5753 O O . ASP B 1 273 ? 21.633 4.099 19.202 1.00 14.97 273 ASP B O 1
ATOM 5758 N N . HIS B 1 274 ? 20.391 5.687 18.182 1.00 14.12 274 HIS B N 1
ATOM 5759 C CA . HIS B 1 274 ? 19.590 6.009 19.363 1.00 13.75 274 HIS B CA 1
ATOM 5760 C C . HIS B 1 274 ? 20.467 6.184 20.603 1.00 14.62 274 HIS B C 1
ATOM 5761 O O . HIS B 1 274 ? 20.083 5.798 21.704 1.00 14.33 274 HIS B O 1
ATOM 5768 N N . PHE B 1 275 ? 21.642 6.785 20.426 1.00 14.92 275 PHE B N 1
ATOM 5769 C CA . PHE B 1 275 ? 22.562 6.969 21.545 1.00 15.99 275 PHE B CA 1
ATOM 5770 C C . PHE B 1 275 ? 21.983 7.784 22.700 1.00 14.77 275 PHE B C 1
ATOM 5771 O O . PHE B 1 275 ? 22.325 7.549 23.859 1.00 15.23 275 PHE B O 1
ATOM 5779 N N . SER B 1 276 ? 21.108 8.737 22.390 1.00 15.02 276 SER B N 1
ATOM 5780 C CA . SER B 1 276 ? 20.512 9.578 23.429 1.00 16.65 276 SER B CA 1
ATOM 5781 C C . SER B 1 276 ? 19.771 8.792 24.505 1.00 16.53 276 SER B C 1
ATOM 5782 O O . SER B 1 276 ? 19.754 9.194 25.670 1.00 16.82 276 SER B O 1
ATOM 5785 N N . GLN B 1 277 ? 19.148 7.681 24.132 1.00 16.06 277 GLN B N 1
ATOM 5786 C CA . GLN B 1 277 ? 18.424 6.906 25.128 1.00 16.47 277 GLN B CA 1
ATOM 5787 C C . GLN B 1 277 ? 19.376 6.272 26.135 1.00 16.51 277 GLN B C 1
ATOM 5788 O O . GLN B 1 277 ? 19.038 6.136 27.312 1.00 15.21 277 GLN B O 1
ATOM 5794 N N . ILE B 1 278 ? 20.571 5.896 25.685 1.00 16.50 278 ILE B N 1
ATOM 5795 C CA . ILE B 1 278 ? 21.550 5.321 26.603 1.00 17.64 278 ILE B CA 1
ATOM 5796 C C . ILE B 1 278 ? 21.971 6.427 27.568 1.00 17.21 278 ILE B C 1
ATOM 5797 O O . ILE B 1 278 ? 22.003 6.237 28.788 1.00 18.34 278 ILE B O 1
ATOM 5802 N N . GLN B 1 279 ? 22.290 7.592 27.012 1.00 17.41 279 GLN B N 1
ATOM 5803 C CA . GLN B 1 279 ? 22.730 8.723 27.819 1.00 17.55 279 GLN B CA 1
ATOM 5804 C C . GLN B 1 279 ? 21.690 9.137 28.857 1.00 16.38 279 GLN B C 1
ATOM 5805 O O . GLN B 1 279 ? 22.035 9.449 30.000 1.00 17.37 279 GLN B O 1
ATOM 5811 N N . TYR B 1 280 ? 20.420 9.135 28.469 1.00 15.76 280 TYR B N 1
ATOM 5812 C CA . TYR B 1 280 ? 19.361 9.518 29.396 1.00 16.72 280 TYR B CA 1
ATOM 5813 C C . TYR B 1 280 ? 19.325 8.559 30.585 1.00 17.23 280 TYR B C 1
ATOM 5814 O O . TYR B 1 280 ? 19.225 8.989 31.735 1.00 17.16 280 TYR B O 1
ATOM 5823 N N . LEU B 1 281 ? 19.417 7.260 30.312 1.00 18.08 281 LEU B N 1
ATOM 5824 C CA . LEU B 1 281 ? 19.402 6.271 31.386 1.00 18.96 281 LEU B CA 1
ATOM 5825 C C . LEU B 1 281 ? 20.674 6.328 32.228 1.00 19.39 281 LEU B C 1
ATOM 5826 O O . LEU B 1 281 ? 20.634 6.104 33.443 1.00 18.88 281 LEU B O 1
ATOM 5831 N N . ALA B 1 282 ? 21.800 6.628 31.591 1.00 19.16 282 ALA B N 1
ATOM 5832 C CA . ALA B 1 282 ? 23.064 6.723 32.317 1.00 21.54 282 ALA B CA 1
ATOM 5833 C C . ALA B 1 282 ? 22.942 7.823 33.368 1.00 22.57 282 ALA B C 1
ATOM 5834 O O . ALA B 1 282 ? 23.535 7.742 34.445 1.00 22.81 282 ALA B O 1
ATOM 5836 N N . GLN B 1 283 ? 22.163 8.852 33.051 1.00 22.64 283 GLN B N 1
ATOM 5837 C CA . GLN B 1 283 ? 21.951 9.959 33.978 1.00 25.56 283 GLN B CA 1
ATOM 5838 C C . GLN B 1 283 ? 20.912 9.637 35.050 1.00 25.92 283 GLN B C 1
ATOM 5839 O O . GLN B 1 283 ? 21.109 9.951 36.226 1.00 24.92 283 GLN B O 1
ATOM 5845 N N . CYS B 1 284 ? 19.813 9.009 34.639 1.00 25.63 284 CYS B N 1
ATOM 5846 C CA . CYS B 1 284 ? 18.727 8.656 35.553 1.00 28.05 284 CYS B CA 1
ATOM 5847 C C . CYS B 1 284 ? 18.984 7.411 36.402 1.00 27.46 284 CYS B C 1
ATOM 5848 O O . CYS B 1 284 ? 18.449 7.290 37.506 1.00 27.73 284 CYS B O 1
ATOM 5851 N N . LEU B 1 285 ? 19.793 6.489 35.888 1.00 25.79 285 LEU B N 1
ATOM 5852 C CA . LEU B 1 285 ? 20.110 5.248 36.593 1.00 24.93 285 LEU B CA 1
ATOM 5853 C C . LEU B 1 285 ? 21.619 5.052 36.675 1.00 24.89 285 LEU B C 1
ATOM 5854 O O . LEU B 1 285 ? 22.143 4.028 36.238 1.00 23.48 285 LEU B O 1
ATOM 5859 N N . PRO B 1 286 ? 22.335 6.020 37.266 1.00 25.01 286 PRO B N 1
ATOM 5860 C CA . PRO B 1 286 ? 23.792 5.957 37.399 1.00 25.75 286 PRO B CA 1
ATOM 5861 C C . PRO B 1 286 ? 24.365 4.700 38.055 1.00 26.19 286 PRO B C 1
ATOM 5862 O O . PRO B 1 286 ? 25.518 4.349 37.809 1.00 27.27 286 PRO B O 1
ATOM 5866 N N . ASP B 1 287 ? 23.573 4.028 38.886 1.00 25.58 287 ASP B N 1
ATOM 5867 C CA . ASP B 1 287 ? 24.050 2.823 39.560 1.00 26.78 287 ASP B CA 1
ATOM 5868 C C . ASP B 1 287 ? 23.694 1.525 38.835 1.00 25.35 287 ASP B C 1
ATOM 5869 O O . ASP B 1 287 ? 23.986 0.437 39.329 1.00 26.93 287 ASP B O 1
ATOM 5874 N N . LYS B 1 288 ? 23.062 1.637 37.671 1.00 21.97 288 LYS B N 1
ATOM 5875 C CA . LYS B 1 288 ? 22.692 0.459 36.887 1.00 21.51 288 LYS B CA 1
ATOM 5876 C C . LYS B 1 288 ? 23.618 0.327 35.681 1.00 21.35 288 LYS B C 1
ATOM 5877 O O . LYS B 1 288 ? 24.179 1.317 35.219 1.00 23.63 288 LYS B O 1
ATOM 5883 N N . LYS B 1 289 ? 23.775 -0.888 35.168 1.00 18.52 289 LYS B N 1
ATOM 5884 C CA . LYS B 1 289 ? 24.639 -1.107 34.018 1.00 18.05 289 LYS B CA 1
ATOM 5885 C C . LYS B 1 289 ? 23.868 -1.145 32.701 1.00 17.88 289 LYS B C 1
ATOM 5886 O O . LYS B 1 289 ? 22.811 -1.769 32.601 1.00 18.40 289 LYS B O 1
ATOM 5892 N N . LEU B 1 290 ? 24.409 -0.464 31.698 1.00 17.47 290 LEU B N 1
ATOM 5893 C CA . LEU B 1 290 ? 23.806 -0.414 30.370 1.00 17.51 290 LEU B CA 1
ATOM 5894 C C . LEU B 1 290 ? 24.750 -1.179 29.451 1.00 16.76 290 LEU B C 1
ATOM 5895 O O . LEU B 1 290 ? 25.698 -0.623 28.894 1.00 16.74 290 LEU B O 1
ATOM 5900 N N . LEU B 1 291 ? 24.466 -2.464 29.293 1.00 16.65 291 LEU B N 1
ATOM 5901 C CA . LEU B 1 291 ? 25.298 -3.362 28.504 1.00 15.79 291 LEU B CA 1
ATOM 5902 C C . LEU B 1 291 ? 24.886 -3.598 27.058 1.00 16.29 291 LEU B C 1
ATOM 5903 O O . LEU B 1 291 ? 23.719 -3.866 26.770 1.00 16.56 291 LEU B O 1
ATOM 5908 N N . PHE B 1 292 ? 25.847 -3.489 26.146 1.00 15.91 292 PHE B N 1
ATOM 5909 C CA . PHE B 1 292 ? 25.565 -3.788 24.747 1.00 15.19 292 PHE B CA 1
ATOM 5910 C C . PHE B 1 292 ? 25.796 -5.299 24.693 1.00 15.52 292 PHE B C 1
ATOM 5911 O O . PHE B 1 292 ? 26.936 -5.755 24.791 1.00 14.76 292 PHE B O 1
ATOM 5919 N N . SER B 1 293 ? 24.725 -6.072 24.535 1.00 14.51 293 SER B N 1
ATOM 5920 C CA . SER B 1 293 ? 24.838 -7.528 24.544 1.00 15.19 293 SER B CA 1
ATOM 5921 C C . SER B 1 293 ? 24.861 -8.268 23.213 1.00 15.42 293 SER B C 1
ATOM 5922 O O . SER B 1 293 ? 25.201 -9.450 23.183 1.00 16.27 293 SER B O 1
ATOM 5925 N N . GLU B 1 294 ? 24.493 -7.609 22.120 1.00 14.98 294 GLU B N 1
ATOM 5926 C CA . GLU B 1 294 ? 24.497 -8.307 20.844 1.00 15.42 294 GLU B CA 1
ATOM 5927 C C . GLU B 1 294 ? 24.378 -7.419 19.620 1.00 15.63 294 GLU B C 1
ATOM 5928 O O . GLU B 1 294 ? 23.612 -6.454 19.595 1.00 14.41 294 GLU B O 1
ATOM 5934 N N . GLY B 1 295 ? 25.139 -7.782 18.594 1.00 16.69 295 GLY B N 1
ATOM 5935 C CA . GLY B 1 295 ? 25.111 -7.055 17.343 1.00 15.43 295 GLY B CA 1
ATOM 5936 C C . GLY B 1 295 ? 25.859 -7.834 16.283 1.00 15.43 295 GLY B C 1
ATOM 5937 O O . GLY B 1 295 ? 26.790 -8.576 16.593 1.00 15.12 295 GLY B O 1
ATOM 5938 N N . CYS B 1 296 ? 25.432 -7.690 15.034 1.00 14.65 296 CYS B N 1
ATOM 5939 C CA . CYS B 1 296 ? 26.090 -8.347 13.919 1.00 15.46 296 CYS B CA 1
ATOM 5940 C C . CYS B 1 296 ? 25.620 -7.675 12.644 1.00 16.22 296 CYS B C 1
ATOM 5941 O O . CYS B 1 296 ? 24.675 -6.881 12.659 1.00 14.27 296 CYS B O 1
ATOM 5944 N N . VAL B 1 297 ? 26.301 -7.976 11.548 1.00 16.28 297 VAL B N 1
ATOM 5945 C CA . VAL B 1 297 ? 25.928 -7.434 10.253 1.00 16.88 297 VAL B CA 1
ATOM 5946 C C . VAL B 1 297 ? 25.633 -8.648 9.380 1.00 17.40 297 VAL B C 1
ATOM 5947 O O . VAL B 1 297 ? 26.151 -9.741 9.625 1.00 15.62 297 VAL B O 1
ATOM 5951 N N . PRO B 1 298 ? 24.784 -8.487 8.360 1.00 18.69 298 PRO B N 1
ATOM 5952 C CA . PRO B 1 298 ? 24.485 -9.642 7.510 1.00 19.02 298 PRO B CA 1
ATOM 5953 C C . PRO B 1 298 ? 25.596 -9.960 6.518 1.00 19.60 298 PRO B C 1
ATOM 5954 O O . PRO B 1 298 ? 26.553 -9.194 6.370 1.00 18.49 298 PRO B O 1
ATOM 5958 N N . MET B 1 299 ? 25.477 -11.104 5.854 1.00 18.65 299 MET B N 1
ATOM 5959 C CA . MET B 1 299 ? 26.451 -11.470 4.838 1.00 19.75 299 MET B CA 1
ATOM 5960 C C . MET B 1 299 ? 26.121 -10.569 3.659 1.00 19.61 299 MET B C 1
ATOM 5961 O O . MET B 1 299 ? 24.972 -10.503 3.231 1.00 19.61 299 MET B O 1
ATOM 5966 N N . GLU B 1 300 ? 27.126 -9.862 3.157 1.00 19.79 300 GLU B N 1
ATOM 5967 C CA . GLU B 1 300 ? 26.959 -8.962 2.020 1.00 22.36 300 GLU B CA 1
ATOM 5968 C C . GLU B 1 300 ? 28.255 -9.046 1.232 1.00 23.90 300 GLU B C 1
ATOM 5969 O O . GLU B 1 300 ? 29.337 -8.889 1.792 1.00 26.64 300 GLU B O 1
ATOM 5975 N N . SER B 1 301 ? 28.154 -9.293 -0.065 1.00 24.31 301 SER B N 1
ATOM 5976 C CA . SER B 1 301 ? 29.353 -9.412 -0.880 1.00 26.16 301 SER B CA 1
ATOM 5977 C C . SER B 1 301 ? 29.488 -8.359 -1.969 1.00 25.35 301 SER B C 1
ATOM 5978 O O . SER B 1 301 ? 30.207 -8.561 -2.945 1.00 26.64 301 SER B O 1
ATOM 5981 N N . ASP B 1 302 ? 28.800 -7.234 -1.806 1.00 25.05 302 ASP B N 1
ATOM 5982 C CA . ASP B 1 302 ? 28.891 -6.172 -2.794 1.00 24.24 302 ASP B CA 1
ATOM 5983 C C . ASP B 1 302 ? 30.111 -5.296 -2.506 1.00 21.92 302 ASP B C 1
ATOM 5984 O O . ASP B 1 302 ? 30.700 -5.371 -1.424 1.00 18.29 302 ASP B O 1
ATOM 5989 N N . ALA B 1 303 ? 30.500 -4.486 -3.485 1.00 19.26 303 ALA B N 1
ATOM 5990 C CA . ALA B 1 303 ? 31.670 -3.626 -3.355 1.00 18.59 303 ALA B CA 1
ATOM 5991 C C . ALA B 1 303 ? 31.665 -2.776 -2.087 1.00 18.53 303 ALA B C 1
ATOM 5992 O O . ALA B 1 303 ? 30.665 -2.145 -1.752 1.00 19.85 303 ALA B O 1
ATOM 5994 N N . GLY B 1 304 ? 32.795 -2.772 -1.387 1.00 17.63 304 GLY B N 1
ATOM 5995 C CA . GLY B 1 304 ? 32.926 -1.990 -0.171 1.00 17.70 304 GLY B CA 1
ATOM 5996 C C . GLY B 1 304 ? 32.173 -2.481 1.054 1.00 17.18 304 GLY B C 1
ATOM 5997 O O . GLY B 1 304 ? 32.174 -1.796 2.077 1.00 17.26 304 GLY B O 1
ATOM 5998 N N . SER B 1 305 ? 31.542 -3.651 0.976 1.00 14.96 305 SER B N 1
ATOM 5999 C CA . SER B 1 305 ? 30.787 -4.162 2.119 1.00 17.42 305 SER B CA 1
ATOM 6000 C C . SER B 1 305 ? 31.629 -4.293 3.390 1.00 16.74 305 SER B C 1
ATOM 6001 O O . SER B 1 305 ? 31.123 -4.094 4.494 1.00 16.54 305 SER B O 1
ATOM 6004 N N . GLN B 1 306 ? 32.910 -4.624 3.251 1.00 16.29 306 GLN B N 1
ATOM 6005 C CA . GLN B 1 306 ? 33.755 -4.753 4.437 1.00 16.42 306 GLN B CA 1
ATOM 6006 C C . GLN B 1 306 ? 33.941 -3.404 5.120 1.00 16.36 306 GLN B C 1
ATOM 6007 O O . GLN B 1 306 ? 34.012 -3.329 6.348 1.00 16.76 306 GLN B O 1
ATOM 6013 N N . ILE B 1 307 ? 34.016 -2.340 4.326 1.00 15.81 307 ILE B N 1
ATOM 6014 C CA . ILE B 1 307 ? 34.193 -1.008 4.884 1.00 16.24 307 ILE B CA 1
ATOM 6015 C C . ILE B 1 307 ? 32.921 -0.606 5.623 1.00 14.79 307 ILE B C 1
ATOM 6016 O O . ILE B 1 307 ? 32.977 0.036 6.667 1.00 14.97 307 ILE B O 1
ATOM 6021 N N . ARG B 1 308 ? 31.771 -0.996 5.083 1.00 16.11 308 ARG B N 1
ATOM 6022 C CA . ARG B 1 308 ? 30.498 -0.677 5.722 1.00 15.55 308 ARG B CA 1
ATOM 6023 C C . ARG B 1 308 ? 30.397 -1.402 7.062 1.00 15.01 308 ARG B C 1
ATOM 6024 O O . ARG B 1 308 ? 29.905 -0.848 8.043 1.00 14.26 308 ARG B O 1
ATOM 6032 N N . HIS B 1 309 ? 30.864 -2.645 7.097 1.00 15.00 309 HIS B N 1
ATOM 6033 C CA . HIS B 1 309 ? 30.812 -3.434 8.322 1.00 14.68 309 HIS B CA 1
ATOM 6034 C C . HIS B 1 309 ? 31.763 -2.841 9.348 1.00 15.39 309 HIS B C 1
ATOM 6035 O O . HIS B 1 309 ? 31.457 -2.787 10.536 1.00 16.20 309 HIS B O 1
ATOM 6042 N N . TRP B 1 310 ? 32.918 -2.395 8.868 1.00 16.19 310 TRP B N 1
ATOM 6043 C CA . TRP B 1 310 ? 33.926 -1.754 9.703 1.00 15.30 310 TRP B CA 1
ATOM 6044 C C . TRP B 1 310 ? 33.263 -0.531 10.338 1.00 15.79 310 TRP B C 1
ATOM 6045 O O . TRP B 1 310 ? 33.337 -0.316 11.553 1.00 16.51 310 TRP B O 1
ATOM 6056 N N . HIS B 1 311 ? 32.584 0.255 9.512 1.00 14.56 311 HIS B N 1
ATOM 6057 C CA . HIS B 1 311 ? 31.884 1.444 9.988 1.00 14.74 311 HIS B CA 1
ATOM 6058 C C . HIS B 1 311 ? 30.815 1.121 11.036 1.00 14.75 311 HIS B C 1
ATOM 6059 O O . HIS B 1 311 ? 30.767 1.743 12.100 1.00 16.04 311 HIS B O 1
ATOM 6066 N N . THR B 1 312 ? 29.954 0.154 10.736 1.00 14.06 312 THR B N 1
ATOM 6067 C CA . THR B 1 312 ? 28.890 -0.204 11.664 1.00 12.63 312 THR B CA 1
ATOM 6068 C C . THR B 1 312 ? 29.413 -0.504 13.067 1.00 14.30 312 THR B C 1
ATOM 6069 O O . THR B 1 312 ? 28.902 0.034 14.050 1.00 13.57 312 THR B O 1
ATOM 6073 N N . TYR B 1 313 ? 30.437 -1.347 13.165 1.00 13.49 313 TYR B N 1
ATOM 6074 C CA . TYR B 1 313 ? 30.997 -1.698 14.465 1.00 14.32 313 TYR B CA 1
ATOM 6075 C C . TYR B 1 313 ? 31.622 -0.509 15.196 1.00 14.33 313 TYR B C 1
ATOM 6076 O O . TYR B 1 313 ? 31.291 -0.237 16.348 1.00 14.20 313 TYR B O 1
ATOM 6085 N N . LEU B 1 314 ? 32.528 0.200 14.533 1.00 13.93 314 LEU B N 1
ATOM 6086 C CA . LEU B 1 314 ? 33.186 1.332 15.175 1.00 14.66 314 LEU B CA 1
ATOM 6087 C C . LEU B 1 314 ? 32.220 2.448 15.548 1.00 15.35 314 LEU B C 1
ATOM 6088 O O . LEU B 1 314 ? 32.287 2.984 16.650 1.00 14.64 314 LEU B O 1
ATOM 6093 N N . HIS B 1 315 ? 31.313 2.787 14.637 1.00 14.46 315 HIS B N 1
ATOM 6094 C CA . HIS B 1 315 ? 30.351 3.851 14.902 1.00 14.27 315 HIS B CA 1
ATOM 6095 C C . HIS B 1 315 ? 29.456 3.547 16.101 1.00 14.05 315 HIS B C 1
ATOM 6096 O O . HIS B 1 315 ? 29.228 4.414 16.947 1.00 12.49 315 HIS B O 1
ATOM 6103 N N . ASP B 1 316 ? 28.948 2.320 16.182 1.00 13.19 316 ASP B N 1
ATOM 6104 C CA . ASP B 1 316 ? 28.064 1.977 17.288 1.00 14.18 316 ASP B CA 1
ATOM 6105 C C . ASP B 1 316 ? 28.819 1.860 18.603 1.00 13.54 316 ASP B C 1
ATOM 6106 O O . ASP B 1 316 ? 28.329 2.297 19.638 1.00 13.60 316 ASP B O 1
ATOM 6111 N N . MET B 1 317 ? 30.012 1.275 18.559 1.00 13.80 317 MET B N 1
ATOM 6112 C CA . MET B 1 317 ? 30.819 1.117 19.766 1.00 14.10 317 MET B CA 1
ATOM 6113 C C . MET B 1 317 ? 31.201 2.466 20.368 1.00 14.90 317 MET B C 1
ATOM 6114 O O . MET B 1 317 ? 31.047 2.684 21.569 1.00 14.14 317 MET B O 1
ATOM 6119 N N . ILE B 1 318 ? 31.694 3.373 19.533 1.00 12.27 318 ILE B N 1
ATOM 6120 C CA . ILE B 1 318 ? 32.097 4.686 20.016 1.00 12.48 318 ILE B CA 1
ATOM 6121 C C . ILE B 1 318 ? 30.898 5.426 20.600 1.00 14.55 318 ILE B C 1
ATOM 6122 O O . ILE B 1 318 ? 30.964 5.953 21.714 1.00 12.82 318 ILE B O 1
ATOM 6127 N N . GLY B 1 319 ? 29.796 5.450 19.856 1.00 14.92 319 GLY B N 1
ATOM 6128 C CA . GLY B 1 319 ? 28.606 6.125 20.344 1.00 14.29 319 GLY B CA 1
ATOM 6129 C C . GLY B 1 319 ? 28.110 5.557 21.665 1.00 14.19 319 GLY B C 1
ATOM 6130 O O . GLY B 1 319 ? 27.771 6.308 22.577 1.00 14.10 319 GLY B O 1
ATOM 6131 N N . ASN B 1 320 ? 28.059 4.231 21.770 1.00 15.33 320 ASN B N 1
ATOM 6132 C CA . ASN B 1 320 ? 27.597 3.576 22.995 1.00 15.13 320 ASN B CA 1
ATOM 6133 C C . ASN B 1 320 ? 28.424 3.948 24.227 1.00 14.82 320 ASN B C 1
ATOM 6134 O O . ASN B 1 320 ? 27.876 4.339 25.260 1.00 13.41 320 ASN B O 1
ATOM 6139 N N . PHE B 1 321 ? 29.743 3.815 24.128 1.00 15.26 321 PHE B N 1
ATOM 6140 C CA . PHE B 1 321 ? 30.602 4.136 25.264 1.00 14.52 321 PHE B CA 1
ATOM 6141 C C . PHE B 1 321 ? 30.611 5.618 25.618 1.00 15.17 321 PHE B C 1
ATOM 6142 O O . PHE B 1 321 ? 30.726 5.979 26.789 1.00 14.05 321 PHE B O 1
ATOM 6150 N N . LYS B 1 322 ? 30.481 6.482 24.617 1.00 16.04 322 LYS B N 1
ATOM 6151 C CA . LYS B 1 322 ? 30.446 7.916 24.879 1.00 16.67 322 LYS B CA 1
ATOM 6152 C C . LYS B 1 322 ? 29.154 8.242 25.617 1.00 16.26 322 LYS B C 1
ATOM 6153 O O . LYS B 1 322 ? 29.075 9.224 26.353 1.00 17.03 322 LYS B O 1
ATOM 6159 N N . SER B 1 323 ? 28.149 7.394 25.423 1.00 14.64 323 SER B N 1
ATOM 6160 C CA . SER B 1 323 ? 26.834 7.614 26.009 1.00 15.07 323 SER B CA 1
ATOM 6161 C C . SER B 1 323 ? 26.507 6.928 27.333 1.00 15.92 323 SER B C 1
ATOM 6162 O O . SER B 1 323 ? 25.429 7.154 27.879 1.00 18.58 323 SER B O 1
ATOM 6165 N N . GLY B 1 324 ? 27.408 6.094 27.848 1.00 13.65 324 GLY B N 1
ATOM 6166 C CA . GLY B 1 324 ? 27.144 5.447 29.127 1.00 15.57 324 GLY B CA 1
ATOM 6167 C C . GLY B 1 324 ? 27.219 3.929 29.182 1.00 15.33 324 GLY B C 1
ATOM 6168 O O . GLY B 1 324 ? 27.037 3.341 30.246 1.00 16.42 324 GLY B O 1
ATOM 6169 N N . CYS B 1 325 ? 27.498 3.300 28.047 1.00 15.09 325 CYS B N 1
ATOM 6170 C CA . CYS B 1 325 ? 27.582 1.841 27.947 1.00 15.34 325 CYS B CA 1
ATOM 6171 C C . CYS B 1 325 ? 28.599 1.205 28.902 1.00 15.81 325 CYS B C 1
ATOM 6172 O O . CYS B 1 325 ? 29.709 1.711 29.063 1.00 15.28 325 CYS B O 1
ATOM 6175 N N . SER B 1 326 ? 28.223 0.075 29.503 1.00 15.52 326 SER B N 1
ATOM 6176 C CA . SER B 1 326 ? 29.080 -0.627 30.463 1.00 16.66 326 SER B CA 1
ATOM 6177 C C . SER B 1 326 ? 29.864 -1.820 29.912 1.00 16.72 326 SER B C 1
ATOM 6178 O O . SER B 1 326 ? 30.596 -2.475 30.652 1.00 16.91 326 SER B O 1
ATOM 6181 N N . GLY B 1 327 ? 29.718 -2.112 28.624 1.00 14.81 327 GLY B N 1
ATOM 6182 C CA . GLY B 1 327 ? 30.434 -3.245 28.066 1.00 14.91 327 GLY B CA 1
ATOM 6183 C C . GLY B 1 327 ? 29.966 -3.585 26.666 1.00 13.93 327 GLY B C 1
ATOM 6184 O O . GLY B 1 327 ? 28.881 -3.171 26.255 1.00 12.97 327 GLY B O 1
ATOM 6185 N N . PHE B 1 328 ? 30.778 -4.355 25.948 1.00 14.28 328 PHE B N 1
ATOM 6186 C CA . PHE B 1 328 ? 30.486 -4.746 24.568 1.00 13.56 328 PHE B CA 1
ATOM 6187 C C . PHE B 1 328 ? 30.572 -6.249 24.334 1.00 15.75 328 PHE B C 1
ATOM 6188 O O . PHE B 1 328 ? 31.592 -6.878 24.634 1.00 14.44 328 PHE B O 1
ATOM 6196 N N . ILE B 1 329 ? 29.500 -6.826 23.798 1.00 14.71 329 ILE B N 1
ATOM 6197 C CA . ILE B 1 329 ? 29.503 -8.246 23.473 1.00 14.47 329 ILE B CA 1
ATOM 6198 C C . ILE B 1 329 ? 28.993 -8.422 22.045 1.00 14.48 329 ILE B C 1
ATOM 6199 O O . ILE B 1 329 ? 27.838 -8.131 21.745 1.00 15.25 329 ILE B O 1
ATOM 6204 N N . ASP B 1 330 ? 29.874 -8.885 21.167 1.00 14.46 330 ASP B N 1
ATOM 6205 C CA . ASP B 1 330 ? 29.528 -9.124 19.775 1.00 16.16 330 ASP B CA 1
ATOM 6206 C C . ASP B 1 330 ? 28.690 -10.405 19.720 1.00 15.64 330 ASP B C 1
ATOM 6207 O O . ASP B 1 330 ? 28.630 -11.151 20.705 1.00 16.74 330 ASP B O 1
ATOM 6212 N N . TRP B 1 331 ? 28.031 -10.647 18.589 1.00 15.88 331 TRP B N 1
ATOM 6213 C CA . TRP B 1 331 ? 27.214 -11.855 18.411 1.00 15.59 331 TRP B CA 1
ATOM 6214 C C . TRP B 1 331 ? 28.194 -13.002 18.116 1.00 16.02 331 TRP B C 1
ATOM 6215 O O . TRP B 1 331 ? 29.292 -13.025 18.674 1.00 16.39 331 TRP B O 1
ATOM 6226 N N . ASN B 1 332 ? 27.817 -13.932 17.237 1.00 14.91 332 ASN B N 1
ATOM 6227 C CA . ASN B 1 332 ? 28.677 -15.078 16.904 1.00 16.19 332 ASN B CA 1
ATOM 6228 C C . ASN B 1 332 ? 30.158 -14.739 16.764 1.00 15.92 332 ASN B C 1
ATOM 6229 O O . ASN B 1 332 ? 30.538 -13.879 15.964 1.00 16.51 332 ASN B O 1
ATOM 6234 N N . LEU B 1 333 ? 30.988 -15.441 17.528 1.00 15.82 333 LEU B N 1
ATOM 6235 C CA . LEU B 1 333 ? 32.434 -15.252 17.482 1.00 17.13 333 LEU B CA 1
ATOM 6236 C C . LEU B 1 333 ? 32.952 -15.779 16.159 1.00 17.08 333 LEU B C 1
ATOM 6237 O O . LEU B 1 333 ? 33.875 -15.227 15.556 1.00 17.85 333 LEU B O 1
ATOM 6242 N N . LEU B 1 334 ? 32.329 -16.861 15.715 1.00 17.85 334 LEU B N 1
ATOM 6243 C CA . LEU B 1 334 ? 32.763 -17.554 14.517 1.00 17.55 334 LEU B CA 1
ATOM 6244 C C . LEU B 1 334 ? 31.606 -18.195 13.765 1.00 16.99 334 LEU B C 1
ATOM 6245 O O . LEU B 1 334 ? 30.639 -18.651 14.369 1.00 17.19 334 LEU B O 1
ATOM 6250 N N . LEU B 1 335 ? 31.718 -18.229 12.443 1.00 17.05 335 LEU B N 1
ATOM 6251 C CA . LEU B 1 335 ? 30.698 -18.850 11.605 1.00 16.79 335 LEU B CA 1
ATOM 6252 C C . LEU B 1 335 ? 31.377 -19.487 10.402 1.00 17.03 335 LEU B C 1
ATOM 6253 O O . LEU B 1 335 ? 32.563 -19.251 10.150 1.00 16.11 335 LEU B O 1
ATOM 6258 N N . ASN B 1 336 ? 30.640 -20.307 9.663 1.00 15.75 336 ASN B N 1
ATOM 6259 C CA . ASN B 1 336 ? 31.230 -20.928 8.492 1.00 16.88 336 ASN B CA 1
ATOM 6260 C C . ASN B 1 336 ? 31.320 -19.916 7.340 1.00 18.22 336 ASN B C 1
ATOM 6261 O O . ASN B 1 336 ? 30.882 -18.771 7.474 1.00 18.14 336 ASN B O 1
ATOM 6266 N N . SER B 1 337 ? 31.907 -20.330 6.221 1.00 18.92 337 SER B N 1
ATOM 6267 C CA . SER B 1 337 ? 32.083 -19.452 5.061 1.00 20.80 337 SER B CA 1
ATOM 6268 C C . SER B 1 337 ? 30.833 -18.761 4.535 1.00 20.02 337 SER B C 1
ATOM 6269 O O . SER B 1 337 ? 30.923 -17.668 3.980 1.00 21.05 337 SER B O 1
ATOM 6272 N N . GLU B 1 338 ? 29.674 -19.390 4.689 1.00 19.74 338 GLU B N 1
ATOM 6273 C CA . GLU B 1 338 ? 28.436 -18.796 4.193 1.00 20.60 338 GLU B CA 1
ATOM 6274 C C . GLU B 1 338 ? 27.703 -17.955 5.229 1.00 19.55 338 GLU B C 1
ATOM 6275 O O . GLU B 1 338 ? 26.731 -17.269 4.908 1.00 18.00 338 GLU B O 1
ATOM 6281 N N . GLY B 1 339 ? 28.171 -18.006 6.470 1.00 17.90 339 GLY B N 1
ATOM 6282 C CA . GLY B 1 339 ? 27.532 -17.233 7.516 1.00 17.49 339 GLY B CA 1
ATOM 6283 C C . GLY B 1 339 ? 26.569 -18.067 8.339 1.00 17.56 339 GLY B C 1
ATOM 6284 O O . GLY B 1 339 ? 25.668 -17.527 8.980 1.00 18.01 339 GLY B O 1
ATOM 6285 N N . GLY B 1 340 ? 26.761 -19.384 8.314 1.00 16.72 340 GLY B N 1
ATOM 6286 C CA . GLY B 1 340 ? 25.918 -20.288 9.082 1.00 18.38 340 GLY B CA 1
ATOM 6287 C C . GLY B 1 340 ? 26.767 -21.065 10.078 1.00 18.59 340 GLY B C 1
ATOM 6288 O O . GLY B 1 340 ? 27.925 -20.708 10.298 1.00 17.71 340 GLY B O 1
ATOM 6289 N N . PRO B 1 341 ? 26.247 -22.154 10.670 1.00 19.34 341 PRO B N 1
ATOM 6290 C CA . PRO B 1 341 ? 24.917 -22.747 10.491 1.00 19.48 341 PRO B CA 1
ATOM 6291 C C . PRO B 1 341 ? 23.819 -21.953 11.189 1.00 19.69 341 PRO B C 1
ATOM 6292 O O . PRO B 1 341 ? 24.033 -21.403 12.266 1.00 19.76 341 PRO B O 1
ATOM 6296 N N . ASN B 1 342 ? 22.642 -21.922 10.577 1.00 19.65 342 ASN B N 1
ATOM 6297 C CA . ASN B 1 342 ? 21.496 -21.221 11.138 1.00 20.79 342 ASN B CA 1
ATOM 6298 C C . ASN B 1 342 ? 20.267 -22.005 10.693 1.00 22.43 342 ASN B C 1
ATOM 6299 O O . ASN B 1 342 ? 20.084 -22.240 9.498 1.00 23.04 342 ASN B O 1
ATOM 6304 N N . HIS B 1 343 ? 19.419 -22.405 11.637 1.00 22.68 343 HIS B N 1
ATOM 6305 C CA . HIS B 1 343 ? 18.255 -23.211 11.276 1.00 24.34 343 HIS B CA 1
ATOM 6306 C C . HIS B 1 343 ? 17.057 -22.478 10.673 1.00 26.96 343 HIS B C 1
ATOM 6307 O O . HIS B 1 343 ? 15.994 -23.069 10.472 1.00 27.68 343 HIS B O 1
ATOM 6314 N N . GLN B 1 344 ? 17.230 -21.197 10.366 1.00 27.77 344 GLN B N 1
ATOM 6315 C CA . GLN B 1 344 ? 16.167 -20.426 9.731 1.00 30.07 344 GLN B CA 1
ATOM 6316 C C . GLN B 1 344 ? 16.727 -19.598 8.580 1.00 29.72 344 GLN B C 1
ATOM 6317 O O . GLN B 1 344 ? 16.102 -18.648 8.117 1.00 31.10 344 GLN B O 1
ATOM 6323 N N . GLY B 1 345 ? 17.914 -19.982 8.119 1.00 30.02 345 GLY B N 1
ATOM 6324 C CA . GLY B 1 345 ? 18.549 -19.289 7.011 1.00 29.38 345 GLY B CA 1
ATOM 6325 C C . GLY B 1 345 ? 18.934 -17.845 7.269 1.00 28.59 345 GLY B C 1
ATOM 6326 O O . GLY B 1 345 ? 19.155 -17.085 6.327 1.00 28.78 345 GLY B O 1
ATOM 6327 N N . ASN B 1 346 ? 19.020 -17.460 8.537 1.00 26.26 346 ASN B N 1
ATOM 6328 C CA . ASN B 1 346 ? 19.389 -16.092 8.886 1.00 26.57 346 ASN B CA 1
ATOM 6329 C C . ASN B 1 346 ? 20.913 -15.968 8.910 1.00 25.78 346 ASN B C 1
ATOM 6330 O O . ASN B 1 346 ? 21.516 -15.814 9.971 1.00 25.98 346 ASN B O 1
ATOM 6335 N N . LEU B 1 347 ? 21.522 -16.032 7.726 1.00 23.88 347 LEU B N 1
ATOM 6336 C CA . LEU B 1 347 ? 22.976 -15.958 7.580 1.00 22.62 347 LEU B CA 1
ATOM 6337 C C . LEU B 1 347 ? 23.561 -14.593 7.938 1.00 20.91 347 LEU B C 1
ATOM 6338 O O . LEU B 1 347 ? 23.098 -13.562 7.451 1.00 20.45 347 LEU B O 1
ATOM 6343 N N . CYS B 1 348 ? 24.594 -14.595 8.775 1.00 17.09 348 CYS B N 1
ATOM 6344 C CA . CYS B 1 348 ? 25.236 -13.354 9.199 1.00 16.64 348 CYS B CA 1
ATOM 6345 C C . CYS B 1 348 ? 26.748 -13.472 9.107 1.00 15.99 348 CYS B C 1
ATOM 6346 O O . CYS B 1 348 ? 27.291 -14.571 9.035 1.00 16.26 348 CYS B O 1
ATOM 6349 N N . GLU B 1 349 ? 27.430 -12.335 9.102 1.00 16.30 349 GLU B N 1
ATOM 6350 C CA . GLU B 1 349 ? 28.884 -12.354 9.075 1.00 15.84 349 GLU B CA 1
ATOM 6351 C C . GLU B 1 349 ? 29.326 -12.409 10.536 1.00 16.22 349 GLU B C 1
ATOM 6352 O O . GLU B 1 349 ? 28.574 -12.015 11.429 1.00 16.16 349 GLU B O 1
ATOM 6358 N N . ALA B 1 350 ? 30.531 -12.918 10.773 1.00 16.04 350 ALA B N 1
ATOM 6359 C CA . ALA B 1 350 ? 31.113 -12.981 12.112 1.00 15.39 350 ALA B CA 1
ATOM 6360 C C . ALA B 1 350 ? 32.520 -12.423 11.915 1.00 15.74 350 ALA B C 1
ATOM 6361 O O . ALA B 1 350 ? 33.090 -12.563 10.832 1.00 17.57 350 ALA B O 1
ATOM 6363 N N . PRO B 1 351 ? 33.096 -11.773 12.941 1.00 15.43 351 PRO B N 1
ATOM 6364 C CA . PRO B 1 351 ? 34.448 -11.214 12.803 1.00 14.42 351 PRO B CA 1
ATOM 6365 C C . PRO B 1 351 ? 35.471 -12.227 12.273 1.00 16.21 351 PRO B C 1
ATOM 6366 O O . PRO B 1 351 ? 36.457 -11.854 11.639 1.00 16.42 351 PRO B O 1
ATOM 6370 N N . ILE B 1 352 ? 35.236 -13.505 12.545 1.00 14.30 352 ILE B N 1
ATOM 6371 C CA . ILE B 1 352 ? 36.105 -14.555 12.035 1.00 16.14 352 ILE B CA 1
ATOM 6372 C C . ILE B 1 352 ? 35.239 -15.633 11.402 1.00 15.91 352 ILE B C 1
ATOM 6373 O O . ILE B 1 352 ? 34.240 -16.061 11.978 1.00 16.14 352 ILE B O 1
ATOM 6378 N N . GLN B 1 353 ? 35.612 -16.048 10.201 1.00 16.51 353 GLN B N 1
ATOM 6379 C CA . GLN B 1 353 ? 34.899 -17.106 9.512 1.00 16.86 353 GLN B CA 1
ATOM 6380 C C . GLN B 1 353 ? 35.905 -18.169 9.103 1.00 18.31 353 GLN B C 1
ATOM 6381 O O . GLN B 1 353 ? 37.050 -17.866 8.757 1.00 18.14 353 GLN B O 1
ATOM 6387 N N . TYR B 1 354 ? 35.470 -19.419 9.161 1.00 18.38 354 TYR B N 1
ATOM 6388 C CA . TYR B 1 354 ? 36.334 -20.543 8.840 1.00 20.68 354 TYR B CA 1
ATOM 6389 C C . TYR B 1 354 ? 35.888 -21.258 7.580 1.00 21.18 354 TYR B C 1
ATOM 6390 O O . TYR B 1 354 ? 34.707 -21.505 7.394 1.00 20.87 354 TYR B O 1
ATOM 6399 N N . ASP B 1 355 ? 36.832 -21.580 6.708 1.00 22.36 355 ASP B N 1
ATOM 6400 C CA . ASP B 1 355 ? 36.502 -22.306 5.488 1.00 25.07 355 ASP B CA 1
ATOM 6401 C C . ASP B 1 355 ? 37.040 -23.721 5.651 1.00 25.20 355 ASP B C 1
ATOM 6402 O O . ASP B 1 355 ? 38.248 -23.952 5.590 1.00 24.02 355 ASP B O 1
ATOM 6407 N N . ALA B 1 356 ? 36.130 -24.660 5.887 1.00 25.69 356 ALA B N 1
ATOM 6408 C CA . ALA B 1 356 ? 36.494 -26.053 6.097 1.00 28.78 356 ALA B CA 1
ATOM 6409 C C . ALA B 1 356 ? 37.045 -26.720 4.842 1.00 30.41 356 ALA B C 1
ATOM 6410 O O . ALA B 1 356 ? 37.736 -27.734 4.933 1.00 30.22 356 ALA B O 1
ATOM 6412 N N . GLN B 1 357 ? 36.739 -26.156 3.677 1.00 32.14 357 GLN B N 1
ATOM 6413 C CA . GLN B 1 357 ? 37.219 -26.718 2.417 1.00 34.81 357 GLN B CA 1
ATOM 6414 C C . GLN B 1 357 ? 38.733 -26.849 2.383 1.00 35.87 357 GLN B C 1
ATOM 6415 O O . GLN B 1 357 ? 39.265 -27.907 2.046 1.00 35.35 357 GLN B O 1
ATOM 6421 N N . ASN B 1 358 ? 39.426 -25.770 2.726 1.00 35.51 358 ASN B N 1
ATOM 6422 C CA . ASN B 1 358 ? 40.880 -25.781 2.722 1.00 36.07 358 ASN B CA 1
ATOM 6423 C C . ASN B 1 358 ? 41.482 -25.413 4.070 1.00 34.78 358 ASN B C 1
ATOM 6424 O O . ASN B 1 358 ? 42.620 -24.949 4.147 1.00 34.98 358 ASN B O 1
ATOM 6429 N N . ASP B 1 359 ? 40.710 -25.623 5.132 1.00 32.46 359 ASP B N 1
ATOM 6430 C CA . ASP B 1 359 ? 41.166 -25.337 6.488 1.00 30.79 359 ASP B CA 1
ATOM 6431 C C . ASP B 1 359 ? 41.765 -23.936 6.599 1.00 30.37 359 ASP B C 1
ATOM 6432 O O . ASP B 1 359 ? 42.858 -23.755 7.139 1.00 28.66 359 ASP B O 1
ATOM 6437 N N . VAL B 1 360 ? 41.040 -22.946 6.085 1.00 29.04 360 VAL B N 1
ATOM 6438 C CA . VAL B 1 360 ? 41.497 -21.563 6.132 1.00 28.90 360 VAL B CA 1
ATOM 6439 C C . VAL B 1 360 ? 40.611 -20.692 7.018 1.00 27.68 360 VAL B C 1
ATOM 6440 O O . VAL B 1 360 ? 39.384 -20.703 6.914 1.00 24.71 360 VAL B O 1
ATOM 6444 N N . LEU B 1 361 ? 41.259 -19.934 7.890 1.00 26.45 361 LEU B N 1
ATOM 6445 C CA . LEU B 1 361 ? 40.572 -19.043 8.806 1.00 25.16 361 LEU B CA 1
ATOM 6446 C C . LEU B 1 361 ? 40.724 -17.614 8.290 1.00 25.58 361 LEU B C 1
ATOM 6447 O O . LEU B 1 361 ? 41.817 -17.207 7.903 1.00 25.94 361 LEU B O 1
ATOM 6452 N N . ARG B 1 362 ? 39.635 -16.853 8.265 1.00 24.20 362 ARG B N 1
ATOM 6453 C CA . ARG B 1 362 ? 39.736 -15.480 7.800 1.00 23.73 362 ARG B CA 1
ATOM 6454 C C . ARG B 1 362 ? 39.148 -14.461 8.765 1.00 22.40 362 ARG B C 1
ATOM 6455 O O . ARG B 1 362 ? 38.083 -14.662 9.350 1.00 20.01 362 ARG B O 1
ATOM 6463 N N . ARG B 1 363 ? 39.876 -13.366 8.931 1.00 22.27 363 ARG B N 1
ATOM 6464 C CA . ARG B 1 363 ? 39.470 -12.282 9.807 1.00 21.86 363 ARG B CA 1
ATOM 6465 C C . ARG B 1 363 ? 38.879 -11.166 8.962 1.00 20.46 363 ARG B C 1
ATOM 6466 O O . ARG B 1 363 ? 39.552 -10.620 8.088 1.00 19.57 363 ARG B O 1
ATOM 6474 N N . ASN B 1 364 ? 37.613 -10.841 9.208 1.00 17.63 364 ASN B N 1
ATOM 6475 C CA . ASN B 1 364 ? 36.959 -9.775 8.464 1.00 16.90 364 ASN B CA 1
ATOM 6476 C C . ASN B 1 364 ? 37.325 -8.433 9.088 1.00 16.68 364 ASN B C 1
ATOM 6477 O O . ASN B 1 364 ? 37.851 -8.383 10.199 1.00 16.59 364 ASN B O 1
ATOM 6482 N N . HIS B 1 365 ? 37.053 -7.348 8.370 1.00 16.21 365 HIS B N 1
ATOM 6483 C CA . HIS B 1 365 ? 37.368 -6.010 8.861 1.00 16.28 365 HIS B CA 1
ATOM 6484 C C . HIS B 1 365 ? 36.875 -5.762 10.277 1.00 16.06 365 HIS B C 1
ATOM 6485 O O . HIS B 1 365 ? 37.558 -5.118 11.071 1.00 15.81 365 HIS B O 1
ATOM 6492 N N . SER B 1 366 ? 35.685 -6.265 10.587 1.00 15.55 366 SER B N 1
ATOM 6493 C CA . SER B 1 366 ? 35.098 -6.071 11.911 1.00 15.08 366 SER B CA 1
ATOM 6494 C C . SER B 1 366 ? 35.993 -6.578 13.035 1.00 14.81 366 SER B C 1
ATOM 6495 O O . SER B 1 366 ? 35.989 -6.025 14.133 1.00 15.67 366 SER B O 1
ATOM 6498 N N . TRP B 1 367 ? 36.750 -7.635 12.771 1.00 15.31 367 TRP B N 1
ATOM 6499 C CA . TRP B 1 367 ? 37.639 -8.174 13.792 1.00 15.48 367 TRP B CA 1
ATOM 6500 C C . TRP B 1 367 ? 38.654 -7.107 14.187 1.00 15.27 367 TRP B C 1
ATOM 6501 O O . TRP B 1 367 ? 38.905 -6.884 15.370 1.00 15.53 367 TRP B O 1
ATOM 6512 N N . TYR B 1 368 ? 39.231 -6.441 13.191 1.00 16.79 368 TYR B N 1
ATOM 6513 C CA . TYR B 1 368 ? 40.224 -5.410 13.460 1.00 16.92 368 TYR B CA 1
ATOM 6514 C C . TYR B 1 368 ? 39.607 -4.180 14.118 1.00 17.41 368 TYR B C 1
ATOM 6515 O O . TYR B 1 368 ? 40.233 -3.545 14.966 1.00 17.26 368 TYR B O 1
ATOM 6524 N N . GLY B 1 369 ? 38.379 -3.850 13.729 1.00 17.82 369 GLY B N 1
ATOM 6525 C CA . GLY B 1 369 ? 37.709 -2.700 14.309 1.00 16.84 369 GLY B CA 1
ATOM 6526 C C . GLY B 1 369 ? 37.504 -2.897 15.797 1.00 17.35 369 GLY B C 1
ATOM 6527 O O . GLY B 1 369 ? 37.781 -2.003 16.601 1.00 18.01 369 GLY B O 1
ATOM 6528 N N . ILE B 1 370 ? 37.014 -4.074 16.169 1.00 16.60 370 ILE B N 1
ATOM 6529 C CA . ILE B 1 370 ? 36.785 -4.392 17.574 1.00 17.03 370 ILE B CA 1
ATOM 6530 C C . ILE B 1 370 ? 38.113 -4.335 18.325 1.00 17.70 370 ILE B C 1
ATOM 6531 O O . ILE B 1 370 ? 38.172 -3.900 19.476 1.00 17.30 370 ILE B O 1
ATOM 6536 N N . GLY B 1 371 ? 39.175 -4.770 17.653 1.00 17.98 371 GLY B N 1
ATOM 6537 C CA . GLY B 1 371 ? 40.496 -4.774 18.257 1.00 18.23 371 GLY B CA 1
ATOM 6538 C C . GLY B 1 371 ? 40.969 -3.405 18.707 1.00 18.63 371 GLY B C 1
ATOM 6539 O O . GLY B 1 371 ? 41.724 -3.290 19.676 1.00 17.67 371 GLY B O 1
ATOM 6540 N N . HIS B 1 372 ? 40.536 -2.359 18.010 1.00 17.00 372 HIS B N 1
ATOM 6541 C CA . HIS B 1 372 ? 40.935 -1.010 18.382 1.00 16.34 372 HIS B CA 1
ATOM 6542 C C . HIS B 1 372 ? 40.503 -0.690 19.810 1.00 16.35 372 HIS B C 1
ATOM 6543 O O . HIS B 1 372 ? 41.035 0.226 20.439 1.00 16.11 372 HIS B O 1
ATOM 6550 N N . PHE B 1 373 ? 39.541 -1.458 20.315 1.00 15.45 373 PHE B N 1
ATOM 6551 C CA . PHE B 1 373 ? 39.050 -1.292 21.681 1.00 16.32 373 PHE B CA 1
ATOM 6552 C C . PHE B 1 373 ? 39.570 -2.388 22.616 1.00 17.03 373 PHE B C 1
ATOM 6553 O O . PHE B 1 373 ? 40.333 -2.126 23.548 1.00 18.38 373 PHE B O 1
ATOM 6561 N N . CYS B 1 374 ? 39.136 -3.618 22.348 1.00 17.29 374 CYS B N 1
ATOM 6562 C CA . CYS B 1 374 ? 39.446 -4.777 23.181 1.00 17.61 374 CYS B CA 1
ATOM 6563 C C . CYS B 1 374 ? 40.898 -5.151 23.450 1.00 18.29 374 CYS B C 1
ATOM 6564 O O . CYS B 1 374 ? 41.193 -5.755 24.475 1.00 19.17 374 CYS B O 1
ATOM 6567 N N . ARG B 1 375 ? 41.807 -4.804 22.549 1.00 19.30 375 ARG B N 1
ATOM 6568 C CA . ARG B 1 375 ? 43.207 -5.146 22.761 1.00 19.44 375 ARG B CA 1
ATOM 6569 C C . ARG B 1 375 ? 43.900 -4.171 23.706 1.00 20.90 375 ARG B C 1
ATOM 6570 O O . ARG B 1 375 ? 45.014 -4.436 24.160 1.00 20.35 375 ARG B O 1
ATOM 6578 N N . TYR B 1 376 ? 43.235 -3.064 24.028 1.00 18.65 376 TYR B N 1
ATOM 6579 C CA . TYR B 1 376 ? 43.852 -2.042 24.871 1.00 20.08 376 TYR B CA 1
ATOM 6580 C C . TYR B 1 376 ? 43.088 -1.605 26.118 1.00 20.35 376 TYR B C 1
ATOM 6581 O O . TYR B 1 376 ? 43.693 -1.142 27.086 1.00 20.46 376 TYR B O 1
ATOM 6590 N N . VAL B 1 377 ? 41.767 -1.738 26.102 1.00 19.26 377 VAL B N 1
ATOM 6591 C CA . VAL B 1 377 ? 40.961 -1.332 27.249 1.00 19.62 377 VAL B CA 1
ATOM 6592 C C . VAL B 1 377 ? 40.689 -2.530 28.156 1.00 20.17 377 VAL B C 1
ATOM 6593 O O . VAL B 1 377 ? 40.162 -3.547 27.709 1.00 20.72 377 VAL B O 1
ATOM 6597 N N . ARG B 1 378 ? 41.045 -2.401 29.432 1.00 19.80 378 ARG B N 1
ATOM 6598 C CA . ARG B 1 378 ? 40.869 -3.492 30.395 1.00 21.63 378 ARG B CA 1
ATOM 6599 C C . ARG B 1 378 ? 39.597 -3.393 31.220 1.00 20.01 378 ARG B C 1
ATOM 6600 O O . ARG B 1 378 ? 39.062 -2.309 31.431 1.00 18.74 378 ARG B O 1
ATOM 6608 N N . PRO B 1 379 ? 39.100 -4.539 31.712 1.00 20.36 379 PRO B N 1
ATOM 6609 C CA . PRO B 1 379 ? 37.882 -4.529 32.527 1.00 20.61 379 PRO B CA 1
ATOM 6610 C C . PRO B 1 379 ? 38.111 -3.615 33.729 1.00 20.82 379 PRO B C 1
ATOM 6611 O O . PRO B 1 379 ? 39.200 -3.604 34.303 1.00 20.71 379 PRO B O 1
ATOM 6615 N N . GLY B 1 380 ? 37.095 -2.842 34.097 1.00 20.68 380 GLY B N 1
ATOM 6616 C CA . GLY B 1 380 ? 37.229 -1.938 35.226 1.00 20.32 380 GLY B CA 1
ATOM 6617 C C . GLY B 1 380 ? 37.628 -0.533 34.807 1.00 20.45 380 GLY B C 1
ATOM 6618 O O . GLY B 1 380 ? 37.606 0.397 35.616 1.00 19.71 380 GLY B O 1
ATOM 6619 N N . ALA B 1 381 ? 38.000 -0.376 33.541 1.00 17.67 381 ALA B N 1
ATOM 6620 C CA . ALA B 1 381 ? 38.392 0.926 33.025 1.00 17.19 381 ALA B CA 1
ATOM 6621 C C . ALA B 1 381 ? 37.194 1.855 33.090 1.00 17.19 381 ALA B C 1
ATOM 6622 O O . ALA B 1 381 ? 36.055 1.402 33.164 1.00 17.60 381 ALA B O 1
ATOM 6624 N N . ARG B 1 382 ? 37.454 3.157 33.081 1.00 18.55 382 ARG B N 1
ATOM 6625 C CA . ARG B 1 382 ? 36.376 4.134 33.093 1.00 18.68 382 ARG B CA 1
ATOM 6626 C C . ARG B 1 382 ? 36.498 5.022 31.868 1.00 18.81 382 ARG B C 1
ATOM 6627 O O . ARG B 1 382 ? 37.600 5.363 31.447 1.00 19.98 382 ARG B O 1
ATOM 6635 N N . VAL B 1 383 ? 35.363 5.378 31.279 1.00 18.09 383 VAL B N 1
ATOM 6636 C CA . VAL B 1 3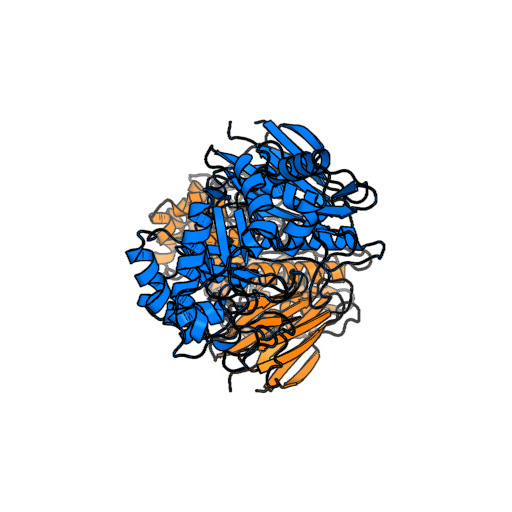83 ? 35.373 6.263 30.126 1.00 16.93 383 VAL B CA 1
ATOM 6637 C C . VAL B 1 383 ? 35.794 7.630 30.659 1.00 18.18 383 VAL B C 1
ATOM 6638 O O . VAL B 1 383 ? 35.433 7.993 31.777 1.00 19.16 383 VAL B O 1
ATOM 6642 N N . MET B 1 384 ? 36.569 8.380 29.882 1.00 17.53 384 MET B N 1
ATOM 6643 C CA . MET B 1 384 ? 36.996 9.706 30.322 1.00 19.23 384 MET B CA 1
ATOM 6644 C C . MET B 1 384 ? 36.270 10.774 29.520 1.00 18.71 384 MET B C 1
ATOM 6645 O O . MET B 1 384 ? 35.789 10.511 28.418 1.00 20.61 384 MET B O 1
ATOM 6650 N N . LEU B 1 385 ? 36.174 11.975 30.076 1.00 16.78 385 LEU B N 1
ATOM 6651 C CA . LEU B 1 385 ? 35.528 13.071 29.369 1.00 16.67 385 LEU B CA 1
ATOM 6652 C C . LEU B 1 385 ? 36.427 13.511 28.217 1.00 17.23 385 LEU B C 1
ATOM 6653 O O . LEU B 1 385 ? 37.641 13.633 28.381 1.00 16.41 385 LEU B O 1
ATOM 6658 N N . SER B 1 386 ? 35.831 13.740 27.051 1.00 17.02 386 SER B N 1
ATOM 6659 C CA . SER B 1 386 ? 36.578 14.197 25.885 1.00 17.26 386 SER B CA 1
ATOM 6660 C C . SER B 1 386 ? 35.594 14.846 24.924 1.00 17.07 386 SER B C 1
ATOM 6661 O O . SER B 1 386 ? 34.386 14.629 25.033 1.00 16.67 386 SER B O 1
ATOM 6664 N N . SER B 1 387 ? 36.104 15.654 23.999 1.00 16.30 387 SER B N 1
ATOM 6665 C CA . SER B 1 387 ? 35.250 16.312 23.017 1.00 15.24 387 SER B CA 1
ATOM 6666 C C . SER B 1 387 ? 35.996 16.525 21.705 1.00 16.94 387 SER B C 1
ATOM 6667 O O . SER B 1 387 ? 37.219 16.705 21.692 1.00 17.28 387 SER B O 1
ATOM 6670 N N . SER B 1 388 ? 35.252 16.497 20.602 1.00 15.61 388 SER B N 1
ATOM 6671 C CA . SER B 1 388 ? 35.825 16.672 19.271 1.00 15.64 388 SER B CA 1
ATOM 6672 C C . SER B 1 388 ? 35.315 17.934 18.578 1.00 15.92 388 SER B C 1
ATOM 6673 O O . SER B 1 388 ? 34.137 18.286 18.678 1.00 14.99 388 SER B O 1
ATOM 6676 N N . TYR B 1 389 ? 36.210 18.599 17.857 1.00 14.56 389 TYR B N 1
ATOM 6677 C CA . TYR B 1 389 ? 35.865 19.815 17.133 1.00 15.69 389 TYR B CA 1
ATOM 6678 C C . TYR B 1 389 ? 34.960 19.531 15.937 1.00 15.75 389 TYR B C 1
ATOM 6679 O O . TYR B 1 389 ? 34.327 20.437 15.406 1.00 15.61 389 TYR B O 1
ATOM 6688 N N . ASP B 1 390 ? 34.906 18.270 15.518 1.00 16.97 390 ASP B N 1
ATOM 6689 C CA . ASP B 1 390 ? 34.100 17.873 14.361 1.00 16.71 390 ASP B CA 1
ATOM 6690 C C . ASP B 1 390 ? 33.592 16.461 14.640 1.00 17.76 390 ASP B C 1
ATOM 6691 O O . ASP B 1 390 ? 34.379 15.516 14.689 1.00 15.28 390 ASP B O 1
ATOM 6696 N N . ASN B 1 391 ? 32.284 16.299 14.812 1.00 18.53 391 ASN B N 1
ATOM 6697 C CA . ASN B 1 391 ? 31.786 14.970 15.128 1.00 19.93 391 ASN B CA 1
ATOM 6698 C C . ASN B 1 391 ? 31.913 13.922 14.028 1.00 18.95 391 ASN B C 1
ATOM 6699 O O . ASN B 1 391 ? 31.497 12.781 14.222 1.00 18.41 391 ASN B O 1
ATOM 6704 N N . LEU B 1 392 ? 32.476 14.292 12.877 1.00 16.55 392 LEU B N 1
ATOM 6705 C CA . LEU B 1 392 ? 32.706 13.296 11.830 1.00 17.29 392 LEU B CA 1
ATOM 6706 C C . LEU B 1 392 ? 33.944 12.532 12.299 1.00 17.45 392 LEU B C 1
ATOM 6707 O O . LEU B 1 392 ? 34.223 11.420 11.849 1.00 18.21 392 LEU B O 1
ATOM 6712 N N . LEU B 1 393 ? 34.691 13.162 13.204 1.00 16.46 393 LEU B N 1
ATOM 6713 C CA . LEU B 1 393 ? 35.860 12.542 13.816 1.00 16.74 393 LEU B CA 1
ATOM 6714 C C . LEU B 1 393 ? 35.305 12.009 15.131 1.00 16.39 393 LEU B C 1
ATOM 6715 O O . LEU B 1 393 ? 35.276 12.714 16.142 1.00 14.15 393 LEU B O 1
ATOM 6720 N N . GLU B 1 394 ? 34.833 10.766 15.088 1.00 15.75 394 GLU B N 1
ATOM 6721 C CA . GLU B 1 394 ? 34.241 10.109 16.240 1.00 17.67 394 GLU B CA 1
ATOM 6722 C C . GLU B 1 394 ? 35.314 9.652 17.208 1.00 17.68 394 GLU B C 1
ATOM 6723 O O . GLU B 1 394 ? 36.334 9.098 16.807 1.00 19.89 394 GLU B O 1
ATOM 6729 N N . GLU B 1 395 ? 35.082 9.874 18.493 1.00 16.43 395 GLU B N 1
ATOM 6730 C CA . GLU B 1 395 ? 36.078 9.485 19.467 1.00 16.83 395 GLU B CA 1
ATOM 6731 C C . GLU B 1 395 ? 35.537 9.199 20.855 1.00 14.56 395 GLU B C 1
ATOM 6732 O O . GLU B 1 395 ? 34.499 9.718 21.254 1.00 15.69 395 GLU B O 1
ATOM 6738 N N . VAL B 1 396 ? 36.250 8.344 21.577 1.00 15.78 396 VAL B N 1
ATOM 6739 C CA . VAL B 1 396 ? 35.899 8.009 22.950 1.00 14.78 396 VAL B CA 1
ATOM 6740 C C . VAL B 1 396 ? 37.180 7.575 23.639 1.00 15.71 396 VAL B C 1
ATOM 6741 O O . VAL B 1 396 ? 38.005 6.872 23.047 1.00 17.03 396 VAL B O 1
ATOM 6745 N N . GLY B 1 397 ? 37.355 8.016 24.881 1.00 15.93 397 GLY B N 1
ATOM 6746 C CA . GLY B 1 397 ? 38.558 7.681 25.618 1.00 16.76 397 GLY B CA 1
ATOM 6747 C C . GLY B 1 397 ? 38.290 6.969 26.926 1.00 17.39 397 GLY B C 1
ATOM 6748 O O . GLY B 1 397 ? 37.202 7.073 27.492 1.00 16.77 397 GLY B O 1
ATOM 6749 N N . PHE B 1 398 ? 39.302 6.253 27.407 1.00 17.12 398 PHE B N 1
ATOM 6750 C CA . PHE B 1 398 ? 39.203 5.492 28.646 1.00 18.32 398 PHE B CA 1
ATOM 6751 C C . PHE B 1 398 ? 40.466 5.673 29.481 1.00 18.88 398 PHE B C 1
ATOM 6752 O O . PHE B 1 398 ? 41.510 6.089 28.979 1.00 18.52 398 PHE B O 1
ATOM 6760 N N . VAL B 1 399 ? 40.355 5.333 30.759 1.00 19.23 399 VAL B N 1
ATOM 6761 C CA . VAL B 1 399 ? 41.490 5.354 31.668 1.00 19.13 399 VAL B CA 1
ATOM 6762 C C . VAL B 1 399 ? 41.453 3.969 32.299 1.00 18.12 399 VAL B C 1
ATOM 6763 O O . VAL B 1 399 ? 40.516 3.643 33.027 1.00 20.22 399 VAL B O 1
ATOM 6767 N N . ASN B 1 400 ? 42.447 3.142 31.992 1.00 19.72 400 ASN B N 1
ATOM 6768 C CA . ASN B 1 400 ? 42.498 1.796 32.552 1.00 19.21 400 ASN B CA 1
ATOM 6769 C C . ASN B 1 400 ? 42.750 1.858 34.053 1.00 20.27 400 ASN B C 1
ATOM 6770 O O . ASN B 1 400 ? 43.179 2.888 34.574 1.00 21.14 400 ASN B O 1
ATOM 6775 N N . PRO B 1 401 ? 42.478 0.757 34.769 1.00 21.36 401 PRO B N 1
ATOM 6776 C CA . PRO B 1 401 ? 42.690 0.724 36.220 1.00 22.74 401 PRO B CA 1
ATOM 6777 C C . PRO B 1 401 ? 44.096 1.144 36.651 1.00 23.83 401 PRO B C 1
ATOM 6778 O O . PRO B 1 401 ? 44.273 1.727 37.722 1.00 24.83 401 PRO B O 1
ATOM 6782 N N . ASP B 1 402 ? 45.093 0.853 35.822 1.00 23.16 402 ASP B N 1
ATOM 6783 C CA . ASP B 1 402 ? 46.468 1.207 36.165 1.00 25.10 402 ASP B CA 1
ATOM 6784 C C . ASP B 1 402 ? 46.847 2.627 35.749 1.00 25.32 402 ASP B C 1
ATOM 6785 O O . ASP B 1 402 ? 48.017 3.002 35.799 1.00 26.03 402 ASP B O 1
ATOM 6790 N N . GLY B 1 403 ? 45.852 3.410 35.334 1.00 24.70 403 GLY B N 1
ATOM 6791 C CA . GLY B 1 403 ? 46.094 4.789 34.942 1.00 23.23 403 GLY B CA 1
ATOM 6792 C C . GLY B 1 403 ? 46.383 5.073 33.478 1.00 22.51 403 GLY B C 1
ATOM 6793 O O . GLY B 1 403 ? 46.426 6.234 33.070 1.00 23.36 403 GLY B O 1
ATOM 6794 N N . GLU B 1 404 ? 46.584 4.033 32.679 1.00 21.50 404 GLU B N 1
ATOM 6795 C CA . GLU B 1 404 ? 46.876 4.237 31.268 1.00 21.45 404 GLU B CA 1
ATOM 6796 C C . GLU B 1 404 ? 45.704 4.890 30.549 1.00 21.09 404 GLU B C 1
ATOM 6797 O O . GLU B 1 404 ? 44.552 4.487 30.727 1.00 20.99 404 GLU B O 1
ATOM 6803 N N . ARG B 1 405 ? 46.001 5.909 29.750 1.00 20.80 405 ARG B N 1
ATOM 6804 C CA . ARG B 1 405 ? 44.970 6.595 28.985 1.00 19.80 405 ARG B CA 1
ATOM 6805 C C . ARG B 1 405 ? 44.860 5.924 27.622 1.00 19.18 405 ARG B C 1
ATOM 6806 O O . ARG B 1 405 ? 45.871 5.585 27.010 1.00 19.53 405 ARG B O 1
ATOM 6814 N N . VAL B 1 406 ? 43.632 5.729 27.156 1.00 18.86 406 VAL B N 1
ATOM 6815 C CA . VAL B 1 406 ? 43.384 5.103 25.858 1.00 18.03 406 VAL B CA 1
ATOM 6816 C C . VAL B 1 406 ? 42.351 5.919 25.092 1.00 18.08 406 VAL B C 1
ATOM 6817 O O . VAL B 1 406 ? 41.253 6.143 25.583 1.00 19.12 406 VAL B O 1
ATOM 6821 N N . LEU B 1 407 ? 42.704 6.357 23.890 1.00 17.99 407 LEU B N 1
ATOM 6822 C CA . LEU B 1 407 ? 41.783 7.137 23.074 1.00 17.22 407 LEU B CA 1
ATOM 6823 C C . LEU B 1 407 ? 41.564 6.489 21.718 1.00 17.82 407 LEU B C 1
ATOM 6824 O O . LEU B 1 407 ? 42.521 6.193 21.001 1.00 16.67 407 LEU B O 1
ATOM 6829 N N . VAL B 1 408 ? 40.302 6.265 21.370 1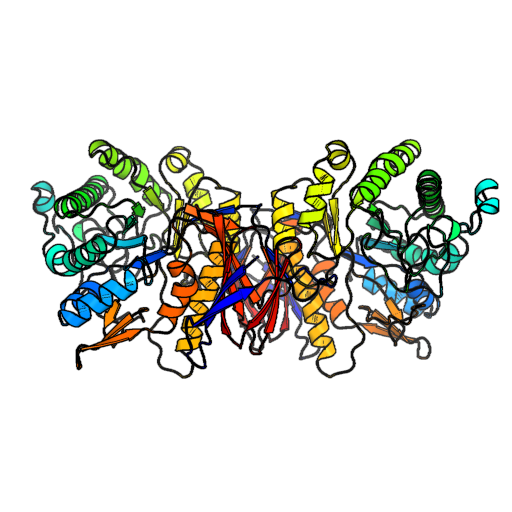.00 16.50 408 VAL B N 1
ATOM 6830 C CA . VAL B 1 408 ? 39.976 5.684 20.076 1.00 15.39 408 VAL B CA 1
ATOM 6831 C C . VAL B 1 408 ? 39.396 6.802 19.221 1.00 15.29 408 VAL B C 1
ATOM 6832 O O . VAL B 1 408 ? 38.516 7.536 19.670 1.00 17.62 408 VAL B O 1
ATOM 6836 N N . VAL B 1 409 ? 39.908 6.940 18.001 1.00 15.59 409 VAL B N 1
ATOM 6837 C CA . VAL B 1 409 ? 39.445 7.968 17.076 1.00 16.43 409 VAL B CA 1
ATOM 6838 C C . VAL B 1 409 ? 39.123 7.307 15.739 1.00 16.65 409 VAL B C 1
ATOM 6839 O O . VAL B 1 409 ? 39.909 6.515 15.222 1.00 17.41 409 VAL B O 1
ATOM 6843 N N . TYR B 1 410 ? 37.963 7.644 15.191 1.00 16.83 410 TYR B N 1
ATOM 6844 C CA . TYR B 1 410 ? 37.504 7.088 13.923 1.00 17.53 410 TYR B CA 1
ATOM 6845 C C . TYR B 1 410 ? 37.061 8.220 12.990 1.00 17.76 410 TYR B C 1
ATOM 6846 O O . TYR B 1 410 ? 36.208 9.034 13.350 1.00 15.84 410 TYR B O 1
ATOM 6855 N N . ASN B 1 411 ? 37.653 8.273 11.799 1.00 17.39 411 ASN B N 1
ATOM 6856 C CA . ASN B 1 411 ? 37.330 9.311 10.821 1.00 17.73 411 ASN B CA 1
ATOM 6857 C C . ASN B 1 411 ? 36.297 8.827 9.816 1.00 17.51 411 ASN B C 1
ATOM 6858 O O . ASN B 1 411 ? 36.636 8.117 8.878 1.00 17.39 411 ASN B O 1
ATOM 6863 N N . ARG B 1 412 ? 35.041 9.222 9.991 1.00 18.28 412 ARG B N 1
ATOM 6864 C CA . ARG B 1 412 ? 34.009 8.779 9.061 1.00 20.17 412 ARG B CA 1
ATOM 6865 C C . ARG B 1 412 ? 33.871 9.681 7.838 1.00 19.44 412 ARG B C 1
ATOM 6866 O O . ARG B 1 412 ? 33.046 9.421 6.963 1.00 19.05 412 ARG B O 1
ATOM 6874 N N . ASP B 1 413 ? 34.678 10.736 7.771 1.00 18.79 413 ASP B N 1
ATOM 6875 C CA . ASP B 1 413 ? 34.633 11.644 6.628 1.00 18.40 413 ASP B CA 1
ATOM 6876 C C . ASP B 1 413 ? 35.186 10.888 5.417 1.00 19.12 413 ASP B C 1
ATOM 6877 O O . ASP B 1 413 ? 35.868 9.870 5.568 1.00 18.01 413 ASP B O 1
ATOM 6882 N N . VAL B 1 414 ? 34.898 11.390 4.221 1.00 20.13 414 VAL B N 1
ATOM 6883 C CA . VAL B 1 414 ? 35.358 10.749 2.991 1.00 22.05 414 VAL B CA 1
ATOM 6884 C C . VAL B 1 414 ? 36.718 11.257 2.520 1.00 22.81 414 VAL B C 1
ATOM 6885 O O . VAL B 1 414 ? 37.185 10.901 1.437 1.00 22.88 414 VAL B O 1
ATOM 6889 N N . GLN B 1 415 ? 37.353 12.092 3.332 1.00 21.53 415 GLN B N 1
ATOM 6890 C CA . GLN B 1 415 ? 38.665 12.612 2.983 1.00 21.12 415 GLN B CA 1
ATOM 6891 C C . GLN B 1 415 ? 39.579 12.508 4.188 1.00 21.44 415 GLN B C 1
ATOM 6892 O O . GLN B 1 415 ? 39.119 12.318 5.314 1.00 20.13 415 GLN B O 1
ATOM 6898 N N . GLU B 1 416 ? 40.878 12.617 3.944 1.00 20.69 416 GLU B N 1
ATOM 6899 C CA . GLU B 1 416 ? 41.859 12.558 5.018 1.00 21.58 416 GLU B CA 1
ATOM 6900 C C . GLU B 1 416 ? 41.552 13.700 5.989 1.00 19.87 416 GLU B C 1
ATOM 6901 O O . GLU B 1 416 ? 41.206 14.801 5.563 1.00 19.82 416 GLU B O 1
ATOM 6907 N N . ARG B 1 417 ? 41.654 13.435 7.288 1.00 19.71 417 ARG B N 1
ATOM 6908 C CA . ARG B 1 417 ? 41.380 14.462 8.290 1.00 19.66 417 ARG B CA 1
ATOM 6909 C C . ARG B 1 417 ? 42.479 14.554 9.340 1.00 20.63 417 ARG B C 1
ATOM 6910 O O . ARG B 1 417 ? 43.171 13.577 9.628 1.00 19.45 417 ARG B O 1
ATOM 6918 N N . ARG B 1 418 ? 42.628 15.743 9.909 1.00 21.82 418 ARG B N 1
ATOM 6919 C CA . ARG B 1 418 ? 43.633 15.985 10.931 1.00 24.14 418 ARG B CA 1
ATOM 6920 C C . ARG B 1 418 ? 42.971 16.360 12.245 1.00 23.72 418 ARG B C 1
ATOM 6921 O O . ARG B 1 418 ? 41.850 16.871 12.275 1.00 23.30 418 ARG B O 1
ATOM 6929 N N . CYS B 1 419 ? 43.678 16.103 13.336 1.00 22.27 419 CYS B N 1
ATOM 6930 C CA . CYS B 1 419 ? 43.182 16.458 14.650 1.00 22.29 419 CYS B CA 1
ATOM 6931 C C . CYS B 1 419 ? 44.366 16.536 15.591 1.00 21.98 419 CYS B C 1
ATOM 6932 O O . CYS B 1 419 ? 45.407 15.927 15.348 1.00 24.37 419 CYS B O 1
ATOM 6935 N N . ARG B 1 420 ? 44.212 17.317 16.649 1.00 21.03 420 ARG B N 1
ATOM 6936 C CA . ARG B 1 420 ? 45.255 17.449 17.649 1.00 21.07 420 ARG B CA 1
ATOM 6937 C C . ARG B 1 420 ? 44.674 16.967 18.964 1.00 19.45 420 ARG B C 1
ATOM 6938 O O . ARG B 1 420 ? 43.777 17.605 19.514 1.00 19.54 420 ARG B O 1
ATOM 6946 N N . VAL B 1 421 ? 45.161 15.835 19.457 1.00 18.31 421 VAL B N 1
ATOM 6947 C CA . VAL B 1 421 ? 44.684 15.319 20.729 1.00 18.30 421 VAL B CA 1
ATOM 6948 C C . VAL B 1 421 ? 45.336 16.213 21.775 1.00 19.14 421 VAL B C 1
ATOM 6949 O O . VAL B 1 421 ? 46.563 16.301 21.850 1.00 18.19 421 VAL B O 1
ATOM 6953 N N . LEU B 1 422 ? 44.512 16.888 22.568 1.00 17.80 422 LEU B N 1
ATOM 6954 C CA . LEU B 1 422 ? 45.011 17.818 23.572 1.00 20.38 422 LEU B CA 1
ATOM 6955 C C . LEU B 1 422 ? 44.752 17.344 24.997 1.00 20.69 422 LEU B C 1
ATOM 6956 O O . LEU B 1 422 ? 43.601 17.214 25.423 1.00 19.96 422 LEU B O 1
ATOM 6961 N N . ASP B 1 423 ? 45.834 17.085 25.728 1.00 20.40 423 ASP B N 1
ATOM 6962 C CA . ASP B 1 423 ? 45.751 16.645 27.116 1.00 19.88 423 ASP B CA 1
ATOM 6963 C C . ASP B 1 423 ? 46.465 17.687 27.978 1.00 20.66 423 ASP B C 1
ATOM 6964 O O . ASP B 1 423 ? 47.689 17.659 28.109 1.00 20.22 423 ASP B O 1
ATOM 6969 N N . GLY B 1 424 ? 45.699 18.610 28.549 1.00 19.51 424 GLY B N 1
ATOM 6970 C CA . GLY B 1 424 ? 46.296 19.648 29.372 1.00 22.02 424 GLY B CA 1
ATOM 6971 C C . GLY B 1 424 ? 47.162 20.570 28.533 1.00 22.83 424 GLY B C 1
ATOM 6972 O O . GLY B 1 424 ? 46.671 21.212 27.608 1.00 22.37 424 GLY B O 1
ATOM 6973 N N . ASP B 1 425 ? 48.455 20.632 28.837 1.00 23.71 425 ASP B N 1
ATOM 6974 C CA . ASP B 1 425 ? 49.355 21.494 28.078 1.00 25.42 425 ASP B CA 1
ATOM 6975 C C . ASP B 1 425 ? 50.198 20.694 27.090 1.00 25.39 425 ASP B C 1
ATOM 6976 O O . ASP B 1 425 ? 51.239 21.157 26.628 1.00 25.48 425 ASP B O 1
ATOM 6981 N N . LYS B 1 426 ? 49.733 19.492 26.762 1.00 24.58 426 LYS B N 1
ATOM 6982 C CA . LYS B 1 426 ? 50.438 18.623 25.827 1.00 23.19 426 LYS B CA 1
ATOM 6983 C C . LYS B 1 426 ? 49.516 18.243 24.674 1.00 23.81 426 LYS B C 1
ATOM 6984 O O . LYS B 1 426 ? 48.305 18.105 24.860 1.00 24.60 426 LYS B O 1
ATOM 6990 N N . GLU B 1 427 ? 50.084 18.068 23.486 1.00 22.94 427 GLU B N 1
ATOM 6991 C CA . GLU B 1 427 ? 49.284 17.694 22.328 1.00 22.75 427 GLU B CA 1
ATOM 6992 C C . GLU B 1 427 ? 50.051 16.796 21.369 1.00 23.41 427 GLU B C 1
ATOM 6993 O O . GLU B 1 427 ? 51.277 16.687 21.434 1.00 22.57 427 GLU B O 1
ATOM 6999 N N . ILE B 1 428 ? 49.310 16.143 20.483 1.00 23.01 428 ILE B N 1
ATOM 7000 C CA . ILE B 1 428 ? 49.901 15.295 19.467 1.00 22.39 428 ILE B CA 1
ATOM 7001 C C . ILE B 1 428 ? 48.990 15.350 18.250 1.00 23.06 428 ILE B C 1
ATOM 7002 O O . ILE B 1 428 ? 47.789 15.072 18.339 1.00 21.39 428 ILE B O 1
ATOM 7007 N N . ALA B 1 429 ? 49.560 15.736 17.114 1.00 22.40 429 ALA B N 1
ATOM 7008 C CA . ALA B 1 429 ? 48.789 15.841 15.886 1.00 23.53 429 ALA B CA 1
ATOM 7009 C C . ALA B 1 429 ? 48.675 14.491 15.199 1.00 24.88 429 ALA B C 1
ATOM 7010 O O . ALA B 1 429 ? 49.671 13.790 15.016 1.00 25.51 429 ALA B O 1
ATOM 7012 N N . LEU B 1 430 ? 47.450 14.129 14.829 1.00 24.59 430 LEU B N 1
ATOM 7013 C CA . LEU B 1 430 ? 47.192 12.868 14.151 1.00 24.59 430 LEU B CA 1
ATOM 7014 C C . LEU B 1 430 ? 46.517 13.134 12.810 1.00 24.14 430 LEU B C 1
ATOM 7015 O O . LEU B 1 430 ? 45.771 14.100 12.658 1.00 23.30 430 LEU B O 1
ATOM 7020 N N . THR B 1 431 ? 46.800 12.279 11.835 1.00 23.96 431 THR B N 1
ATOM 7021 C CA . THR B 1 431 ? 46.195 12.392 10.516 1.00 24.14 431 THR B CA 1
ATOM 7022 C C . THR B 1 431 ? 45.563 11.037 10.232 1.00 24.54 431 THR B C 1
ATOM 7023 O O . THR B 1 431 ? 46.222 10.003 10.349 1.00 24.79 431 THR B O 1
ATOM 7027 N N . LEU B 1 432 ? 44.279 11.035 9.891 1.00 22.20 432 LEU B N 1
ATOM 7028 C CA . LEU B 1 432 ? 43.591 9.784 9.603 1.00 20.39 432 LEU B CA 1
ATOM 7029 C C . LEU B 1 432 ? 43.055 9.742 8.181 1.00 19.06 432 LEU B C 1
ATOM 7030 O O . LEU B 1 432 ? 42.484 10.721 7.692 1.00 19.55 432 LEU B O 1
ATOM 7035 N N . PRO B 1 433 ? 43.254 8.610 7.487 1.00 18.72 433 PRO B N 1
ATOM 7036 C CA . PRO B 1 433 ? 42.760 8.487 6.116 1.00 18.19 433 PRO B CA 1
ATOM 7037 C C . PRO B 1 433 ? 41.255 8.264 6.204 1.00 17.37 433 PRO B C 1
ATOM 7038 O O . PRO B 1 433 ? 40.723 8.073 7.296 1.00 17.55 433 PRO B O 1
ATOM 7042 N N . PRO B 1 434 ? 40.549 8.303 5.065 1.00 17.75 434 PRO B N 1
ATOM 7043 C CA . PRO B 1 434 ? 39.098 8.089 5.084 1.00 17.89 434 PRO B CA 1
ATOM 7044 C C . PRO B 1 434 ? 38.768 6.772 5.780 1.00 17.06 434 PRO B C 1
ATOM 7045 O O . PRO B 1 434 ? 39.384 5.744 5.494 1.00 16.80 434 PRO B O 1
ATOM 7049 N N . SER B 1 435 ? 37.807 6.815 6.701 1.00 16.69 435 SER B N 1
ATOM 7050 C CA . SER B 1 435 ? 37.382 5.640 7.461 1.00 16.61 435 SER B CA 1
ATOM 7051 C C . SER B 1 435 ? 38.495 5.062 8.334 1.00 15.93 435 SER B C 1
ATOM 7052 O O . SER B 1 435 ? 38.361 3.972 8.893 1.00 16.13 435 SER B O 1
ATOM 7055 N N . GLY B 1 436 ? 39.595 5.797 8.460 1.00 16.42 436 GLY B N 1
ATOM 7056 C CA . GLY B 1 436 ? 40.688 5.317 9.282 1.00 14.77 436 GLY B CA 1
ATOM 7057 C C . GLY B 1 436 ? 40.357 5.354 10.763 1.00 15.77 436 GLY B C 1
ATOM 7058 O O . GLY B 1 436 ? 39.485 6.110 11.198 1.00 15.67 436 GLY B O 1
ATOM 7059 N N . ALA B 1 437 ? 41.040 4.517 11.535 1.00 14.65 437 ALA B N 1
ATOM 7060 C CA . ALA B 1 437 ? 40.852 4.470 12.978 1.00 15.57 437 ALA B CA 1
ATOM 7061 C C . ALA B 1 437 ? 42.217 4.415 13.643 1.00 17.32 437 ALA B C 1
ATOM 7062 O O . ALA B 1 437 ? 43.164 3.836 13.104 1.00 17.89 437 ALA B O 1
ATOM 7064 N N . SER B 1 438 ? 42.316 5.027 14.813 1.00 17.25 438 SER B N 1
ATOM 7065 C CA . SER B 1 438 ? 43.561 5.029 15.552 1.00 17.98 438 SER B CA 1
ATOM 7066 C C . SER B 1 438 ? 43.277 4.904 17.032 1.00 19.21 438 SER B C 1
ATOM 7067 O O . SER B 1 438 ? 42.269 5.409 17.530 1.00 19.31 438 SER B O 1
ATOM 7070 N N . THR B 1 439 ? 44.153 4.198 17.732 1.00 17.19 439 THR B N 1
ATOM 7071 C CA . THR B 1 439 ? 44.021 4.070 19.168 1.00 17.37 439 THR B CA 1
ATOM 7072 C C . THR B 1 439 ? 45.333 4.606 19.720 1.00 18.13 439 THR B C 1
ATOM 7073 O O . THR B 1 439 ? 46.414 4.146 19.338 1.00 17.51 439 THR B O 1
ATOM 7077 N N . LEU B 1 440 ? 45.223 5.608 20.587 1.00 17.00 440 LEU B N 1
ATOM 7078 C CA . LEU B 1 440 ? 46.379 6.254 21.203 1.00 18.53 440 LEU B CA 1
ATOM 7079 C C . LEU B 1 440 ? 46.485 5.832 22.662 1.00 19.09 440 LEU B C 1
ATOM 7080 O O . LEU B 1 440 ? 45.512 5.919 23.413 1.00 18.85 440 LEU B O 1
ATOM 7085 N N . LEU B 1 441 ? 47.670 5.370 23.054 1.00 19.66 441 LEU B N 1
ATOM 7086 C CA . LEU B 1 441 ? 47.917 4.914 24.417 1.00 21.01 441 LEU B CA 1
ATOM 7087 C C . LEU B 1 441 ? 49.006 5.765 25.064 1.00 21.42 441 LEU B C 1
ATOM 7088 O O . LEU B 1 441 ? 50.041 6.020 24.452 1.00 21.35 441 LEU B O 1
ATOM 7093 N N . TRP B 1 442 ? 48.781 6.200 26.297 1.00 21.68 442 TRP B N 1
ATOM 7094 C CA . TRP B 1 442 ? 49.780 7.007 26.983 1.00 22.45 442 TRP B CA 1
ATOM 7095 C C . TRP B 1 442 ? 49.509 7.101 28.475 1.00 23.46 442 TRP B C 1
ATOM 7096 O O . TRP B 1 442 ? 48.421 6.768 28.944 1.00 23.45 442 TRP B O 1
ATOM 7107 N N . ARG B 1 443 ? 50.520 7.544 29.213 1.00 25.05 443 ARG B N 1
ATOM 7108 C CA . ARG B 1 443 ? 50.427 7.693 30.659 1.00 26.78 443 ARG B CA 1
ATOM 7109 C C . ARG B 1 443 ? 50.842 9.106 31.037 1.00 28.03 443 ARG B C 1
ATOM 7110 O O . ARG B 1 443 ? 51.611 9.748 30.323 1.00 28.05 443 ARG B O 1
ATOM 7118 N N . GLN B 1 444 ? 50.324 9.592 32.158 1.00 31.49 444 GLN B N 1
ATOM 7119 C CA . GLN B 1 444 ? 50.654 10.931 32.628 1.00 34.49 444 GLN B CA 1
ATOM 7120 C C . GLN B 1 444 ? 52.139 10.958 32.982 1.00 35.93 444 GLN B C 1
ATOM 7121 O O . GLN B 1 444 ? 52.729 9.917 33.273 1.00 36.01 444 GLN B O 1
ATOM 7127 N N . GLU B 1 445 ? 52.747 12.139 32.958 1.00 37.70 445 GLU B N 1
ATOM 7128 C CA . GLU B 1 445 ? 54.163 12.248 33.290 1.00 39.55 445 GLU B CA 1
ATOM 7129 C C . GLU B 1 445 ? 54.371 12.049 34.788 1.00 40.28 445 GLU B C 1
ATOM 7130 O O . GLU B 1 445 ? 53.407 12.275 35.550 1.00 40.93 445 GLU B O 1
ATOM 7136 N N . SER B 1 446 ? 55.499 11.683 35.185 1.00 41.86 446 SER B N 1
#

Foldseek 3Di:
DWFKKFKDDVVVPRFRDIDIGGWDFDDPDDPQAWEFEQVFFAFFAAAAEAEFELQLQVQLVLFDPVLNVVLLCQGCALQHLNGQEYEYEQFHDQFHQAGGHQDADPVCLVVVRGDCVSCVRRGLVSVVSNCVNPVNRAYEYAYAAHHQVQFPNSDQAFETAGPPVCLQVSLVSVVVVQVVCVVSVHHHQEYEQHAQQPDHHRTGHYHDDLVRRLCSQQVHNQVVCVVVVNNRRAYAYNNEALVCLQVSVCVQVVDVSSLVRHQYYEYEAVVHANLVSLQVCCVVPVRHAYEHAEYFAADDDDPCVLLVRLCVLLVNVLSNQLRHHRYYYYYNQEHEPQQHDGNVPRRTDHQWYAHSVVSDIDGGSNSSSSSLPSSPAHRRKTKTDIRGPDVQFGKTWIQHPVGKIKMKTFHQDQAWDKHWHDYPRIIDIDIAGHRMMMMIIDHDD/DKWKKFWADVVVGPFRDIDIGDWDFDDPDDPQAWEFEQVFFAFFAAAAEAEFELQLQVQLVLFDPVLNVVLLCQGCALQHLNGQEYEYEQFHDQFHLAGGAQDADPVCLVVVNGDCPSCVRRGLVSVVSNCVNPVRRAYEYAYAAHQLVQFPNSDQAFATAGDPVCLQSSLVSVVVSQVVCVVSSHHHQEYEQHAQQCDHHRIGHYHDDLVRRLCSQQVHNQVVCVVVVNNNHAYAYNNEALVCQQVSCVVQVVDVSSVVRHQYYEYEAVVHANLVSLLVCCVVPVRHAYEDAEYFAADDDDPCPLLVRLCVLLVNVLSNQLRGHRYYYYYNQEHEPQQGDGNVPRRTDHQWYAYSVVSDIDGGSNSSSSSLDSSPAHRRKTKTDIRGPDCLFGKTWIQHPVGKIKMKTFRQDQAKDKHWHDHPRIIDIDIAGHRMMMMMIDHDD

Solvent-accessible surface area: 31952 Å² total

Secondary structure (P-SEA, 3-state):
ccbbbbbbbccccccbbbbbbbbcccccccccccccccccccccccccbbbbcaaaaaaaaaccaaaaaaaaaacccccccccccbbbbccccccccccccccccaaaaaaccccccccccccaaaaaaaaaacccbbbbbbbcccccccccccccccbbbccccaaaaaaaaaaaaaaaaaaacccccccccccccccccccccccccaaaaaaaacccaaaaaaaaccccbbbbcccccccaaaaaaaaaaccaaaaacccbbbbbcccccaaaaaaaaaaacccccccccccccccccccaaaaaaaaaaaaaaaaaaaaccccccccccccccccccccccbbbbccbbbbcccbbbbbcaaaaaaaaccccccccbbbbbbccccccccbbbbbcccbbbbbbbbbccccbbbbbbccccbbbbbbbcccbbbbbbbbcc/ccbbbbbbbccccccbbbbbbcccccccccccccccccccccccccccbbbbcaaaaaaaaaccaaaaaaaaaacccccccccccbbbbccccccccccccccccaaaaaaccccccccccccaaaaaaaaaaccccbbbbbbcccccccccccccccbbbccccaaaaaaaaaaaaaaaaaaaccccccccccccccccccccbbbbcaaaaaaaacccaaaaaaaaccccbbbbcccccccaaaaaaaaaaccaaaaacccbbbbbcccccaaaaaaaaaaacccccccccccccccccccaaaaaaaaaaaaaaaaaaacccccccccccccccccccccccccccccbbbccccbbbbbcaaaaaaaaccccccccbbbbbbccccccccbbbbbcccbbbbbbbbbccccbbbbbbccccbbbbbbbcccbbbbbbbbcc